Protein AF-0000000080269531 (afdb_homodimer)

Foldseek 3Di:
DVVVLVVLVVCLVPALQQPLQVLLVLLLVLCVLVVDDNVVSNVLSVLQSVLVVLLVVLVVLLQVLCVLLLVLVCVVVVALFAAAALVSALQLLCCLCVVLPHHLVLLSLLLVLLQVLLVVLCVVCVPLVFFERERNSNQSSSVSSNLLLLLCLQPVPDDSVVSSNLSSNLNSLCQRLLQLLFLQLLCLLQVQLQATARHQCSVVSNVLLVCLQVQFALCAAPVPDCDDDPCNLCVDPLSVQLVVLLVVQVVSVVVSPDVSSVVRPVPQDPPDDPSVVSSVSSSSNSVSLVSNLSSLVRNSVSSSVSCLSCCVPPRPLHGYHYHLSNSCNRFDVNLQSLQLVLLVLLLVVLQVVCVVVVPPHGYGYRDCQSRRQRSSSSRSSSNNGHPSSSRVSSSVLSNLLNVLQRCCCVVSVSSVVRYRNRHSCRSPVVSVLSVQCNVVPPVSSVVSSVVSSCVSVVVCVVPVPQSSCSSRPSLVSLVVQCVVVVHPSVPRDRD/DVVVVVVLVVCLVPALQQPLQVLLVLLLVLCVLVVDDNVVSNVLSVLQSVLVVLLVVLVVLLQVLCVLLLVLVCVVVVALFAAAALVSALQLLCCLCVVLPHHLVLLSLLLVLLQVLLVVLCVVCVPLVFFERARNSNQSSSVSSNLLLLLCLQPVPDDSVVSSNLSSNLNSLCQRLLQLLFLQLLCLLQVQLQATARHQCSVVSNVLLVCLLVQFALCAAPVPDCDDDPCNLCVDPLSVQLVVLLVVQVVSVVVSPDVSSVVRPVPQDPPDDPSVVSSVSSSSNSVSLVSNLSSLVRNSVSSSVSCLSCCVPPRPLHGYHYHLSNSCNRFDVNLQSLQLVLLVLLLVVLQVVCVVVVPPHGYGYRDCQSRRQRSSSSRSSSNNGHPSSSRVSSSVLSNLLNQLQRCCCVVSVSSVVRYRNRHSCRSPVVVVLSVQCNVVPPVSSVVSSVVSSCVSVVVCVVPVPQSSCSSRPSLVSLVVQCVVVVHPSVPRDRD

Secondary structure (DSSP, 8-state):
-HHHHHHHHHHIIIIIT-HHHHHHHHHHHHHHHTT--HHHHHHHHHHHHHHHHHHHHHHHHHHHHHHHHHHHHHHHTT--EEEESHHHHHHHHHHHHHHTT--TTHHHHHHHHHHHHHHHHHHTHHHH---EEE--HHHHHHHHHHHHHHHHHH-TT--HHHHHHHHHHHHHHHHHHHHHTTHHHHHHHHTS-S-EE-SS-HHHHHHHHHHHHHHS-GGG-TTT----GGGGGGGSHHHHHHHHHHHHHHHHHHHH-HHHHHHH-TTS-TTS-HHHHHHHHHHHHHHHHHHHHHHHHHHHHHHHHHHHHHHHHT-TT-EEEE-GGGGGGTS-HHHHHHHHHHHHHHHHHHHHHHHHTT-SSEEEE-HHIIIIIHHHHHHHHHHHHHHHHHHHHHHHHHHHHHHHHHHHHHHTSGGGGTEE--SHHHHTHHHHHHHHHHHHHHHHHHHHHHHHHHHHHHHHHHSTTTTTHHHH-HHHHHHHHHHHHTS-GGG----/-HHHHHHHHHHIIIIIT-HHHHHHHHHHHHHHHTT--HHHHHHHHHHHHHHHHHHHHHHHHHHHHHHHHHHHHHHHTT--EEEESHHHHHHHHHHHHHHTT--TTHHHHHHHHHHHHHHHHHHTHHHH---EEE--HHHHHHHHHHHHHHHHHH-TT--HHHHHHHHHHHHHHHHHHHHHTTHHHHHHHHTS-S-EE-SS-HHHHHHHHHHHHHHS-GGG-TTT----GGGGGGGSHHHHHHHHHHHHHHHHHHHH-HHHHHHH-TTS-TTS-HHHHHHHHHHHHHHHHHHHHHHHHHHHHHHHHHHHHHHHHTSTT-EEEE-GGGGGGTS-HHHHHHHHHHHHHHHHHHHHHHHHTT-SSEEEE-HHIIIIIHHHHHHHHHHHHHHHHHHHHHHHHHHHHHHHHHHHHHHTSGGGGTEE--SHHHHTHHHHHHHHHHHHHHHHHHHHHHHHHHHHHHHHHHSTTTTTHHHH-HHHHHHHHHHHHTS-GGG----

pLDDT: mean 93.32, std 5.47, range [67.5, 98.75]

Radius of gyration: 30.53 Å; Cα contacts (8 Å, |Δi|>4): 1861; chains: 2; bounding box: 64×93×80 Å

Sequence (990 aa):
MEMLLSVWEFFQNNILTKPAFFIGFIVFAGYALLGKKWYECLAGFIKGTVGYMILNVASGGLVGNFRPVLAGLKDRFELSAAVIDPYFGQAAAQASVENIGRSFSMMMMVLLIAFTMNILLVLFRKYTKIRTLFITGHVMVQQSSTALWLVLFCFPGLMDPQVVVMLGILLGTYWAVASNLTVEPVAKLTEGGGFATGHQQMFGIFLVSKIAKKIGNPKNSLENLKLPGFLSIFNENMVATGVLMTIFFGTIITILGPDLMHQIDKGFGAKQNFGFYILEKSLNFAVYLTILQLGVRTFVSELTNSFQGISEKLLPGSVPAVDCAATYGFGHPNAVTFGFLFGAFGQFLAIMGLIVFNSPILIISGFVPLFFDNATFAVFANRLGGIRAAAIIPFCSGIIQVLGGGFAAYHFTTGNFGGWHGNFDWDAVWPFIGVIMENFQYIGVAAVVILLLSIPQIIYAKNKDTYFVIAEDFDKYKEILAKKQGVPVEQVVIDMEMLLSVWEFFQNNILTKPAFFIGFIVFAGYALLGKKWYECLAGFIKGTVGYMILNVASGGLVGNFRPVLAGLKDRFELSAAVIDPYFGQAAAQASVENIGRSFSMMMMVLLIAFTMNILLVLFRKYTKIRTLFITGHVMVQQSSTALWLVLFCFPGLMDPQVVVMLGILLGTYWAVASNLTVEPVAKLTEGGGFATGHQQMFGIFLVSKIAKKIGNPKNSLENLKLPGFLSIFNENMVATGVLMTIFFGTIITILGPDLMHQIDKGFGAKQNFGFYILEKSLNFAVYLTILQLGVRTFVSELTNSFQGISEKLLPGSVPAVDCAATYGFGHPNAVTFGFLFGAFGQFLAIMGLIVFNSPILIISGFVPLFFDNATFAVFANRLGGIRAAAIIPFCSGIIQVLGGGFAAYHFTTGNFGGWHGNFDWDAVWPFIGVIMENFQYIGVAAVVILLLSIPQIIYAKNKDTYFVIAEDFDKYKEILAKKQGVPV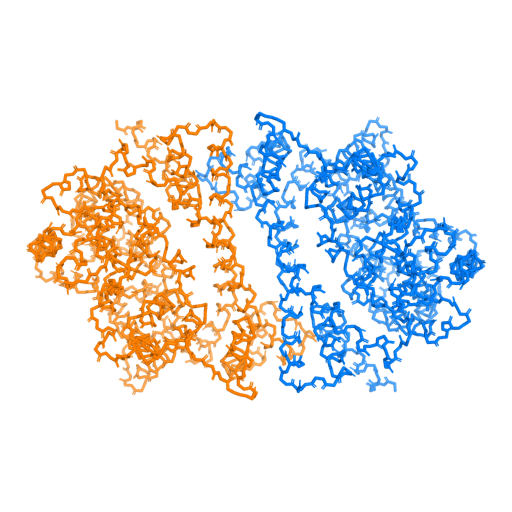EQVVID

Solvent-accessible surface area (backbone atoms only — not comparable to full-atom values): 46368 Å² total; per-residue (Å²): 108,67,63,59,50,49,51,47,50,50,43,42,52,57,25,39,51,30,42,31,50,40,48,9,50,50,20,22,51,9,27,45,61,64,64,48,55,70,54,56,17,49,41,34,19,45,42,19,20,35,12,40,47,30,27,48,54,15,52,52,46,48,48,63,66,45,48,45,61,48,51,43,53,36,60,74,64,66,52,80,45,20,29,26,13,47,69,42,8,26,52,4,20,48,52,54,36,45,70,74,71,43,74,69,71,52,46,61,56,21,51,52,43,10,52,48,40,20,53,51,41,34,74,41,20,91,79,47,56,32,35,22,46,66,55,32,25,58,55,50,52,36,52,44,34,40,48,49,33,47,49,41,69,51,39,73,81,60,51,66,69,58,48,32,52,54,48,5,50,48,53,8,48,45,46,22,45,32,22,36,50,18,36,61,58,38,20,63,61,47,70,45,43,57,40,22,31,21,64,58,34,27,59,50,48,36,50,42,68,70,44,15,49,78,66,29,44,42,83,54,16,71,85,64,59,82,54,63,79,71,53,35,48,55,75,40,50,62,40,31,40,27,53,53,31,32,56,53,46,36,52,53,50,59,71,62,32,66,71,53,44,52,72,64,26,83,82,51,51,92,76,44,49,66,70,58,50,40,48,50,61,14,35,46,51,29,30,24,51,54,42,25,52,52,9,26,47,44,18,48,54,37,44,39,64,11,39,56,18,32,33,71,69,73,40,71,35,45,28,53,9,33,53,56,63,57,56,59,63,56,36,62,68,54,27,39,55,43,1,25,52,27,8,43,52,18,27,51,51,39,40,51,48,33,60,76,68,64,43,95,56,45,64,37,81,23,61,58,28,38,36,59,45,14,13,48,45,4,33,56,11,22,68,45,0,0,45,59,15,14,38,50,50,10,19,51,48,18,28,45,20,44,53,28,21,40,49,40,14,55,75,72,48,23,30,82,54,41,4,24,42,17,24,49,31,55,10,53,53,46,44,52,52,46,52,41,26,51,76,45,37,71,60,24,49,52,49,50,48,52,54,50,57,43,48,42,50,55,54,35,71,76,34,66,88,43,57,56,32,42,57,57,34,43,69,60,33,41,46,54,50,5,60,74,69,72,45,58,62,90,68,48,81,88,128,108,68,65,59,49,50,52,47,49,51,42,41,54,56,24,39,53,31,41,32,51,41,48,9,51,50,21,22,52,10,25,46,60,63,64,47,55,70,55,57,18,48,42,34,19,45,43,19,20,35,12,39,46,29,28,48,53,16,53,52,48,48,47,63,68,46,48,45,60,47,53,44,54,35,60,75,64,67,51,80,45,18,29,25,14,47,69,42,8,27,52,5,20,48,51,53,36,45,70,76,72,43,74,70,71,54,49,62,55,22,50,53,43,11,51,50,42,21,51,51,42,34,75,41,20,92,79,46,56,31,36,23,44,66,55,33,24,57,56,49,53,36,50,44,33,41,49,48,31,49,50,42,70,52,39,72,82,58,52,68,70,57,48,32,52,54,47,6,48,49,51,8,48,48,46,23,45,31,21,36,50,19,35,64,58,39,21,63,60,47,70,47,44,56,42,23,33,20,64,57,33,28,58,50,49,37,50,43,68,70,43,16,50,78,65,29,43,41,84,53,15,71,85,64,59,80,54,65,79,71,52,35,48,55,73,38,52,63,39,30,40,26,53,54,29,32,56,53,46,36,50,54,49,58,70,62,31,65,71,55,44,52,72,66,27,84,81,52,50,92,75,44,49,64,69,58,49,40,47,51,62,15,34,46,51,31,32,24,52,53,42,26,50,52,10,27,46,46,17,47,54,36,43,38,64,12,39,57,17,32,31,71,71,73,40,70,34,44,28,52,10,33,54,56,63,57,56,57,62,56,36,61,67,54,28,38,54,43,1,24,53,28,8,42,53,18,27,52,52,38,41,50,47,35,60,75,67,62,44,95,55,45,65,38,82,23,61,59,28,38,37,59,44,15,14,50,42,5,33,55,11,22,68,46,0,0,44,58,16,14,37,50,51,9,19,50,48,18,28,44,20,44,54,29,22,40,48,40,15,56,76,71,50,25,31,82,54,41,5,22,42,17,23,50,31,54,10,53,52,45,44,52,51,45,52,40,27,52,75,45,37,70,60,24,48,53,50,50,51,51,53,51,57,42,48,44,48,54,55,34,71,74,33,67,87,44,58,55,32,43,58,59,35,42,69,60,32,41,44,53,52,4,60,74,68,71,44,59,62,91,66,49,80,87,127

Organism: Selenomonas ruminantium (NCBI:txid971)

InterPro domains:
  IPR004703 Phosphotransferase system, sugar-specific permease component [PF03611] (14-414)
  IPR051562 Ascorbate-specific PTS system EIIC component [PTHR33843] (1-469)

Structure (mmCIF, N/CA/C/O backbone):
data_AF-0000000080269531-model_v1
#
loop_
_entity.id
_entity.type
_entity.pdbx_description
1 polymer 'Ascorbate-specific PTS system EIIC component'
#
loop_
_atom_site.group_PDB
_atom_site.id
_atom_site.type_symbol
_atom_site.label_atom_id
_atom_site.label_alt_id
_atom_site.label_comp_id
_atom_site.label_asym_id
_atom_site.label_entity_id
_atom_site.label_seq_id
_atom_site.pdbx_PDB_ins_code
_atom_site.Cartn_x
_atom_site.Cartn_y
_atom_site.Cartn_z
_atom_site.occupancy
_atom_site.B_iso_or_equiv
_atom_site.auth_seq_id
_atom_site.auth_comp_id
_atom_site.auth_asym_id
_atom_site.auth_atom_id
_atom_site.pdbx_PDB_model_num
ATOM 1 N N . MET A 1 1 ? 25.047 -33.688 9.391 1 73.88 1 MET A N 1
ATOM 2 C CA . MET A 1 1 ? 23.609 -33.656 9.117 1 73.88 1 MET A CA 1
ATOM 3 C C . MET A 1 1 ? 22.938 -32.531 9.906 1 73.88 1 MET A C 1
ATOM 5 O O . MET A 1 1 ? 22.156 -31.75 9.352 1 73.88 1 MET A O 1
ATOM 9 N N . GLU A 1 2 ? 23.328 -32.312 11.156 1 81.5 2 GLU A N 1
ATOM 10 C CA . GLU A 1 2 ? 22.719 -31.281 11.984 1 81.5 2 GLU A CA 1
ATOM 11 C C . GLU A 1 2 ? 23.078 -29.891 11.492 1 81.5 2 GLU A C 1
ATOM 13 O O . GLU A 1 2 ? 22.234 -28.984 11.477 1 81.5 2 GLU A O 1
ATOM 18 N N . MET A 1 3 ? 24.344 -29.766 11.078 1 87.19 3 MET A N 1
ATOM 19 C CA . MET A 1 3 ? 24.781 -28.469 10.578 1 87.19 3 MET A CA 1
ATOM 20 C C . MET A 1 3 ? 24.062 -28.109 9.289 1 87.19 3 MET A C 1
ATOM 22 O O . MET A 1 3 ? 23.609 -26.969 9.117 1 87.19 3 MET A O 1
ATOM 26 N N . LEU A 1 4 ? 24.016 -29.094 8.375 1 85.12 4 LEU A N 1
ATOM 27 C CA . LEU A 1 4 ? 23.328 -28.859 7.109 1 85.12 4 LEU A CA 1
ATOM 28 C C . LEU A 1 4 ? 21.875 -28.5 7.344 1 85.12 4 LEU A C 1
ATOM 30 O O . LEU A 1 4 ? 21.328 -27.609 6.676 1 85.12 4 LEU A O 1
ATOM 34 N N . LEU A 1 5 ? 21.266 -29.188 8.234 1 86.19 5 LEU A N 1
ATOM 35 C CA . LEU A 1 5 ? 19.859 -28.922 8.539 1 86.19 5 LEU A CA 1
ATOM 36 C C . LEU A 1 5 ? 19.688 -27.531 9.148 1 86.19 5 LEU A C 1
ATOM 38 O O . LEU A 1 5 ? 18.688 -26.859 8.906 1 86.19 5 LEU A O 1
ATOM 42 N N . SER A 1 6 ? 20.703 -27.203 9.945 1 89.62 6 SER A N 1
ATOM 43 C CA . SER A 1 6 ? 20.656 -25.859 10.547 1 89.62 6 SER A CA 1
ATOM 44 C C . SER A 1 6 ? 20.781 -24.781 9.484 1 89.62 6 SER A C 1
ATOM 46 O O . SER A 1 6 ? 20.094 -23.75 9.547 1 89.62 6 SER A O 1
ATOM 48 N N . VAL A 1 7 ? 21.625 -24.969 8.602 1 92.12 7 VAL A N 1
ATOM 49 C CA . VAL A 1 7 ? 21.828 -24.031 7.508 1 92.12 7 VAL A CA 1
ATOM 50 C C . VAL A 1 7 ? 20.562 -23.953 6.648 1 92.12 7 VAL A C 1
ATOM 52 O O . VAL A 1 7 ? 20.141 -22.859 6.246 1 92.12 7 VAL A O 1
ATOM 55 N N . TRP A 1 8 ? 20.031 -25.094 6.395 1 90.12 8 TRP A N 1
ATOM 56 C CA . TRP A 1 8 ? 18.812 -25.141 5.605 1 90.12 8 TRP A CA 1
ATOM 57 C C . TRP A 1 8 ? 17.672 -24.406 6.32 1 90.12 8 TRP A C 1
ATOM 59 O O . TRP A 1 8 ? 16.906 -23.672 5.695 1 90.12 8 TRP A O 1
ATOM 69 N N . GLU A 1 9 ? 17.609 -24.688 7.555 1 90.62 9 GLU A N 1
ATOM 70 C CA . GLU A 1 9 ? 16.562 -24.047 8.336 1 90.62 9 GLU A CA 1
ATOM 71 C C . GLU A 1 9 ? 16.688 -22.531 8.281 1 90.62 9 GLU A C 1
ATOM 73 O O . GLU A 1 9 ? 15.695 -21.812 8.148 1 90.62 9 GLU A O 1
ATOM 78 N N . PHE A 1 10 ? 17.906 -22.047 8.406 1 93 10 PHE A N 1
ATOM 79 C CA . PHE A 1 10 ? 18.172 -20.625 8.305 1 93 10 PHE A CA 1
ATOM 80 C C . PHE A 1 10 ? 17.766 -20.078 6.941 1 93 10 PHE A C 1
ATOM 82 O O . PHE A 1 10 ? 17.078 -19.078 6.848 1 93 10 PHE A O 1
ATOM 89 N N . PHE A 1 11 ? 18.125 -20.734 5.941 1 93.12 11 PHE A N 1
ATOM 90 C CA . PHE A 1 11 ? 17.828 -20.328 4.57 1 93.12 11 PHE A CA 1
ATOM 91 C C . PHE A 1 11 ? 16.312 -20.344 4.316 1 93.12 11 PHE A C 1
ATOM 93 O O . PHE A 1 11 ? 15.766 -19.406 3.75 1 93.12 11 PHE A O 1
ATOM 100 N N . GLN A 1 12 ? 15.742 -21.391 4.684 1 89.5 12 GLN A N 1
ATOM 101 C CA . GLN A 1 12 ? 14.312 -21.547 4.473 1 89.5 12 GLN A CA 1
ATOM 102 C C . GLN A 1 12 ? 13.523 -20.453 5.184 1 89.5 12 GLN A C 1
ATOM 104 O O . GLN A 1 12 ? 12.664 -19.797 4.578 1 89.5 12 GLN A O 1
ATOM 109 N N . ASN A 1 13 ? 13.875 -20.156 6.457 1 90.25 13 ASN A N 1
ATOM 110 C CA . ASN A 1 13 ? 13.086 -19.266 7.297 1 90.25 13 ASN A CA 1
ATOM 111 C C . ASN A 1 13 ? 13.312 -17.797 6.938 1 90.25 13 ASN A C 1
ATOM 113 O O . ASN A 1 13 ? 12.422 -16.969 7.129 1 90.25 13 ASN A O 1
ATOM 117 N N . ASN A 1 14 ? 14.453 -17.469 6.344 1 93.44 14 ASN A N 1
ATOM 118 C CA . ASN A 1 14 ? 14.797 -16.062 6.195 1 93.44 14 ASN A CA 1
ATOM 119 C C . ASN A 1 14 ? 14.883 -15.656 4.727 1 93.44 14 ASN A C 1
ATOM 121 O O . ASN A 1 14 ? 14.867 -14.469 4.406 1 93.44 14 ASN A O 1
ATOM 125 N N . ILE A 1 15 ? 14.906 -16.625 3.85 1 92.38 15 ILE A N 1
ATOM 126 C CA . ILE A 1 15 ? 15.117 -16.266 2.451 1 92.38 15 ILE A CA 1
ATOM 127 C C . ILE A 1 15 ? 14.078 -16.953 1.578 1 92.38 15 ILE A C 1
ATOM 129 O O . ILE A 1 15 ? 13.281 -16.297 0.902 1 92.38 15 ILE A O 1
ATOM 133 N N . LEU A 1 16 ? 13.984 -18.281 1.677 1 88.31 16 LEU A N 1
ATOM 134 C CA . LEU A 1 16 ? 13.133 -19.047 0.77 1 88.31 16 LEU A CA 1
ATOM 135 C C . LEU A 1 16 ? 11.664 -18.688 0.974 1 88.31 16 LEU A C 1
ATOM 137 O O . LEU A 1 16 ? 10.938 -18.453 0.005 1 88.31 16 LEU A O 1
ATOM 141 N N . THR A 1 17 ? 11.242 -18.625 2.248 1 88.44 17 THR A N 1
ATOM 142 C CA . THR A 1 17 ? 9.836 -18.375 2.533 1 88.44 17 THR A CA 1
ATOM 143 C C . THR A 1 17 ? 9.555 -16.875 2.59 1 88.44 17 THR A C 1
ATOM 145 O O . THR A 1 17 ? 8.438 -16.469 2.922 1 88.44 17 THR A O 1
ATOM 148 N N . LYS A 1 18 ? 10.547 -16.062 2.322 1 90.81 18 LYS A N 1
ATOM 149 C CA . LYS A 1 18 ? 10.453 -14.617 2.16 1 90.81 18 LYS A CA 1
ATOM 150 C C . LYS A 1 18 ? 10.859 -14.188 0.751 1 90.81 18 LYS A C 1
ATOM 152 O O . LYS A 1 18 ? 11.953 -13.672 0.543 1 90.81 18 LYS A O 1
ATOM 157 N N . PRO A 1 19 ? 9.938 -14.289 -0.099 1 89.25 19 PRO A N 1
ATOM 158 C CA . PRO A 1 19 ? 10.273 -14.133 -1.514 1 89.25 19 PRO A CA 1
ATOM 159 C C . PRO A 1 19 ? 10.891 -12.766 -1.823 1 89.25 19 PRO A C 1
ATOM 161 O O . PRO A 1 19 ? 11.711 -12.648 -2.738 1 89.25 19 PRO A O 1
ATOM 164 N N . ALA A 1 20 ? 10.531 -11.758 -1.066 1 93.88 20 ALA A N 1
ATOM 165 C CA . ALA A 1 20 ? 11.109 -10.438 -1.293 1 93.88 20 ALA A CA 1
ATOM 166 C C . ALA A 1 20 ? 12.633 -10.484 -1.178 1 93.88 20 ALA A C 1
ATOM 168 O O . ALA A 1 20 ? 13.344 -9.961 -2.041 1 93.88 20 ALA A O 1
ATOM 169 N N . PHE A 1 21 ? 13.164 -11.156 -0.174 1 95.19 21 PHE A N 1
ATOM 170 C CA . PHE A 1 21 ? 14.609 -11.242 0.028 1 95.19 21 PHE A CA 1
ATOM 171 C C . PHE A 1 21 ? 15.242 -12.164 -1.005 1 95.19 21 PHE A C 1
ATOM 173 O O . PHE A 1 21 ? 16.359 -11.906 -1.469 1 95.19 21 PHE A O 1
ATOM 180 N N . PHE A 1 22 ? 14.547 -13.203 -1.298 1 92.19 22 PHE A N 1
ATOM 181 C CA . PHE A 1 22 ? 15.07 -14.109 -2.314 1 92.19 22 PHE A CA 1
ATOM 182 C C . PHE A 1 22 ? 15.273 -13.383 -3.637 1 92.19 22 PHE A C 1
ATOM 184 O O . PHE A 1 22 ? 16.328 -13.5 -4.262 1 92.19 22 PHE A O 1
ATOM 191 N N . ILE A 1 23 ? 14.312 -12.641 -4.059 1 91.44 23 ILE A N 1
ATOM 192 C CA . ILE A 1 23 ? 14.391 -11.859 -5.285 1 91.44 23 ILE A CA 1
ATOM 193 C C . ILE A 1 23 ? 15.531 -10.844 -5.18 1 91.44 23 ILE A C 1
ATOM 195 O O . ILE A 1 23 ? 16.328 -10.688 -6.113 1 91.44 23 ILE A O 1
ATOM 199 N N . GLY A 1 24 ? 15.594 -10.148 -4.047 1 95.44 24 GLY A N 1
ATOM 200 C CA . GLY A 1 24 ? 16.656 -9.188 -3.84 1 95.44 24 GLY A CA 1
ATOM 201 C C . GLY A 1 24 ? 18.047 -9.789 -4.008 1 95.44 24 GLY A C 1
ATOM 202 O O . GLY A 1 24 ? 18.906 -9.211 -4.668 1 95.44 24 GLY A O 1
ATOM 203 N N . PHE A 1 25 ? 18.281 -10.953 -3.479 1 95.19 25 PHE A N 1
ATOM 204 C CA . PHE A 1 25 ? 19.594 -11.594 -3.555 1 95.19 25 PHE A CA 1
ATOM 205 C C . PHE A 1 25 ? 19.891 -12.062 -4.977 1 95.19 25 PHE A C 1
ATOM 207 O O . PHE A 1 25 ? 21.031 -12.039 -5.422 1 95.19 25 PHE A O 1
ATOM 214 N N . ILE A 1 26 ? 18.906 -12.5 -5.645 1 90.38 26 ILE A N 1
ATOM 215 C CA . ILE A 1 26 ? 19.062 -12.891 -7.039 1 90.38 26 ILE A CA 1
ATOM 216 C C . ILE A 1 26 ? 19.484 -11.68 -7.875 1 90.38 26 ILE A C 1
ATOM 218 O O . ILE A 1 26 ? 20.375 -11.773 -8.711 1 90.38 26 ILE A O 1
ATOM 222 N N . VAL A 1 27 ? 18.797 -10.57 -7.664 1 94.19 27 VAL A N 1
ATOM 223 C CA . VAL A 1 27 ? 19.125 -9.336 -8.383 1 94.19 27 VAL A CA 1
ATOM 224 C C . VAL A 1 27 ? 20.547 -8.906 -8.062 1 94.19 27 VAL A C 1
ATOM 226 O O . VAL A 1 27 ? 21.312 -8.531 -8.953 1 94.19 27 VAL A O 1
ATOM 229 N N . PHE A 1 28 ? 20.906 -8.977 -6.766 1 96.69 28 PHE A N 1
ATOM 230 C CA . PHE A 1 28 ? 22.266 -8.641 -6.355 1 96.69 28 PHE A CA 1
ATOM 231 C C . PHE A 1 28 ? 23.281 -9.508 -7.086 1 96.69 28 PHE A C 1
ATOM 233 O O . PHE A 1 28 ? 24.25 -8.992 -7.66 1 96.69 28 PHE A O 1
ATOM 240 N N . ALA A 1 29 ? 23.094 -10.773 -7.051 1 94.25 29 ALA A N 1
ATOM 241 C CA . ALA A 1 29 ? 24.016 -11.727 -7.688 1 94.25 29 ALA A CA 1
ATOM 242 C C . ALA A 1 29 ? 24.078 -11.492 -9.195 1 94.25 29 ALA A C 1
ATOM 244 O O . ALA A 1 29 ? 25.156 -11.555 -9.789 1 94.25 29 ALA A O 1
ATOM 245 N N . GLY A 1 30 ? 22.938 -11.266 -9.805 1 92.69 30 GLY A N 1
ATOM 246 C CA . GLY A 1 30 ? 22.906 -10.992 -11.234 1 92.69 30 GLY A CA 1
ATOM 247 C C . GLY A 1 30 ? 23.719 -9.766 -11.625 1 92.69 30 GLY A C 1
ATOM 248 O O . GLY A 1 30 ? 24.484 -9.805 -12.594 1 92.69 30 GLY A O 1
ATOM 249 N N . TYR A 1 31 ? 23.562 -8.703 -10.906 1 95.44 31 TYR A N 1
ATOM 250 C CA . TYR A 1 31 ? 24.312 -7.48 -11.18 1 95.44 31 TYR A CA 1
ATOM 251 C C . TYR A 1 31 ? 25.797 -7.695 -10.938 1 95.44 31 TYR A C 1
ATOM 253 O O . TYR A 1 31 ? 26.641 -7.168 -11.68 1 95.44 31 TYR A O 1
ATOM 261 N N . ALA A 1 32 ? 26.094 -8.445 -9.906 1 96.25 32 ALA A N 1
ATOM 262 C CA . ALA A 1 32 ? 27.5 -8.758 -9.648 1 96.25 32 ALA A CA 1
ATOM 263 C C . ALA A 1 32 ? 28.125 -9.531 -10.805 1 96.25 32 ALA A C 1
ATOM 265 O O . ALA A 1 32 ? 29.266 -9.273 -11.203 1 96.25 32 ALA A O 1
ATOM 266 N N . LEU A 1 33 ? 27.422 -10.398 -11.312 1 93.5 33 LEU A N 1
ATOM 267 C CA . LEU A 1 33 ? 27.875 -11.219 -12.422 1 93.5 33 LEU A CA 1
ATOM 268 C C . LEU A 1 33 ? 28.031 -10.383 -13.688 1 93.5 33 LEU A C 1
ATOM 270 O O . LEU A 1 33 ? 28.828 -10.711 -14.562 1 93.5 33 LEU A O 1
ATOM 274 N N . LEU A 1 34 ? 27.312 -9.336 -13.797 1 93.5 34 LEU A N 1
ATOM 275 C CA . LEU A 1 34 ? 27.422 -8.414 -14.922 1 93.5 34 LEU A CA 1
ATOM 276 C C . LEU A 1 34 ? 28.625 -7.496 -14.758 1 93.5 34 LEU A C 1
ATOM 278 O O . LEU A 1 34 ? 28.953 -6.711 -15.656 1 93.5 34 LEU A O 1
ATOM 282 N N . GLY A 1 35 ? 29.219 -7.543 -13.555 1 95 35 GLY A N 1
ATOM 283 C CA . GLY A 1 35 ? 30.406 -6.742 -13.312 1 95 35 GLY A CA 1
ATOM 284 C C . GLY A 1 35 ? 30.094 -5.355 -12.781 1 95 35 GLY A C 1
ATOM 285 O O . GLY A 1 35 ? 30.922 -4.445 -12.883 1 95 35 GLY A O 1
ATOM 286 N N . LYS A 1 36 ? 28.906 -5.223 -12.305 1 95.25 36 LYS A N 1
ATOM 287 C CA . LYS A 1 36 ? 28.562 -3.924 -11.742 1 95.25 36 LYS A CA 1
ATOM 288 C C . LYS A 1 36 ? 29.297 -3.68 -10.43 1 95.25 36 LYS A C 1
ATOM 290 O O . LYS A 1 36 ? 29.734 -4.625 -9.773 1 95.25 36 LYS A O 1
ATOM 295 N N . LYS A 1 37 ? 29.422 -2.385 -10.141 1 95.62 37 LYS A N 1
ATOM 296 C CA . LYS A 1 37 ? 30.047 -2.018 -8.867 1 95.62 37 LYS A CA 1
ATOM 297 C C . LYS A 1 37 ? 29.188 -2.451 -7.688 1 95.62 37 LYS A C 1
ATOM 299 O O . LYS A 1 37 ? 27.969 -2.59 -7.82 1 95.62 37 LYS A O 1
ATOM 304 N N . TRP A 1 38 ? 29.781 -2.617 -6.562 1 95.88 38 TRP A N 1
ATOM 305 C CA . TRP A 1 38 ? 29.078 -3.184 -5.406 1 95.88 38 TRP A CA 1
ATOM 306 C C . TRP A 1 38 ? 27.891 -2.318 -5.008 1 95.88 38 TRP A C 1
ATOM 308 O O . TRP A 1 38 ? 26.859 -2.836 -4.574 1 95.88 38 TRP A O 1
ATOM 318 N N . TYR A 1 39 ? 27.984 -1.017 -5.086 1 94.44 39 TYR A N 1
ATOM 319 C CA . TYR A 1 39 ? 26.906 -0.138 -4.664 1 94.44 39 TYR A CA 1
ATOM 320 C C . TYR A 1 39 ? 25.766 -0.16 -5.672 1 94.44 39 TYR A C 1
ATOM 322 O O . TYR A 1 39 ? 24.609 0.111 -5.32 1 94.44 39 TYR A O 1
ATOM 330 N N . GLU A 1 40 ? 26.031 -0.476 -6.895 1 95.25 40 GLU A N 1
ATOM 331 C CA . GLU A 1 40 ? 24.984 -0.707 -7.875 1 95.25 40 GLU A CA 1
ATOM 332 C C . GLU A 1 40 ? 24.25 -2.014 -7.594 1 95.25 40 GLU A C 1
ATOM 334 O O . GLU A 1 40 ? 23.031 -2.096 -7.777 1 95.25 40 GLU A O 1
ATOM 339 N N . CYS A 1 41 ? 25.016 -3.025 -7.18 1 97 41 CYS A N 1
ATOM 340 C CA . CYS A 1 41 ? 24.422 -4.297 -6.789 1 97 41 CYS A CA 1
ATOM 341 C C . CYS A 1 41 ? 23.5 -4.117 -5.586 1 97 41 CYS A C 1
ATOM 343 O O . CYS A 1 41 ? 22.406 -4.672 -5.555 1 97 41 CYS A O 1
ATOM 345 N N . LEU A 1 42 ? 23.969 -3.316 -4.676 1 97.12 42 LEU A N 1
ATOM 346 C CA . LEU A 1 42 ? 23.172 -3.035 -3.486 1 97.12 42 LEU A CA 1
ATOM 347 C C . LEU A 1 42 ? 21.891 -2.293 -3.852 1 97.12 42 LEU A C 1
ATOM 349 O O . LEU A 1 42 ? 20.812 -2.59 -3.312 1 97.12 42 LEU A O 1
ATOM 353 N N . ALA A 1 43 ? 22.016 -1.332 -4.738 1 96.31 43 ALA A N 1
ATOM 354 C CA . ALA A 1 43 ? 20.844 -0.589 -5.195 1 96.31 43 ALA A CA 1
ATOM 355 C C . ALA A 1 43 ? 19.828 -1.521 -5.84 1 96.31 43 ALA A C 1
ATOM 357 O O . ALA A 1 43 ? 18.625 -1.396 -5.594 1 96.31 43 ALA A O 1
ATOM 358 N N . GLY A 1 44 ? 20.344 -2.416 -6.633 1 96.5 44 GLY A N 1
ATOM 359 C CA . GLY A 1 44 ? 19.469 -3.408 -7.234 1 96.5 44 GLY A CA 1
ATOM 360 C C . GLY A 1 44 ? 18.797 -4.297 -6.211 1 96.5 44 GLY A C 1
ATOM 361 O O . GLY A 1 44 ? 17.594 -4.578 -6.324 1 96.5 44 GLY A O 1
ATOM 362 N N . PHE A 1 45 ? 19.547 -4.766 -5.219 1 97.44 45 PHE A N 1
ATOM 363 C CA . PHE A 1 45 ? 19 -5.57 -4.129 1 97.44 45 PHE A CA 1
ATOM 364 C C . PHE A 1 45 ? 17.844 -4.848 -3.449 1 97.44 45 PHE A C 1
ATOM 366 O O . PHE A 1 45 ? 16.781 -5.434 -3.236 1 97.44 45 PHE A O 1
ATOM 373 N N . ILE A 1 46 ? 18.016 -3.598 -3.145 1 97.94 46 ILE A N 1
ATOM 374 C CA . ILE A 1 46 ? 17.031 -2.824 -2.404 1 97.94 46 ILE A CA 1
ATOM 375 C C . ILE A 1 46 ? 15.797 -2.602 -3.27 1 97.94 46 ILE A C 1
ATOM 377 O O . ILE A 1 46 ? 14.664 -2.818 -2.822 1 97.94 46 ILE A O 1
ATOM 381 N N . LYS A 1 47 ? 15.969 -2.23 -4.531 1 97.25 47 LYS A N 1
ATOM 382 C CA . LYS A 1 47 ? 14.836 -1.969 -5.422 1 97.25 47 LYS A CA 1
ATOM 383 C C . LYS A 1 47 ? 14.039 -3.242 -5.688 1 97.25 47 LYS A C 1
ATOM 385 O O . LYS A 1 47 ? 12.812 -3.217 -5.703 1 97.25 47 LYS A O 1
ATOM 390 N N . GLY A 1 48 ? 14.75 -4.312 -5.895 1 96.38 48 GLY A N 1
ATOM 391 C CA . GLY A 1 48 ? 14.07 -5.578 -6.082 1 96.38 48 GLY A CA 1
ATOM 392 C C . GLY A 1 48 ? 13.289 -6.027 -4.859 1 96.38 48 GLY A C 1
ATOM 393 O O . GLY A 1 48 ? 12.133 -6.43 -4.969 1 96.38 48 GLY A O 1
ATOM 394 N N . THR A 1 49 ? 13.93 -5.953 -3.703 1 97.75 49 THR A N 1
ATOM 395 C CA . THR A 1 49 ? 13.312 -6.367 -2.449 1 97.75 49 THR A CA 1
ATOM 396 C C . THR A 1 49 ? 12.109 -5.484 -2.121 1 97.75 49 THR A C 1
ATOM 398 O O . THR A 1 49 ? 11.023 -5.988 -1.829 1 97.75 49 THR A O 1
ATOM 401 N N . VAL A 1 50 ? 12.266 -4.188 -2.201 1 97.88 50 VAL A N 1
ATOM 402 C CA . VAL A 1 50 ? 11.211 -3.234 -1.871 1 97.88 50 VAL A CA 1
ATOM 403 C C . VAL A 1 50 ? 10.055 -3.377 -2.857 1 97.88 50 VAL A C 1
ATOM 405 O O . VAL A 1 50 ? 8.883 -3.32 -2.467 1 97.88 50 VAL A O 1
ATOM 408 N N . GLY A 1 51 ? 10.43 -3.531 -4.113 1 97.06 51 GLY A N 1
ATOM 409 C CA . GLY A 1 51 ? 9.383 -3.754 -5.102 1 97.06 51 GLY A CA 1
ATOM 410 C C . GLY A 1 51 ? 8.484 -4.93 -4.766 1 97.06 51 GLY A C 1
ATOM 411 O O . GLY A 1 51 ? 7.258 -4.82 -4.84 1 97.06 51 GLY A O 1
ATOM 412 N N . TYR A 1 52 ? 9.086 -6.004 -4.406 1 95.94 52 TYR A N 1
ATOM 413 C CA . TYR A 1 52 ? 8.297 -7.184 -4.066 1 95.94 52 TYR A CA 1
ATOM 414 C C . TYR A 1 52 ? 7.52 -6.965 -2.77 1 95.94 52 TYR A C 1
ATOM 416 O O . TYR A 1 52 ? 6.398 -7.453 -2.621 1 95.94 52 TYR A O 1
ATOM 424 N N . MET A 1 53 ? 8.078 -6.293 -1.861 1 97.5 53 MET A N 1
ATOM 425 C CA . MET A 1 53 ? 7.371 -5.98 -0.621 1 97.5 53 MET A CA 1
ATOM 426 C C . MET A 1 53 ? 6.141 -5.121 -0.895 1 97.5 53 MET A C 1
ATOM 428 O O . MET A 1 53 ? 5.125 -5.25 -0.214 1 97.5 53 MET A O 1
ATOM 432 N N . ILE A 1 54 ? 6.223 -4.188 -1.854 1 97.38 54 ILE A N 1
ATOM 433 C CA . ILE A 1 54 ? 5.07 -3.395 -2.258 1 97.38 54 ILE A CA 1
ATOM 434 C C . ILE A 1 54 ? 3.977 -4.312 -2.805 1 97.38 54 ILE A C 1
ATOM 436 O O . ILE A 1 54 ? 2.801 -4.152 -2.471 1 97.38 54 ILE A O 1
ATOM 440 N N . LEU A 1 55 ? 4.387 -5.266 -3.604 1 94.56 55 LEU A N 1
ATOM 441 C CA . LEU A 1 55 ? 3.445 -6.266 -4.098 1 94.56 55 LEU A CA 1
ATOM 442 C C . LEU A 1 55 ? 2.762 -6.992 -2.943 1 94.56 55 LEU A C 1
ATOM 444 O O . LEU A 1 55 ? 1.557 -7.246 -2.992 1 94.56 55 LEU A O 1
ATOM 448 N N . ASN A 1 56 ? 3.506 -7.312 -1.906 1 94.94 56 ASN A N 1
ATOM 449 C CA . ASN A 1 56 ? 2.953 -8.016 -0.752 1 94.94 56 ASN A CA 1
ATOM 450 C C . ASN A 1 56 ? 1.919 -7.164 -0.02 1 94.94 56 ASN A C 1
ATOM 452 O O . ASN A 1 56 ? 0.913 -7.684 0.465 1 94.94 56 ASN A O 1
ATOM 456 N N . VAL A 1 57 ? 2.176 -5.879 0.08 1 95.81 57 VAL A N 1
ATOM 457 C CA . VAL A 1 57 ? 1.217 -4.969 0.694 1 95.81 57 VAL A CA 1
ATOM 458 C C . VAL A 1 57 ? -0.094 -4.992 -0.088 1 95.81 57 VAL A C 1
ATOM 460 O O . VAL A 1 57 ? -1.175 -5.078 0.5 1 95.81 57 VAL A O 1
ATOM 463 N N . ALA A 1 58 ? 0.065 -4.914 -1.364 1 95.62 58 ALA A N 1
ATOM 464 C CA . ALA A 1 58 ? -1.109 -4.906 -2.232 1 95.62 58 ALA A CA 1
ATOM 465 C C . ALA A 1 58 ? -1.875 -6.223 -2.133 1 95.62 58 ALA A C 1
ATOM 467 O O . ALA A 1 58 ? -3.098 -6.223 -1.973 1 95.62 58 ALA A O 1
ATOM 468 N N . SER A 1 59 ? -1.154 -7.348 -2.209 1 93.38 59 SER A N 1
ATOM 469 C CA . SER A 1 59 ? -1.783 -8.664 -2.148 1 93.38 59 SER A CA 1
ATOM 470 C C . SER A 1 59 ? -2.49 -8.875 -0.814 1 93.38 59 SER A C 1
ATOM 472 O O . SER A 1 59 ? -3.611 -9.383 -0.774 1 93.38 59 SER A O 1
ATOM 474 N N . GLY A 1 60 ? -1.863 -8.516 0.28 1 93.12 60 GLY A N 1
ATOM 475 C CA . GLY A 1 60 ? -2.488 -8.609 1.59 1 93.12 60 GLY A CA 1
ATOM 476 C C . GLY A 1 60 ? -3.732 -7.754 1.721 1 93.12 60 GLY A C 1
ATOM 477 O O . GLY A 1 60 ? -4.715 -8.164 2.344 1 93.12 60 GLY A O 1
ATOM 478 N N . GLY A 1 61 ? -3.695 -6.562 1.177 1 94.31 61 GLY A N 1
ATOM 479 C CA . GLY A 1 61 ? -4.855 -5.688 1.186 1 94.31 61 GLY A CA 1
ATOM 480 C C . GLY A 1 61 ? -6.031 -6.242 0.401 1 94.31 61 GLY A C 1
ATOM 481 O O . GLY A 1 61 ? -7.18 -6.125 0.83 1 94.31 61 GLY A O 1
ATOM 482 N N . LEU A 1 62 ? -5.727 -6.801 -0.773 1 92.25 62 LEU A N 1
ATOM 483 C CA . LEU A 1 62 ? -6.773 -7.402 -1.589 1 92.25 62 LEU A CA 1
ATOM 484 C C . LEU A 1 62 ? -7.453 -8.547 -0.842 1 92.25 62 LEU A C 1
ATOM 486 O O . LEU A 1 62 ? -8.688 -8.602 -0.772 1 92.25 62 LEU A O 1
ATOM 490 N N . VAL A 1 63 ? -6.641 -9.398 -0.232 1 89.5 63 VAL A N 1
ATOM 491 C CA . VAL A 1 63 ? -7.164 -10.555 0.49 1 89.5 63 VAL A CA 1
ATOM 492 C C . VAL A 1 63 ? -7.98 -10.086 1.694 1 89.5 63 VAL A C 1
ATOM 494 O O . VAL A 1 63 ? -9.102 -10.547 1.91 1 89.5 63 VAL A O 1
ATOM 497 N N . GLY A 1 64 ? -7.473 -9.156 2.438 1 90.44 64 GLY A N 1
ATOM 498 C CA . GLY A 1 64 ? -8.148 -8.648 3.623 1 90.44 64 GLY A CA 1
ATOM 499 C C . GLY A 1 64 ? -9.438 -7.918 3.309 1 90.44 64 GLY A C 1
ATOM 500 O O . GLY A 1 64 ? -10.383 -7.953 4.098 1 90.44 64 GLY A O 1
ATOM 501 N N . ASN A 1 65 ? -9.461 -7.285 2.184 1 90.38 65 ASN A N 1
ATOM 502 C CA . ASN A 1 65 ? -10.641 -6.539 1.754 1 90.38 65 ASN A CA 1
ATOM 503 C C . ASN A 1 65 ? -11.781 -7.469 1.355 1 90.38 65 ASN A C 1
ATOM 505 O O . ASN A 1 65 ? -12.953 -7.133 1.532 1 90.38 65 ASN A O 1
ATOM 509 N N . PHE A 1 66 ? -11.5 -8.633 0.874 1 86.62 66 PHE A N 1
ATOM 510 C CA . PHE A 1 66 ? -12.508 -9.516 0.298 1 86.62 66 PHE A CA 1
ATOM 511 C C . PHE A 1 66 ? -12.992 -10.531 1.328 1 86.62 66 PHE A C 1
ATOM 513 O O . PHE A 1 66 ? -14.102 -11.055 1.222 1 86.62 66 PHE A O 1
ATOM 520 N N . ARG A 1 67 ? -12.203 -10.844 2.305 1 86.62 67 ARG A N 1
ATOM 521 C CA . ARG A 1 67 ? -12.469 -11.914 3.264 1 86.62 67 ARG A CA 1
ATOM 522 C C . ARG A 1 67 ? -13.812 -11.711 3.955 1 86.62 67 ARG A C 1
ATOM 524 O O . ARG A 1 67 ? -14.602 -12.656 4.086 1 86.62 67 ARG A O 1
ATOM 531 N N . PRO A 1 68 ? -14.141 -10.516 4.398 1 88.38 68 PRO A N 1
ATOM 532 C CA . PRO A 1 68 ? -15.438 -10.336 5.059 1 88.38 68 PRO A CA 1
ATOM 533 C C . PRO A 1 68 ? -16.609 -10.602 4.121 1 88.38 68 PRO A C 1
ATOM 535 O O . PRO A 1 68 ? -17.672 -11.078 4.562 1 88.38 68 PRO A O 1
ATOM 538 N N . VAL A 1 69 ? -16.516 -10.297 2.881 1 84.81 69 VAL A N 1
ATOM 539 C CA . VAL A 1 69 ? -17.578 -10.523 1.908 1 84.81 69 VAL A CA 1
ATOM 540 C C . VAL A 1 69 ? -17.812 -12.023 1.738 1 84.81 69 VAL A C 1
ATOM 542 O O . VAL A 1 69 ? -18.953 -12.484 1.703 1 84.81 69 VAL A O 1
ATOM 545 N N . LEU A 1 70 ? -16.766 -12.773 1.693 1 80.38 70 LEU A N 1
ATOM 546 C CA . LEU A 1 70 ? -16.859 -14.227 1.556 1 80.38 70 LEU A CA 1
ATOM 547 C C . LEU A 1 70 ? -17.469 -14.852 2.811 1 80.38 70 LEU A C 1
ATOM 549 O O . LEU A 1 70 ? -18.266 -15.789 2.721 1 80.38 70 LEU A O 1
ATOM 553 N N . ALA A 1 71 ? -17.031 -14.344 3.967 1 81.88 71 ALA A N 1
ATOM 554 C CA . ALA A 1 71 ? -17.594 -14.805 5.23 1 81.88 71 ALA A CA 1
ATOM 555 C C . ALA A 1 71 ? -19.094 -14.516 5.297 1 81.88 71 ALA A C 1
ATOM 557 O O . ALA A 1 71 ? -19.859 -15.312 5.836 1 81.88 71 ALA A O 1
ATOM 558 N N . GLY A 1 72 ? -19.453 -13.406 4.805 1 84.5 72 GLY A N 1
ATOM 559 C CA . GLY A 1 72 ? -20.859 -13.055 4.758 1 84.5 72 GLY A CA 1
ATOM 560 C C . GLY A 1 72 ? -21.688 -14.016 3.922 1 84.5 72 GLY A C 1
ATOM 561 O O . GLY A 1 72 ? -22.812 -14.359 4.297 1 84.5 72 GLY A O 1
ATOM 562 N N . LEU A 1 73 ? -21.156 -14.383 2.832 1 79.25 73 LEU A N 1
ATOM 563 C CA . LEU A 1 73 ? -21.844 -15.328 1.966 1 79.25 73 LEU A CA 1
ATOM 564 C C . LEU A 1 73 ? -22.016 -16.672 2.66 1 79.25 73 LEU A C 1
ATOM 566 O O . LEU A 1 73 ? -23.078 -17.312 2.539 1 79.25 73 LEU A O 1
ATOM 570 N N . LYS A 1 74 ? -21.031 -17.078 3.383 1 78.44 74 LYS A N 1
ATOM 571 C CA . LYS A 1 74 ? -21.094 -18.312 4.16 1 78.44 74 LYS A CA 1
ATOM 572 C C . LYS A 1 74 ? -22.203 -18.234 5.207 1 78.44 74 LYS A C 1
ATOM 574 O O . LYS A 1 74 ? -22.984 -19.172 5.355 1 78.44 74 LYS A O 1
ATOM 579 N N . ASP A 1 75 ? -22.328 -17.172 5.898 1 80.31 75 ASP A N 1
ATOM 580 C CA . ASP A 1 75 ? -23.297 -17 6.969 1 80.31 75 ASP A CA 1
ATOM 581 C C . ASP A 1 75 ? -24.719 -16.844 6.402 1 80.31 75 ASP A C 1
ATOM 583 O O . ASP A 1 75 ? -25.672 -17.422 6.926 1 80.31 75 ASP A O 1
ATOM 587 N N . ARG A 1 76 ? -24.797 -16.109 5.426 1 76.88 76 ARG A N 1
ATOM 588 C CA . ARG A 1 76 ? -26.094 -15.805 4.852 1 76.88 76 ARG A CA 1
ATOM 589 C C . ARG A 1 76 ? -26.766 -17.062 4.309 1 76.88 76 ARG A C 1
ATOM 591 O O . ARG A 1 76 ? -27.984 -17.234 4.438 1 76.88 76 ARG A O 1
ATOM 598 N N . PHE A 1 77 ? -25.969 -17.891 3.805 1 72.06 77 PHE A N 1
ATOM 599 C CA . PHE A 1 77 ? -26.547 -19.062 3.15 1 72.06 77 PHE A CA 1
ATOM 600 C C . PHE A 1 77 ? -26.328 -20.312 3.982 1 72.06 77 PHE A C 1
ATOM 602 O O . PHE A 1 77 ? -26.562 -21.422 3.508 1 72.06 77 PHE A O 1
ATOM 609 N N . GLU A 1 78 ? -25.891 -20.078 5.285 1 68.44 78 GLU A N 1
ATOM 610 C CA . GLU A 1 78 ? -25.703 -21.172 6.238 1 68.44 78 GLU A CA 1
ATOM 611 C C . GLU A 1 78 ? -24.969 -22.344 5.598 1 68.44 78 GLU A C 1
ATOM 613 O O . GLU A 1 78 ? -25.422 -23.5 5.707 1 68.44 78 GLU A O 1
ATOM 618 N N . LEU A 1 79 ? -24.031 -21.969 4.969 1 67.69 79 LEU A N 1
ATOM 619 C CA . LEU A 1 79 ? -23.297 -23 4.258 1 67.69 79 LEU A CA 1
ATOM 620 C C . LEU A 1 79 ? -22.234 -23.641 5.16 1 67.69 79 LEU A C 1
ATOM 622 O O . LEU A 1 79 ? -21.531 -22.938 5.883 1 67.69 79 LEU A O 1
ATOM 626 N N . SER A 1 80 ? -22.375 -24.859 5.648 1 68.56 80 SER A N 1
ATOM 627 C CA . SER A 1 80 ? -21.234 -25.641 6.102 1 68.56 80 SER A CA 1
ATOM 628 C C . SER A 1 80 ? -20.375 -26.094 4.926 1 68.56 80 SER A C 1
ATOM 630 O O . SER A 1 80 ? -20.766 -26.969 4.156 1 68.56 80 SER A O 1
ATOM 632 N N . ALA A 1 81 ? -19.281 -25.234 4.734 1 80.19 81 ALA A N 1
ATOM 633 C CA . ALA A 1 81 ? -18.656 -25.406 3.43 1 80.19 81 ALA A CA 1
ATOM 634 C C . ALA A 1 81 ? -17.125 -25.359 3.541 1 80.19 81 ALA A C 1
ATOM 636 O O . ALA A 1 81 ? -16.594 -24.859 4.535 1 80.19 81 ALA A O 1
ATOM 637 N N . ALA A 1 82 ? -16.531 -26.062 2.746 1 91.25 82 ALA A N 1
ATOM 638 C CA . ALA A 1 82 ? -15.086 -26 2.582 1 91.25 82 ALA A CA 1
ATOM 639 C C . ALA A 1 82 ? -14.68 -24.797 1.728 1 91.25 82 ALA A C 1
ATOM 641 O O . ALA A 1 82 ? -15.344 -24.484 0.738 1 91.25 82 ALA A O 1
ATOM 642 N N . VAL A 1 83 ? -13.719 -24.062 2.24 1 93.12 83 VAL A N 1
ATOM 643 C CA . VAL A 1 83 ? -13.211 -22.906 1.49 1 93.12 83 VAL A CA 1
ATOM 644 C C . VAL A 1 83 ? -12.086 -23.359 0.56 1 93.12 83 VAL A C 1
ATOM 646 O O . VAL A 1 83 ? -11.164 -24.062 0.982 1 93.12 83 VAL A O 1
ATOM 649 N N . ILE A 1 84 ? -12.156 -23.047 -0.666 1 95.62 84 ILE A N 1
ATOM 650 C CA . ILE A 1 84 ? -11.062 -23.344 -1.588 1 95.62 84 ILE A CA 1
ATOM 651 C C . ILE A 1 84 ? -10.109 -22.156 -1.655 1 95.62 84 ILE A C 1
ATOM 653 O O . ILE A 1 84 ? -10.359 -21.188 -2.381 1 95.62 84 ILE A O 1
ATOM 657 N N . ASP A 1 85 ? -9.047 -22.266 -0.948 1 95.56 85 ASP A N 1
ATOM 658 C CA . ASP A 1 85 ? -8.016 -21.25 -0.775 1 95.56 85 ASP A CA 1
ATOM 659 C C . ASP A 1 85 ? -6.738 -21.859 -0.203 1 95.56 85 ASP A C 1
ATOM 661 O O . ASP A 1 85 ? -6.797 -22.719 0.683 1 95.56 85 ASP A O 1
ATOM 665 N N . PRO A 1 86 ? -5.57 -21.359 -0.661 1 96 86 PRO A N 1
ATOM 666 C CA . PRO A 1 86 ? -4.34 -22.031 -0.222 1 96 86 PRO A CA 1
ATOM 667 C C . PRO A 1 86 ? -4.125 -21.938 1.287 1 96 86 PRO A C 1
ATOM 669 O O . PRO A 1 86 ? -3.551 -22.844 1.891 1 96 86 PRO A O 1
ATOM 672 N N . TYR A 1 87 ? -4.535 -20.891 1.893 1 90.88 87 TYR A N 1
ATOM 673 C CA . TYR A 1 87 ? -4.355 -20.75 3.332 1 90.88 87 TYR A CA 1
ATOM 674 C C . TYR A 1 87 ? -5.297 -21.672 4.094 1 90.88 87 TYR A C 1
ATOM 676 O O . TYR A 1 87 ? -4.887 -22.328 5.055 1 90.88 87 TYR A O 1
ATOM 684 N N . PHE A 1 88 ? -6.496 -21.766 3.697 1 91.69 88 PHE A N 1
ATOM 685 C CA . PHE A 1 88 ? -7.457 -22.688 4.289 1 91.69 88 PHE A CA 1
ATOM 686 C C . PHE A 1 88 ? -7.078 -24.125 3.977 1 91.69 88 PHE A C 1
ATOM 688 O O . PHE A 1 88 ? -7.23 -25.016 4.824 1 91.69 88 PHE A O 1
ATOM 695 N N . GLY A 1 89 ? -6.621 -24.312 2.762 1 95.94 89 GLY A N 1
ATOM 696 C CA . GLY A 1 89 ? -6.148 -25.641 2.389 1 95.94 89 GLY A CA 1
ATOM 697 C C . GLY A 1 89 ? -4.977 -26.109 3.229 1 95.94 89 GLY A C 1
ATOM 698 O O . GLY A 1 89 ? -4.934 -27.266 3.645 1 95.94 89 GLY A O 1
ATOM 699 N N . GLN A 1 90 ? -4.062 -25.234 3.406 1 94.94 90 GLN A N 1
ATOM 700 C CA . GLN A 1 90 ? -2.904 -25.547 4.234 1 94.94 90 GLN A CA 1
ATOM 701 C C . GLN A 1 90 ? -3.328 -25.906 5.656 1 94.94 90 GLN A C 1
ATOM 703 O O . GLN A 1 90 ? -2.846 -26.891 6.227 1 94.94 90 GLN A O 1
ATOM 708 N N . ALA A 1 91 ? -4.25 -25.141 6.25 1 93.94 91 ALA A N 1
ATOM 709 C CA . ALA A 1 91 ? -4.746 -25.391 7.598 1 93.94 91 ALA A CA 1
ATOM 710 C C . ALA A 1 91 ? -5.488 -26.734 7.66 1 93.94 91 ALA A C 1
ATOM 712 O O . ALA A 1 91 ? -5.316 -27.5 8.609 1 93.94 91 ALA A O 1
ATOM 713 N N . ALA A 1 92 ? -6.266 -26.969 6.691 1 95.75 92 ALA A N 1
ATOM 714 C CA . ALA A 1 92 ? -7.02 -28.219 6.625 1 95.75 92 ALA A CA 1
ATOM 715 C C . ALA A 1 92 ? -6.086 -29.422 6.484 1 95.75 92 ALA A C 1
ATOM 717 O O . ALA A 1 92 ? -6.312 -30.469 7.098 1 95.75 92 ALA A O 1
ATOM 718 N N . ALA A 1 93 ? -5.094 -29.266 5.684 1 96.81 93 ALA A N 1
ATOM 719 C CA . ALA A 1 93 ? -4.109 -30.328 5.516 1 96.81 93 ALA A CA 1
ATOM 720 C C . ALA A 1 93 ? -3.387 -30.625 6.828 1 96.81 93 ALA A C 1
ATOM 722 O O . ALA A 1 93 ? -3.193 -31.781 7.191 1 96.81 93 ALA A O 1
ATOM 723 N N . GLN A 1 94 ? -2.967 -29.578 7.484 1 95.25 94 GLN A N 1
ATOM 724 C CA . GLN A 1 94 ? -2.295 -29.75 8.766 1 95.25 94 GLN A CA 1
ATOM 725 C C . GLN A 1 94 ? -3.191 -30.484 9.766 1 95.25 94 GLN A C 1
ATOM 727 O O . GLN A 1 94 ? -2.752 -31.422 10.43 1 95.25 94 GLN A O 1
ATOM 732 N N . ALA A 1 95 ? -4.43 -30.078 9.859 1 95.5 95 ALA A N 1
ATOM 733 C CA . ALA A 1 95 ? -5.383 -30.703 10.766 1 95.5 95 ALA A CA 1
ATOM 734 C C . ALA A 1 95 ? -5.605 -32.156 10.391 1 95.5 95 ALA A C 1
ATOM 736 O O . ALA A 1 95 ? -5.738 -33.031 11.266 1 95.5 95 ALA A O 1
ATOM 737 N N . SER A 1 96 ? -5.684 -32.438 9.148 1 96.5 96 SER A N 1
ATOM 738 C CA . SER A 1 96 ? -5.871 -33.781 8.664 1 96.5 96 SER A CA 1
ATOM 739 C C . SER A 1 96 ? -4.703 -34.688 9.07 1 96.5 96 SER A C 1
ATOM 741 O O . SER A 1 96 ? -4.902 -35.812 9.508 1 96.5 96 SER A O 1
ATOM 743 N N . VAL A 1 97 ? -3.51 -34.188 8.906 1 95.81 97 VAL A N 1
ATOM 744 C CA . VAL A 1 97 ? -2.301 -34.938 9.242 1 95.81 97 VAL A CA 1
ATOM 745 C C . VAL A 1 97 ? -2.268 -35.25 10.734 1 95.81 97 VAL A C 1
ATOM 747 O O . VAL A 1 97 ? -2.01 -36.375 11.148 1 95.81 97 VAL A O 1
ATOM 750 N N . GLU A 1 98 ? -2.549 -34.25 11.484 1 94.56 98 GLU A N 1
ATOM 751 C CA . GLU A 1 98 ? -2.529 -34.406 12.938 1 94.56 98 GLU A CA 1
ATOM 752 C C . GLU A 1 98 ? -3.643 -35.312 13.414 1 94.56 98 GLU A C 1
ATOM 754 O O . GLU A 1 98 ? -3.475 -36.062 14.391 1 94.56 98 GLU A O 1
ATOM 759 N N . ASN A 1 99 ? -4.699 -35.281 12.75 1 94.69 99 ASN A N 1
ATOM 760 C CA . ASN A 1 99 ? -5.844 -36.125 13.102 1 94.69 99 ASN A CA 1
ATOM 761 C C . ASN A 1 99 ? -5.512 -37.594 13.008 1 94.69 99 ASN A C 1
ATOM 763 O O . ASN A 1 99 ? -6.117 -38.438 13.695 1 94.69 99 ASN A O 1
ATOM 767 N N . ILE A 1 100 ? -4.621 -37.969 12.211 1 94.94 100 ILE A N 1
ATOM 768 C CA . ILE A 1 100 ? -4.273 -39.375 12.078 1 94.94 100 ILE A CA 1
ATOM 769 C C . ILE A 1 100 ? -3.025 -39.688 12.898 1 94.94 100 ILE A C 1
ATOM 771 O O . ILE A 1 100 ? -2.387 -40.719 12.711 1 94.94 100 ILE A O 1
ATOM 775 N N . GLY A 1 101 ? -2.564 -38.688 13.664 1 92.94 101 GLY A N 1
ATOM 776 C CA . GLY A 1 101 ? -1.502 -38.906 14.625 1 92.94 101 GLY A CA 1
ATOM 777 C C . GLY A 1 101 ? -0.115 -38.719 14.047 1 92.94 101 GLY A C 1
ATOM 778 O O . GLY A 1 101 ? 0.873 -39.188 14.609 1 92.94 101 GLY A O 1
ATOM 779 N N . ARG A 1 102 ? -0.08 -38.125 12.938 1 93.81 102 ARG A N 1
ATOM 780 C CA . ARG A 1 102 ? 1.216 -37.906 12.305 1 93.81 102 ARG A CA 1
ATOM 781 C C . ARG A 1 102 ? 1.685 -36.469 12.555 1 93.81 102 ARG A C 1
ATOM 783 O O . ARG A 1 102 ? 0.882 -35.594 12.898 1 93.81 102 ARG A O 1
ATOM 790 N N . SER A 1 103 ? 2.988 -36.312 12.391 1 89.94 103 SER A N 1
ATOM 791 C CA . SER A 1 103 ? 3.561 -34.969 12.648 1 89.94 103 SER A CA 1
ATOM 792 C C . SER A 1 103 ? 3.617 -34.156 11.375 1 89.94 103 SER A C 1
ATOM 794 O O . SER A 1 103 ? 4.059 -34.625 10.328 1 89.94 103 SER A O 1
ATOM 796 N N . PHE A 1 104 ? 3.281 -32.844 11.531 1 88.5 104 PHE A N 1
ATOM 797 C CA . PHE A 1 104 ? 3.316 -31.922 10.414 1 88.5 104 PHE A CA 1
ATOM 798 C C . PHE A 1 104 ? 4.723 -31.359 10.219 1 88.5 104 PHE A C 1
ATOM 800 O O . PHE A 1 104 ? 5.023 -30.766 9.18 1 88.5 104 PHE A O 1
ATOM 807 N N . SER A 1 105 ? 5.594 -31.641 11.125 1 83.81 105 SER A N 1
ATOM 808 C CA . SER A 1 105 ? 6.957 -31.109 11.086 1 83.81 105 SER A CA 1
ATOM 809 C C . SER A 1 105 ? 7.738 -31.703 9.914 1 83.81 105 SER A C 1
ATOM 811 O O . SER A 1 105 ? 8.758 -31.141 9.5 1 83.81 105 SER A O 1
ATOM 813 N N . MET A 1 106 ? 7.301 -32.781 9.383 1 89.06 106 MET A N 1
ATOM 814 C CA . MET A 1 106 ? 7.98 -33.406 8.258 1 89.06 106 MET A CA 1
ATOM 815 C C . MET A 1 106 ? 7.949 -32.531 7.02 1 89.06 106 MET A C 1
ATOM 817 O O . MET A 1 106 ? 8.766 -32.688 6.109 1 89.06 106 MET A O 1
ATOM 821 N N . MET A 1 107 ? 7.043 -31.531 7.047 1 87.5 107 MET A N 1
ATOM 822 C CA . MET A 1 107 ? 6.887 -30.656 5.898 1 87.5 107 MET A CA 1
ATOM 823 C C . MET A 1 107 ? 8.195 -29.938 5.586 1 87.5 107 MET A C 1
ATOM 825 O O . MET A 1 107 ? 8.531 -29.719 4.418 1 87.5 107 MET A O 1
ATOM 829 N N . MET A 1 108 ? 8.938 -29.609 6.562 1 83.81 108 MET A N 1
ATOM 830 C CA . MET A 1 108 ? 10.203 -28.906 6.387 1 83.81 108 MET A CA 1
ATOM 831 C C . MET A 1 108 ? 11.188 -29.75 5.586 1 83.81 108 MET A C 1
ATOM 833 O O . MET A 1 108 ? 11.891 -29.219 4.711 1 83.81 108 MET A O 1
ATOM 837 N N . MET A 1 109 ? 11.203 -30.984 5.918 1 89.5 109 MET A N 1
ATOM 838 C CA . MET A 1 109 ? 12.109 -31.891 5.211 1 89.5 109 MET A CA 1
ATOM 839 C C . MET A 1 109 ? 11.625 -32.125 3.785 1 89.5 109 MET A C 1
ATOM 841 O O . MET A 1 109 ? 12.438 -32.312 2.873 1 89.5 109 MET A O 1
ATOM 845 N N . VAL A 1 110 ? 10.391 -32.188 3.646 1 93.56 110 VAL A N 1
ATOM 846 C CA . VAL A 1 110 ? 9.828 -32.312 2.305 1 93.56 110 VAL A CA 1
ATOM 847 C C . VAL A 1 110 ? 10.305 -31.141 1.432 1 93.56 110 VAL A C 1
ATOM 849 O O . VAL A 1 110 ? 10.711 -31.344 0.286 1 93.56 110 VAL A O 1
ATOM 852 N N . LEU A 1 111 ? 10.258 -29.953 1.948 1 92.56 111 LEU A N 1
ATOM 853 C CA . LEU A 1 111 ? 10.672 -28.766 1.214 1 92.56 111 LEU A CA 1
ATOM 854 C C . LEU A 1 111 ? 12.133 -28.859 0.799 1 92.56 111 LEU A C 1
ATOM 856 O O . LEU A 1 111 ? 12.5 -28.469 -0.31 1 92.56 111 LEU A O 1
ATOM 860 N N . LEU A 1 112 ? 12.945 -29.312 1.7 1 90.75 112 LEU A N 1
ATOM 861 C CA . LEU A 1 112 ? 14.367 -29.453 1.41 1 90.75 112 LEU A CA 1
ATOM 862 C C . LEU A 1 112 ? 14.594 -30.406 0.245 1 90.75 112 LEU A C 1
ATOM 864 O O . LEU A 1 112 ? 15.305 -30.078 -0.707 1 90.75 112 LEU A O 1
ATOM 868 N N . ILE A 1 113 ? 13.984 -31.562 0.366 1 94.94 113 ILE A N 1
ATOM 869 C CA . ILE A 1 113 ? 14.203 -32.562 -0.658 1 94.94 113 ILE A CA 1
ATOM 870 C C . ILE A 1 113 ? 13.586 -32.125 -1.979 1 94.94 113 ILE A C 1
ATOM 872 O O . ILE A 1 113 ? 14.18 -32.312 -3.043 1 94.94 113 ILE A O 1
ATOM 876 N N . ALA A 1 114 ? 12.414 -31.594 -1.913 1 96.88 114 ALA A N 1
ATOM 877 C CA . ALA A 1 114 ? 11.734 -31.125 -3.123 1 96.88 114 ALA A CA 1
ATOM 878 C C . ALA A 1 114 ? 12.547 -30.031 -3.814 1 96.88 114 ALA A C 1
ATOM 880 O O . ALA A 1 114 ? 12.703 -30.047 -5.039 1 96.88 114 ALA A O 1
ATOM 881 N N . PHE A 1 115 ? 13 -29.078 -3.076 1 93.62 115 PHE A N 1
ATOM 882 C CA . PHE A 1 115 ? 13.797 -28 -3.639 1 93.62 115 PHE A CA 1
ATOM 883 C C . PHE A 1 115 ? 15.094 -28.531 -4.23 1 93.62 115 PHE A C 1
ATOM 885 O O . PHE A 1 115 ? 15.516 -28.109 -5.309 1 93.62 115 PHE A O 1
ATOM 892 N N . THR A 1 116 ? 15.758 -29.406 -3.523 1 93.88 116 THR A N 1
ATOM 893 C CA . THR A 1 116 ? 16.969 -30.047 -4.023 1 93.88 116 THR A CA 1
ATOM 894 C C . THR A 1 116 ? 16.688 -30.797 -5.328 1 93.88 116 THR A C 1
ATOM 896 O O . THR A 1 116 ? 17.5 -30.734 -6.262 1 93.88 116 THR A O 1
ATOM 899 N N . MET A 1 117 ? 15.586 -31.5 -5.344 1 96 117 MET A N 1
ATOM 900 C CA . MET A 1 117 ? 15.188 -32.188 -6.562 1 96 117 MET A CA 1
ATOM 901 C C . MET A 1 117 ? 15.047 -31.219 -7.727 1 96 117 MET A C 1
ATOM 903 O O . MET A 1 117 ? 15.484 -31.516 -8.844 1 96 117 MET A O 1
ATOM 907 N N . ASN A 1 118 ? 14.375 -30.125 -7.512 1 95.38 118 ASN A N 1
ATOM 908 C CA . ASN A 1 118 ? 14.266 -29.109 -8.555 1 95.38 118 ASN A CA 1
ATOM 909 C C . ASN A 1 118 ? 15.648 -28.625 -9.016 1 95.38 118 ASN A C 1
ATOM 911 O O . ASN A 1 118 ? 15.891 -28.516 -10.219 1 95.38 118 ASN A O 1
ATOM 915 N N . ILE A 1 119 ? 16.531 -28.344 -8.133 1 91 119 ILE A N 1
ATOM 916 C CA . ILE A 1 119 ? 17.875 -27.891 -8.453 1 91 119 ILE A CA 1
ATOM 917 C C . ILE A 1 119 ? 18.594 -28.953 -9.297 1 91 119 ILE A C 1
ATOM 919 O O . ILE A 1 119 ? 19.219 -28.625 -10.305 1 91 119 ILE A O 1
ATOM 923 N N . LEU A 1 120 ? 18.5 -30.156 -8.875 1 94.19 120 LEU A N 1
ATOM 924 C CA . LEU A 1 120 ? 19.141 -31.266 -9.578 1 94.19 120 LEU A CA 1
ATOM 925 C C . LEU A 1 120 ? 18.625 -31.375 -11.008 1 94.19 120 LEU A C 1
ATOM 927 O O . LEU A 1 120 ? 19.391 -31.578 -11.945 1 94.19 120 LEU A O 1
ATOM 931 N N . LEU A 1 121 ? 17.359 -31.297 -11.172 1 95.88 121 LEU A N 1
ATOM 932 C CA . LEU A 1 121 ? 16.75 -31.438 -12.492 1 95.88 121 LEU A CA 1
ATOM 933 C C . LEU A 1 121 ? 17.188 -30.312 -13.422 1 95.88 121 LEU A C 1
ATOM 935 O O . LEU A 1 121 ? 17.344 -30.516 -14.625 1 95.88 121 LEU A O 1
ATOM 939 N N . VAL A 1 122 ? 17.359 -29.156 -12.938 1 91.62 122 VAL A N 1
ATOM 940 C CA . VAL A 1 122 ? 17.828 -28.031 -13.734 1 91.62 122 VAL A CA 1
ATOM 941 C C . VAL A 1 122 ? 19.312 -28.219 -14.055 1 91.62 122 VAL A C 1
ATOM 943 O O . VAL A 1 122 ? 19.75 -27.891 -15.164 1 91.62 122 VAL A O 1
ATOM 946 N N . LEU A 1 123 ? 20.094 -28.656 -13.039 1 88.62 123 LEU A N 1
ATOM 947 C CA . LEU A 1 123 ? 21.516 -28.875 -13.234 1 88.62 123 LEU A CA 1
ATOM 948 C C . LEU A 1 123 ? 21.75 -29.859 -14.375 1 88.62 123 LEU A C 1
ATOM 950 O O . LEU A 1 123 ? 22.734 -29.719 -15.125 1 88.62 123 LEU A O 1
ATOM 954 N N . PHE A 1 124 ? 20.891 -30.781 -14.516 1 93.25 124 PHE A N 1
ATOM 955 C CA . PHE A 1 124 ? 21.031 -31.781 -15.57 1 93.25 124 PHE A CA 1
ATOM 956 C C . PHE A 1 124 ? 20.094 -31.469 -16.734 1 93.25 124 PHE A C 1
ATOM 958 O O . PHE A 1 124 ? 19.516 -32.375 -17.344 1 93.25 124 PHE A O 1
ATOM 965 N N . ARG A 1 125 ? 19.938 -30.281 -17 1 93.06 125 ARG A N 1
ATOM 966 C CA . ARG A 1 125 ? 18.984 -29.797 -18 1 93.06 125 ARG A CA 1
ATOM 967 C C . ARG A 1 125 ? 19.281 -30.406 -19.375 1 93.06 125 ARG A C 1
ATOM 969 O O . ARG A 1 125 ? 18.375 -30.516 -20.219 1 93.06 125 ARG A O 1
ATOM 976 N N . LYS A 1 126 ? 20.562 -30.75 -19.656 1 91.62 126 LYS A N 1
ATOM 977 C CA . LYS A 1 126 ? 20.906 -31.375 -20.938 1 91.62 126 LYS A CA 1
ATOM 978 C C . LYS A 1 126 ? 20.125 -32.656 -21.141 1 91.62 126 LYS A C 1
ATOM 980 O O . LYS A 1 126 ? 19.75 -33 -22.266 1 91.62 126 LYS A O 1
ATOM 985 N N . TYR A 1 127 ? 19.844 -33.312 -20.047 1 95.5 127 TYR A N 1
ATOM 986 C CA . TYR A 1 127 ? 19.141 -34.562 -20.125 1 95.5 127 TYR A CA 1
ATOM 987 C C . TYR A 1 127 ? 17.672 -34.406 -19.781 1 95.5 127 TYR A C 1
ATOM 989 O O . TYR A 1 127 ? 16.812 -35 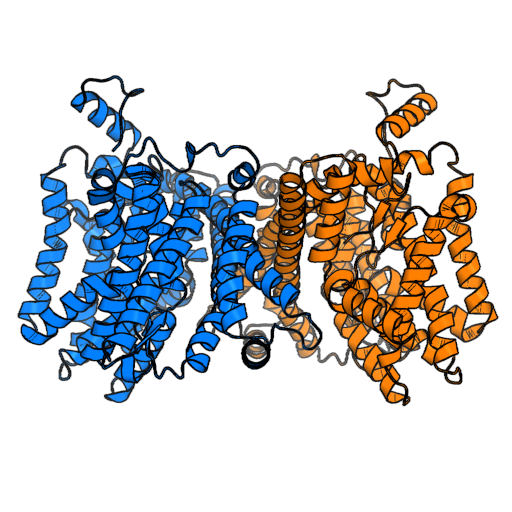-20.422 1 95.5 127 TYR A O 1
ATOM 997 N N . THR A 1 128 ? 17.359 -33.562 -18.891 1 96.38 128 THR A N 1
ATOM 998 C CA . THR A 1 128 ? 16 -33.469 -18.391 1 96.38 128 THR A CA 1
ATOM 999 C C . THR A 1 128 ? 15.211 -32.438 -19.203 1 96.38 128 THR A C 1
ATOM 1001 O O . THR A 1 128 ? 13.977 -32.406 -19.141 1 96.38 128 THR A O 1
ATOM 1004 N N . LYS A 1 129 ? 15.891 -31.484 -19.828 1 96.94 129 LYS A N 1
ATOM 1005 C CA . LYS A 1 129 ? 15.328 -30.391 -20.609 1 96.94 129 LYS A CA 1
ATOM 1006 C C . LYS A 1 129 ? 14.609 -29.391 -19.719 1 96.94 129 LYS A C 1
ATOM 1008 O O . LYS A 1 129 ? 13.805 -28.578 -20.203 1 96.94 129 LYS A O 1
ATOM 1013 N N . ILE A 1 130 ? 14.859 -29.453 -18.438 1 96.5 130 ILE A N 1
ATOM 1014 C CA . ILE A 1 130 ? 14.266 -28.516 -17.484 1 96.5 130 ILE A CA 1
ATOM 1015 C C . ILE A 1 130 ? 15.109 -27.25 -17.406 1 96.5 130 ILE A C 1
ATOM 1017 O O . ILE A 1 130 ? 16.328 -27.328 -17.219 1 96.5 130 ILE A O 1
ATOM 1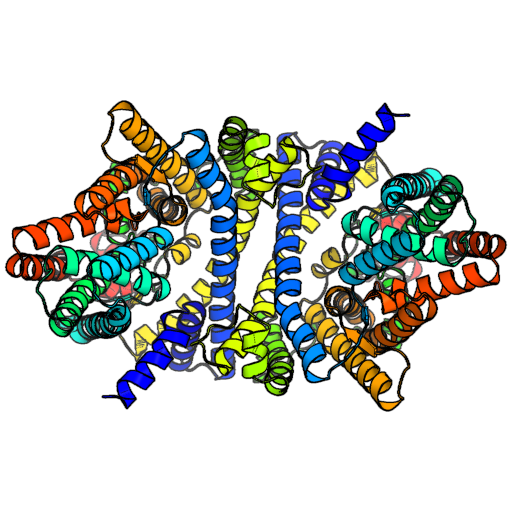021 N N . ARG A 1 131 ? 14.461 -26.062 -17.438 1 95.06 131 ARG A N 1
ATOM 1022 C CA . ARG A 1 131 ? 15.164 -24.797 -17.531 1 95.06 131 ARG A CA 1
ATOM 1023 C C . ARG A 1 131 ? 14.875 -23.906 -16.312 1 95.06 131 ARG A C 1
ATOM 1025 O O . ARG A 1 131 ? 15.508 -22.875 -16.141 1 95.06 131 ARG A O 1
ATOM 1032 N N . THR A 1 132 ? 13.93 -24.312 -15.43 1 94.94 132 THR A N 1
ATOM 1033 C CA . THR A 1 132 ? 13.43 -23.344 -14.461 1 94.94 132 THR A CA 1
ATOM 1034 C C . THR A 1 132 ? 13.742 -23.797 -13.039 1 94.94 132 THR A C 1
ATOM 1036 O O . THR A 1 132 ? 13.734 -25 -12.742 1 94.94 132 THR A O 1
ATOM 1039 N N . LEU A 1 133 ? 14.039 -22.844 -12.25 1 91.44 133 LEU A N 1
ATOM 1040 C CA . LEU A 1 133 ? 14.109 -23 -10.797 1 91.44 133 LEU A CA 1
ATOM 1041 C C . LEU A 1 133 ? 12.93 -22.312 -10.125 1 91.44 133 LEU A C 1
ATOM 1043 O O . LEU A 1 133 ? 12.758 -21.094 -10.258 1 91.44 133 LEU A O 1
ATOM 1047 N N . PHE A 1 134 ? 12.117 -23.062 -9.359 1 94.62 134 PHE A N 1
ATOM 1048 C CA . PHE A 1 134 ? 10.961 -22.547 -8.633 1 94.62 134 PHE A CA 1
ATOM 1049 C C . PHE A 1 134 ? 11.391 -21.828 -7.359 1 94.62 134 PHE A C 1
ATOM 1051 O O . PHE A 1 134 ? 11.984 -22.438 -6.469 1 94.62 134 PHE A O 1
ATOM 1058 N N . ILE A 1 135 ? 11.016 -20.484 -7.219 1 89.12 135 ILE A N 1
ATOM 1059 C CA . ILE A 1 135 ? 11.648 -19.781 -6.113 1 89.12 135 ILE A CA 1
ATOM 1060 C C . ILE A 1 135 ? 10.586 -19.047 -5.293 1 89.12 135 ILE A C 1
ATOM 1062 O O . ILE A 1 135 ? 10.906 -18.141 -4.527 1 89.12 135 ILE A O 1
ATOM 1066 N N . THR A 1 136 ? 9.344 -19.328 -5.473 1 93.19 136 THR A N 1
ATOM 1067 C CA . THR A 1 136 ? 8.297 -18.734 -4.656 1 93.19 136 THR A CA 1
ATOM 1068 C C . THR A 1 136 ? 8.062 -19.547 -3.387 1 93.19 136 THR A C 1
ATOM 1070 O O . THR A 1 136 ? 7.156 -20.375 -3.33 1 93.19 136 THR A O 1
ATOM 1073 N N . GLY A 1 137 ? 8.672 -19.25 -2.395 1 89.69 137 GLY A N 1
ATOM 1074 C CA . GLY A 1 137 ? 8.789 -20.062 -1.19 1 89.69 137 GLY A CA 1
ATOM 1075 C C . GLY A 1 137 ? 7.473 -20.203 -0.448 1 89.69 137 GLY A C 1
ATOM 1076 O O . GLY A 1 137 ? 7.145 -21.297 0.03 1 89.69 137 GLY A O 1
ATOM 1077 N N . HIS A 1 138 ? 6.75 -19.094 -0.284 1 90.12 138 HIS A N 1
ATOM 1078 C CA . HIS A 1 138 ? 5.492 -19.188 0.451 1 90.12 138 HIS A CA 1
ATOM 1079 C C . HIS A 1 138 ? 4.516 -20.125 -0.25 1 90.12 138 HIS A C 1
ATOM 1081 O O . HIS A 1 138 ? 3.75 -20.844 0.406 1 90.12 138 HIS A O 1
ATOM 1087 N N . VAL A 1 139 ? 4.586 -20.172 -1.535 1 95.25 139 VAL A N 1
ATOM 1088 C CA . VAL A 1 139 ? 3.77 -21.094 -2.324 1 95.25 139 VAL A CA 1
ATOM 1089 C C . VAL A 1 139 ? 4.258 -22.531 -2.119 1 95.25 139 VAL A C 1
ATOM 1091 O O . VAL A 1 139 ? 3.449 -23.453 -2.023 1 95.25 139 VAL A O 1
ATOM 1094 N N . MET A 1 140 ? 5.543 -22.656 -1.978 1 95.12 140 MET A N 1
ATOM 1095 C CA . MET A 1 140 ? 6.133 -23.969 -1.747 1 95.12 140 MET A CA 1
ATOM 1096 C C . MET A 1 140 ? 5.637 -24.578 -0.434 1 95.12 140 MET A C 1
ATOM 1098 O O . MET A 1 140 ? 5.344 -25.766 -0.361 1 95.12 140 MET A O 1
ATOM 1102 N N . VAL A 1 141 ? 5.504 -23.75 0.535 1 92.44 141 VAL A N 1
ATOM 1103 C CA . VAL A 1 141 ? 5.047 -24.203 1.844 1 92.44 141 VAL A CA 1
ATOM 1104 C C . VAL A 1 141 ? 3.596 -24.672 1.751 1 92.44 141 VAL A C 1
ATOM 1106 O O . VAL A 1 141 ? 3.246 -25.734 2.246 1 92.44 141 VAL A O 1
ATOM 1109 N N . GLN A 1 142 ? 2.809 -23.922 1.122 1 95.31 142 GLN A N 1
ATOM 1110 C CA . GLN A 1 142 ? 1.396 -24.25 0.975 1 95.31 142 GLN A CA 1
ATOM 1111 C C . GLN A 1 142 ? 1.213 -25.547 0.19 1 95.31 142 GLN A C 1
ATOM 1113 O O . GLN A 1 142 ? 0.45 -26.422 0.6 1 95.31 142 GLN A O 1
ATOM 1118 N N . GLN A 1 143 ? 1.898 -25.641 -0.871 1 96.81 143 GLN A N 1
ATOM 1119 C CA . GLN A 1 143 ? 1.801 -26.828 -1.729 1 96.81 143 GLN A CA 1
ATOM 1120 C C . GLN A 1 143 ? 2.324 -28.062 -1.019 1 96.81 143 GLN A C 1
ATOM 1122 O O . GLN A 1 143 ? 1.742 -29.141 -1.138 1 96.81 143 GLN A O 1
ATOM 1127 N N . SER A 1 144 ? 3.363 -27.906 -0.28 1 95.94 144 SER A N 1
ATOM 1128 C CA . SER A 1 144 ? 3.939 -29.047 0.446 1 95.94 144 SER A CA 1
ATOM 1129 C C . SER A 1 144 ? 2.986 -29.547 1.521 1 95.94 144 SER A C 1
ATOM 1131 O O . SER A 1 144 ? 2.916 -30.75 1.777 1 95.94 144 SER A O 1
ATOM 1133 N N . SER A 1 145 ? 2.262 -28.641 2.117 1 94.75 145 SER A N 1
ATOM 1134 C CA . SER A 1 145 ? 1.3 -29.016 3.146 1 94.75 145 SER A CA 1
ATOM 1135 C C . SER A 1 145 ? 0.171 -29.859 2.564 1 94.75 145 SER A C 1
ATOM 1137 O O . SER A 1 145 ? -0.145 -30.938 3.088 1 94.75 145 SER A O 1
ATOM 1139 N N . THR A 1 146 ? -0.381 -29.422 1.506 1 96.75 146 THR A N 1
ATOM 1140 C CA . THR A 1 146 ? -1.487 -30.141 0.88 1 96.75 146 THR A CA 1
ATOM 1141 C C . THR A 1 146 ? -1.012 -31.469 0.291 1 96.75 146 THR A C 1
ATOM 1143 O O . THR A 1 146 ? -1.677 -32.5 0.443 1 96.75 146 THR A O 1
ATOM 1146 N N . ALA A 1 147 ? 0.123 -31.453 -0.297 1 97.31 147 ALA A N 1
ATOM 1147 C CA . ALA A 1 147 ? 0.667 -32.656 -0.906 1 97.31 147 ALA A CA 1
ATOM 1148 C C . ALA A 1 147 ? 1.026 -33.688 0.157 1 97.31 147 ALA A C 1
ATOM 1150 O O . ALA A 1 147 ? 0.895 -34.906 -0.071 1 97.31 147 ALA A O 1
ATOM 1151 N N . LEU A 1 148 ? 1.516 -33.219 1.251 1 96.62 148 LEU A N 1
ATOM 1152 C CA . LEU A 1 148 ? 1.828 -34.125 2.354 1 96.62 148 LEU A CA 1
ATOM 1153 C C . LEU A 1 148 ? 0.59 -34.906 2.783 1 96.62 148 LEU A C 1
ATOM 1155 O O . LEU A 1 148 ? 0.651 -36.125 2.967 1 96.62 148 LEU A O 1
ATOM 1159 N N . TRP A 1 149 ? -0.471 -34.219 2.969 1 96.94 149 TRP A N 1
ATOM 1160 C CA . TRP A 1 149 ? -1.709 -34.906 3.338 1 96.94 149 TRP A CA 1
ATOM 1161 C C . TRP A 1 149 ? -2.109 -35.906 2.275 1 96.94 149 TRP A C 1
ATOM 1163 O O . TRP A 1 149 ? -2.516 -37.031 2.6 1 96.94 149 TRP A O 1
ATOM 1173 N N . LEU A 1 150 ? -2.018 -35.562 0.982 1 97.56 150 LEU A N 1
ATOM 1174 C CA . LEU A 1 150 ? -2.404 -36.469 -0.093 1 97.56 150 LEU A CA 1
ATOM 1175 C C . LEU A 1 150 ? -1.612 -37.781 -0.019 1 97.56 150 LEU A C 1
ATOM 1177 O O . LEU A 1 150 ? -2.174 -38.844 -0.189 1 97.56 150 LEU A O 1
ATOM 1181 N N . VAL A 1 151 ? -0.342 -37.656 0.223 1 97 151 VAL A N 1
ATOM 1182 C CA . VAL A 1 151 ? 0.502 -38.844 0.284 1 97 151 VAL A CA 1
ATOM 1183 C C . VAL A 1 151 ? 0.123 -39.688 1.501 1 97 151 VAL A C 1
ATOM 1185 O O . VAL A 1 151 ? 0.021 -40.906 1.409 1 97 151 VAL A O 1
ATOM 1188 N N . LEU A 1 152 ? -0.097 -39.062 2.635 1 96.75 152 LEU A N 1
ATOM 1189 C CA . LEU A 1 152 ? -0.457 -39.781 3.846 1 96.75 152 LEU A CA 1
ATOM 1190 C C . LEU A 1 152 ? -1.832 -40.406 3.705 1 96.75 152 LEU A C 1
ATOM 1192 O O . LEU A 1 152 ? -2.074 -41.5 4.246 1 96.75 152 LEU A O 1
ATOM 1196 N N . PHE A 1 153 ? -2.686 -39.719 3.025 1 97.31 153 PHE A N 1
ATOM 1197 C CA . PHE A 1 153 ? -4.012 -40.25 2.73 1 97.31 153 PHE A CA 1
ATOM 1198 C C . PHE A 1 153 ? -3.912 -41.5 1.896 1 97.31 153 PHE A C 1
ATOM 1200 O O . PHE A 1 153 ? -4.59 -42.5 2.18 1 97.31 153 PHE A O 1
ATOM 1207 N N . CYS A 1 154 ? -3.076 -41.531 0.933 1 97.19 154 CYS A N 1
ATOM 1208 C CA . CYS A 1 154 ? -2.941 -42.656 -0.002 1 97.19 154 CYS A CA 1
ATOM 1209 C C . CYS A 1 154 ? -2.092 -43.781 0.596 1 97.19 154 CYS A C 1
ATOM 1211 O O . CYS A 1 154 ? -2.254 -44.938 0.238 1 97.19 154 CYS A O 1
ATOM 1213 N N . PHE A 1 155 ? -1.146 -43.406 1.461 1 96.38 155 PHE A N 1
ATOM 1214 C CA . PHE A 1 155 ? -0.221 -44.344 2.064 1 96.38 155 PHE A CA 1
ATOM 1215 C C . PHE A 1 155 ? -0.208 -44.219 3.582 1 96.38 155 PHE A C 1
ATOM 1217 O O . PHE A 1 155 ? 0.816 -43.844 4.168 1 96.38 155 PHE A O 1
ATOM 1224 N N . PRO A 1 156 ? -1.196 -44.562 4.25 1 92.5 156 PRO A N 1
ATOM 1225 C CA . PRO A 1 156 ? -1.284 -44.344 5.695 1 92.5 156 PRO A CA 1
ATOM 1226 C C . PRO A 1 156 ? -0.225 -45.125 6.477 1 92.5 156 PRO A C 1
ATOM 1228 O O . PRO A 1 156 ? 0.167 -44.688 7.57 1 92.5 156 PRO A O 1
ATOM 1231 N N . GLY A 1 157 ? 0.312 -46.156 5.949 1 92.81 157 GLY A N 1
ATOM 1232 C CA . GLY A 1 157 ? 1.254 -47 6.672 1 92.81 157 GLY A CA 1
ATOM 1233 C C . GLY A 1 157 ? 2.703 -46.656 6.375 1 92.81 157 GLY A C 1
ATOM 1234 O O . GLY A 1 157 ? 3.615 -47.219 6.977 1 92.81 157 GLY A O 1
ATOM 1235 N N . LEU A 1 158 ? 2.961 -45.781 5.516 1 94 158 LEU A N 1
ATOM 1236 C CA . LEU A 1 158 ? 4.324 -45.438 5.129 1 94 158 LEU A CA 1
ATOM 1237 C C . LEU A 1 158 ? 5.035 -44.688 6.262 1 94 158 LEU A C 1
ATOM 1239 O O . LEU A 1 158 ? 4.441 -43.844 6.926 1 94 158 LEU A O 1
ATOM 1243 N N . MET A 1 159 ? 6.301 -45.094 6.457 1 93 159 MET A N 1
ATOM 1244 C CA . MET A 1 159 ? 7.098 -44.406 7.484 1 93 159 MET A CA 1
ATOM 1245 C C . MET A 1 159 ? 7.469 -43 7.059 1 93 159 MET A C 1
ATOM 1247 O O . MET A 1 159 ? 7.559 -42.719 5.863 1 93 159 MET A O 1
ATOM 1251 N N . ASP A 1 160 ? 7.805 -42.188 8.023 1 92.31 160 ASP A N 1
ATOM 1252 C CA . ASP A 1 160 ? 7.988 -40.781 7.812 1 92.31 160 ASP A CA 1
ATOM 1253 C C . ASP A 1 160 ? 9.094 -40.5 6.797 1 92.31 160 ASP A C 1
ATOM 1255 O O . ASP A 1 160 ? 8.914 -39.719 5.871 1 92.31 160 ASP A O 1
ATOM 1259 N N . PRO A 1 161 ? 10.203 -41.156 6.938 1 93 161 PRO A N 1
ATOM 1260 C CA . PRO A 1 161 ? 11.266 -40.875 5.973 1 93 161 PRO A CA 1
ATOM 1261 C C . PRO A 1 161 ? 10.883 -41.25 4.543 1 93 161 PRO A C 1
ATOM 1263 O O . PRO A 1 161 ? 11.281 -40.562 3.594 1 93 161 PRO A O 1
ATOM 1266 N N . GLN A 1 162 ? 10.164 -42.312 4.434 1 95 162 GLN A N 1
ATOM 1267 C CA . GLN A 1 162 ? 9.711 -42.719 3.109 1 95 162 GLN A CA 1
ATOM 1268 C C . GLN A 1 162 ? 8.727 -41.719 2.523 1 95 162 GLN A C 1
ATOM 1270 O O . GLN A 1 162 ? 8.75 -41.438 1.321 1 95 162 GLN A O 1
ATOM 1275 N N . VAL A 1 163 ? 7.871 -41.25 3.365 1 94.88 163 VAL A N 1
ATOM 1276 C CA . VAL A 1 163 ? 6.914 -40.219 2.949 1 94.88 163 VAL A CA 1
ATOM 1277 C C . VAL A 1 163 ? 7.66 -39 2.439 1 94.88 163 VAL A C 1
ATOM 1279 O O . VAL A 1 163 ? 7.348 -38.469 1.37 1 94.88 163 VAL A O 1
ATOM 1282 N N . VAL A 1 164 ? 8.656 -38.562 3.207 1 94.75 164 VAL A N 1
ATOM 1283 C CA . VAL A 1 164 ? 9.422 -37.344 2.916 1 94.75 164 VAL A CA 1
ATOM 1284 C C . VAL A 1 164 ? 10.148 -37.5 1.583 1 94.75 164 VAL A C 1
ATOM 1286 O O . VAL A 1 164 ? 10.117 -36.594 0.742 1 94.75 164 VAL A O 1
ATOM 1289 N N . VAL A 1 165 ? 10.758 -38.594 1.38 1 96.31 165 VAL A N 1
ATOM 1290 C CA . VAL A 1 165 ? 11.531 -38.812 0.163 1 96.31 165 VAL A CA 1
ATOM 1291 C C . VAL A 1 165 ? 10.594 -38.938 -1.033 1 96.31 165 VAL A C 1
ATOM 1293 O O . VAL A 1 165 ? 10.82 -38.312 -2.072 1 96.31 165 VAL A O 1
ATOM 1296 N N . MET A 1 166 ? 9.57 -39.75 -0.922 1 96.88 166 MET A N 1
ATOM 1297 C CA . MET A 1 166 ? 8.609 -39.938 -2.004 1 96.88 166 MET A CA 1
ATOM 1298 C C . MET A 1 166 ? 8 -38.594 -2.422 1 96.88 166 MET A C 1
ATOM 1300 O O . MET A 1 166 ? 7.988 -38.25 -3.607 1 96.88 166 MET A O 1
ATOM 1304 N N . LEU A 1 167 ? 7.484 -37.906 -1.445 1 96.81 167 LEU A N 1
ATOM 1305 C CA . LEU A 1 167 ? 6.84 -36.625 -1.73 1 96.81 167 LEU A CA 1
ATOM 1306 C C . LEU A 1 167 ? 7.852 -35.594 -2.242 1 96.81 167 LEU A C 1
ATOM 1308 O O . LEU A 1 167 ? 7.531 -34.781 -3.111 1 96.81 167 LEU A O 1
ATOM 1312 N N . GLY A 1 168 ? 9.031 -35.562 -1.619 1 97.25 168 GLY A N 1
ATOM 1313 C CA . GLY A 1 168 ? 10.07 -34.688 -2.094 1 97.25 168 GLY A CA 1
ATOM 1314 C C . GLY A 1 168 ? 10.359 -34.844 -3.576 1 97.25 168 GLY A C 1
ATOM 1315 O O . GLY A 1 168 ? 10.461 -33.844 -4.297 1 97.25 168 GLY A O 1
ATOM 1316 N N . ILE A 1 169 ? 10.469 -36 -4.023 1 97.75 169 ILE A N 1
ATOM 1317 C CA . ILE A 1 169 ? 10.734 -36.312 -5.426 1 97.75 169 ILE A CA 1
ATOM 1318 C C . ILE A 1 169 ? 9.539 -35.875 -6.277 1 97.75 169 ILE A C 1
ATOM 1320 O O . ILE A 1 169 ? 9.703 -35.188 -7.293 1 97.75 169 ILE A O 1
ATOM 1324 N N . LEU A 1 170 ? 8.383 -36.281 -5.867 1 98.12 170 LEU A N 1
ATOM 1325 C CA . LEU A 1 170 ? 7.164 -36 -6.613 1 98.12 170 LEU A CA 1
ATOM 1326 C C . LEU A 1 170 ? 6.934 -34.5 -6.723 1 98.12 170 LEU A C 1
ATOM 1328 O O . LEU A 1 170 ? 6.715 -33.969 -7.816 1 98.12 170 LEU A O 1
ATOM 1332 N N . LEU A 1 171 ? 6.938 -33.812 -5.609 1 98.06 171 LEU A N 1
ATOM 1333 C CA . LEU A 1 171 ? 6.66 -32.375 -5.562 1 98.06 171 LEU A CA 1
ATOM 1334 C C . LEU A 1 171 ? 7.758 -31.578 -6.27 1 98.06 171 LEU A C 1
ATOM 1336 O O . LEU A 1 171 ? 7.477 -30.609 -6.977 1 98.06 171 LEU A O 1
ATOM 1340 N N . GLY A 1 172 ? 9.023 -31.922 -6.012 1 98.25 172 GLY A N 1
ATOM 1341 C CA . GLY A 1 172 ? 10.125 -31.281 -6.719 1 98.25 172 GLY A CA 1
ATOM 1342 C C . GLY A 1 172 ? 10.023 -31.422 -8.227 1 98.25 172 GLY A C 1
ATOM 1343 O O . GLY A 1 172 ? 10.312 -30.469 -8.961 1 98.25 172 GLY A O 1
ATOM 1344 N N . THR A 1 173 ? 9.641 -32.594 -8.633 1 98.56 173 THR A N 1
ATOM 1345 C CA . THR A 1 173 ? 9.438 -32.844 -10.062 1 98.56 173 THR A CA 1
ATOM 1346 C C . THR A 1 173 ? 8.297 -31.969 -10.594 1 98.56 173 THR A C 1
ATOM 1348 O O . THR A 1 173 ? 8.406 -31.391 -11.672 1 98.56 173 THR A O 1
ATOM 1351 N N . TYR A 1 174 ? 7.227 -31.906 -9.883 1 98.56 174 TYR A N 1
ATOM 1352 C CA . TYR A 1 174 ? 6.117 -31.047 -10.273 1 98.56 174 TYR A CA 1
ATOM 1353 C C . TYR A 1 174 ? 6.57 -29.594 -10.406 1 98.56 174 TYR A C 1
ATOM 1355 O O . TYR A 1 174 ? 6.25 -28.922 -11.391 1 98.56 174 TYR A O 1
ATOM 1363 N N . TRP A 1 175 ? 7.273 -29.062 -9.383 1 98.12 175 TRP A N 1
ATOM 1364 C CA . TRP A 1 175 ? 7.746 -27.688 -9.422 1 98.12 175 TRP A CA 1
ATOM 1365 C C . TRP A 1 175 ? 8.594 -27.438 -10.664 1 98.12 175 TRP A C 1
ATOM 1367 O O . TRP A 1 175 ? 8.422 -26.438 -11.352 1 98.12 175 TRP A O 1
ATOM 1377 N N . ALA A 1 176 ? 9.477 -28.344 -10.961 1 97.5 176 ALA A N 1
ATOM 1378 C CA . ALA A 1 176 ? 10.398 -28.219 -12.086 1 97.5 176 ALA A CA 1
ATOM 1379 C C . ALA A 1 176 ? 9.648 -28.25 -13.414 1 97.5 176 ALA A C 1
ATOM 1381 O O . ALA A 1 176 ? 9.812 -27.344 -14.242 1 97.5 176 ALA A O 1
ATOM 1382 N N . VAL A 1 177 ? 8.797 -29.203 -13.57 1 98.56 177 VAL A N 1
ATOM 1383 C CA . VAL A 1 177 ? 8.141 -29.422 -14.852 1 98.56 177 VAL A CA 1
ATOM 1384 C C . VAL A 1 177 ? 7.066 -28.359 -15.078 1 98.56 177 VAL A C 1
ATOM 1386 O O . VAL A 1 177 ? 6.973 -27.797 -16.172 1 98.56 177 VAL A O 1
ATOM 1389 N N . ALA A 1 178 ? 6.242 -28.125 -14.078 1 98.62 178 ALA A N 1
ATOM 1390 C CA . ALA A 1 178 ? 5.121 -27.203 -14.234 1 98.62 178 ALA A CA 1
ATOM 1391 C C . ALA A 1 178 ? 5.613 -25.781 -14.5 1 98.62 178 ALA A C 1
ATOM 1393 O O . ALA A 1 178 ? 5.074 -25.094 -15.359 1 98.62 178 ALA A O 1
ATOM 1394 N N . SER A 1 179 ? 6.598 -25.312 -13.758 1 98.19 179 SER A N 1
ATOM 1395 C CA . SER A 1 179 ? 7.129 -23.984 -14.023 1 98.19 179 SER A CA 1
ATOM 1396 C C . SER A 1 179 ? 7.793 -23.906 -15.391 1 98.19 179 SER A C 1
ATOM 1398 O O . SER A 1 179 ? 7.707 -22.891 -16.078 1 98.19 179 SER A O 1
ATOM 1400 N N . ASN A 1 180 ? 8.438 -24.984 -15.805 1 97.81 180 ASN A N 1
ATOM 1401 C CA . ASN A 1 180 ? 9.078 -25.062 -17.109 1 97.81 180 ASN A CA 1
ATOM 1402 C C . ASN A 1 180 ? 8.062 -24.875 -18.234 1 97.81 180 ASN A C 1
ATOM 1404 O O . ASN A 1 180 ? 8.391 -24.328 -19.297 1 97.81 180 ASN A O 1
ATOM 1408 N N . LEU A 1 181 ? 6.863 -25.297 -18 1 98.31 181 LEU A N 1
ATOM 1409 C CA . LEU A 1 181 ? 5.793 -25.172 -18.984 1 98.31 181 LEU A CA 1
ATOM 1410 C C . LEU A 1 181 ? 5.453 -23.703 -19.234 1 98.31 181 LEU A C 1
ATOM 1412 O O . LEU A 1 181 ? 4.859 -23.375 -20.266 1 98.31 181 LEU A O 1
ATOM 1416 N N . THR A 1 182 ? 5.848 -22.812 -18.344 1 98.19 182 THR A N 1
ATOM 1417 C CA . THR A 1 182 ? 5.438 -21.422 -18.453 1 98.19 182 THR A CA 1
ATOM 1418 C C . THR A 1 182 ? 6.531 -20.578 -19.109 1 98.19 182 THR A C 1
ATOM 1420 O O . THR A 1 182 ? 6.324 -19.406 -19.406 1 98.19 182 THR A O 1
ATOM 1423 N N . VAL A 1 183 ? 7.668 -21.156 -19.438 1 96.5 183 VAL A N 1
ATOM 1424 C CA . VAL A 1 183 ? 8.805 -20.422 -19.984 1 96.5 183 VAL A CA 1
ATOM 1425 C C . VAL A 1 183 ? 8.406 -19.75 -21.297 1 96.5 183 VAL A C 1
ATOM 1427 O O . VAL A 1 183 ? 8.555 -18.531 -21.453 1 96.5 183 VAL A O 1
ATOM 1430 N N . GLU A 1 184 ? 7.836 -20.484 -22.188 1 96.12 184 GLU A N 1
ATOM 1431 C CA . GLU A 1 184 ? 7.508 -19.969 -23.5 1 96.12 184 GLU A CA 1
ATOM 1432 C C . GLU A 1 184 ? 6.375 -18.953 -23.422 1 96.12 184 GLU A C 1
ATOM 1434 O O . GLU A 1 184 ? 6.496 -17.828 -23.953 1 96.12 184 GLU A O 1
ATOM 1439 N N . PRO A 1 185 ? 5.277 -19.328 -22.734 1 97.12 185 PRO A N 1
ATOM 1440 C CA . PRO A 1 185 ? 4.203 -18.328 -22.625 1 97.12 185 PRO A CA 1
ATOM 1441 C C . PRO A 1 185 ? 4.672 -17.016 -22.016 1 97.12 185 PRO A C 1
ATOM 1443 O O . PRO A 1 185 ? 4.305 -15.938 -22.484 1 97.12 185 PRO A O 1
ATOM 1446 N N . VAL A 1 186 ? 5.469 -17.062 -21 1 96.88 186 VAL A N 1
ATOM 1447 C CA . VAL A 1 186 ? 5.914 -15.852 -20.297 1 96.88 186 VAL A CA 1
ATOM 1448 C C . VAL A 1 186 ? 6.887 -15.07 -21.172 1 96.88 186 VAL A C 1
ATOM 1450 O O . VAL A 1 186 ? 6.801 -13.844 -21.281 1 96.88 186 VAL A O 1
ATOM 1453 N N . ALA A 1 187 ? 7.824 -15.766 -21.844 1 94.5 187 ALA A N 1
ATOM 1454 C CA . ALA A 1 187 ? 8.773 -15.102 -22.734 1 94.5 187 ALA A CA 1
ATOM 1455 C C . ALA A 1 187 ? 8.055 -14.375 -23.859 1 94.5 187 ALA A C 1
ATOM 1457 O O . ALA A 1 187 ? 8.438 -13.266 -24.234 1 94.5 187 ALA A O 1
ATOM 1458 N N . LYS A 1 188 ? 7.07 -15.008 -24.359 1 94.75 188 LYS A N 1
ATOM 1459 C CA . LYS A 1 188 ? 6.316 -14.406 -25.453 1 94.75 188 LYS A CA 1
ATOM 1460 C C . LYS A 1 188 ? 5.504 -13.211 -24.969 1 94.75 188 LYS A C 1
ATOM 1462 O O . LYS A 1 188 ? 5.441 -12.18 -25.641 1 94.75 188 LYS A O 1
ATOM 1467 N N . LEU A 1 189 ? 4.895 -13.32 -23.828 1 95.44 189 LEU A N 1
ATOM 1468 C CA . LEU A 1 189 ? 4.109 -12.234 -23.25 1 95.44 189 LEU A CA 1
ATOM 1469 C C . LEU A 1 189 ? 4.996 -11.031 -22.938 1 95.44 189 LEU A C 1
ATOM 1471 O O . LEU A 1 189 ? 4.586 -9.883 -23.141 1 95.44 189 LEU A O 1
ATOM 1475 N N . THR A 1 190 ? 6.207 -11.289 -22.469 1 93.69 190 THR A N 1
ATOM 1476 C CA . THR A 1 190 ? 7.066 -10.234 -21.953 1 93.69 190 THR A CA 1
ATOM 1477 C C . THR A 1 190 ? 8.086 -9.789 -23 1 93.69 190 THR A C 1
ATOM 1479 O O . THR A 1 190 ? 8.859 -8.867 -22.766 1 93.69 190 THR A O 1
ATOM 1482 N N . GLU A 1 191 ? 8.117 -10.445 -24.078 1 90.56 191 GLU A N 1
ATOM 1483 C CA . GLU A 1 191 ? 9.125 -10.219 -25.109 1 90.56 191 GLU A CA 1
ATOM 1484 C C . GLU A 1 191 ? 10.539 -10.391 -24.562 1 90.56 191 GLU A C 1
ATOM 1486 O O . GLU A 1 191 ? 11.375 -9.5 -24.688 1 90.56 191 GLU A O 1
ATOM 1491 N N . GLY A 1 192 ? 10.648 -11.523 -23.859 1 88.75 192 GLY A N 1
ATOM 1492 C CA . GLY A 1 192 ? 11.961 -11.875 -23.344 1 88.75 192 GLY A CA 1
ATOM 1493 C C . GLY A 1 192 ? 12.25 -11.281 -21.984 1 88.75 192 GLY A C 1
ATOM 1494 O O . GLY A 1 192 ? 13.297 -10.672 -21.766 1 88.75 192 GLY A O 1
ATOM 1495 N N . GLY A 1 193 ? 11.391 -11.406 -21.094 1 87.19 193 GLY A N 1
ATOM 1496 C CA . GLY A 1 193 ? 11.523 -10.828 -19.766 1 87.19 193 GLY A CA 1
ATOM 1497 C C . GLY A 1 193 ? 12.5 -11.594 -18.875 1 87.19 193 GLY A C 1
ATOM 1498 O O . GLY A 1 193 ? 12.938 -11.086 -17.844 1 87.19 193 GLY A O 1
ATOM 1499 N N . GLY A 1 194 ? 12.812 -12.844 -19.25 1 86.75 194 GLY A N 1
ATOM 1500 C CA . GLY A 1 194 ? 13.859 -13.594 -18.578 1 86.75 194 GLY A CA 1
ATOM 1501 C C . GLY A 1 194 ? 13.375 -14.297 -17.312 1 86.75 194 GLY A C 1
ATOM 1502 O O . GLY A 1 194 ? 14.164 -14.547 -16.406 1 86.75 194 GLY A O 1
ATOM 1503 N N . PHE A 1 195 ? 12.148 -14.477 -17.141 1 92.62 195 PHE A N 1
ATOM 1504 C CA . PHE A 1 195 ? 11.617 -15.211 -15.992 1 92.62 195 PHE A CA 1
ATOM 1505 C C . PHE A 1 195 ? 10.445 -16.094 -16.406 1 92.62 195 PHE A C 1
ATOM 1507 O O . PHE A 1 195 ? 9.977 -16 -17.547 1 92.62 195 PHE A O 1
ATOM 1514 N N . ALA A 1 196 ? 10.047 -17.016 -15.578 1 96.19 196 ALA A N 1
ATOM 1515 C CA . ALA A 1 196 ? 8.875 -17.875 -15.711 1 96.19 196 ALA A CA 1
ATOM 1516 C C . ALA A 1 196 ? 7.945 -17.734 -14.508 1 96.19 196 ALA A C 1
ATOM 1518 O O . ALA A 1 196 ? 8.219 -16.938 -13.602 1 96.19 196 ALA A O 1
ATOM 1519 N N . THR A 1 197 ? 6.828 -18.406 -14.586 1 97.56 197 THR A N 1
ATOM 1520 C CA . THR A 1 197 ? 5.898 -18.344 -13.461 1 97.56 197 THR A CA 1
ATOM 1521 C C . THR A 1 197 ? 6.055 -19.578 -12.562 1 97.56 197 THR A C 1
ATOM 1523 O O . THR A 1 197 ? 6.023 -20.703 -13.047 1 97.56 197 THR A O 1
ATOM 1526 N N . GLY A 1 198 ? 6.383 -19.391 -11.367 1 97 198 GLY A N 1
ATOM 1527 C CA . GLY A 1 198 ? 6.352 -20.406 -10.328 1 97 198 GLY A CA 1
ATOM 1528 C C . GLY A 1 198 ? 5.301 -20.125 -9.266 1 97 198 GLY A C 1
ATOM 1529 O O . GLY A 1 198 ? 5.598 -19.516 -8.227 1 97 198 GLY A O 1
ATOM 1530 N N . HIS A 1 199 ? 4.191 -20.641 -9.484 1 96.75 199 HIS A N 1
ATOM 1531 C CA . HIS A 1 199 ? 3.045 -20.406 -8.617 1 96.75 199 HIS A CA 1
ATOM 1532 C C . HIS A 1 199 ? 2.117 -21.609 -8.586 1 96.75 199 HIS A C 1
ATOM 1534 O O . HIS A 1 199 ? 2.572 -22.75 -8.438 1 96.75 199 HIS A O 1
ATOM 1540 N N . GLN A 1 200 ? 0.798 -21.422 -8.664 1 96.94 200 GLN A N 1
ATOM 1541 C CA . GLN A 1 200 ? -0.113 -22.531 -8.375 1 96.94 200 GLN A CA 1
ATOM 1542 C C . GLN A 1 200 ? -1.022 -22.812 -9.562 1 96.94 200 GLN A C 1
ATOM 1544 O O . GLN A 1 200 ? -1.989 -23.578 -9.445 1 96.94 200 GLN A O 1
ATOM 1549 N N . GLN A 1 201 ? -0.775 -22.172 -10.703 1 98.44 201 GLN A N 1
ATOM 1550 C CA . GLN A 1 201 ? -1.607 -22.344 -11.891 1 98.44 201 GLN A CA 1
ATOM 1551 C C . GLN A 1 201 ? -0.752 -22.484 -13.148 1 98.44 201 GLN A C 1
ATOM 1553 O O . GLN A 1 201 ? -1.115 -21.984 -14.211 1 98.44 201 GLN A O 1
ATOM 1558 N N . MET A 1 202 ? 0.34 -23.109 -13.055 1 98.75 202 MET A N 1
ATOM 1559 C CA . MET A 1 202 ? 1.361 -23.203 -14.094 1 98.75 202 MET A CA 1
ATOM 1560 C C . MET A 1 202 ? 0.877 -24.062 -15.266 1 98.75 202 MET A C 1
ATOM 1562 O O . MET A 1 202 ? 0.994 -23.656 -16.422 1 98.75 202 MET A O 1
ATOM 1566 N N . PHE A 1 203 ? 0.307 -25.281 -14.984 1 98.75 203 PHE A N 1
ATOM 1567 C CA . PHE A 1 203 ? -0.316 -26.062 -16.047 1 98.75 203 PHE A CA 1
ATOM 1568 C C . PHE A 1 203 ? -1.44 -25.281 -16.703 1 98.75 203 PHE A C 1
ATOM 1570 O O . PHE A 1 203 ? -1.646 -25.391 -17.922 1 98.75 203 PHE A O 1
ATOM 1577 N N . GLY A 1 204 ? -2.154 -24.547 -15.93 1 98.69 204 GLY A N 1
ATOM 1578 C CA . GLY A 1 204 ? -3.207 -23.688 -16.453 1 98.69 204 GLY A CA 1
ATOM 1579 C C . GLY A 1 204 ? -2.697 -22.672 -17.453 1 98.69 204 GLY A C 1
ATOM 1580 O O . GLY A 1 204 ? -3.303 -22.469 -18.516 1 98.69 204 GLY A O 1
ATOM 1581 N N . ILE A 1 205 ? -1.608 -22 -17.125 1 98.62 205 ILE A N 1
ATOM 1582 C CA . ILE A 1 205 ? -1.012 -21 -18 1 98.62 205 ILE A CA 1
ATOM 1583 C C . ILE A 1 205 ? -0.647 -21.641 -19.344 1 98.62 205 ILE A C 1
ATOM 1585 O O . ILE A 1 205 ? -0.893 -21.078 -20.406 1 98.62 205 ILE A O 1
ATOM 1589 N N . PHE A 1 206 ? -0.065 -22.828 -19.266 1 98.44 206 PHE A N 1
ATOM 1590 C CA . PHE A 1 206 ? 0.29 -23.562 -20.469 1 98.44 206 PHE A CA 1
ATOM 1591 C C . PHE A 1 206 ? -0.95 -23.875 -21.297 1 98.44 206 PHE A C 1
ATOM 1593 O O . PHE A 1 206 ? -0.953 -23.672 -22.516 1 98.44 206 PHE A O 1
ATOM 1600 N N . LEU A 1 207 ? -1.961 -24.344 -20.656 1 98.38 207 LEU A N 1
ATOM 1601 C CA . LEU A 1 207 ? -3.209 -24.656 -21.344 1 98.38 207 LEU A CA 1
ATOM 1602 C C . LEU A 1 207 ? -3.787 -23.422 -22.016 1 98.38 207 LEU A C 1
ATOM 1604 O O . LEU A 1 207 ? -4.238 -23.484 -23.172 1 98.38 207 LEU A O 1
ATOM 1608 N N . VAL A 1 208 ? -3.822 -22.328 -21.281 1 98.38 208 VAL A N 1
ATOM 1609 C CA . VAL A 1 208 ? -4.324 -21.078 -21.828 1 98.38 208 VAL A CA 1
ATOM 1610 C C . VAL A 1 208 ? -3.539 -20.703 -23.078 1 98.38 208 VAL A C 1
ATOM 1612 O O . VAL A 1 208 ? -4.121 -20.297 -24.094 1 98.38 208 VAL A O 1
ATOM 1615 N N . SER A 1 209 ? -2.205 -20.844 -23.062 1 97.38 209 SER A N 1
ATOM 1616 C CA . SER A 1 209 ? -1.351 -20.484 -24.188 1 97.38 209 SER A CA 1
ATOM 1617 C C . SER A 1 209 ? -1.666 -21.344 -25.406 1 97.38 209 SER A C 1
ATOM 1619 O O . SER A 1 209 ? -1.431 -20.922 -26.547 1 97.38 209 SER A O 1
ATOM 1621 N N . LYS A 1 210 ? -2.246 -22.531 -25.188 1 96.56 210 LYS A N 1
ATOM 1622 C CA . LYS A 1 210 ? -2.527 -23.438 -26.281 1 96.56 210 LYS A CA 1
ATOM 1623 C C . LYS A 1 210 ? -3.932 -23.219 -26.844 1 96.56 210 LYS A C 1
ATOM 1625 O O . LYS A 1 210 ? -4.18 -23.438 -28.031 1 96.56 210 LYS A O 1
ATOM 1630 N N . ILE A 1 211 ? -4.848 -22.688 -26.062 1 97.69 211 ILE A N 1
ATOM 1631 C CA . ILE A 1 211 ? -6.238 -22.734 -26.5 1 97.69 211 ILE A CA 1
ATOM 1632 C C . ILE A 1 211 ? -6.75 -21.328 -26.766 1 97.69 211 ILE A C 1
ATOM 1634 O O . ILE A 1 211 ? -7.781 -21.141 -27.406 1 97.69 211 ILE A O 1
ATOM 1638 N N . ALA A 1 212 ? -6.125 -20.359 -26.219 1 97.31 212 ALA A N 1
ATOM 1639 C CA . ALA A 1 212 ? -6.648 -18.984 -26.266 1 97.31 212 ALA A CA 1
ATOM 1640 C C . ALA A 1 212 ? -6.891 -18.547 -27.703 1 97.31 212 ALA A C 1
ATOM 1642 O O . ALA A 1 212 ? -7.926 -17.953 -28.016 1 97.31 212 ALA A O 1
ATOM 1643 N N . LYS A 1 213 ? -5.949 -18.812 -28.625 1 94.94 213 LYS A N 1
ATOM 1644 C CA . LYS A 1 213 ? -6.043 -18.391 -30.016 1 94.94 213 LYS A CA 1
ATOM 1645 C C . LYS A 1 213 ? -7.219 -19.062 -30.719 1 94.94 213 LYS A C 1
ATOM 1647 O O . LYS A 1 213 ? -7.785 -18.5 -31.656 1 94.94 213 LYS A O 1
ATOM 1652 N N . LYS A 1 214 ? -7.586 -20.188 -30.266 1 96.69 214 LYS A N 1
ATOM 1653 C CA . LYS A 1 214 ? -8.703 -20.922 -30.859 1 96.69 214 LYS A CA 1
ATOM 1654 C C . LYS A 1 214 ? -10.039 -20.344 -30.391 1 96.69 214 LYS A C 1
ATOM 1656 O O . LYS A 1 214 ? -11.07 -20.562 -31.031 1 96.69 214 LYS A O 1
ATOM 1661 N N . ILE A 1 215 ? -10.016 -19.656 -29.375 1 96.62 215 ILE A N 1
ATOM 1662 C CA . ILE A 1 215 ? -11.234 -19.156 -28.75 1 96.62 215 ILE A CA 1
ATOM 1663 C C . ILE A 1 215 ? -11.539 -17.75 -29.25 1 96.62 215 ILE A C 1
ATOM 1665 O O . ILE A 1 215 ? -12.703 -17.375 -29.391 1 96.62 215 ILE A O 1
ATOM 1669 N N . GLY A 1 216 ? -10.461 -17 -29.484 1 94.94 216 GLY A N 1
ATOM 1670 C CA . GLY A 1 216 ? -10.68 -15.625 -29.875 1 94.94 216 GLY A CA 1
ATOM 1671 C C . GLY A 1 216 ? -9.656 -15.125 -30.891 1 94.94 216 GLY A C 1
ATOM 1672 O O . GLY A 1 216 ? -9.094 -15.914 -31.641 1 94.94 216 GLY A O 1
ATOM 1673 N N . ASN A 1 217 ? -9.625 -13.719 -30.969 1 94.38 217 ASN A N 1
ATOM 1674 C CA . ASN A 1 217 ? -8.758 -13.031 -31.906 1 94.38 217 ASN A CA 1
ATOM 1675 C C . ASN A 1 217 ? -7.926 -11.953 -31.234 1 94.38 217 ASN A C 1
ATOM 1677 O O . ASN A 1 217 ? -8.469 -10.977 -30.719 1 94.38 217 ASN A O 1
ATOM 1681 N N . PRO A 1 218 ? -6.617 -12.172 -31.297 1 92.06 218 PRO A N 1
ATOM 1682 C CA . PRO A 1 218 ? -5.738 -11.219 -30.625 1 92.06 218 PRO A CA 1
ATOM 1683 C C . PRO A 1 218 ? -5.891 -9.797 -31.156 1 92.06 218 PRO A C 1
ATOM 1685 O O . PRO A 1 218 ? -5.535 -8.836 -30.469 1 92.06 218 PRO A O 1
ATOM 1688 N N . LYS A 1 219 ? -6.375 -9.562 -32.375 1 92.12 219 LYS A N 1
ATOM 1689 C CA . LYS A 1 219 ? -6.598 -8.242 -32.938 1 92.12 219 LYS A CA 1
ATOM 1690 C C . LYS A 1 219 ? -7.699 -7.492 -32.188 1 92.12 219 LYS A C 1
ATOM 1692 O O . LYS A 1 219 ? -7.75 -6.262 -32.219 1 92.12 219 LYS A O 1
ATOM 1697 N N . ASN A 1 220 ? -8.539 -8.312 -31.547 1 93.38 220 ASN A N 1
ATOM 1698 C CA . ASN A 1 220 ? -9.602 -7.73 -30.734 1 93.38 220 ASN A CA 1
ATOM 1699 C C . ASN A 1 220 ? -9.266 -7.793 -29.25 1 93.38 220 ASN A C 1
ATOM 1701 O O . ASN A 1 220 ? -10.031 -8.344 -28.453 1 93.38 220 ASN A O 1
ATOM 1705 N N . SER A 1 221 ? -8.195 -7.168 -28.922 1 93.12 221 SER A N 1
ATOM 1706 C CA . SER A 1 221 ? -7.707 -7.199 -27.547 1 93.12 221 SER A CA 1
ATOM 1707 C C . SER A 1 221 ? -8.148 -5.965 -26.766 1 93.12 221 SER A C 1
ATOM 1709 O O . SER A 1 221 ? -8.68 -5.02 -27.359 1 93.12 221 SER A O 1
ATOM 1711 N N . LEU A 1 222 ? -7.965 -5.98 -25.469 1 91.75 222 LEU A N 1
ATOM 1712 C CA . LEU A 1 222 ? -8.289 -4.852 -24.609 1 91.75 222 LEU A CA 1
ATOM 1713 C C . LEU A 1 222 ? -7.473 -3.621 -24.984 1 91.75 222 LEU A C 1
ATOM 1715 O O . LEU A 1 222 ? -7.926 -2.49 -24.797 1 91.75 222 LEU A O 1
ATOM 1719 N N . GLU A 1 223 ? -6.297 -3.793 -25.531 1 87.75 223 GLU A N 1
ATOM 1720 C CA . GLU A 1 223 ? -5.441 -2.697 -25.969 1 87.75 223 GLU A CA 1
ATOM 1721 C C . GLU A 1 223 ? -6.086 -1.934 -27.125 1 87.75 223 GLU A C 1
ATOM 1723 O O . GLU A 1 223 ? -5.918 -0.719 -27.25 1 87.75 223 GLU A O 1
ATOM 1728 N N . ASN A 1 224 ? -6.805 -2.645 -27.875 1 86.81 224 ASN A N 1
ATOM 1729 C CA . ASN A 1 224 ? -7.336 -2.062 -29.109 1 86.81 224 ASN A CA 1
ATOM 1730 C C . ASN A 1 224 ? -8.781 -1.612 -28.938 1 86.81 224 ASN A C 1
ATOM 1732 O O . ASN A 1 224 ? -9.375 -1.04 -29.859 1 86.81 224 ASN A O 1
ATOM 1736 N N . LEU A 1 225 ? -9.25 -1.887 -27.828 1 82.81 225 LEU A N 1
ATOM 1737 C CA . LEU A 1 225 ? -10.641 -1.53 -27.562 1 82.81 225 LEU A CA 1
ATOM 1738 C C . LEU A 1 225 ? -10.773 -0.04 -27.266 1 82.81 225 LEU A C 1
ATOM 1740 O O . LEU A 1 225 ? -10.219 0.454 -26.281 1 82.81 225 LEU A O 1
ATOM 1744 N N . LYS A 1 226 ? -11.188 0.843 -28.266 1 79.31 226 LYS A N 1
ATOM 1745 C CA . LYS A 1 226 ? -11.508 2.25 -28.031 1 79.31 226 LYS A CA 1
ATOM 1746 C C . LYS A 1 226 ? -13.008 2.457 -27.859 1 79.31 226 LYS A C 1
ATOM 1748 O O . LYS A 1 226 ? -13.758 2.408 -28.844 1 79.31 226 LYS A O 1
ATOM 1753 N N . LEU A 1 227 ? -13.422 2.584 -26.578 1 82.38 227 LEU A N 1
ATOM 1754 C CA . LEU A 1 227 ? -14.844 2.721 -26.281 1 82.38 227 LEU A CA 1
ATOM 1755 C C . LEU A 1 227 ? -15.289 4.172 -26.406 1 82.38 227 LEU A C 1
ATOM 1757 O O . LEU A 1 227 ? -14.586 5.086 -25.969 1 82.38 227 LEU A O 1
ATOM 1761 N N . PRO A 1 228 ? -16.453 4.383 -27.047 1 84.62 228 PRO A N 1
ATOM 1762 C CA . PRO A 1 228 ? -16.891 5.758 -27.297 1 84.62 228 PRO A CA 1
ATOM 1763 C C . PRO A 1 228 ? -17.797 6.293 -26.172 1 84.62 228 PRO A C 1
ATOM 1765 O O . PRO A 1 228 ? -18.281 5.52 -25.344 1 84.62 228 PRO A O 1
ATOM 1768 N N . GLY A 1 229 ? -17.938 7.641 -26.156 1 87.88 229 GLY A N 1
ATOM 1769 C CA . GLY A 1 229 ? -18.875 8.297 -25.25 1 87.88 229 GLY A CA 1
ATOM 1770 C C . GLY A 1 229 ? -18.562 8.062 -23.781 1 87.88 229 GLY A C 1
ATOM 1771 O O . GLY A 1 229 ? -17.422 8.242 -23.344 1 87.88 229 GLY A O 1
ATOM 1772 N N . PHE A 1 230 ? -19.609 7.617 -23.094 1 87.44 230 PHE A N 1
ATOM 1773 C CA . PHE A 1 230 ? -19.469 7.426 -21.656 1 87.44 230 PHE A CA 1
ATOM 1774 C C . PHE A 1 230 ? -18.656 6.172 -21.344 1 87.44 230 PHE A C 1
ATOM 1776 O O . PHE A 1 230 ? -18.016 6.078 -20.297 1 87.44 230 PHE A O 1
ATOM 1783 N N . LEU A 1 231 ? -18.594 5.289 -22.297 1 84.81 231 LEU A N 1
ATOM 1784 C CA . LEU A 1 231 ? -17.828 4.059 -22.094 1 84.81 231 LEU A CA 1
ATOM 1785 C C . LEU A 1 231 ? -16.328 4.324 -22.141 1 84.81 231 LEU A C 1
ATOM 1787 O O . LEU A 1 231 ? -15.531 3.484 -21.734 1 84.81 231 LEU A O 1
ATOM 1791 N N . SER A 1 232 ? -15.969 5.477 -22.516 1 87.12 232 SER A N 1
ATOM 1792 C CA . SER A 1 232 ? -14.562 5.84 -22.625 1 87.12 232 SER A CA 1
ATOM 1793 C C . SER A 1 232 ? -13.883 5.852 -21.266 1 87.12 232 SER A C 1
ATOM 1795 O O . SER A 1 232 ? -12.656 5.785 -21.172 1 87.12 232 SER A O 1
ATOM 1797 N N . ILE A 1 233 ? -14.664 5.906 -20.234 1 86.44 233 ILE A N 1
ATOM 1798 C CA . ILE A 1 233 ? -14.109 5.91 -18.891 1 86.44 233 ILE A CA 1
ATOM 1799 C C . ILE A 1 233 ? -13.383 4.59 -18.625 1 86.44 233 ILE A C 1
ATOM 1801 O O . ILE A 1 233 ? -12.5 4.523 -17.766 1 86.44 233 ILE A O 1
ATOM 1805 N N . PHE A 1 234 ? -13.672 3.629 -19.375 1 86.44 234 PHE A N 1
ATOM 1806 C CA . PHE A 1 234 ? -13.102 2.307 -19.156 1 86.44 234 PHE A CA 1
ATOM 1807 C C . PHE A 1 234 ? -11.727 2.199 -19.812 1 86.44 234 PHE A C 1
ATOM 1809 O O . PHE A 1 234 ? -11.016 1.206 -19.625 1 86.44 234 PHE A O 1
ATOM 1816 N N . ASN A 1 235 ? -11.391 3.256 -20.469 1 86.62 235 ASN A N 1
ATOM 1817 C CA . ASN A 1 235 ? -10.047 3.303 -21.047 1 86.62 235 ASN A CA 1
ATOM 1818 C C . ASN A 1 235 ? -9 3.604 -19.984 1 86.62 235 ASN A C 1
ATOM 1820 O O . ASN A 1 235 ? -7.812 3.34 -20.188 1 86.62 235 ASN A O 1
ATOM 1824 N N . GLU A 1 236 ? -9.531 4.141 -18.875 1 89.12 236 GLU A N 1
ATOM 1825 C CA . GLU A 1 236 ? -8.641 4.383 -17.734 1 89.12 236 GLU A CA 1
ATOM 1826 C C . GLU A 1 236 ? -8.734 3.256 -16.719 1 89.12 236 GLU A C 1
ATOM 1828 O O . GLU A 1 236 ? -9.773 3.066 -16.078 1 89.12 236 GLU A O 1
ATOM 1833 N N . ASN A 1 237 ? -7.672 2.609 -16.469 1 90.5 237 ASN A N 1
ATOM 1834 C CA . ASN A 1 237 ? -7.652 1.358 -15.727 1 90.5 237 ASN A CA 1
ATOM 1835 C C . ASN A 1 237 ? -8.203 1.544 -14.312 1 90.5 237 ASN A C 1
ATOM 1837 O O . ASN A 1 237 ? -9.016 0.747 -13.852 1 90.5 237 ASN A O 1
ATOM 1841 N N . MET A 1 238 ? -7.73 2.57 -13.641 1 94.81 238 MET A N 1
ATOM 1842 C CA . MET A 1 238 ? -8.156 2.811 -12.266 1 94.81 238 MET A CA 1
ATOM 1843 C C . MET A 1 238 ? -9.664 3.043 -12.195 1 94.81 238 MET A C 1
ATOM 1845 O O . MET A 1 238 ? -10.336 2.516 -11.305 1 94.81 238 MET A O 1
ATOM 1849 N N . VAL A 1 239 ? -10.203 3.811 -13.109 1 95.62 239 VAL A N 1
ATOM 1850 C CA . VAL A 1 239 ? -11.625 4.152 -13.156 1 95.62 239 VAL A CA 1
ATOM 1851 C C . VAL A 1 239 ? -12.438 2.914 -13.523 1 95.62 239 VAL A C 1
ATOM 1853 O O . VAL A 1 239 ? -13.469 2.635 -12.906 1 95.62 239 VAL A O 1
ATOM 1856 N N . ALA A 1 240 ? -11.938 2.201 -14.516 1 93.5 240 ALA A N 1
ATOM 1857 C CA . ALA A 1 240 ? -12.609 0.972 -14.938 1 93.5 240 ALA A CA 1
ATOM 1858 C C . ALA A 1 240 ? -12.742 -0.006 -13.773 1 93.5 240 ALA A C 1
ATOM 1860 O O . ALA A 1 240 ? -13.82 -0.544 -13.531 1 93.5 240 ALA A O 1
ATOM 1861 N N . THR A 1 241 ? -11.656 -0.239 -13.094 1 94.31 241 THR A N 1
ATOM 1862 C CA . THR A 1 241 ? -11.656 -1.145 -11.945 1 94.31 241 THR A CA 1
ATOM 1863 C C . THR A 1 241 ? -12.625 -0.652 -10.875 1 94.31 241 THR A C 1
ATOM 1865 O O . THR A 1 241 ? -13.398 -1.436 -10.32 1 94.31 241 THR A O 1
ATOM 1868 N N . GLY A 1 242 ? -12.578 0.644 -10.578 1 95.75 242 GLY A N 1
ATOM 1869 C CA . GLY A 1 242 ? -13.469 1.213 -9.578 1 95.75 242 GLY A CA 1
ATOM 1870 C C . GLY A 1 242 ? -14.938 1.002 -9.898 1 95.75 242 GLY A C 1
ATOM 1871 O O . GLY A 1 242 ? -15.703 0.574 -9.039 1 95.75 242 GLY A O 1
ATOM 1872 N N . VAL A 1 243 ? -15.328 1.284 -11.078 1 95.56 243 VAL A N 1
ATOM 1873 C CA . VAL A 1 243 ? -16.719 1.178 -11.484 1 95.56 243 VAL A CA 1
ATOM 1874 C C . VAL A 1 243 ? -17.156 -0.288 -11.492 1 95.56 243 VAL A C 1
ATOM 1876 O O . VAL A 1 243 ? -18.203 -0.635 -10.953 1 95.56 243 VAL A O 1
ATOM 1879 N N . LEU A 1 244 ? -16.328 -1.134 -12.109 1 92.81 244 LEU A N 1
ATOM 1880 C CA . LEU A 1 244 ? -16.656 -2.551 -12.211 1 92.81 244 LEU A CA 1
ATOM 1881 C C . LEU A 1 244 ? -16.797 -3.174 -10.828 1 92.81 244 LEU A C 1
ATOM 1883 O O . LEU A 1 244 ? -17.719 -3.953 -10.578 1 92.81 244 LEU A O 1
ATOM 1887 N N . MET A 1 245 ? -15.875 -2.828 -9.945 1 93.94 245 MET A N 1
ATOM 1888 C CA . MET A 1 245 ? -15.906 -3.43 -8.609 1 93.94 245 MET A CA 1
ATOM 1889 C C . MET A 1 245 ? -17.047 -2.848 -7.781 1 93.94 245 MET A C 1
ATOM 1891 O O . MET A 1 245 ? -17.594 -3.523 -6.902 1 93.94 245 MET A O 1
ATOM 1895 N N . THR A 1 246 ? -17.406 -1.599 -8.031 1 96 246 THR A N 1
ATOM 1896 C CA . THR A 1 246 ? -18.578 -1.038 -7.355 1 96 246 THR A CA 1
ATOM 1897 C C . THR A 1 246 ? -19.844 -1.802 -7.734 1 96 246 THR A C 1
ATOM 1899 O O . THR A 1 246 ? -20.672 -2.1 -6.875 1 96 246 THR A O 1
ATOM 1902 N N . ILE A 1 247 ? -19.984 -2.119 -8.977 1 94.56 247 ILE A N 1
ATOM 1903 C CA . ILE A 1 247 ? -21.156 -2.879 -9.43 1 94.56 247 ILE A CA 1
ATOM 1904 C C . ILE A 1 247 ? -21.094 -4.293 -8.859 1 94.56 247 ILE A C 1
ATOM 1906 O O . ILE A 1 247 ? -22.094 -4.785 -8.312 1 94.56 247 ILE A O 1
ATOM 1910 N N . PHE A 1 248 ? -19.969 -4.918 -8.93 1 91.12 248 PHE A N 1
ATOM 1911 C CA . PHE A 1 248 ? -19.797 -6.305 -8.516 1 91.12 248 PHE A CA 1
ATOM 1912 C C . PHE A 1 248 ? -19.984 -6.445 -7.012 1 91.12 248 PHE A C 1
ATOM 1914 O O . PHE A 1 248 ? -20.875 -7.148 -6.551 1 91.12 248 PHE A O 1
ATOM 1921 N N . PHE A 1 249 ? -19.125 -5.738 -6.234 1 91.06 249 PHE A N 1
ATOM 1922 C CA . PHE A 1 249 ? -19.188 -5.797 -4.777 1 91.06 249 PHE A CA 1
ATOM 1923 C C . PHE A 1 249 ? -20.469 -5.141 -4.273 1 91.06 249 PHE A C 1
ATOM 1925 O O . PHE A 1 249 ? -21.047 -5.57 -3.271 1 91.06 249 PHE A O 1
ATOM 1932 N N . GLY A 1 250 ? -20.828 -4.055 -4.902 1 93.5 250 GLY A N 1
ATOM 1933 C CA . GLY A 1 250 ? -22.094 -3.414 -4.527 1 93.5 250 GLY A CA 1
ATOM 1934 C C . GLY A 1 250 ? -23.266 -4.359 -4.555 1 93.5 250 GLY A C 1
ATOM 1935 O O . GLY A 1 250 ? -24.078 -4.383 -3.623 1 93.5 250 GLY A O 1
ATOM 1936 N N . THR A 1 251 ? -23.344 -5.129 -5.566 1 94 251 THR A N 1
ATOM 1937 C CA . THR A 1 251 ? -24.438 -6.082 -5.699 1 94 251 THR A CA 1
ATOM 1938 C C . THR A 1 251 ? -24.375 -7.145 -4.609 1 94 251 THR A C 1
ATOM 1940 O O . THR A 1 251 ? -25.359 -7.41 -3.926 1 94 251 THR A O 1
ATOM 1943 N N . ILE A 1 252 ? -23.234 -7.691 -4.379 1 91.25 252 ILE A N 1
ATOM 1944 C CA . ILE A 1 252 ? -23.062 -8.781 -3.426 1 91.25 252 ILE A CA 1
ATOM 1945 C C . ILE A 1 252 ? -23.328 -8.281 -2.01 1 91.25 252 ILE A C 1
ATOM 1947 O O . ILE A 1 252 ? -24.078 -8.906 -1.255 1 91.25 252 ILE A O 1
ATOM 1951 N N . ILE A 1 253 ? -22.781 -7.129 -1.641 1 95 253 ILE A N 1
ATOM 1952 C CA . ILE A 1 253 ? -22.891 -6.609 -0.282 1 95 253 ILE A CA 1
ATOM 1953 C C . ILE A 1 253 ? -24.328 -6.164 -0.014 1 95 253 ILE A C 1
ATOM 1955 O O . ILE A 1 253 ? -24.828 -6.32 1.098 1 95 253 ILE A O 1
ATOM 1959 N N . THR A 1 254 ? -25.016 -5.676 -1.029 1 95.44 254 THR A N 1
ATOM 1960 C CA . THR A 1 254 ? -26.422 -5.312 -0.878 1 95.44 254 THR A CA 1
ATOM 1961 C C . THR A 1 254 ? -27.266 -6.539 -0.57 1 95.44 254 THR A C 1
ATOM 1963 O O . THR A 1 254 ? -28.188 -6.477 0.246 1 95.44 254 THR A O 1
ATOM 1966 N N . ILE A 1 255 ? -26.922 -7.586 -1.209 1 91.06 255 ILE A N 1
ATOM 1967 C CA . ILE A 1 255 ? -27.641 -8.836 -0.963 1 91.06 255 ILE A CA 1
ATOM 1968 C C . ILE A 1 255 ? -27.375 -9.305 0.467 1 91.06 255 ILE A C 1
ATOM 1970 O O . ILE A 1 255 ? -28.297 -9.781 1.146 1 91.06 255 ILE A O 1
ATOM 1974 N N . LEU A 1 256 ? -26.188 -9.203 0.96 1 92 256 LEU A N 1
ATOM 1975 C CA . LEU A 1 256 ? -25.812 -9.617 2.311 1 92 256 LEU A CA 1
ATOM 1976 C C . LEU A 1 256 ? -26.5 -8.734 3.354 1 92 256 LEU A C 1
ATOM 1978 O O . LEU A 1 256 ? -26.984 -9.234 4.371 1 92 256 LEU A O 1
ATOM 1982 N N . GLY A 1 257 ? -26.516 -7.371 3.062 1 94.75 257 GLY A N 1
ATOM 1983 C CA . GLY A 1 257 ? -27.234 -6.449 3.92 1 94.75 257 GLY A CA 1
ATOM 1984 C C . GLY A 1 257 ? -26.375 -5.836 5.004 1 94.75 257 GLY A C 1
ATOM 1985 O O . GLY A 1 257 ? -25.328 -6.391 5.363 1 94.75 257 GLY A O 1
ATOM 1986 N N . PRO A 1 258 ? -26.734 -4.695 5.543 1 95.19 258 PRO A N 1
ATOM 1987 C CA . PRO A 1 258 ? -25.953 -3.941 6.516 1 95.19 258 PRO A CA 1
ATOM 1988 C C . PRO A 1 258 ? -25.828 -4.66 7.859 1 95.19 258 PRO A C 1
ATOM 1990 O O . PRO A 1 258 ? -24.781 -4.598 8.5 1 95.19 258 PRO A O 1
ATOM 1993 N N . ASP A 1 259 ? -26.828 -5.312 8.305 1 94.81 259 ASP A N 1
ATOM 1994 C CA . ASP A 1 259 ? -26.812 -5.969 9.609 1 94.81 259 ASP A CA 1
ATOM 1995 C C . ASP A 1 259 ? -25.75 -7.055 9.672 1 94.81 259 ASP A C 1
ATOM 1997 O O . ASP A 1 259 ? -24.953 -7.102 10.609 1 94.81 259 ASP A O 1
ATOM 2001 N N . LEU A 1 260 ? -25.766 -7.836 8.695 1 93 260 LEU A N 1
ATOM 2002 C CA . LEU A 1 260 ? -24.766 -8.906 8.648 1 93 260 LEU A CA 1
ATOM 2003 C C . LEU A 1 260 ? -23.359 -8.344 8.516 1 93 260 LEU A C 1
ATOM 2005 O O . LEU A 1 260 ? -22.438 -8.812 9.18 1 93 260 LEU A O 1
ATOM 2009 N N . MET A 1 261 ? -23.188 -7.375 7.664 1 93.81 261 MET A N 1
ATOM 2010 C CA . MET A 1 261 ? -21.859 -6.816 7.418 1 93.81 261 MET A CA 1
ATOM 2011 C C . MET A 1 261 ? -21.297 -6.152 8.672 1 93.81 261 MET A C 1
ATOM 2013 O O . MET A 1 261 ? -20.094 -6.215 8.93 1 93.81 261 MET A O 1
ATOM 2017 N N . HIS A 1 262 ? -22.141 -5.539 9.477 1 94.19 262 HIS A N 1
ATOM 2018 C CA . HIS A 1 262 ? -21.688 -4.949 10.734 1 94.19 262 HIS A CA 1
ATOM 2019 C C . HIS A 1 262 ? -21.156 -6.02 11.688 1 94.19 262 HIS A C 1
ATOM 2021 O O . HIS A 1 262 ? -20.234 -5.758 12.469 1 94.19 262 HIS A O 1
ATOM 2027 N N . GLN A 1 263 ? -21.688 -7.156 11.594 1 90.81 263 GLN A N 1
ATOM 2028 C CA . GLN A 1 263 ? -21.312 -8.25 12.484 1 90.81 263 GLN A CA 1
ATOM 2029 C C . GLN A 1 263 ? -19.969 -8.867 12.07 1 90.81 263 GLN A C 1
ATOM 2031 O O . GLN A 1 263 ? -19.172 -9.258 12.93 1 90.81 263 GLN A O 1
ATOM 2036 N N . ILE A 1 264 ? -19.703 -8.883 10.852 1 90.06 264 ILE A N 1
ATOM 2037 C CA . ILE A 1 264 ? -18.594 -9.727 10.391 1 90.06 264 ILE A CA 1
ATOM 2038 C C . ILE A 1 264 ? -17.406 -8.844 10.016 1 90.06 264 ILE A C 1
ATOM 2040 O O . ILE A 1 264 ? -16.281 -9.336 9.914 1 90.06 264 ILE A O 1
ATOM 2044 N N . ASP A 1 265 ? -17.656 -7.602 9.664 1 92.5 265 ASP A N 1
ATOM 2045 C CA . ASP A 1 265 ? -16.578 -6.703 9.258 1 92.5 265 ASP A CA 1
ATOM 2046 C C . ASP A 1 265 ? -16.391 -5.578 10.273 1 92.5 265 ASP A C 1
ATOM 2048 O O . ASP A 1 265 ? -17.125 -4.59 10.25 1 92.5 265 ASP A O 1
ATOM 2052 N N . LYS A 1 266 ? -15.391 -5.578 11.016 1 87.62 266 LYS A N 1
ATOM 2053 C CA . LYS A 1 266 ? -15.102 -4.562 12.023 1 87.62 266 LYS A CA 1
ATOM 2054 C C . LYS A 1 266 ? -14.734 -3.23 11.367 1 87.62 266 LYS A C 1
ATOM 2056 O O . LYS A 1 266 ? -14.758 -2.188 12.031 1 87.62 266 LYS A O 1
ATOM 2061 N N . GLY A 1 267 ? -14.422 -3.314 10.148 1 87.31 267 GLY A N 1
ATOM 2062 C CA . GLY A 1 267 ? -14.086 -2.094 9.438 1 87.31 267 GLY A CA 1
ATOM 2063 C C . GLY A 1 267 ? -15.305 -1.264 9.07 1 87.31 267 GLY A C 1
ATOM 2064 O O . GLY A 1 267 ? -15.172 -0.092 8.711 1 87.31 267 GLY A O 1
ATOM 2065 N N . PHE A 1 268 ? -16.438 -1.896 9.086 1 93.38 268 PHE A N 1
ATOM 2066 C CA . PHE A 1 268 ? -17.672 -1.156 8.867 1 93.38 268 PHE A CA 1
ATOM 2067 C C . PHE A 1 268 ? -18.047 -0.351 10.102 1 93.38 268 PHE A C 1
ATOM 2069 O O . PHE A 1 268 ? -18.609 -0.894 11.062 1 93.38 268 PHE A O 1
ATOM 2076 N N . GLY A 1 269 ? -17.844 0.958 10.094 1 89.31 269 GLY A N 1
ATOM 2077 C CA . GLY A 1 269 ? -18.094 1.822 11.242 1 89.31 269 GLY A CA 1
ATOM 2078 C C . GLY A 1 269 ? -19.547 1.831 11.672 1 89.31 269 GLY A C 1
ATOM 2079 O O . GLY A 1 269 ? -20.453 1.787 10.828 1 89.31 269 GLY A O 1
ATOM 2080 N N . ALA A 1 270 ? -19.766 1.944 12.938 1 87.56 270 ALA A N 1
ATOM 2081 C CA . ALA A 1 270 ? -21.109 1.915 13.508 1 87.56 270 ALA A CA 1
ATOM 2082 C C . ALA A 1 270 ? -21.969 3.055 12.953 1 87.56 270 ALA A C 1
ATOM 2084 O O . ALA A 1 270 ? -23.172 2.902 12.781 1 87.56 270 ALA A O 1
ATOM 2085 N N . LYS A 1 271 ? -21.391 4.172 12.625 1 89.25 271 LYS A N 1
ATOM 2086 C CA . LYS A 1 271 ? -22.141 5.34 12.188 1 89.25 271 LYS A CA 1
ATOM 2087 C C . LYS A 1 271 ? -21.969 5.594 10.695 1 89.25 271 LYS A C 1
ATOM 2089 O O . LYS A 1 271 ? -22.469 6.574 10.164 1 89.25 271 LYS A O 1
ATOM 2094 N N . GLN A 1 272 ? -21.219 4.719 10.086 1 93.69 272 GLN A N 1
ATOM 2095 C CA . GLN A 1 272 ? -20.984 4.871 8.648 1 93.69 272 GLN A CA 1
ATOM 2096 C C . GLN A 1 272 ? -22.203 4.43 7.852 1 93.69 272 GLN A C 1
ATOM 2098 O O . GLN A 1 272 ? -22.828 3.41 8.164 1 93.69 272 GLN A O 1
ATOM 2103 N N . ASN A 1 273 ? -22.562 5.203 6.824 1 96.44 273 ASN A N 1
ATOM 2104 C CA . ASN A 1 273 ? -23.672 4.852 5.938 1 96.44 273 ASN A CA 1
ATOM 2105 C C . ASN A 1 273 ? -23.344 3.621 5.098 1 96.44 273 ASN A C 1
ATOM 2107 O O . ASN A 1 273 ? -22.219 3.467 4.625 1 96.44 273 ASN A O 1
ATOM 2111 N N . PHE A 1 274 ? -24.359 2.766 4.879 1 96.81 274 PHE A N 1
ATOM 2112 C CA . PHE A 1 274 ? -24.203 1.501 4.168 1 96.81 274 PHE A CA 1
ATOM 2113 C C . PHE A 1 274 ? -23.719 1.739 2.744 1 96.81 274 PHE A C 1
ATOM 2115 O O . PHE A 1 274 ? -22.859 1.009 2.242 1 96.81 274 PHE A O 1
ATOM 2122 N N . GLY A 1 275 ? -24.234 2.711 2.072 1 96.44 275 GLY A N 1
ATOM 2123 C CA . GLY A 1 275 ? -23.828 3.033 0.718 1 96.44 275 GLY A CA 1
ATOM 2124 C C . GLY A 1 275 ? -22.375 3.453 0.626 1 96.44 275 GLY A C 1
ATOM 2125 O O . GLY A 1 275 ? -21.656 3.047 -0.294 1 96.44 275 GLY A O 1
ATOM 2126 N N . PHE A 1 276 ? -21.922 4.258 1.571 1 97 276 PHE A N 1
ATOM 2127 C CA . PHE A 1 276 ? -20.531 4.707 1.596 1 97 276 PHE A CA 1
ATOM 2128 C C . PHE A 1 276 ? -19.594 3.555 1.944 1 97 276 PHE A C 1
ATOM 2130 O O . PHE A 1 276 ? -18.469 3.5 1.457 1 97 276 PHE A O 1
ATOM 2137 N N . TYR A 1 277 ? -20.062 2.691 2.83 1 96.38 277 TYR A N 1
ATOM 2138 C CA . TYR A 1 277 ? -19.297 1.489 3.145 1 96.38 277 TYR A CA 1
ATOM 2139 C C . TYR A 1 277 ? -19.062 0.652 1.893 1 96.38 277 TYR A C 1
ATOM 2141 O O . TYR A 1 277 ? -17.938 0.209 1.639 1 96.38 277 TYR A O 1
ATOM 2149 N N . ILE A 1 278 ? -20.109 0.445 1.106 1 96.56 278 ILE A N 1
ATOM 2150 C CA . ILE A 1 278 ? -20.031 -0.316 -0.136 1 96.56 278 ILE A CA 1
ATOM 2151 C C . ILE A 1 278 ? -19.031 0.347 -1.078 1 96.56 278 ILE A C 1
ATOM 2153 O O . ILE A 1 278 ? -18.172 -0.326 -1.66 1 96.56 278 ILE A O 1
ATOM 2157 N N . LEU A 1 279 ? -19.156 1.605 -1.182 1 97.12 279 LEU A N 1
ATOM 2158 C CA . LEU A 1 279 ? -18.266 2.348 -2.076 1 97.12 279 LEU A CA 1
ATOM 2159 C C . LEU A 1 279 ? -16.812 2.223 -1.637 1 97.12 279 LEU A C 1
ATOM 2161 O O . LEU A 1 279 ? -15.922 2.027 -2.469 1 97.12 279 LEU A O 1
ATOM 2165 N N . GLU A 1 280 ? -16.609 2.342 -0.406 1 96.56 280 GLU A N 1
ATOM 2166 C CA . GLU A 1 280 ? -15.266 2.24 0.138 1 96.56 280 GLU A CA 1
ATOM 2167 C C . GLU A 1 280 ? -14.672 0.854 -0.105 1 96.56 280 GLU A C 1
ATOM 2169 O O . GLU A 1 280 ? -13.523 0.73 -0.543 1 96.56 280 GLU A O 1
ATOM 2174 N N . LYS A 1 281 ? -15.406 -0.185 0.184 1 95.5 281 LYS A N 1
ATOM 2175 C CA . LYS A 1 281 ? -14.961 -1.561 -0.032 1 95.5 281 LYS A CA 1
ATOM 2176 C C . LYS A 1 281 ? -14.641 -1.81 -1.502 1 95.5 281 LYS A C 1
ATOM 2178 O O . LYS A 1 281 ? -13.664 -2.496 -1.82 1 95.5 281 LYS A O 1
ATOM 2183 N N . SER A 1 282 ? -15.461 -1.259 -2.338 1 96.06 282 SER A N 1
ATOM 2184 C CA . SER A 1 282 ? -15.297 -1.456 -3.773 1 96.06 282 SER A CA 1
ATOM 2185 C C . SER A 1 282 ? -14.07 -0.718 -4.301 1 96.06 282 SER A C 1
ATOM 2187 O O . SER A 1 282 ? -13.273 -1.283 -5.055 1 96.06 282 SER A O 1
ATOM 2189 N N . LEU A 1 283 ? -13.891 0.493 -3.855 1 97.56 283 LEU A N 1
ATOM 2190 C CA . LEU A 1 283 ? -12.789 1.308 -4.355 1 97.56 283 LEU A CA 1
ATOM 2191 C C . LEU A 1 283 ? -11.453 0.817 -3.805 1 97.56 283 LEU A C 1
ATOM 2193 O O . LEU A 1 283 ? -10.398 1.076 -4.391 1 97.56 283 LEU A O 1
ATOM 2197 N N . ASN A 1 284 ? -11.5 0.116 -2.693 1 97.25 284 ASN A N 1
ATOM 2198 C CA . ASN A 1 284 ? -10.281 -0.464 -2.15 1 97.25 284 ASN A CA 1
ATOM 2199 C C . ASN A 1 284 ? -9.656 -1.465 -3.119 1 97.25 284 ASN A C 1
ATOM 2201 O O . ASN A 1 284 ? -8.438 -1.656 -3.121 1 97.25 284 ASN A O 1
ATOM 2205 N N . PHE A 1 285 ? -10.453 -2.057 -3.922 1 93.44 285 PHE A N 1
ATOM 2206 C CA . PHE A 1 285 ? -9.906 -2.953 -4.934 1 93.44 285 PHE A CA 1
ATOM 2207 C C . PHE A 1 285 ? -9.031 -2.191 -5.918 1 93.44 285 PHE A C 1
ATOM 2209 O O . PHE A 1 285 ? -7.957 -2.666 -6.293 1 93.44 285 PHE A O 1
ATOM 2216 N N . ALA A 1 286 ? -9.547 -1.097 -6.367 1 96 286 ALA A N 1
ATOM 2217 C CA . ALA A 1 286 ? -8.758 -0.256 -7.262 1 96 286 ALA A CA 1
ATOM 2218 C C . ALA A 1 286 ? -7.488 0.235 -6.578 1 96 286 ALA A C 1
ATOM 2220 O O . ALA A 1 286 ? -6.434 0.329 -7.207 1 96 286 ALA A O 1
ATOM 2221 N N . VAL A 1 287 ? -7.59 0.552 -5.297 1 98 287 VAL A N 1
ATOM 2222 C CA . VAL A 1 287 ? -6.461 1.015 -4.496 1 98 287 VAL A CA 1
ATOM 2223 C C . VAL A 1 287 ? -5.348 -0.031 -4.52 1 98 287 VAL A C 1
ATOM 2225 O O . VAL A 1 287 ? -4.227 0.254 -4.949 1 98 287 VAL A O 1
ATOM 2228 N N . TYR A 1 288 ? -5.637 -1.204 -4.199 1 96.62 288 TYR A N 1
ATOM 2229 C CA . TYR A 1 288 ? -4.617 -2.229 -4.012 1 96.62 288 TYR A CA 1
ATOM 2230 C C . TYR A 1 288 ? -4.121 -2.758 -5.352 1 96.62 288 TYR A C 1
ATOM 2232 O O . TYR A 1 288 ? -2.953 -3.135 -5.484 1 96.62 288 TYR A O 1
ATOM 2240 N N . LEU A 1 289 ? -4.973 -2.73 -6.355 1 94.19 289 LEU A N 1
ATOM 2241 C CA . LEU A 1 289 ? -4.488 -3.111 -7.676 1 94.19 289 LEU A CA 1
ATOM 2242 C C . LEU A 1 289 ? -3.475 -2.1 -8.195 1 94.19 289 LEU A C 1
ATOM 2244 O O . LEU A 1 289 ? -2.512 -2.469 -8.875 1 94.19 289 LEU A O 1
ATOM 2248 N N . THR A 1 290 ? -3.764 -0.848 -7.953 1 96.38 290 THR A N 1
ATOM 2249 C CA . THR A 1 290 ? -2.82 0.186 -8.367 1 96.38 290 THR A CA 1
ATOM 2250 C C . THR A 1 290 ? -1.487 0.024 -7.645 1 96.38 290 THR A C 1
ATOM 2252 O O . THR A 1 290 ? -0.424 0.145 -8.258 1 96.38 290 THR A O 1
ATOM 2255 N N . ILE A 1 291 ? -1.509 -0.245 -6.383 1 97.31 291 ILE A N 1
ATOM 2256 C CA . ILE A 1 291 ? -0.299 -0.472 -5.598 1 97.31 291 ILE A CA 1
ATOM 2257 C C . ILE A 1 291 ? 0.415 -1.724 -6.105 1 97.31 291 ILE A C 1
ATOM 2259 O O . ILE A 1 291 ? 1.646 -1.753 -6.188 1 97.31 291 ILE A O 1
ATOM 2263 N N . LEU A 1 292 ? -0.381 -2.738 -6.434 1 95.25 292 LEU A N 1
ATOM 2264 C CA . LEU A 1 292 ? 0.18 -3.988 -6.938 1 95.25 292 LEU A CA 1
ATOM 2265 C C . LEU A 1 292 ? 0.99 -3.748 -8.211 1 95.25 292 LEU A C 1
ATOM 2267 O O . LEU A 1 292 ? 2.105 -4.258 -8.344 1 95.25 292 LEU A O 1
ATOM 2271 N N . GLN A 1 293 ? 0.486 -2.979 -9.125 1 94.06 293 GLN A N 1
ATOM 2272 C CA . GLN A 1 293 ? 1.168 -2.693 -10.383 1 94.06 293 GLN A CA 1
ATOM 2273 C C . GLN A 1 293 ? 2.477 -1.944 -10.141 1 94.06 293 GLN A C 1
ATOM 2275 O O . GLN A 1 293 ? 3.469 -2.178 -10.836 1 94.06 293 GLN A O 1
ATOM 2280 N N . LEU A 1 294 ? 2.432 -1.077 -9.148 1 95.62 294 LEU A N 1
ATOM 2281 C CA . LEU A 1 294 ? 3.652 -0.367 -8.773 1 95.62 294 LEU A CA 1
ATOM 2282 C C . LEU A 1 294 ? 4.734 -1.345 -8.328 1 95.62 294 LEU A C 1
ATOM 2284 O O . LEU A 1 294 ? 5.883 -1.245 -8.766 1 95.62 294 LEU A O 1
ATOM 2288 N N . GLY A 1 295 ? 4.391 -2.24 -7.48 1 95.69 295 GLY A N 1
ATOM 2289 C CA . GLY A 1 295 ? 5.336 -3.236 -7 1 95.69 295 GLY A CA 1
ATOM 2290 C C . GLY A 1 295 ? 5.871 -4.129 -8.102 1 95.69 295 GLY A C 1
ATOM 2291 O O . GLY A 1 295 ? 7.082 -4.344 -8.203 1 95.69 295 GLY A O 1
ATOM 2292 N N . VAL A 1 296 ? 5 -4.551 -8.953 1 92.5 296 VAL A N 1
ATOM 2293 C CA . VAL A 1 296 ? 5.348 -5.445 -10.047 1 92.5 296 VAL A CA 1
ATOM 2294 C C . VAL A 1 296 ? 6.344 -4.754 -10.984 1 92.5 296 VAL A C 1
ATOM 2296 O O . VAL A 1 296 ? 7.383 -5.324 -11.328 1 92.5 296 VAL A O 1
ATOM 2299 N N . ARG A 1 297 ? 6.043 -3.584 -11.344 1 93.25 297 ARG A N 1
ATOM 2300 C CA . ARG A 1 297 ? 6.922 -2.852 -12.25 1 93.25 297 ARG A CA 1
ATOM 2301 C C . ARG A 1 297 ? 8.297 -2.65 -11.633 1 93.25 297 ARG A C 1
ATOM 2303 O O . ARG A 1 297 ? 9.32 -2.799 -12.312 1 93.25 297 ARG A O 1
ATOM 2310 N N . THR A 1 298 ? 8.328 -2.352 -10.422 1 92.94 298 THR A N 1
ATOM 2311 C CA . THR A 1 298 ? 9.57 -2.025 -9.734 1 92.94 298 THR A CA 1
ATOM 2312 C C . THR A 1 298 ? 10.477 -3.248 -9.648 1 92.94 298 THR A C 1
ATOM 2314 O O . THR A 1 298 ? 11.656 -3.18 -10.023 1 92.94 298 THR A O 1
ATOM 2317 N N . PHE A 1 299 ? 9.969 -4.344 -9.18 1 92.56 299 PHE A N 1
ATOM 2318 C CA . PHE A 1 299 ? 10.898 -5.453 -8.992 1 92.56 299 PHE A CA 1
ATOM 2319 C C . PHE A 1 299 ? 11.156 -6.18 -10.305 1 92.56 299 PHE A C 1
ATOM 2321 O O . PHE A 1 299 ? 12.242 -6.723 -10.516 1 92.56 299 PHE A O 1
ATOM 2328 N N . VAL A 1 300 ? 10.211 -6.215 -11.25 1 90.19 300 VAL A N 1
ATOM 2329 C CA . VAL A 1 300 ? 10.391 -6.922 -12.508 1 90.19 300 VAL A CA 1
ATOM 2330 C C . VAL A 1 300 ? 11.469 -6.234 -13.336 1 90.19 300 VAL A C 1
ATOM 2332 O O . VAL A 1 300 ? 12.25 -6.898 -14.031 1 90.19 300 VAL A O 1
ATOM 2335 N N . SER A 1 301 ? 11.469 -4.926 -13.266 1 91.12 301 SER A N 1
ATOM 2336 C CA . SER A 1 301 ? 12.508 -4.191 -13.977 1 91.12 301 SER A CA 1
ATOM 2337 C C . SER A 1 301 ? 13.898 -4.602 -13.5 1 91.12 301 SER A C 1
ATOM 2339 O O . SER A 1 301 ? 14.789 -4.875 -14.312 1 91.12 301 SER A O 1
ATOM 2341 N N . GLU A 1 302 ? 14.094 -4.738 -12.25 1 92.62 302 GLU A N 1
ATOM 2342 C CA . GLU A 1 302 ? 15.383 -5.133 -11.688 1 92.62 302 GLU A CA 1
ATOM 2343 C C . GLU A 1 302 ? 15.695 -6.594 -11.992 1 92.62 302 GLU A C 1
ATOM 2345 O O . GLU A 1 302 ? 16.844 -6.941 -12.266 1 92.62 302 GLU A O 1
ATOM 2350 N N . LEU A 1 303 ? 14.688 -7.391 -11.93 1 89.25 303 LEU A N 1
ATOM 2351 C CA . LEU A 1 303 ? 14.859 -8.812 -12.195 1 89.25 303 LEU A CA 1
ATOM 2352 C C . LEU A 1 303 ? 15.281 -9.047 -13.641 1 89.25 303 LEU A C 1
ATOM 2354 O O . LEU A 1 303 ? 16.234 -9.797 -13.898 1 89.25 303 LEU A O 1
ATOM 2358 N N . THR A 1 304 ? 14.656 -8.406 -14.523 1 86.31 304 THR A N 1
ATOM 2359 C CA . THR A 1 304 ? 14.938 -8.57 -15.945 1 86.31 304 THR A CA 1
ATOM 2360 C C . THR A 1 304 ? 16.344 -8.086 -16.281 1 86.31 304 THR A C 1
ATOM 2362 O O . THR A 1 304 ? 17.078 -8.75 -17.016 1 86.31 304 THR A O 1
ATOM 2365 N N . ASN A 1 305 ? 16.719 -7 -15.695 1 88.38 305 ASN A N 1
ATOM 2366 C CA . ASN A 1 305 ? 18.031 -6.426 -15.969 1 88.38 305 ASN A CA 1
ATOM 2367 C C . ASN A 1 305 ? 19.156 -7.277 -15.383 1 88.38 305 ASN A C 1
ATOM 2369 O O . ASN A 1 305 ? 20.203 -7.43 -15.992 1 88.38 305 ASN A O 1
ATOM 2373 N N . SER A 1 306 ? 18.922 -7.781 -14.25 1 88.5 306 SER A N 1
ATOM 2374 C CA . SER A 1 306 ? 19.969 -8.523 -13.547 1 88.5 306 SER A CA 1
ATOM 2375 C C . SER A 1 306 ? 20.125 -9.93 -14.109 1 88.5 306 SER A C 1
ATOM 2377 O O . SER A 1 306 ? 21.188 -10.531 -14.031 1 88.5 306 SER A O 1
ATOM 2379 N N . PHE A 1 307 ? 19.156 -10.484 -14.555 1 79.44 307 PHE A N 1
ATOM 2380 C CA . PHE A 1 307 ? 19.172 -11.891 -14.938 1 79.44 307 PHE A CA 1
ATOM 2381 C C . PHE A 1 307 ? 20.047 -12.109 -16.156 1 79.44 307 PHE A C 1
ATOM 2383 O O . PHE A 1 307 ? 20.5 -13.227 -16.422 1 79.44 307 PHE A O 1
ATOM 2390 N N . GLN A 1 308 ? 20.219 -11.109 -16.938 1 78.94 308 GLN A N 1
ATOM 2391 C CA . GLN A 1 308 ? 21.188 -11.211 -18.016 1 78.94 308 GLN A CA 1
ATOM 2392 C C . GLN A 1 308 ? 22.547 -11.703 -17.516 1 78.94 308 GLN A C 1
ATOM 2394 O O . GLN A 1 308 ? 23.234 -12.461 -18.203 1 78.94 308 GLN A O 1
ATOM 2399 N N . GLY A 1 309 ? 22.859 -11.273 -16.312 1 80.25 309 GLY A N 1
ATOM 2400 C CA . GLY A 1 309 ? 24.109 -11.727 -15.703 1 80.25 309 GLY A CA 1
ATOM 2401 C C . GLY A 1 309 ? 24.094 -13.195 -15.328 1 80.25 309 GLY A C 1
ATOM 2402 O O . GLY A 1 309 ? 25.078 -13.906 -15.57 1 80.25 309 GLY A O 1
ATOM 2403 N N . ILE A 1 310 ? 23.078 -13.609 -14.852 1 77.31 310 ILE A N 1
ATOM 2404 C CA . ILE A 1 310 ? 22.953 -15 -14.438 1 77.31 310 ILE A CA 1
ATOM 2405 C C . ILE A 1 310 ? 22.906 -15.906 -15.672 1 77.31 310 ILE A C 1
ATOM 2407 O O . ILE A 1 310 ? 23.609 -16.922 -15.727 1 77.31 310 ILE A O 1
ATOM 2411 N N . SER A 1 311 ? 22.094 -15.602 -16.578 1 73.12 311 SER A N 1
ATOM 2412 C CA . SER A 1 311 ? 21.938 -16.391 -17.781 1 73.12 311 SER A CA 1
ATOM 2413 C C . SER A 1 311 ? 23.234 -16.469 -18.562 1 73.12 311 SER A C 1
ATOM 2415 O O . SER A 1 311 ? 23.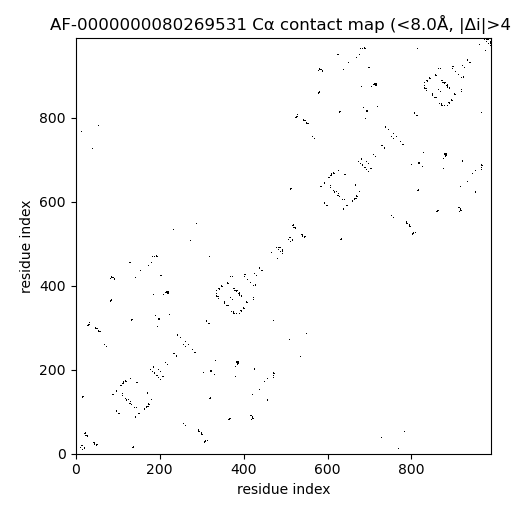547 -17.5 -19.172 1 73.12 311 SER A O 1
ATOM 2417 N N . GLU A 1 312 ? 24.031 -15.508 -18.453 1 74.94 312 GLU A N 1
ATOM 2418 C CA . GLU A 1 312 ? 25.281 -15.453 -19.219 1 74.94 312 GLU A CA 1
ATOM 2419 C C . GLU A 1 312 ? 26.406 -16.188 -18.5 1 74.94 312 GLU A C 1
ATOM 2421 O O . GLU A 1 312 ? 27.266 -16.797 -19.141 1 74.94 312 GLU A O 1
ATOM 2426 N N . LYS A 1 313 ? 26.375 -16.156 -17.172 1 78.44 313 LYS A N 1
ATOM 2427 C CA . LYS A 1 313 ? 27.594 -16.578 -16.484 1 78.44 313 LYS A CA 1
ATOM 2428 C C . LYS A 1 313 ? 27.359 -17.828 -15.648 1 78.44 313 LYS A C 1
ATOM 2430 O O . LYS A 1 313 ? 28.281 -18.609 -15.414 1 78.44 313 LYS A O 1
ATOM 2435 N N . LEU A 1 314 ? 26.281 -17.953 -15.086 1 72.62 314 LEU A N 1
ATOM 2436 C CA . LEU A 1 314 ? 26.094 -19.016 -14.094 1 72.62 314 LEU A CA 1
ATOM 2437 C C . LEU A 1 314 ? 25.297 -20.172 -14.68 1 72.62 314 LEU A C 1
ATOM 2439 O O . LEU A 1 314 ? 25.688 -21.328 -14.562 1 72.62 314 LEU A O 1
ATOM 2443 N N . LEU A 1 315 ? 24.109 -19.938 -15.102 1 68.69 315 LEU A N 1
ATOM 2444 C CA . LEU A 1 315 ? 23.219 -21 -15.57 1 68.69 315 LEU A CA 1
ATOM 2445 C C . LEU A 1 315 ? 22.656 -20.672 -16.938 1 68.69 315 LEU A C 1
ATOM 2447 O O . LEU A 1 315 ? 21.484 -20.281 -17.062 1 68.69 315 LEU A O 1
ATOM 2451 N N . PRO A 1 316 ? 23.578 -20.953 -17.906 1 70.81 316 PRO A N 1
ATOM 2452 C CA . PRO A 1 316 ? 23.062 -20.625 -19.234 1 70.81 316 PRO A CA 1
ATOM 2453 C C . PRO A 1 316 ? 21.734 -21.312 -19.547 1 70.81 316 PRO A C 1
ATOM 2455 O O . PRO A 1 316 ? 21.609 -22.531 -19.375 1 70.81 316 PRO A O 1
ATOM 2458 N N . GLY A 1 317 ? 20.797 -20.672 -19.781 1 71.5 317 GLY A N 1
ATOM 2459 C CA . GLY A 1 317 ? 19.5 -21.172 -20.188 1 71.5 317 GLY A CA 1
ATOM 2460 C C . GLY A 1 317 ? 18.531 -21.344 -19.047 1 71.5 317 GLY A C 1
ATOM 2461 O O . GLY A 1 317 ? 17.375 -21.719 -19.25 1 71.5 317 GLY A O 1
ATOM 2462 N N . SER A 1 318 ? 18.984 -21.219 -17.797 1 82.31 318 SER A N 1
ATOM 2463 C CA . SER A 1 318 ? 18.062 -21.359 -16.672 1 82.31 318 SER A CA 1
ATOM 2464 C C . SER A 1 318 ? 17.297 -20.062 -16.438 1 82.31 318 SER A C 1
ATOM 2466 O O . SER A 1 318 ? 17.781 -18.969 -16.75 1 82.31 318 SER A O 1
ATOM 2468 N N . VAL A 1 319 ? 16.031 -20.188 -16 1 89.94 319 VAL A N 1
ATOM 2469 C CA . VAL A 1 319 ? 15.164 -19.047 -15.734 1 89.94 319 VAL A CA 1
ATOM 2470 C C . VAL A 1 319 ? 14.539 -19.172 -14.352 1 89.94 319 VAL A C 1
ATOM 2472 O O . VAL A 1 319 ? 14.133 -20.266 -13.945 1 89.94 319 VAL A O 1
ATOM 2475 N N . PRO A 1 320 ? 14.562 -18.094 -13.555 1 91.12 320 PRO A N 1
ATOM 2476 C CA . PRO A 1 320 ? 13.828 -18.156 -12.281 1 91.12 320 PRO A CA 1
ATOM 2477 C C . PRO A 1 320 ? 12.312 -18.156 -12.477 1 91.12 320 PRO A C 1
ATOM 2479 O O . PRO A 1 320 ? 11.797 -17.438 -13.328 1 91.12 320 PRO A O 1
ATOM 2482 N N . ALA A 1 321 ? 11.672 -19 -11.812 1 95.5 321 ALA A N 1
ATOM 2483 C CA . ALA A 1 321 ? 10.211 -19.016 -11.805 1 95.5 321 ALA A CA 1
ATOM 2484 C C . ALA A 1 321 ? 9.672 -18.281 -10.586 1 95.5 321 ALA A C 1
ATOM 2486 O O . ALA A 1 321 ? 9.828 -18.734 -9.453 1 95.5 321 ALA A O 1
ATOM 2487 N N . VAL A 1 322 ? 9 -17.156 -10.875 1 94.44 322 VAL A N 1
ATOM 2488 C CA . VAL A 1 322 ? 8.617 -16.25 -9.797 1 94.44 322 VAL A CA 1
ATOM 2489 C C . VAL A 1 322 ? 7.098 -16.156 -9.711 1 94.44 322 VAL A C 1
ATOM 2491 O O . VAL A 1 322 ? 6.387 -16.859 -10.43 1 94.44 322 VAL A O 1
ATOM 2494 N N . ASP A 1 323 ? 6.648 -15.359 -8.844 1 95.56 323 ASP A N 1
ATOM 2495 C CA . ASP A 1 323 ? 5.23 -15.148 -8.562 1 95.56 323 ASP A CA 1
ATOM 2496 C C . ASP A 1 323 ? 4.473 -14.766 -9.836 1 95.56 323 ASP A C 1
ATOM 2498 O O . ASP A 1 323 ? 4.984 -14.023 -10.672 1 95.56 323 ASP A O 1
ATOM 2502 N N . CYS A 1 324 ? 3.221 -15.219 -9.938 1 97.06 324 CYS A N 1
ATOM 2503 C CA . CYS A 1 324 ? 2.432 -15 -11.148 1 97.06 324 CYS A CA 1
ATOM 2504 C C . CYS A 1 324 ? 2.168 -13.516 -11.367 1 97.06 324 CYS A C 1
ATOM 2506 O O . CYS A 1 324 ? 1.999 -13.07 -12.5 1 97.06 324 CYS A O 1
ATOM 2508 N N . ALA A 1 325 ? 2.182 -12.766 -10.312 1 94.94 325 ALA A N 1
ATOM 2509 C CA . ALA A 1 325 ? 1.867 -11.344 -10.398 1 94.94 325 ALA A CA 1
ATOM 2510 C C . ALA A 1 325 ? 2.912 -10.602 -11.227 1 94.94 325 ALA A C 1
ATOM 2512 O O . ALA A 1 325 ? 2.645 -9.516 -11.75 1 94.94 325 ALA A O 1
ATOM 2513 N N . ALA A 1 326 ? 4.102 -11.164 -11.406 1 94.75 326 ALA A N 1
ATOM 2514 C CA . ALA A 1 326 ? 5.141 -10.57 -12.242 1 94.75 326 ALA A CA 1
ATOM 2515 C C . ALA A 1 326 ? 4.637 -10.352 -13.672 1 94.75 326 ALA A C 1
ATOM 2517 O O . ALA A 1 326 ? 5.055 -9.406 -14.344 1 94.75 326 ALA A O 1
ATOM 2518 N N . THR A 1 327 ? 3.699 -11.156 -14.086 1 96.62 327 THR A N 1
ATOM 2519 C CA . THR A 1 327 ? 3.211 -11.094 -15.461 1 96.62 327 THR A CA 1
ATOM 2520 C C . THR A 1 327 ? 2.24 -9.93 -15.641 1 96.62 327 THR A C 1
ATOM 2522 O O . THR A 1 327 ? 1.943 -9.523 -16.766 1 96.62 327 THR A O 1
ATOM 2525 N N . TYR A 1 328 ? 1.747 -9.375 -14.539 1 95.31 328 TYR A N 1
ATOM 2526 C CA . TYR A 1 328 ? 0.743 -8.32 -14.602 1 95.31 328 TYR A CA 1
ATOM 2527 C C . TYR A 1 328 ? 1.345 -7.027 -15.141 1 95.31 328 TYR A C 1
ATOM 2529 O O . TYR A 1 328 ? 0.618 -6.121 -15.547 1 95.31 328 TYR A O 1
ATOM 2537 N N . GLY A 1 329 ? 2.643 -6.996 -15.195 1 91.25 329 GLY A N 1
ATOM 2538 C CA . GLY A 1 329 ? 3.332 -5.816 -15.695 1 91.25 329 GLY A CA 1
ATOM 2539 C C . GLY A 1 329 ? 3.455 -5.797 -17.203 1 91.25 329 GLY A C 1
ATOM 2540 O O . GLY A 1 329 ? 3.846 -4.785 -17.797 1 91.25 329 GLY A O 1
ATOM 2541 N N . PHE A 1 330 ? 3.086 -6.832 -17.875 1 92.62 330 PHE A N 1
ATOM 2542 C CA . PHE A 1 330 ? 3.342 -6.957 -19.297 1 92.62 330 PHE A CA 1
ATOM 2543 C C . PHE A 1 330 ? 2.033 -7.066 -20.078 1 92.62 330 PHE A C 1
ATOM 2545 O O . PHE A 1 330 ? 2.033 -7.047 -21.312 1 92.62 330 PHE A O 1
ATOM 2552 N N . GLY A 1 331 ? 0.962 -7.113 -19.484 1 89.75 331 GLY A N 1
ATOM 2553 C CA . GLY A 1 331 ? -0.341 -7.117 -20.125 1 89.75 331 GLY A CA 1
ATOM 2554 C C . GLY A 1 331 ? -1.146 -5.859 -19.859 1 89.75 331 GLY A C 1
ATOM 2555 O O . GLY A 1 331 ? -0.705 -4.984 -19.109 1 89.75 331 GLY A O 1
ATOM 2556 N N . HIS A 1 332 ? -2.232 -5.824 -20.641 1 91.31 332 HIS A N 1
ATOM 2557 C CA . HIS A 1 332 ? -3.127 -4.707 -20.359 1 91.31 332 HIS A CA 1
ATOM 2558 C C . HIS A 1 332 ? -3.596 -4.723 -18.906 1 91.31 332 HIS A C 1
ATOM 2560 O O . HIS A 1 332 ? -4.035 -5.762 -18.406 1 91.31 332 HIS A O 1
ATOM 2566 N N . PRO A 1 333 ? -3.584 -3.643 -18.25 1 89.19 333 PRO A N 1
ATOM 2567 C CA . PRO A 1 333 ? -3.941 -3.621 -16.828 1 89.19 333 PRO A CA 1
ATOM 2568 C C . PRO A 1 333 ? -5.387 -4.051 -16.562 1 89.19 333 PRO A C 1
ATOM 2570 O O . PRO A 1 333 ? -5.68 -4.672 -15.547 1 89.19 333 PRO A O 1
ATOM 2573 N N . ASN A 1 334 ? -6.262 -3.791 -17.453 1 92.44 334 ASN A N 1
ATOM 2574 C CA . ASN A 1 334 ? -7.664 -4.145 -17.266 1 92.44 334 ASN A CA 1
ATOM 2575 C C . ASN A 1 334 ? -7.883 -5.648 -17.406 1 92.44 334 ASN A C 1
ATOM 2577 O O . ASN A 1 334 ? -8.938 -6.164 -17.016 1 92.44 334 ASN A O 1
ATOM 2581 N N . ALA A 1 335 ? -6.902 -6.309 -17.969 1 95.69 335 ALA A N 1
ATOM 2582 C CA . ALA A 1 335 ? -7.031 -7.758 -18.078 1 95.69 335 ALA A CA 1
ATOM 2583 C C . ALA A 1 335 ? -7.105 -8.422 -16.703 1 95.69 335 ALA A C 1
ATOM 2585 O O . ALA A 1 335 ? -7.812 -9.414 -16.531 1 95.69 335 ALA A O 1
ATOM 2586 N N . VAL A 1 336 ? -6.438 -7.898 -15.773 1 95.31 336 VAL A N 1
ATOM 2587 C CA . VAL A 1 336 ? -6.41 -8.422 -14.406 1 95.31 336 VAL A CA 1
ATOM 2588 C C . VAL A 1 336 ? -7.809 -8.359 -13.805 1 95.31 336 VAL A C 1
ATOM 2590 O O . VAL A 1 336 ? -8.32 -9.367 -13.305 1 95.31 336 VAL A O 1
ATOM 2593 N N . THR A 1 337 ? -8.461 -7.219 -13.922 1 93.62 337 THR A N 1
ATOM 2594 C CA . THR A 1 337 ? -9.805 -7.023 -13.383 1 93.62 337 THR A CA 1
ATOM 2595 C C . THR A 1 337 ? -10.82 -7.879 -14.133 1 93.62 337 THR A C 1
ATOM 2597 O O . THR A 1 337 ? -11.727 -8.453 -13.523 1 93.62 337 THR A O 1
ATOM 2600 N N . PHE A 1 338 ? -10.641 -7.953 -15.43 1 94.31 338 PHE A N 1
ATOM 2601 C CA . PHE A 1 338 ? -11.516 -8.758 -16.281 1 94.31 338 PHE A CA 1
ATOM 2602 C C . PHE A 1 338 ? -11.453 -10.227 -15.875 1 94.31 338 PHE A C 1
ATOM 2604 O O . PHE A 1 338 ? -12.492 -10.891 -15.766 1 94.31 338 PHE A O 1
ATOM 2611 N N . GLY A 1 339 ? -10.266 -10.68 -15.695 1 97.06 339 GLY A N 1
ATOM 2612 C CA . GLY A 1 339 ? -10.078 -12.062 -15.281 1 97.06 339 GLY A CA 1
ATOM 2613 C C . GL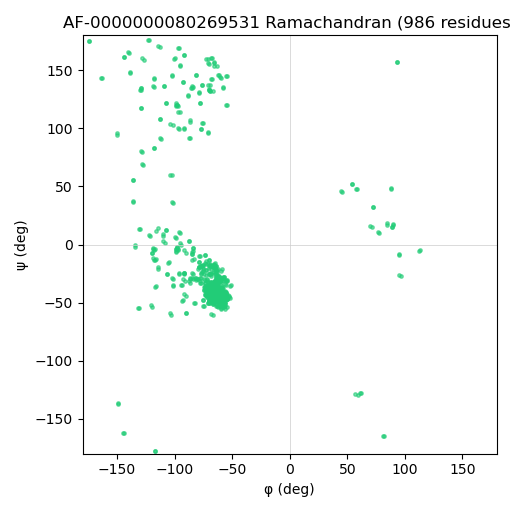Y A 1 339 ? -10.734 -12.375 -13.945 1 97.06 339 GLY A C 1
ATOM 2614 O O . GLY A 1 339 ? -11.391 -13.406 -13.805 1 97.06 339 GLY A O 1
ATOM 2615 N N . PHE A 1 340 ? -10.57 -11.461 -13.008 1 95.81 340 PHE A N 1
ATOM 2616 C CA . PHE A 1 340 ? -11.188 -11.617 -11.703 1 95.81 340 PHE A CA 1
ATOM 2617 C C . PHE A 1 340 ? -12.703 -11.703 -11.828 1 95.81 340 PHE A C 1
ATOM 2619 O O . PHE A 1 340 ? -13.336 -12.594 -11.25 1 95.81 340 PHE A O 1
ATOM 2626 N N . LEU A 1 341 ? -13.273 -10.805 -12.531 1 95.56 341 LEU A N 1
ATOM 2627 C CA . LEU A 1 341 ? -14.719 -10.703 -12.672 1 95.56 341 LEU A CA 1
ATOM 2628 C C . LEU A 1 341 ? -15.297 -11.969 -13.297 1 95.56 341 LEU A C 1
ATOM 2630 O O . LEU A 1 341 ? -16.234 -12.555 -12.766 1 95.56 341 LEU A O 1
ATOM 2634 N N . PHE A 1 342 ? -14.758 -12.398 -14.383 1 97.62 342 PHE A N 1
ATOM 2635 C CA . PHE A 1 342 ? -15.312 -13.539 -15.094 1 97.62 342 PHE A CA 1
ATOM 2636 C C . PHE A 1 342 ? -15.008 -14.836 -14.352 1 97.62 342 PHE A C 1
ATOM 2638 O O . PHE A 1 342 ? -15.805 -15.773 -14.367 1 97.62 342 PHE A O 1
ATOM 2645 N N . GLY A 1 343 ? -13.797 -14.891 -13.734 1 98.12 343 GLY A N 1
ATOM 2646 C CA . GLY A 1 343 ? -13.555 -16.016 -12.844 1 98.12 343 GLY A CA 1
ATOM 2647 C C . GLY A 1 343 ? -14.578 -16.125 -11.727 1 98.12 343 GLY A C 1
ATOM 2648 O O . GLY A 1 343 ? -15.031 -17.219 -11.406 1 98.12 343 GLY A O 1
ATOM 2649 N N . ALA A 1 344 ? -14.938 -14.984 -11.156 1 95.69 344 ALA A N 1
ATOM 2650 C CA . ALA A 1 344 ? -15.945 -14.945 -10.094 1 95.69 344 ALA A CA 1
ATOM 2651 C C . ALA A 1 344 ? -17.297 -15.438 -10.609 1 95.69 344 ALA A C 1
ATOM 2653 O O . ALA A 1 344 ? -17.969 -16.219 -9.93 1 95.69 344 ALA A O 1
ATOM 2654 N N . PHE A 1 345 ? -17.688 -14.969 -11.781 1 97.5 345 PHE A N 1
ATOM 2655 C CA . PHE A 1 345 ? -18.938 -15.422 -12.367 1 97.5 345 PHE A CA 1
ATOM 2656 C C . PHE A 1 345 ? -18.938 -16.938 -12.539 1 97.5 345 PHE A C 1
ATOM 2658 O O . PHE A 1 345 ? -19.938 -17.594 -12.258 1 97.5 345 PHE A O 1
ATOM 2665 N N . GLY A 1 346 ? -17.812 -17.438 -13.016 1 98.44 346 GLY A N 1
ATOM 2666 C CA . GLY A 1 346 ? -17.688 -18.875 -13.172 1 98.44 346 GLY A CA 1
ATOM 2667 C C . GLY A 1 346 ? -17.812 -19.625 -11.859 1 98.44 346 GLY A C 1
ATOM 2668 O O . GLY A 1 346 ? -18.531 -20.625 -11.766 1 98.44 346 GLY A O 1
ATOM 2669 N N . GLN A 1 347 ? -17.047 -19.188 -10.883 1 96.75 347 GLN A N 1
ATOM 2670 C CA . GLN A 1 347 ? -17.094 -19.844 -9.578 1 96.75 347 GLN A CA 1
ATOM 2671 C C . GLN A 1 347 ? -18.5 -19.766 -8.977 1 96.75 347 GLN A C 1
ATOM 2673 O O . GLN A 1 347 ? -18.984 -20.766 -8.422 1 96.75 347 GLN A O 1
ATOM 2678 N N . PHE A 1 348 ? -19.156 -18.609 -9.031 1 94.31 348 PHE A N 1
ATOM 2679 C CA . PHE A 1 348 ? -20.469 -18.453 -8.453 1 94.31 348 PHE A CA 1
ATOM 2680 C C . PHE A 1 348 ? -21.484 -19.359 -9.148 1 94.31 348 PHE A C 1
ATOM 2682 O O . PHE A 1 348 ? -22.359 -19.938 -8.5 1 94.31 348 PHE A O 1
ATOM 2689 N N . LEU A 1 349 ? -21.391 -19.438 -10.43 1 97.25 349 LEU A N 1
ATOM 2690 C CA . LEU A 1 349 ? -22.266 -20.344 -11.172 1 97.25 349 LEU A CA 1
ATOM 2691 C C . LEU A 1 349 ? -22.078 -21.781 -10.695 1 97.25 349 LEU A C 1
ATOM 2693 O O . LEU A 1 349 ? -23.062 -22.484 -10.477 1 97.25 349 LEU A O 1
ATOM 2697 N N . ALA A 1 350 ? -20.875 -22.188 -10.625 1 97.44 350 ALA A N 1
ATOM 2698 C CA . ALA A 1 350 ? -20.594 -23.547 -10.188 1 97.44 350 ALA A CA 1
ATOM 2699 C C . ALA A 1 350 ? -21.094 -23.781 -8.766 1 97.44 350 ALA A C 1
ATOM 2701 O O . ALA A 1 350 ? -21.578 -24.875 -8.453 1 97.44 350 ALA A O 1
ATOM 2702 N N . ILE A 1 351 ? -20.953 -22.875 -7.902 1 93.88 351 ILE A N 1
ATOM 2703 C CA . ILE A 1 351 ? -21.406 -23 -6.523 1 93.88 351 ILE A CA 1
ATOM 2704 C C . ILE A 1 351 ? -22.938 -23.141 -6.5 1 93.88 351 ILE A C 1
ATOM 2706 O O . ILE A 1 351 ? -23.469 -23.984 -5.777 1 93.88 351 ILE A O 1
ATOM 2710 N N . MET A 1 352 ? -23.578 -22.266 -7.25 1 93.75 352 MET A N 1
ATOM 2711 C CA . MET A 1 352 ? -25.031 -22.406 -7.371 1 93.75 352 MET A CA 1
ATOM 2712 C C . MET A 1 352 ? -25.406 -23.797 -7.855 1 93.75 352 MET A C 1
ATOM 2714 O O . MET A 1 352 ? -26.391 -24.375 -7.395 1 93.75 352 MET A O 1
ATOM 2718 N N . GLY A 1 353 ? -24.641 -24.281 -8.789 1 95.31 353 GLY A N 1
ATOM 2719 C CA . GLY A 1 353 ? -24.859 -25.641 -9.258 1 95.31 353 GLY A CA 1
ATOM 2720 C C . GLY A 1 353 ? -24.734 -26.688 -8.164 1 95.31 353 GLY A C 1
ATOM 2721 O O . GLY A 1 353 ? -25.547 -27.625 -8.086 1 95.31 353 GLY A O 1
ATOM 2722 N N . LEU A 1 354 ? -23.703 -26.516 -7.363 1 94.12 354 LEU A N 1
ATOM 2723 C CA . LEU A 1 354 ? -23.516 -27.453 -6.258 1 94.12 354 LEU A CA 1
ATOM 2724 C C . LEU A 1 354 ? -24.719 -27.438 -5.32 1 94.12 354 LEU A C 1
ATOM 2726 O O . LEU A 1 354 ? -25.141 -28.469 -4.812 1 94.12 354 LEU A O 1
ATOM 2730 N N . ILE A 1 355 ? -25.266 -26.297 -5.078 1 89.69 355 ILE A N 1
ATOM 2731 C CA . ILE A 1 355 ? -26.406 -26.141 -4.199 1 89.69 355 ILE A CA 1
ATOM 2732 C C . ILE A 1 355 ? -27.641 -26.781 -4.844 1 89.69 355 ILE A C 1
ATOM 2734 O O . ILE A 1 355 ? -28.328 -27.594 -4.215 1 89.69 355 ILE A O 1
ATOM 2738 N N . VAL A 1 356 ? -27.906 -26.484 -6.082 1 93.38 356 VAL A N 1
ATOM 2739 C CA . VAL A 1 356 ? -29.094 -26.922 -6.801 1 93.38 356 VAL A CA 1
ATOM 2740 C C . VAL A 1 356 ? -29.078 -28.438 -6.93 1 93.38 356 VAL A C 1
ATOM 2742 O O . VAL A 1 356 ? -30.125 -29.094 -6.824 1 93.38 356 VAL A O 1
ATOM 2745 N N . PHE A 1 357 ? -27.891 -29 -7.105 1 95.06 357 PHE A N 1
ATOM 2746 C CA . PHE A 1 357 ? -27.812 -30.438 -7.34 1 95.06 357 PHE A CA 1
ATOM 2747 C C . PHE A 1 357 ? -27.531 -31.172 -6.039 1 95.06 357 PHE A C 1
ATOM 2749 O O . PHE A 1 357 ? -27.188 -32.375 -6.059 1 95.06 357 PHE A O 1
ATOM 2756 N N . ASN A 1 358 ? -27.609 -30.547 -4.953 1 91.62 358 ASN A N 1
ATOM 2757 C CA . ASN A 1 358 ? -27.469 -31.125 -3.619 1 91.62 358 ASN A CA 1
ATOM 2758 C C . ASN A 1 358 ? -26.172 -31.891 -3.473 1 91.62 358 ASN A C 1
ATOM 2760 O O . ASN A 1 358 ? -26.172 -33.062 -3.088 1 91.62 358 ASN A O 1
ATOM 2764 N N . SER A 1 359 ? -25.156 -31.141 -3.846 1 91.94 359 SER A N 1
ATOM 2765 C CA . SER A 1 359 ? -23.828 -31.734 -3.707 1 91.94 359 SER A CA 1
ATOM 2766 C C . SER A 1 359 ? -23.531 -32.094 -2.254 1 91.94 359 SER A C 1
ATOM 2768 O O . SER A 1 359 ? -23.938 -31.375 -1.338 1 91.94 359 SER A O 1
ATOM 2770 N N . PRO A 1 360 ? -22.828 -33.188 -2.027 1 90.81 360 PRO A N 1
ATOM 2771 C CA . PRO A 1 360 ? -22.516 -33.594 -0.654 1 90.81 360 PRO A CA 1
ATOM 2772 C C . PRO A 1 360 ? -21.578 -32.625 0.046 1 90.81 360 PRO A C 1
ATOM 2774 O O . PRO A 1 360 ? -21.438 -32.656 1.271 1 90.81 360 PRO A O 1
ATOM 2777 N N . ILE A 1 361 ? -20.875 -31.812 -0.73 1 91.06 361 ILE A N 1
ATOM 2778 C CA . ILE A 1 361 ? -20 -30.797 -0.161 1 91.06 361 ILE A CA 1
ATOM 2779 C C . ILE A 1 361 ? -20.312 -29.438 -0.798 1 91.06 361 ILE A C 1
ATOM 2781 O O . ILE A 1 361 ? -20.578 -29.359 -1.998 1 91.06 361 ILE A O 1
ATOM 2785 N N . LEU A 1 362 ? -20.391 -28.469 0.058 1 90.12 362 LEU A N 1
ATOM 2786 C CA . LEU A 1 362 ? -20.547 -27.109 -0.438 1 90.12 362 LEU A CA 1
ATOM 2787 C C . LEU A 1 362 ? -19.219 -26.359 -0.372 1 90.12 362 LEU A C 1
ATOM 2789 O O . LEU A 1 362 ? -18.406 -26.594 0.52 1 90.12 362 LEU A O 1
ATOM 2793 N N . ILE A 1 363 ? -19.047 -25.516 -1.341 1 93.19 363 ILE A N 1
ATOM 2794 C CA . ILE A 1 363 ? -17.766 -24.828 -1.493 1 93.19 363 ILE A CA 1
ATOM 2795 C C . ILE A 1 363 ? -17.984 -23.312 -1.363 1 93.19 363 ILE A C 1
ATOM 2797 O O . ILE A 1 363 ? -18.969 -22.781 -1.864 1 93.19 363 ILE A O 1
ATOM 2801 N N . ILE A 1 364 ? -17.078 -22.688 -0.624 1 90.56 364 ILE A N 1
ATOM 2802 C CA . ILE A 1 364 ? -16.969 -21.234 -0.598 1 90.56 364 ILE A CA 1
ATOM 2803 C C . ILE A 1 364 ? -15.695 -20.797 -1.317 1 90.56 364 ILE A C 1
ATOM 2805 O O . ILE A 1 364 ? -14.633 -21.391 -1.122 1 90.56 364 ILE A O 1
ATOM 2809 N N . SER A 1 365 ? -15.852 -19.766 -2.127 1 91.56 365 SER A N 1
ATOM 2810 C CA . SER A 1 365 ? -14.719 -19.25 -2.891 1 91.56 365 SER A CA 1
ATOM 2811 C C . SER A 1 365 ? -13.695 -18.578 -1.981 1 91.56 365 SER A C 1
ATOM 2813 O O . SER A 1 365 ? -14.07 -17.844 -1.059 1 91.56 365 SER A O 1
ATOM 2815 N N . GLY A 1 366 ? -12.422 -18.969 -2.215 1 90.94 366 GLY A N 1
ATOM 2816 C CA . GLY A 1 366 ? -11.336 -18.203 -1.637 1 90.94 366 GLY A CA 1
ATOM 2817 C C . GLY A 1 366 ? -10.758 -17.172 -2.588 1 90.94 366 GLY A C 1
ATOM 2818 O O . GLY A 1 366 ? -10.805 -17.359 -3.807 1 90.94 366 GLY A O 1
ATOM 2819 N N . PHE A 1 367 ? -10.203 -16.156 -2.061 1 90 367 PHE A N 1
ATOM 2820 C CA . PHE A 1 367 ? -9.828 -15 -2.871 1 90 367 PHE A CA 1
ATOM 2821 C C . PHE A 1 367 ? -8.609 -15.32 -3.732 1 90 367 PHE A C 1
ATOM 2823 O O . PHE A 1 367 ? -8.523 -14.875 -4.879 1 90 367 PHE A O 1
ATOM 2830 N N . VAL A 1 368 ? -7.645 -16.031 -3.203 1 91.81 368 VAL A N 1
ATOM 2831 C CA . VAL A 1 368 ? -6.363 -16.219 -3.875 1 91.81 368 VAL A CA 1
ATOM 2832 C C . VAL A 1 368 ? -6.586 -16.891 -5.23 1 91.81 368 VAL A C 1
ATOM 2834 O O . VAL A 1 368 ? -6.199 -16.359 -6.27 1 91.81 368 VAL A O 1
ATOM 2837 N N . PRO A 1 369 ? -7.234 -18.031 -5.258 1 95.62 369 PRO A N 1
ATOM 2838 C CA . PRO A 1 369 ? -7.473 -18.625 -6.578 1 95.62 369 PRO A CA 1
ATOM 2839 C C . PRO A 1 369 ? -8.414 -17.781 -7.438 1 95.62 369 PRO A C 1
ATOM 2841 O O . PRO A 1 369 ? -8.227 -17.703 -8.656 1 95.62 369 PRO A O 1
ATOM 2844 N N . LEU A 1 370 ? -9.406 -17.219 -6.824 1 95.31 370 LEU A N 1
ATOM 2845 C CA . LEU A 1 370 ? -10.383 -16.422 -7.551 1 95.31 370 LEU A CA 1
ATOM 2846 C C . LEU A 1 370 ? -9.711 -15.266 -8.281 1 95.31 370 LEU A C 1
ATOM 2848 O O . LEU A 1 370 ? -10.016 -14.992 -9.445 1 95.31 370 LEU A O 1
ATOM 2852 N N . PHE A 1 371 ? -8.844 -14.648 -7.605 1 95.69 371 PHE A N 1
ATOM 2853 C CA . PHE A 1 371 ? -8.219 -13.461 -8.18 1 95.69 371 PHE A CA 1
ATOM 2854 C C . PHE A 1 371 ? -6.961 -13.828 -8.953 1 95.69 371 PHE A C 1
ATOM 2856 O O . PHE A 1 371 ? -6.875 -13.602 -10.156 1 95.69 371 PHE A O 1
ATOM 2863 N N . PHE A 1 372 ? -5.965 -14.438 -8.391 1 96.75 372 PHE A N 1
ATOM 2864 C CA . PHE A 1 372 ? -4.625 -14.547 -8.953 1 96.75 372 PHE A CA 1
ATOM 2865 C C . PHE A 1 372 ? -4.598 -15.555 -10.102 1 96.75 372 PHE A C 1
ATOM 2867 O O . PHE A 1 372 ? -3.873 -15.359 -11.078 1 96.75 372 PHE A O 1
ATOM 2874 N N . ASP A 1 373 ? -5.32 -16.672 -9.977 1 98.31 373 ASP A N 1
ATOM 2875 C CA . ASP A 1 373 ? -5.371 -17.578 -11.109 1 98.31 373 ASP A CA 1
ATOM 2876 C C . ASP A 1 373 ? -6.027 -16.938 -12.32 1 98.31 373 ASP A C 1
ATOM 2878 O O . ASP A 1 373 ? -5.449 -16.906 -13.414 1 98.31 373 ASP A O 1
ATOM 2882 N N . ASN A 1 374 ? -7.168 -16.422 -12.086 1 98.44 374 ASN A N 1
ATOM 2883 C CA . ASN A 1 374 ? -8 -15.961 -13.195 1 98.44 374 ASN A CA 1
ATOM 2884 C C . ASN A 1 374 ? -7.477 -14.648 -13.781 1 98.44 374 ASN A C 1
ATOM 2886 O O . ASN A 1 374 ? -7.59 -14.414 -14.984 1 98.44 374 ASN A O 1
ATOM 2890 N N . ALA A 1 375 ? -6.969 -13.797 -12.906 1 97.62 375 ALA A N 1
ATOM 2891 C CA . ALA A 1 375 ? -6.281 -12.617 -13.422 1 97.62 375 ALA A CA 1
ATOM 2892 C C . ALA A 1 375 ? -5.125 -13.008 -14.336 1 97.62 375 ALA A C 1
ATOM 2894 O O . ALA A 1 375 ? -4.965 -12.438 -15.422 1 97.62 375 ALA A O 1
ATOM 2895 N N . THR A 1 376 ? -4.324 -13.945 -13.914 1 98.44 376 THR A N 1
ATOM 2896 C CA . THR A 1 376 ? -3.184 -14.406 -14.695 1 98.44 376 THR A CA 1
ATOM 2897 C C . THR A 1 376 ? -3.641 -15 -16.031 1 98.44 376 THR A C 1
ATOM 2899 O O . THR A 1 376 ? -3.074 -14.688 -17.078 1 98.44 376 THR A O 1
ATOM 2902 N N . PHE A 1 377 ? -4.652 -15.836 -16 1 98.75 377 PHE A N 1
ATOM 2903 C CA . PHE A 1 377 ? -5.172 -16.438 -17.219 1 98.75 377 PHE A CA 1
ATOM 2904 C C . PHE A 1 377 ? -5.648 -15.375 -18.203 1 98.75 377 PHE A C 1
ATOM 2906 O O . PHE A 1 377 ? -5.398 -15.477 -19.406 1 98.75 377 PHE A O 1
ATOM 2913 N N . ALA A 1 378 ? -6.309 -14.367 -17.688 1 98.44 378 ALA A N 1
ATOM 2914 C CA . ALA A 1 378 ? -6.84 -13.305 -18.547 1 98.44 378 ALA A CA 1
ATOM 2915 C C . ALA A 1 378 ? -5.715 -12.523 -19.203 1 98.44 378 ALA A C 1
ATOM 2917 O O . ALA A 1 378 ? -5.855 -12.07 -20.344 1 98.44 378 ALA A O 1
ATOM 2918 N N . VAL A 1 379 ? -4.625 -12.297 -18.531 1 97.81 379 VAL A N 1
ATOM 2919 C CA . VAL A 1 379 ? -3.486 -11.562 -19.078 1 97.81 379 VAL A CA 1
ATOM 2920 C C . VAL A 1 379 ? -2.938 -12.305 -20.297 1 97.81 379 VAL A C 1
ATOM 2922 O O . VAL A 1 379 ? -2.756 -11.711 -21.375 1 97.81 379 VAL A O 1
ATOM 2925 N N . PHE A 1 380 ? -2.719 -13.594 -20.188 1 98.12 380 PHE A N 1
ATOM 2926 C CA . PHE A 1 380 ? -2.232 -14.398 -21.297 1 98.12 380 PHE A CA 1
ATOM 2927 C C . PHE A 1 380 ? -3.295 -14.523 -22.391 1 98.12 380 PHE A C 1
ATOM 2929 O O . PHE A 1 380 ? -2.992 -14.406 -23.578 1 98.12 380 PHE A O 1
ATOM 2936 N N . ALA A 1 381 ? -4.535 -14.734 -21.984 1 98.25 381 ALA A N 1
ATOM 2937 C CA . ALA A 1 381 ? -5.633 -14.945 -22.922 1 98.25 381 ALA A CA 1
ATOM 2938 C C . ALA A 1 381 ? -5.879 -13.703 -23.766 1 98.25 381 ALA A C 1
ATOM 2940 O O . ALA A 1 381 ? -6.164 -13.797 -24.969 1 98.25 381 ALA A O 1
ATOM 2941 N N . ASN A 1 382 ? -5.812 -12.578 -23.125 1 97.44 382 ASN A N 1
ATOM 2942 C CA . ASN A 1 382 ? -6.004 -11.336 -23.875 1 97.44 382 ASN A CA 1
ATOM 2943 C C . ASN A 1 382 ? -4.934 -11.148 -24.938 1 97.44 382 ASN A C 1
ATOM 2945 O O . ASN A 1 382 ? -5.234 -10.742 -26.062 1 97.44 382 ASN A O 1
ATOM 2949 N N . ARG A 1 383 ? -3.74 -11.445 -24.609 1 95.56 383 ARG A N 1
ATOM 2950 C CA . ARG A 1 383 ? -2.621 -11.297 -25.531 1 95.56 383 ARG A CA 1
ATOM 2951 C C . ARG A 1 383 ? -2.754 -12.258 -26.719 1 95.56 383 ARG A C 1
ATOM 2953 O O . ARG A 1 383 ? -2.393 -11.914 -27.844 1 95.56 383 ARG A O 1
ATOM 2960 N N . LEU A 1 384 ? -3.303 -13.469 -26.469 1 96.06 384 LEU A N 1
ATOM 2961 C CA . LEU A 1 384 ? -3.254 -14.531 -27.469 1 96.06 384 LEU A CA 1
ATOM 2962 C C . LEU A 1 384 ? -4.594 -14.672 -28.188 1 96.06 384 LEU A C 1
ATOM 2964 O O . LEU A 1 384 ? -4.645 -15.102 -29.328 1 96.06 384 LEU A O 1
ATOM 2968 N N . GLY A 1 385 ? -5.629 -14.328 -27.5 1 96.38 385 GLY A N 1
ATOM 2969 C CA . GLY A 1 385 ? -6.945 -14.586 -28.062 1 96.38 385 GLY A CA 1
ATOM 2970 C C . GLY A 1 385 ? -7.891 -13.406 -27.938 1 96.38 385 GLY A C 1
ATOM 2971 O O . GLY A 1 385 ? -9.062 -13.492 -28.297 1 96.38 385 GLY A O 1
ATOM 2972 N N . GLY A 1 386 ? -7.434 -12.352 -27.328 1 96.38 386 GLY A N 1
ATOM 2973 C CA . GLY A 1 386 ? -8.25 -11.148 -27.234 1 96.38 386 GLY A CA 1
ATOM 2974 C C . GLY A 1 386 ? -9.266 -11.203 -26.109 1 96.38 386 GLY A C 1
ATOM 2975 O O . GLY A 1 386 ? -9.164 -12.039 -25.219 1 96.38 386 GLY A O 1
ATOM 2976 N N . ILE A 1 387 ? -10.219 -10.281 -26.188 1 96.06 387 ILE A N 1
ATOM 2977 C CA . ILE A 1 387 ? -11.164 -10.031 -25.094 1 96.06 387 ILE A CA 1
ATOM 2978 C C . ILE A 1 387 ? -12.062 -11.258 -24.906 1 96.06 387 ILE A C 1
ATOM 2980 O O . ILE A 1 387 ? -12.445 -11.586 -23.781 1 96.06 387 ILE A O 1
ATOM 2984 N N . ARG A 1 388 ? -12.438 -11.828 -25.984 1 97.38 388 ARG A N 1
ATOM 2985 C CA . ARG A 1 388 ? -13.305 -13 -25.906 1 97.38 388 ARG A CA 1
ATOM 2986 C C . ARG A 1 388 ? -12.633 -14.117 -25.109 1 97.38 388 ARG A C 1
ATOM 2988 O O . ARG A 1 388 ? -13.242 -14.711 -24.219 1 97.38 388 ARG A O 1
ATOM 2995 N N . ALA A 1 389 ? -11.414 -14.398 -25.438 1 98.12 389 ALA A N 1
ATOM 2996 C CA . ALA A 1 389 ? -10.656 -15.414 -24.719 1 98.12 389 ALA A CA 1
ATOM 2997 C C . ALA A 1 389 ? -10.453 -15 -23.25 1 98.12 389 ALA A C 1
ATOM 2999 O O . ALA A 1 389 ? -10.516 -15.836 -22.359 1 98.12 389 ALA A O 1
ATOM 3000 N N . ALA A 1 390 ? -10.242 -13.727 -23.062 1 97.88 390 ALA A N 1
ATOM 3001 C CA . ALA A 1 390 ? -10 -13.195 -21.719 1 97.88 390 ALA A CA 1
ATOM 3002 C C . ALA A 1 390 ? -11.258 -13.273 -20.859 1 97.88 390 ALA A C 1
ATOM 3004 O O . ALA A 1 390 ? -11.18 -13.203 -19.641 1 97.88 390 ALA A O 1
ATOM 3005 N N . ALA A 1 391 ? -12.367 -13.422 -21.438 1 97.56 391 ALA A N 1
ATOM 3006 C CA . ALA A 1 391 ? -13.617 -13.594 -20.688 1 97.56 391 ALA A CA 1
ATOM 3007 C C . ALA A 1 391 ? -13.93 -15.078 -20.484 1 97.56 391 ALA A C 1
ATOM 3009 O O . ALA A 1 391 ? -14.156 -15.523 -19.359 1 97.56 391 ALA A O 1
ATOM 3010 N N . ILE A 1 392 ? -13.859 -15.859 -21.5 1 98.69 392 ILE A N 1
ATOM 3011 C CA . ILE A 1 392 ? -14.344 -17.234 -21.516 1 98.69 392 ILE A CA 1
ATOM 3012 C C . ILE A 1 392 ? -13.406 -18.125 -20.688 1 98.69 392 ILE A C 1
ATOM 3014 O O . ILE A 1 392 ? -13.859 -18.969 -19.922 1 98.69 392 ILE A O 1
ATOM 3018 N N . ILE A 1 393 ? -12.148 -17.938 -20.844 1 98.69 393 ILE A N 1
ATOM 3019 C CA . ILE A 1 393 ? -11.18 -18.828 -20.219 1 98.69 393 ILE A CA 1
ATOM 3020 C C . ILE A 1 393 ? -11.234 -18.672 -18.703 1 98.69 393 ILE A C 1
ATOM 3022 O O . ILE A 1 393 ? -11.367 -19.656 -17.984 1 98.69 393 ILE A O 1
ATOM 3026 N N . PRO A 1 394 ? -11.18 -17.438 -18.172 1 98.69 394 PRO A N 1
ATOM 3027 C CA . PRO A 1 394 ? -11.328 -17.312 -16.719 1 98.69 394 PRO A CA 1
ATOM 3028 C C . PRO A 1 394 ? -12.68 -17.812 -16.219 1 98.69 394 PRO A C 1
ATOM 3030 O O . PRO A 1 394 ? -12.758 -18.406 -15.133 1 98.69 394 PRO A O 1
ATOM 3033 N N . PHE A 1 395 ? -13.711 -17.578 -16.938 1 98.75 395 PHE A N 1
ATOM 3034 C CA . PHE A 1 395 ? -15.023 -18.094 -16.578 1 98.75 395 PHE A CA 1
ATOM 3035 C C . PHE A 1 395 ? -15 -19.609 -16.422 1 98.75 395 PHE A C 1
ATOM 3037 O O . PHE A 1 395 ? -15.453 -20.141 -15.398 1 98.75 395 PHE A O 1
ATOM 3044 N N . CYS A 1 396 ? -14.453 -20.312 -17.391 1 98.75 396 CYS A N 1
ATOM 3045 C CA . CYS A 1 396 ? -14.352 -21.766 -17.359 1 98.75 396 CYS A CA 1
ATOM 3046 C C . CYS A 1 396 ? -13.43 -22.219 -16.234 1 98.75 396 CYS A C 1
ATOM 3048 O O . CYS A 1 396 ? -13.688 -23.219 -15.57 1 98.75 396 CYS A O 1
ATOM 3050 N N . SER A 1 397 ? -12.336 -21.469 -16.109 1 98.62 397 SER A N 1
ATOM 3051 C CA . SER A 1 397 ? -11.414 -21.766 -15.016 1 98.62 397 SER A CA 1
ATOM 3052 C C . SER A 1 397 ? -12.117 -21.703 -13.664 1 98.62 397 SER A C 1
ATOM 3054 O O . SER A 1 397 ? -11.898 -22.562 -12.805 1 98.62 397 SER A O 1
ATOM 3056 N N . GLY A 1 398 ? -12.969 -20.672 -13.445 1 98.62 398 GLY A N 1
ATOM 3057 C CA . GLY A 1 398 ? -13.742 -20.562 -12.219 1 98.62 398 GLY A CA 1
ATOM 3058 C C . GLY A 1 398 ? -14.602 -21.781 -11.953 1 98.62 398 GLY A C 1
ATOM 3059 O O . GLY A 1 398 ? -14.648 -22.281 -10.828 1 98.62 398 GLY A O 1
ATOM 3060 N N . ILE A 1 399 ? -15.172 -22.266 -12.961 1 98.56 399 ILE A N 1
ATOM 3061 C CA . ILE A 1 399 ? -16.031 -23.438 -12.844 1 98.56 399 ILE A CA 1
ATOM 3062 C C . ILE A 1 399 ? -15.188 -24.656 -12.469 1 98.56 399 ILE A C 1
ATOM 3064 O O . ILE A 1 399 ? -15.539 -25.406 -11.555 1 98.56 399 ILE A O 1
ATOM 3068 N N . ILE A 1 400 ? -14.102 -24.812 -13.133 1 98.5 400 ILE A N 1
ATOM 3069 C CA . ILE A 1 400 ? -13.211 -25.938 -12.898 1 98.5 400 ILE A CA 1
ATOM 3070 C C . ILE A 1 400 ? -12.672 -25.891 -11.477 1 98.5 400 ILE A C 1
ATOM 3072 O O . ILE A 1 400 ? -12.547 -26.922 -10.812 1 98.5 400 ILE A O 1
ATOM 3076 N N . GLN A 1 401 ? -12.367 -24.719 -11 1 98.44 401 GLN A N 1
ATOM 3077 C CA . GLN A 1 401 ? -11.82 -24.562 -9.656 1 98.44 401 GLN A CA 1
ATOM 3078 C C . GLN A 1 401 ? -12.812 -25.031 -8.594 1 98.44 401 GLN A C 1
ATOM 3080 O O . GLN A 1 401 ? -12.453 -25.766 -7.676 1 98.44 401 GLN A O 1
ATOM 3085 N N . VAL A 1 402 ? -14.062 -24.625 -8.789 1 97.69 402 VAL A N 1
ATOM 3086 C CA . VAL A 1 402 ? -15.078 -24.969 -7.789 1 97.69 402 VAL A CA 1
ATOM 3087 C C . VAL A 1 402 ? -15.406 -26.453 -7.867 1 97.69 402 VAL A C 1
ATOM 3089 O O . VAL A 1 402 ? -15.445 -27.141 -6.844 1 97.69 402 VAL A O 1
ATOM 3092 N N . LEU A 1 403 ? -15.586 -26.984 -9.062 1 97.94 403 LEU A N 1
ATOM 3093 C CA . LEU A 1 403 ? -15.945 -28.391 -9.211 1 97.94 403 LEU A CA 1
ATOM 3094 C C . LEU A 1 403 ? -14.773 -29.297 -8.828 1 97.94 403 LEU A C 1
ATOM 3096 O O . LEU A 1 403 ? -14.953 -30.281 -8.117 1 97.94 403 LEU A O 1
ATOM 3100 N N . GLY A 1 404 ? -13.625 -28.984 -9.336 1 97.94 404 GLY A N 1
ATOM 3101 C CA . GLY A 1 404 ? -12.445 -29.75 -8.984 1 97.94 404 GLY A CA 1
ATOM 3102 C C . GLY A 1 404 ? -12.086 -29.656 -7.516 1 97.94 404 GLY A C 1
ATOM 3103 O O . GLY A 1 404 ? -11.703 -30.656 -6.898 1 97.94 404 GLY A O 1
ATOM 3104 N N . GLY A 1 405 ? -12.156 -28.422 -6.969 1 97.5 405 GLY A N 1
ATOM 3105 C CA . GLY A 1 405 ? -11.898 -28.234 -5.551 1 97.5 405 GLY A CA 1
ATOM 3106 C C . GLY A 1 405 ? -12.898 -28.953 -4.66 1 97.5 405 GLY A C 1
ATOM 3107 O O . GLY A 1 405 ? -12.531 -29.5 -3.623 1 97.5 405 GLY A O 1
ATOM 3108 N N . GLY A 1 406 ? -14.188 -28.859 -5.086 1 96.38 406 GLY A N 1
ATOM 3109 C CA . GLY A 1 406 ? -15.203 -29.594 -4.359 1 96.38 406 GLY A CA 1
ATOM 3110 C C . GLY A 1 406 ? -14.945 -31.094 -4.336 1 96.38 406 GLY A C 1
ATOM 3111 O O . GLY A 1 406 ? -15.055 -31.719 -3.287 1 96.38 406 GLY A O 1
ATOM 3112 N N . PHE A 1 407 ? -14.633 -31.609 -5.473 1 97.44 407 PHE A N 1
ATOM 3113 C CA . PHE A 1 407 ? -14.289 -33.031 -5.547 1 97.44 407 PHE A CA 1
ATOM 3114 C C . PHE A 1 407 ? -13.125 -33.344 -4.621 1 97.44 407 PHE A C 1
ATOM 3116 O O . PHE A 1 407 ? -13.188 -34.312 -3.852 1 97.44 407 PHE A O 1
ATOM 3123 N N . ALA A 1 408 ? -12.078 -32.594 -4.684 1 98 408 ALA A N 1
ATOM 3124 C CA . ALA A 1 408 ? -10.867 -32.875 -3.92 1 98 408 ALA A CA 1
ATOM 3125 C C . ALA A 1 408 ? -11.125 -32.781 -2.42 1 98 408 ALA A C 1
ATOM 3127 O O . ALA A 1 408 ? -10.711 -33.656 -1.65 1 98 408 ALA A O 1
ATOM 3128 N N . ALA A 1 409 ? -11.812 -31.734 -2.053 1 97.12 409 ALA A N 1
ATOM 3129 C CA . ALA A 1 409 ? -12.125 -31.531 -0.64 1 97.12 409 ALA A CA 1
ATOM 3130 C C . ALA A 1 409 ? -12.945 -32.688 -0.086 1 97.12 409 ALA A C 1
ATOM 3132 O O . ALA A 1 409 ? -12.742 -33.125 1.056 1 97.12 409 ALA A O 1
ATOM 3133 N N . TYR A 1 410 ? -13.844 -33.156 -0.892 1 96.56 410 TYR A N 1
ATOM 3134 C CA . TYR A 1 410 ? -14.711 -34.25 -0.486 1 96.56 410 TYR A CA 1
ATOM 3135 C C . TYR A 1 410 ? -13.945 -35.562 -0.507 1 96.56 410 TYR A C 1
ATOM 3137 O O . TYR A 1 410 ? -13.93 -36.312 0.485 1 96.56 410 TYR A O 1
ATOM 3145 N N . HIS A 1 411 ? -13.336 -35.875 -1.553 1 97.31 411 HIS A N 1
ATOM 3146 C CA . HIS A 1 411 ? -12.703 -37.188 -1.766 1 97.31 411 HIS A CA 1
ATOM 3147 C C . HIS A 1 411 ? -11.539 -37.375 -0.795 1 97.31 411 HIS A C 1
ATOM 3149 O O . HIS A 1 411 ? -11.391 -38.469 -0.232 1 97.31 411 HIS A O 1
ATOM 3155 N N . PHE A 1 412 ? -10.75 -36.375 -0.602 1 97.81 412 PHE A N 1
ATOM 3156 C CA . PHE A 1 412 ? -9.562 -36.5 0.234 1 97.81 412 PHE A CA 1
ATOM 3157 C C . PHE A 1 412 ? -9.844 -36.062 1.66 1 97.81 412 PHE A C 1
ATOM 3159 O O . PHE A 1 412 ? -8.922 -35.906 2.465 1 97.81 412 PHE A O 1
ATOM 3166 N N . THR A 1 413 ? -11.023 -35.656 1.939 1 95.94 413 THR A N 1
ATOM 3167 C CA . THR A 1 413 ? -11.617 -35.5 3.264 1 95.94 413 THR A CA 1
ATOM 3168 C C . THR A 1 413 ? -11.094 -34.25 3.943 1 95.94 413 THR A C 1
ATOM 3170 O O . THR A 1 413 ? -11.32 -34.031 5.141 1 95.94 413 THR A O 1
ATOM 3173 N N . THR A 1 414 ? -10.383 -33.406 3.184 1 96.25 414 THR A N 1
ATOM 3174 C CA . THR A 1 414 ? -9.891 -32.156 3.783 1 96.25 414 THR A CA 1
ATOM 3175 C C . THR A 1 414 ? -11.039 -31.203 4.062 1 96.25 414 THR A C 1
ATOM 3177 O O . THR A 1 414 ? -10.922 -30.328 4.91 1 96.25 414 THR A O 1
ATOM 3180 N N . GLY A 1 415 ? -12.094 -31.328 3.354 1 94.25 415 GLY A N 1
ATOM 3181 C CA . GLY A 1 415 ? -13.281 -30.531 3.6 1 94.25 415 GLY A CA 1
ATOM 3182 C C . GLY A 1 415 ? -13.789 -30.641 5.023 1 94.25 415 GLY A C 1
ATOM 3183 O O . GLY A 1 415 ? -14.375 -29.688 5.555 1 94.25 415 GLY A O 1
ATOM 3184 N N . ASN A 1 416 ? -13.57 -31.797 5.66 1 93.19 416 ASN A N 1
ATOM 3185 C CA . ASN A 1 416 ? -13.984 -32.031 7.043 1 93.19 416 ASN A CA 1
ATOM 3186 C C . ASN A 1 416 ? -13.25 -31.078 8 1 93.19 416 ASN A C 1
ATOM 3188 O O . ASN A 1 416 ? -13.695 -30.859 9.125 1 93.19 416 ASN A O 1
ATOM 3192 N N . PHE A 1 417 ? -12.148 -30.641 7.461 1 93.75 417 PHE A N 1
ATOM 3193 C CA . PHE A 1 417 ? -11.344 -29.766 8.297 1 93.75 417 PHE A CA 1
ATOM 3194 C C . PHE A 1 417 ? -11.383 -28.328 7.766 1 93.75 417 PHE A C 1
ATOM 3196 O O . PHE A 1 417 ? -10.547 -27.516 8.141 1 93.75 417 PHE A O 1
ATOM 3203 N N . GLY A 1 418 ? -12.211 -28.078 6.797 1 90.81 418 GLY A N 1
ATOM 3204 C CA . GLY A 1 418 ? -12.578 -26.703 6.527 1 90.81 418 GLY A CA 1
ATOM 3205 C C . GLY A 1 418 ? -12.07 -26.188 5.191 1 90.81 418 GLY A C 1
ATOM 3206 O O . GLY A 1 418 ? -12.414 -25.094 4.766 1 90.81 418 GLY A O 1
ATOM 3207 N N . GLY A 1 419 ? -11.227 -27.094 4.473 1 94.88 419 GLY A N 1
ATOM 3208 C CA . GLY A 1 419 ? -10.797 -26.406 3.262 1 94.88 419 GLY A CA 1
ATOM 3209 C C . GLY A 1 419 ? -10 -27.297 2.324 1 94.88 419 GLY A C 1
ATOM 3210 O O . GLY A 1 419 ? -9.742 -28.469 2.635 1 94.88 419 GLY A O 1
ATOM 3211 N N . TRP A 1 420 ? -9.672 -26.719 1.154 1 97.5 420 TRP A N 1
ATOM 3212 C CA . TRP A 1 420 ? -8.805 -27.266 0.112 1 97.5 420 TRP A CA 1
ATOM 3213 C C . TRP A 1 420 ? -7.988 -26.156 -0.545 1 97.5 420 TRP A C 1
ATOM 3215 O O . TRP A 1 420 ? -8.297 -24.969 -0.386 1 97.5 420 TRP A O 1
ATOM 3225 N N . HIS A 1 421 ? -6.961 -26.484 -1.19 1 97.31 421 HIS A N 1
ATOM 3226 C CA . HIS A 1 421 ? -5.98 -25.578 -1.761 1 97.31 421 HIS A CA 1
ATOM 3227 C C . HIS A 1 421 ? -6.641 -24.578 -2.713 1 97.31 421 HIS A C 1
ATOM 3229 O O . HIS A 1 421 ? -6.398 -23.375 -2.627 1 97.31 421 HIS A O 1
ATOM 3235 N N . GLY A 1 422 ? -7.363 -25.062 -3.709 1 97.31 422 GLY A N 1
ATOM 3236 C CA . GLY A 1 422 ? -8.297 -24.219 -4.449 1 97.31 422 GLY A CA 1
ATOM 3237 C C . GLY A 1 422 ? -7.707 -23.672 -5.734 1 97.31 422 GLY A C 1
ATOM 3238 O O . GLY A 1 422 ? -8.445 -23.328 -6.66 1 97.31 422 GLY A O 1
ATOM 3239 N N . ASN A 1 423 ? -6.387 -23.453 -5.945 1 98.44 423 ASN A N 1
ATOM 3240 C CA . ASN A 1 423 ? -5.812 -22.938 -7.188 1 98.44 423 ASN A CA 1
ATOM 3241 C C . ASN A 1 423 ? -5.949 -23.953 -8.32 1 98.44 423 ASN A C 1
ATOM 3243 O O . ASN A 1 423 ? -6.102 -25.141 -8.078 1 98.44 423 ASN A O 1
ATOM 3247 N N . PHE A 1 424 ? -5.84 -23.5 -9.508 1 98.62 424 PHE A N 1
ATOM 3248 C CA . PHE A 1 424 ? -6.25 -24.25 -10.695 1 98.62 424 PHE A CA 1
ATOM 3249 C C . PHE A 1 424 ? -5.539 -25.594 -10.758 1 98.62 424 PHE A C 1
ATOM 3251 O O . PHE A 1 424 ? -6.18 -26.625 -10.945 1 98.62 424 PHE A O 1
ATOM 3258 N N . ASP A 1 425 ? -4.199 -25.641 -10.617 1 98.62 425 ASP A N 1
ATOM 3259 C CA . ASP A 1 425 ? -3.461 -26.906 -10.711 1 98.62 425 ASP A CA 1
ATOM 3260 C C . ASP A 1 425 ? -3.861 -27.859 -9.586 1 98.62 425 ASP A C 1
ATOM 3262 O O . ASP A 1 425 ? -3.82 -29.078 -9.75 1 98.62 425 ASP A O 1
ATOM 3266 N N . TRP A 1 426 ? -4.258 -27.328 -8.469 1 98.5 426 TRP A N 1
ATOM 3267 C CA . TRP A 1 426 ? -4.582 -28.125 -7.293 1 98.5 426 TRP A CA 1
ATOM 3268 C C . TRP A 1 426 ? -6.055 -28.516 -7.289 1 98.5 426 TRP A C 1
ATOM 3270 O O . TRP A 1 426 ? -6.496 -29.297 -6.445 1 98.5 426 TRP A O 1
ATOM 3280 N N . ASP A 1 427 ? -6.781 -27.953 -8.234 1 98.38 427 ASP A N 1
ATOM 3281 C CA . ASP A 1 427 ? -8.18 -28.344 -8.422 1 98.38 427 ASP A CA 1
ATOM 3282 C C . ASP A 1 427 ? -8.344 -29.234 -9.648 1 98.38 427 ASP A C 1
ATOM 3284 O O . ASP A 1 427 ? -9.383 -29.875 -9.82 1 98.38 427 ASP A O 1
ATOM 3288 N N . ALA A 1 428 ? -7.312 -29.25 -10.508 1 97.88 428 ALA A N 1
ATOM 3289 C CA . ALA A 1 428 ? -7.414 -30.016 -11.742 1 97.88 428 ALA A CA 1
ATOM 3290 C C . ALA A 1 428 ? -6.328 -31.094 -11.805 1 97.88 428 ALA A C 1
ATOM 3292 O O . ALA A 1 428 ? -6.621 -32.281 -11.742 1 97.88 428 ALA A O 1
ATOM 3293 N N . VAL A 1 429 ? -5.078 -30.734 -11.641 1 98.06 429 VAL A N 1
ATOM 3294 C CA . VAL A 1 429 ? -3.938 -31.609 -11.875 1 98.06 429 VAL A CA 1
ATOM 3295 C C . VAL A 1 429 ? -3.699 -32.5 -10.656 1 98.06 429 VAL A C 1
ATOM 3297 O O . VAL A 1 429 ? -3.615 -33.719 -10.766 1 98.06 429 VAL A O 1
ATOM 3300 N N . TRP A 1 430 ? -3.627 -31.938 -9.484 1 98.38 430 TRP A N 1
ATOM 3301 C CA . TRP A 1 430 ? -3.199 -32.656 -8.297 1 98.38 430 TRP A CA 1
ATOM 3302 C C . TRP A 1 430 ? -4.289 -33.625 -7.816 1 98.38 430 TRP A C 1
ATOM 3304 O O . TRP A 1 430 ? -3.992 -34.688 -7.258 1 98.38 430 TRP A O 1
ATOM 3314 N N . PRO A 1 431 ? -5.637 -33.25 -8 1 98.06 431 PRO A N 1
ATOM 3315 C CA . PRO A 1 431 ? -6.645 -34.281 -7.719 1 98.06 431 PRO A CA 1
ATOM 3316 C C . PRO A 1 431 ? -6.477 -35.531 -8.586 1 98.06 431 PRO A C 1
ATOM 3318 O O . PRO A 1 431 ? -6.672 -36.656 -8.109 1 98.06 431 PRO A O 1
ATOM 3321 N N . PHE A 1 432 ? -6.105 -35.312 -9.805 1 97.56 432 PHE A N 1
ATOM 3322 C CA . PHE A 1 432 ? -5.828 -36.469 -10.68 1 97.56 432 PHE A CA 1
ATOM 3323 C C . PHE A 1 432 ? -4.629 -37.25 -10.18 1 97.56 432 PHE A C 1
ATOM 3325 O O . PHE A 1 432 ? -4.664 -38.5 -10.148 1 97.56 432 PHE A O 1
ATOM 3332 N N . ILE A 1 433 ? -3.584 -36.594 -9.773 1 97.94 433 ILE A N 1
ATOM 3333 C CA . ILE A 1 433 ? -2.398 -37.25 -9.219 1 97.94 433 ILE A CA 1
ATOM 3334 C C . ILE A 1 433 ? -2.773 -38.031 -7.965 1 97.94 433 ILE A C 1
ATOM 3336 O O . ILE A 1 433 ? -2.348 -39.188 -7.793 1 97.94 433 ILE A O 1
ATOM 3340 N N . GLY A 1 434 ? -3.574 -37.406 -7.109 1 98 434 GLY A N 1
ATOM 3341 C CA . GLY A 1 434 ? -4.023 -38.062 -5.891 1 98 434 GLY A CA 1
ATOM 3342 C C . GLY A 1 434 ? -4.789 -39.344 -6.148 1 98 434 GLY A C 1
ATOM 3343 O O . GLY A 1 434 ? -4.547 -40.344 -5.496 1 98 434 GLY A O 1
ATOM 3344 N N . VAL A 1 435 ? -5.688 -39.344 -7.117 1 98.12 435 VAL A N 1
ATOM 3345 C CA . VAL A 1 435 ? -6.5 -40.5 -7.445 1 98.12 435 VAL A CA 1
ATOM 3346 C C . VAL A 1 435 ? -5.609 -41.594 -8.016 1 98.12 435 VAL A C 1
ATOM 3348 O O . VAL A 1 435 ? -5.789 -42.781 -7.695 1 98.12 435 VAL A O 1
ATOM 3351 N N . ILE A 1 436 ? -4.656 -41.25 -8.836 1 98.06 436 ILE A N 1
ATOM 3352 C CA . ILE A 1 436 ? -3.729 -42.219 -9.406 1 98.06 436 ILE A CA 1
ATOM 3353 C C . ILE A 1 436 ? -2.914 -42.875 -8.281 1 98.06 436 ILE A C 1
ATOM 3355 O O . ILE A 1 436 ? -2.746 -44.094 -8.258 1 98.06 436 ILE A O 1
ATOM 3359 N N . MET A 1 437 ? -2.396 -42.062 -7.391 1 97.62 437 MET A N 1
ATOM 3360 C CA . MET A 1 437 ? -1.618 -42.562 -6.266 1 97.62 437 MET A CA 1
ATOM 3361 C C . MET A 1 437 ? -2.465 -43.5 -5.391 1 97.62 437 MET A C 1
ATOM 3363 O O . MET A 1 437 ? -1.993 -44.531 -4.941 1 97.62 437 MET A O 1
ATOM 3367 N N . GLU A 1 438 ? -3.67 -43.062 -5.16 1 97.56 438 GLU A N 1
ATOM 3368 C CA . GLU A 1 438 ? -4.57 -43.844 -4.301 1 97.56 438 GLU A CA 1
ATOM 3369 C C . GLU A 1 438 ? -4.859 -45.219 -4.887 1 97.56 438 GLU A C 1
ATOM 3371 O O . GLU A 1 438 ? -4.902 -46.219 -4.16 1 97.56 438 GLU A O 1
ATOM 3376 N N . ASN A 1 439 ? -5.023 -45.312 -6.164 1 97.88 439 ASN A N 1
ATOM 3377 C CA . ASN A 1 439 ? -5.488 -46.531 -6.793 1 97.88 439 ASN A CA 1
ATOM 3378 C C . ASN A 1 439 ? -4.324 -47.406 -7.227 1 97.88 439 ASN A C 1
ATOM 3380 O O . ASN A 1 439 ? -4.445 -48.656 -7.246 1 97.88 439 ASN A O 1
ATOM 3384 N N . PHE A 1 440 ? -3.166 -46.812 -7.574 1 97.75 440 PHE A N 1
ATOM 3385 C CA . PHE A 1 440 ? -2.084 -47.594 -8.148 1 97.75 440 PHE A CA 1
ATOM 3386 C C . PHE A 1 440 ? -0.854 -47.562 -7.254 1 97.75 440 PHE A C 1
ATOM 3388 O O . PHE A 1 440 ? 0.177 -48.156 -7.582 1 97.75 440 PHE A O 1
ATOM 3395 N N . GLN A 1 441 ? -0.907 -46.812 -6.238 1 96.31 441 GLN A N 1
ATOM 3396 C CA . GLN A 1 441 ? 0.09 -46.812 -5.176 1 96.31 441 GLN A CA 1
ATOM 3397 C C . GLN A 1 441 ? 1.477 -46.469 -5.723 1 96.31 441 GLN A C 1
ATOM 3399 O O . GLN A 1 441 ? 1.652 -45.5 -6.438 1 96.31 441 GLN A O 1
ATOM 3404 N N . TYR A 1 442 ? 2.443 -47.281 -5.395 1 96.31 442 TYR A N 1
ATOM 3405 C CA . TYR A 1 442 ? 3.82 -46.969 -5.777 1 96.31 442 TYR A CA 1
ATOM 3406 C C . TYR A 1 442 ? 3.965 -46.906 -7.293 1 96.31 442 TYR A C 1
ATOM 3408 O O . TYR A 1 442 ? 4.73 -46.094 -7.816 1 96.31 442 TYR A O 1
ATOM 3416 N N . ILE A 1 443 ? 3.281 -47.781 -7.914 1 97.44 443 ILE A N 1
ATOM 3417 C CA . ILE A 1 443 ? 3.311 -47.75 -9.375 1 97.44 443 ILE A CA 1
ATOM 3418 C C . ILE A 1 443 ? 2.717 -46.469 -9.898 1 97.44 443 ILE A C 1
ATOM 3420 O O . ILE A 1 443 ? 3.197 -45.906 -10.891 1 97.44 443 ILE A O 1
ATOM 3424 N N . GLY A 1 444 ? 1.662 -46.031 -9.188 1 97.5 444 GLY A N 1
ATOM 3425 C CA . GLY A 1 444 ? 1.057 -44.781 -9.555 1 97.5 444 GLY A CA 1
ATOM 3426 C C . GLY A 1 444 ? 1.999 -43.594 -9.398 1 97.5 444 GLY A C 1
ATOM 3427 O O . GLY A 1 444 ? 2.062 -42.719 -10.266 1 97.5 444 GLY A O 1
ATOM 3428 N N . VAL A 1 445 ? 2.705 -43.562 -8.273 1 97.75 445 VAL A N 1
ATOM 3429 C CA . VAL A 1 445 ? 3.658 -42.469 -8.016 1 97.75 445 VAL A CA 1
ATOM 3430 C C . VAL A 1 445 ? 4.73 -42.469 -9.102 1 97.75 445 VAL A C 1
ATOM 3432 O O . VAL A 1 445 ? 5.043 -41.406 -9.656 1 97.75 445 VAL A O 1
ATOM 3435 N N . ALA A 1 446 ? 5.289 -43.625 -9.383 1 97.88 446 ALA A N 1
ATOM 3436 C CA . ALA A 1 446 ? 6.316 -43.719 -10.414 1 97.88 446 ALA A CA 1
ATOM 3437 C C . ALA A 1 446 ? 5.781 -43.281 -11.773 1 97.88 446 ALA A C 1
ATOM 3439 O O . ALA A 1 446 ? 6.473 -42.594 -12.516 1 97.88 446 ALA A O 1
ATOM 3440 N N . ALA A 1 447 ? 4.586 -43.719 -12.094 1 98 447 ALA A N 1
ATOM 3441 C CA . ALA A 1 447 ? 3.963 -43.375 -13.359 1 98 447 ALA A CA 1
ATOM 3442 C C . ALA A 1 447 ? 3.812 -41.844 -13.484 1 98 447 ALA A C 1
ATOM 3444 O O . ALA A 1 447 ? 4.066 -41.281 -14.547 1 98 447 ALA A O 1
ATOM 3445 N N . VAL A 1 448 ? 3.377 -41.219 -12.391 1 98.38 448 VAL A N 1
ATOM 3446 C CA . VAL A 1 448 ? 3.172 -39.781 -12.398 1 98.38 448 VAL A CA 1
ATOM 3447 C C . VAL A 1 448 ? 4.508 -39.062 -12.617 1 98.38 448 VAL A C 1
ATOM 3449 O O . VAL A 1 448 ? 4.602 -38.125 -13.422 1 98.38 448 VAL A O 1
ATOM 3452 N N . VAL A 1 449 ? 5.562 -39.438 -11.914 1 98.38 449 VAL A N 1
ATOM 3453 C CA . VAL A 1 449 ? 6.883 -38.812 -12.031 1 98.38 449 VAL A CA 1
ATOM 3454 C C . VAL A 1 449 ? 7.398 -38.969 -13.453 1 98.38 449 VAL A C 1
ATOM 3456 O O . VAL A 1 449 ? 7.902 -38.031 -14.047 1 98.38 449 VAL A O 1
ATOM 3459 N N . ILE A 1 450 ? 7.234 -40.156 -14.047 1 98.25 450 ILE A N 1
ATOM 3460 C CA . ILE A 1 450 ? 7.699 -40.438 -15.406 1 98.25 450 ILE A CA 1
ATOM 3461 C C . ILE A 1 450 ? 6.906 -39.594 -16.406 1 98.25 450 ILE A C 1
ATOM 3463 O O . ILE A 1 450 ? 7.477 -39.031 -17.344 1 98.25 450 ILE A O 1
ATOM 3467 N N . LEU A 1 451 ? 5.609 -39.562 -16.203 1 98.25 451 LEU A N 1
ATOM 3468 C CA . LEU A 1 451 ? 4.766 -38.75 -17.078 1 98.25 451 LEU A CA 1
ATOM 3469 C C . LEU A 1 451 ? 5.172 -37.281 -17.047 1 98.25 451 LEU A C 1
ATOM 3471 O O . LEU A 1 451 ? 5.258 -36.625 -18.078 1 98.25 451 LEU A O 1
ATOM 3475 N N . LEU A 1 452 ? 5.375 -36.75 -15.836 1 98.56 452 LEU A N 1
ATOM 3476 C CA . LEU A 1 452 ? 5.797 -35.375 -15.688 1 98.56 452 LEU A CA 1
ATOM 3477 C C . LEU A 1 452 ? 7.121 -35.125 -16.391 1 98.56 452 LEU A C 1
ATOM 3479 O O . LEU A 1 452 ? 7.258 -34.156 -17.156 1 98.56 452 LEU A O 1
ATOM 3483 N N . LEU A 1 453 ? 8.07 -35.969 -16.188 1 98.38 453 LEU A N 1
ATOM 3484 C CA . LEU A 1 453 ? 9.406 -35.781 -16.75 1 98.38 453 LEU A CA 1
ATOM 3485 C C . LEU A 1 453 ? 9.383 -35.969 -18.266 1 98.38 453 LEU A C 1
ATOM 3487 O O . LEU A 1 453 ? 10.289 -35.5 -18.969 1 98.38 453 LEU A O 1
ATOM 3491 N N . SER A 1 454 ? 8.391 -36.625 -18.781 1 98.44 454 SER A N 1
ATOM 3492 C CA . SER A 1 454 ? 8.273 -36.844 -20.219 1 98.44 454 SER A CA 1
ATOM 3493 C C . SER A 1 454 ? 7.801 -35.562 -20.922 1 98.44 454 SER A C 1
ATOM 3495 O O . SER A 1 454 ? 8.07 -35.375 -22.109 1 98.44 454 SER A O 1
ATOM 3497 N N . ILE A 1 455 ? 7.156 -34.688 -20.219 1 98.38 455 ILE A N 1
ATOM 3498 C CA . ILE A 1 455 ? 6.535 -33.5 -20.812 1 98.38 455 ILE A CA 1
ATOM 3499 C C . ILE A 1 455 ? 7.609 -32.625 -21.438 1 98.38 455 ILE A C 1
ATOM 3501 O O . ILE A 1 455 ? 7.535 -32.281 -22.609 1 98.38 455 ILE A O 1
ATOM 3505 N N . PRO A 1 456 ? 8.664 -32.25 -20.672 1 97.81 456 PRO A N 1
ATOM 3506 C CA . PRO A 1 456 ? 9.688 -31.406 -21.297 1 97.81 456 PRO A CA 1
ATOM 3507 C C . PRO A 1 456 ? 10.383 -32.094 -22.469 1 97.81 456 PRO A C 1
ATOM 3509 O O . PRO A 1 456 ? 10.789 -31.406 -23.422 1 97.81 456 PRO A O 1
ATOM 3512 N N . GLN A 1 457 ? 10.484 -33.406 -22.422 1 98 457 GLN A N 1
ATOM 3513 C CA . GLN A 1 457 ? 11.102 -34.156 -23.516 1 98 457 GLN A CA 1
ATOM 3514 C C . GLN A 1 457 ? 10.273 -34.031 -24.797 1 98 457 GLN A C 1
ATOM 3516 O O . GLN A 1 457 ? 10.82 -33.844 -25.875 1 98 457 GLN A O 1
ATOM 3521 N N . ILE A 1 458 ? 9.031 -34.188 -24.625 1 97.88 458 ILE A N 1
ATOM 3522 C CA . ILE A 1 458 ? 8.109 -34.125 -25.766 1 97.88 458 ILE A CA 1
ATOM 3523 C C . ILE A 1 458 ? 8.125 -32.719 -26.359 1 97.88 458 ILE A C 1
ATOM 3525 O O . ILE A 1 458 ? 8.188 -32.562 -27.594 1 97.88 458 ILE A O 1
ATOM 3529 N N . ILE A 1 459 ? 8.055 -31.719 -25.531 1 96.81 459 ILE A N 1
ATOM 3530 C CA . ILE A 1 459 ? 8.031 -30.328 -26 1 96.81 459 ILE A CA 1
ATOM 3531 C C . ILE A 1 459 ? 9.359 -30 -26.672 1 96.81 459 ILE A C 1
ATOM 3533 O O . ILE A 1 459 ? 9.383 -29.328 -27.719 1 96.81 459 ILE A O 1
ATOM 3537 N N . TYR A 1 460 ? 10.484 -30.438 -26.078 1 96.75 460 TYR A N 1
ATOM 3538 C CA . TYR A 1 460 ? 11.805 -30.219 -26.672 1 96.75 460 TYR A CA 1
ATOM 3539 C C . TYR A 1 460 ? 11.898 -30.875 -28.047 1 96.75 460 TYR A C 1
ATOM 3541 O O . TYR A 1 460 ? 12.422 -30.266 -28.984 1 96.75 460 TYR A O 1
ATOM 3549 N N . ALA A 1 461 ? 11.43 -32.062 -28.172 1 97.25 461 ALA A N 1
ATOM 3550 C CA . ALA A 1 461 ? 11.5 -32.781 -29.438 1 97.25 461 ALA A CA 1
ATOM 3551 C C . ALA A 1 461 ? 10.75 -32.062 -30.547 1 97.25 461 ALA A C 1
ATOM 3553 O O . ALA A 1 461 ? 11.148 -32.125 -31.703 1 97.25 461 ALA A O 1
ATOM 3554 N N . LYS A 1 462 ? 9.75 -31.328 -30.188 1 95.12 462 LYS A N 1
ATOM 3555 C CA . LYS A 1 462 ? 8.93 -30.609 -31.172 1 95.12 462 LYS A CA 1
ATOM 3556 C C . LYS A 1 462 ? 9.555 -29.266 -31.531 1 95.12 462 LYS A C 1
ATOM 3558 O O . LYS A 1 462 ? 9.25 -28.703 -32.594 1 95.12 462 LYS A O 1
ATOM 3563 N N . ASN A 1 463 ? 10.336 -28.719 -30.688 1 93.19 463 ASN A N 1
ATOM 3564 C CA . ASN A 1 463 ? 10.914 -27.406 -30.875 1 93.19 463 ASN A CA 1
ATOM 3565 C C . ASN A 1 463 ? 12.391 -27.375 -30.5 1 93.19 463 ASN A C 1
ATOM 3567 O O . ASN A 1 463 ? 12.82 -26.516 -29.719 1 93.19 463 ASN A O 1
ATOM 3571 N N . LYS A 1 464 ? 13.219 -28.203 -31.062 1 94.25 464 LYS A N 1
ATOM 3572 C CA . LYS A 1 464 ? 14.602 -28.406 -30.656 1 94.25 464 LYS A CA 1
ATOM 3573 C C . LYS A 1 464 ? 15.43 -27.141 -30.906 1 94.25 464 LYS A C 1
ATOM 3575 O O . LYS A 1 464 ? 16.297 -26.797 -30.094 1 94.25 464 LYS A O 1
ATOM 3580 N N . ASP A 1 465 ? 15.172 -26.438 -31.922 1 92.94 465 ASP A N 1
ATOM 3581 C CA . ASP A 1 465 ? 16 -25.312 -32.344 1 92.94 465 ASP A CA 1
ATOM 3582 C C . ASP A 1 465 ? 15.711 -24.078 -31.516 1 92.94 465 ASP A C 1
ATOM 3584 O O . ASP A 1 465 ? 16.547 -23.172 -31.406 1 92.94 465 ASP A O 1
ATOM 3588 N N . THR A 1 466 ? 14.508 -24.016 -30.859 1 93.31 466 THR A N 1
ATOM 3589 C CA . THR A 1 466 ? 14.133 -22.781 -30.172 1 93.31 466 THR A CA 1
ATOM 3590 C C . THR A 1 466 ? 13.977 -23.016 -28.672 1 93.31 466 THR A C 1
ATOM 3592 O O . THR A 1 466 ? 13.93 -22.062 -27.891 1 93.31 466 THR A O 1
ATOM 3595 N N . TYR A 1 467 ? 13.93 -24.172 -28.25 1 93.81 467 TYR A N 1
ATOM 3596 C CA . TYR A 1 467 ? 13.547 -24.562 -26.891 1 93.81 467 TYR A CA 1
ATOM 3597 C C . TYR A 1 467 ? 14.445 -23.875 -25.875 1 93.81 467 TYR A C 1
ATOM 3599 O O . TYR A 1 467 ? 13.961 -23.219 -24.953 1 93.81 467 TYR A O 1
ATOM 3607 N N . PHE A 1 468 ? 15.711 -23.938 -25.969 1 90.75 468 PHE A N 1
ATOM 3608 C CA . PHE A 1 468 ? 16.641 -23.328 -25.031 1 90.75 468 PHE A CA 1
ATOM 3609 C C . PHE A 1 468 ? 16.891 -21.859 -25.359 1 90.75 468 PHE A C 1
ATOM 3611 O O . PHE A 1 468 ? 17.109 -21.047 -24.469 1 90.75 468 PHE A O 1
ATOM 3618 N N . VAL A 1 469 ? 16.797 -21.469 -26.625 1 89.44 469 VAL A N 1
ATOM 3619 C CA . VAL A 1 469 ? 17.156 -20.156 -27.125 1 89.44 469 VAL A CA 1
ATOM 3620 C C . VAL A 1 469 ? 16.156 -19.125 -26.625 1 89.44 469 VAL A C 1
ATOM 3622 O O . VAL A 1 469 ? 16.531 -17.984 -26.328 1 89.44 469 VAL A O 1
ATOM 3625 N N . ILE A 1 470 ? 14.938 -19.484 -26.5 1 90 470 ILE A N 1
ATOM 3626 C CA . ILE A 1 470 ? 13.906 -18.531 -26.109 1 90 470 ILE A CA 1
ATOM 3627 C C . ILE A 1 470 ? 14.164 -18.031 -24.688 1 90 470 ILE A C 1
ATOM 3629 O O . ILE A 1 470 ? 13.844 -16.891 -24.359 1 90 470 ILE A O 1
ATOM 3633 N N . ALA A 1 471 ? 14.742 -18.875 -23.906 1 86.69 471 ALA A N 1
ATOM 3634 C CA . ALA A 1 471 ? 15.062 -18.531 -22.516 1 86.69 471 ALA A CA 1
ATOM 3635 C C . ALA A 1 471 ? 16.422 -17.828 -22.422 1 86.69 471 ALA A C 1
ATOM 3637 O O . ALA A 1 471 ? 16.625 -16.969 -21.578 1 86.69 471 ALA A O 1
ATOM 3638 N N . GLU A 1 472 ? 17.328 -18.156 -23.359 1 83.56 472 GLU A N 1
ATOM 3639 C CA . GLU A 1 472 ? 18.703 -17.719 -23.281 1 83.56 472 GLU A CA 1
ATOM 3640 C C . GLU A 1 472 ? 18.906 -16.406 -24.031 1 83.56 472 GLU A C 1
ATOM 3642 O O . GLU A 1 472 ? 19.625 -15.516 -23.578 1 83.56 472 GLU A O 1
ATOM 3647 N N . ASP A 1 473 ? 18.328 -16.297 -25.188 1 86.94 473 ASP A N 1
ATOM 3648 C CA . ASP A 1 473 ? 18.5 -15.18 -26.109 1 86.94 473 ASP A CA 1
ATOM 3649 C C . ASP A 1 473 ? 17.25 -14.945 -26.953 1 86.94 473 ASP A C 1
ATOM 3651 O O . ASP A 1 473 ? 17.109 -15.492 -28.047 1 86.94 473 ASP A O 1
ATOM 3655 N N . PHE A 1 474 ? 16.484 -14.055 -26.484 1 89.62 474 PHE A N 1
ATOM 3656 C CA . PHE A 1 474 ? 15.188 -13.836 -27.125 1 89.62 474 PHE A CA 1
ATOM 3657 C C . PHE A 1 474 ? 15.367 -13.219 -28.5 1 89.62 474 PHE A C 1
ATOM 3659 O O . PHE A 1 474 ? 14.578 -13.469 -29.422 1 89.62 474 PHE A O 1
ATOM 3666 N N . ASP A 1 475 ? 16.406 -12.398 -28.703 1 90.25 475 ASP A N 1
ATOM 3667 C CA . ASP A 1 475 ? 16.672 -11.82 -30.031 1 90.25 475 ASP A CA 1
ATOM 3668 C C . ASP A 1 475 ? 17.031 -12.906 -31.031 1 90.25 475 ASP A C 1
ATOM 3670 O O . ASP A 1 475 ? 16.562 -12.867 -32.188 1 90.25 475 ASP A O 1
ATOM 3674 N N . LYS A 1 476 ? 17.844 -13.812 -30.609 1 92.44 476 LYS A N 1
ATOM 3675 C CA . LYS A 1 476 ? 18.172 -14.938 -31.484 1 92.44 476 LYS A CA 1
ATOM 3676 C C . LYS A 1 476 ? 16.938 -15.789 -31.781 1 92.44 476 LYS A C 1
ATOM 3678 O O . LYS A 1 476 ? 16.797 -16.297 -32.875 1 92.44 476 LYS A O 1
ATOM 3683 N N . TYR A 1 477 ? 16.109 -15.977 -30.734 1 93.19 477 TYR A N 1
ATOM 3684 C CA . TYR A 1 477 ? 14.836 -16.672 -30.938 1 93.19 477 TYR A CA 1
ATOM 3685 C C . TYR A 1 477 ? 14.023 -16 -32.031 1 93.19 477 TYR A C 1
ATOM 3687 O O . TYR A 1 477 ? 13.492 -16.672 -32.938 1 93.19 477 TYR A O 1
ATOM 3695 N N . LYS A 1 478 ? 13.953 -14.711 -32.094 1 93.81 478 LYS A N 1
ATOM 3696 C CA . LYS A 1 478 ? 13.227 -13.945 -33.094 1 93.81 478 LYS A CA 1
ATOM 3697 C C . LYS A 1 478 ? 13.836 -14.164 -34.5 1 93.81 478 LYS A C 1
ATOM 3699 O O . LYS A 1 478 ? 13.109 -14.266 -35.469 1 93.81 478 LYS A O 1
ATOM 3704 N N . GLU A 1 479 ? 15.102 -14.242 -34.469 1 95.38 479 GLU A N 1
ATOM 3705 C CA . GLU A 1 479 ? 15.797 -14.453 -35.719 1 95.38 479 GLU A CA 1
ATOM 3706 C C . GLU A 1 479 ? 15.453 -15.812 -36.312 1 95.38 479 GLU A C 1
ATOM 3708 O O . GLU A 1 479 ? 15.234 -15.938 -37.531 1 95.38 479 GLU A O 1
ATOM 3713 N N . ILE A 1 480 ? 15.445 -16.781 -35.531 1 95.69 480 ILE A N 1
ATOM 3714 C CA . ILE A 1 480 ? 15.125 -18.125 -35.969 1 95.69 480 ILE A CA 1
ATOM 3715 C C . ILE A 1 480 ? 13.68 -18.188 -36.469 1 95.69 480 ILE A C 1
ATOM 3717 O O . ILE A 1 480 ? 13.398 -18.781 -37.531 1 95.69 480 ILE A O 1
ATOM 3721 N N . LEU A 1 481 ? 12.805 -17.594 -35.719 1 94.25 481 LEU A N 1
ATOM 3722 C CA . LEU A 1 481 ? 11.398 -17.562 -36.094 1 94.25 481 LEU A CA 1
ATOM 3723 C C . LEU A 1 481 ? 11.195 -16.812 -37.406 1 94.25 481 LEU A C 1
ATOM 3725 O O . LEU A 1 481 ? 10.367 -17.203 -38.219 1 94.25 481 LEU A O 1
ATOM 3729 N N . ALA A 1 482 ? 11.891 -15.734 -37.531 1 94.69 482 ALA A N 1
ATOM 3730 C CA . ALA A 1 482 ? 11.828 -14.961 -38.781 1 94.69 482 ALA A CA 1
ATOM 3731 C C . ALA A 1 482 ? 12.242 -15.797 -39.969 1 94.69 482 ALA A C 1
ATOM 3733 O O . ALA A 1 482 ? 11.609 -15.734 -41.031 1 94.69 482 ALA A O 1
ATOM 3734 N N . LYS A 1 483 ? 13.297 -16.5 -39.875 1 95.38 483 LYS A N 1
ATOM 3735 C CA . LYS A 1 483 ? 13.781 -17.375 -40.938 1 95.38 483 LYS A CA 1
ATOM 3736 C C . LYS A 1 483 ? 12.75 -18.453 -41.25 1 95.38 483 LYS A C 1
ATOM 3738 O O . LYS A 1 483 ? 12.516 -18.75 -42.438 1 95.38 483 LYS A O 1
ATOM 3743 N N . LYS A 1 484 ? 12.188 -18.984 -40.25 1 94.06 484 LYS A N 1
ATOM 3744 C CA . LYS A 1 484 ? 11.18 -20.016 -40.469 1 94.06 484 LYS A CA 1
ATOM 3745 C C . LYS A 1 484 ? 9.945 -19.453 -41.156 1 94.06 484 LYS A C 1
ATOM 3747 O O . LYS A 1 484 ? 9.273 -20.172 -41.906 1 94.06 484 LYS A O 1
ATOM 3752 N N . GLN A 1 485 ? 9.617 -18.234 -40.812 1 94 485 GLN A N 1
ATOM 3753 C CA . GLN A 1 485 ? 8.445 -17.594 -41.375 1 94 485 GLN A CA 1
ATOM 3754 C C . GLN A 1 485 ? 8.773 -16.953 -42.719 1 94 485 GLN A C 1
ATOM 3756 O O . GLN A 1 485 ? 7.871 -16.547 -43.469 1 94 485 GLN A O 1
ATOM 3761 N N . GLY A 1 486 ? 9.992 -16.797 -43.094 1 94.69 486 GLY A N 1
ATOM 3762 C CA . GLY A 1 486 ? 10.422 -16.188 -44.344 1 94.69 486 GLY A CA 1
ATOM 3763 C C . GLY A 1 486 ? 10.219 -14.68 -44.344 1 94.69 486 GLY A C 1
ATOM 3764 O O . GLY A 1 486 ? 9.836 -14.117 -45.375 1 94.69 486 GLY A O 1
ATOM 3765 N N . VAL A 1 487 ? 10.328 -14.031 -43.219 1 95.12 487 VAL A N 1
ATOM 3766 C CA . VAL A 1 487 ? 10.141 -12.594 -43.094 1 95.12 487 VAL A CA 1
ATOM 3767 C C . VAL A 1 487 ? 11.344 -11.961 -42.406 1 95.12 487 VAL A C 1
ATOM 3769 O O . VAL A 1 487 ? 12.125 -12.664 -41.75 1 95.12 487 VAL A O 1
ATOM 3772 N N . PRO A 1 488 ? 11.555 -10.594 -42.594 1 93.19 488 PRO A N 1
ATOM 3773 C CA . PRO A 1 488 ? 12.586 -9.914 -41.812 1 93.19 488 PRO A CA 1
ATOM 3774 C C . PRO A 1 488 ? 12.289 -9.938 -40.312 1 93.19 488 PRO A C 1
ATOM 3776 O O . PRO A 1 488 ? 11.133 -10.055 -39.906 1 93.19 488 PRO A O 1
ATOM 3779 N N . VAL A 1 489 ? 13.281 -9.867 -39.5 1 92.62 489 VAL A N 1
ATOM 3780 C CA . VAL A 1 489 ? 13.195 -9.977 -38.031 1 92.62 489 VAL A CA 1
ATOM 3781 C C . VAL A 1 489 ? 12.211 -8.953 -37.5 1 92.62 489 VAL A C 1
ATOM 3783 O O . VAL A 1 489 ? 11.5 -9.211 -36.531 1 92.62 489 VAL A O 1
ATOM 3786 N N . GLU A 1 490 ? 12.117 -7.844 -38.156 1 90.69 490 GLU A N 1
ATOM 3787 C CA . GLU A 1 490 ? 11.258 -6.758 -37.719 1 90.69 490 GLU A CA 1
ATOM 3788 C C . GLU A 1 490 ? 9.781 -7.086 -37.906 1 90.69 490 GLU A C 1
ATOM 3790 O O . GLU A 1 490 ? 8.914 -6.48 -37.281 1 90.69 490 GLU A O 1
ATOM 3795 N N . GLN A 1 491 ? 9.492 -8.109 -38.719 1 89.94 491 GLN A N 1
ATOM 3796 C CA . GLN A 1 491 ? 8.109 -8.43 -39.062 1 89.94 491 GLN A CA 1
ATOM 3797 C C . GLN A 1 491 ? 7.707 -9.797 -38.5 1 89.94 491 GLN A C 1
ATOM 3799 O O . GLN A 1 491 ? 6.645 -10.32 -38.844 1 89.94 491 GLN A O 1
ATOM 3804 N N . VAL A 1 492 ? 8.5 -10.281 -37.625 1 91.5 492 VAL A N 1
ATOM 3805 C CA . VAL A 1 492 ? 8.227 -11.609 -37.094 1 91.5 492 VAL A CA 1
ATOM 3806 C C . VAL A 1 492 ? 6.984 -11.57 -36.219 1 91.5 492 VAL A C 1
ATOM 3808 O O . VAL A 1 492 ? 6.777 -10.617 -35.469 1 91.5 492 VAL A O 1
ATOM 3811 N N . VAL A 1 493 ? 6.102 -12.523 -36.438 1 86.44 493 VAL A N 1
ATOM 3812 C CA . VAL A 1 493 ? 4.906 -12.656 -35.594 1 86.44 493 VAL A CA 1
ATOM 3813 C C . VAL A 1 493 ? 5.137 -13.727 -34.531 1 86.44 493 VAL A C 1
ATOM 3815 O O . VAL A 1 493 ? 5.434 -14.875 -34.844 1 86.44 493 VAL A O 1
ATOM 3818 N N . ILE A 1 494 ? 5.051 -13.32 -33.312 1 85.56 494 ILE A N 1
ATOM 3819 C CA . ILE A 1 494 ? 5.242 -14.234 -32.188 1 85.56 494 ILE A CA 1
ATOM 3820 C C . ILE A 1 494 ? 3.885 -14.633 -31.609 1 85.56 494 ILE A C 1
ATOM 3822 O O . ILE A 1 494 ? 3.215 -13.812 -30.969 1 85.56 494 ILE A O 1
ATOM 3826 N N . ASP A 1 495 ? 3.455 -15.82 -31.938 1 79.12 495 ASP A N 1
ATOM 3827 C CA . ASP A 1 495 ? 2.168 -16.344 -31.5 1 79.12 495 ASP A CA 1
ATOM 3828 C C . ASP A 1 495 ? 2.334 -17.25 -30.266 1 79.12 495 ASP A C 1
ATOM 3830 O O . ASP A 1 495 ? 3.379 -17.875 -30.094 1 79.12 495 ASP A O 1
ATOM 3834 N N . MET B 1 1 ? -34.125 21.891 13.906 1 73.94 1 MET B N 1
ATOM 3835 C CA . MET B 1 1 ? -32.812 21.656 14.547 1 73.94 1 MET B CA 1
ATOM 3836 C C . MET B 1 1 ? -32.438 20.188 14.477 1 73.94 1 MET B C 1
ATOM 3838 O O . MET B 1 1 ? -31.297 19.859 14.109 1 73.94 1 MET B O 1
ATOM 3842 N N . GLU B 1 2 ? -33.375 19.266 14.68 1 80.81 2 GLU B N 1
ATOM 3843 C CA . GLU B 1 2 ? -33.062 17.844 14.648 1 80.81 2 GLU B CA 1
ATOM 3844 C C . GLU B 1 2 ? -32.688 17.391 13.242 1 80.81 2 GLU B C 1
ATOM 3846 O O . GLU B 1 2 ? -31.781 16.578 13.062 1 80.81 2 GLU B O 1
ATOM 3851 N N . MET B 1 3 ? -33.438 17.922 12.273 1 87 3 MET B N 1
ATOM 3852 C CA . MET B 1 3 ? -33.156 17.547 10.891 1 87 3 MET B CA 1
ATOM 3853 C C . MET B 1 3 ? -31.766 18.031 10.469 1 87 3 MET B C 1
ATOM 3855 O O . MET B 1 3 ? -31.016 17.297 9.836 1 87 3 MET B O 1
ATOM 3859 N N . LEU B 1 4 ? -31.5 19.328 10.781 1 85 4 LEU B N 1
ATOM 3860 C CA . LEU B 1 4 ? -30.188 19.891 10.453 1 85 4 LEU B CA 1
ATOM 3861 C C . LEU B 1 4 ? -29.078 19.078 11.109 1 85 4 LEU B C 1
ATOM 3863 O O . LEU B 1 4 ? -28.031 18.844 10.492 1 85 4 LEU B O 1
ATOM 3867 N N . LEU B 1 5 ? -29.281 18.734 12.328 1 86.12 5 LEU B N 1
ATOM 3868 C CA . LEU B 1 5 ? -28.281 17.953 13.055 1 86.12 5 LEU B CA 1
ATOM 3869 C C . LEU B 1 5 ? -28.094 16.578 12.43 1 86.12 5 LEU B C 1
ATOM 3871 O O . LEU B 1 5 ? -26.984 16.047 12.406 1 86.12 5 LEU B O 1
ATOM 3875 N N . SER B 1 6 ? -29.25 16.062 11.969 1 89.44 6 SER B N 1
ATOM 3876 C CA . SER B 1 6 ? -29.172 14.758 11.32 1 89.44 6 SER B CA 1
ATOM 3877 C C . SER B 1 6 ? -28.391 14.844 10.008 1 89.44 6 SER B C 1
ATOM 3879 O O . SER B 1 6 ? -27.594 13.945 9.695 1 89.44 6 SER B O 1
ATOM 3881 N N . VAL B 1 7 ? -28.594 15.82 9.305 1 92.06 7 VAL B N 1
ATOM 3882 C CA . VAL B 1 7 ? -27.891 16.031 8.047 1 92.06 7 VAL B CA 1
ATOM 3883 C C . VAL B 1 7 ? -26.406 16.25 8.32 1 92.06 7 VAL B C 1
ATOM 3885 O O . VAL B 1 7 ? -25.547 15.719 7.617 1 92.06 7 VAL B O 1
ATOM 3888 N N . TRP B 1 8 ? -26.156 17.031 9.305 1 90 8 TRP B N 1
ATOM 3889 C CA . TRP B 1 8 ? -24.781 17.281 9.68 1 90 8 TRP B CA 1
ATOM 3890 C C . TRP B 1 8 ? -24.078 15.992 10.109 1 90 8 TRP B C 1
ATOM 3892 O O . TRP B 1 8 ? -22.938 15.75 9.742 1 90 8 TRP B O 1
ATOM 3902 N N . GLU B 1 9 ? -24.797 15.289 10.883 1 90.5 9 GLU B N 1
ATOM 3903 C CA . GLU B 1 9 ? -24.234 14.023 11.352 1 90.5 9 GLU B CA 1
ATOM 3904 C C . GLU B 1 9 ? -23.875 13.109 10.172 1 90.5 9 GLU B C 1
ATOM 3906 O O . GLU B 1 9 ? -22.828 12.469 10.172 1 90.5 9 GLU B O 1
ATOM 3911 N N . PHE B 1 10 ? -24.781 13.047 9.211 1 92.88 10 PHE B N 1
ATOM 3912 C CA . PHE B 1 10 ? -24.531 12.258 8.008 1 92.88 10 PHE B CA 1
ATOM 3913 C C . PHE B 1 10 ? -23.297 12.773 7.266 1 92.88 10 PHE B C 1
ATOM 3915 O O . PHE B 1 10 ? -22.422 11.992 6.898 1 92.88 10 PHE B O 1
ATOM 3922 N N . PHE B 1 11 ? -23.188 14 7.094 1 93.06 11 PHE B N 1
ATOM 3923 C CA . PHE B 1 11 ? -22.078 14.625 6.387 1 93.06 11 PHE B CA 1
ATOM 3924 C C . PHE B 1 11 ? -20.781 14.406 7.133 1 93.06 11 PHE B C 1
ATOM 3926 O O . PHE B 1 11 ? -19.766 14.047 6.527 1 93.06 11 PHE B O 1
ATOM 3933 N N . GLN B 1 12 ? -20.828 14.656 8.344 1 89.44 12 GLN B N 1
ATOM 3934 C CA . GLN B 1 12 ? -19.625 14.516 9.172 1 89.44 12 GLN B CA 1
ATOM 3935 C C . GLN B 1 12 ? -19.109 13.086 9.133 1 89.44 12 GLN B C 1
ATOM 3937 O O . GLN B 1 12 ? -17.922 12.852 8.891 1 89.44 12 GLN B O 1
ATOM 3942 N N . ASN B 1 13 ? -20 12.086 9.281 1 90.19 13 ASN B N 1
ATOM 3943 C CA . ASN B 1 13 ? -19.609 10.695 9.461 1 90.19 13 ASN B CA 1
ATOM 3944 C C . ASN B 1 13 ? -19.172 10.062 8.141 1 90.19 13 ASN B C 1
ATOM 3946 O O . ASN B 1 13 ? -18.359 9.133 8.125 1 90.19 13 ASN B O 1
ATOM 3950 N N . ASN B 1 14 ? -19.656 10.578 7.004 1 93.38 14 ASN B N 1
ATOM 3951 C CA . ASN B 1 14 ? -19.453 9.867 5.75 1 93.38 14 ASN B CA 1
ATOM 3952 C C . ASN B 1 14 ? -18.594 10.672 4.777 1 93.38 14 ASN B C 1
ATOM 3954 O O . ASN B 1 14 ? -18.078 10.117 3.805 1 93.38 14 ASN B O 1
ATOM 3958 N N . ILE B 1 15 ? -18.391 11.922 5.078 1 92.25 15 ILE B N 1
ATOM 3959 C CA . ILE B 1 15 ? -17.672 12.742 4.102 1 92.25 15 ILE B CA 1
ATOM 3960 C C . ILE B 1 15 ? -16.562 13.523 4.793 1 92.25 15 ILE B C 1
ATOM 3962 O O . ILE B 1 15 ? -15.383 13.352 4.473 1 92.25 15 ILE B O 1
ATOM 3966 N N . LEU B 1 16 ? -16.906 14.289 5.828 1 88.25 16 LEU B N 1
ATOM 3967 C CA . LEU B 1 16 ? -15.945 15.188 6.449 1 88.25 16 LEU B CA 1
ATOM 3968 C C . LEU B 1 16 ? -14.812 14.406 7.102 1 88.25 16 LEU B C 1
ATOM 3970 O O . LEU B 1 16 ? -13.633 14.742 6.926 1 88.25 16 LEU B O 1
ATOM 3974 N N . THR B 1 17 ? -15.172 13.344 7.844 1 88.31 17 THR B N 1
ATOM 3975 C CA . THR B 1 17 ? -14.164 12.594 8.578 1 88.31 17 THR B CA 1
ATOM 3976 C C . THR B 1 17 ? -13.562 11.5 7.695 1 88.31 17 THR B C 1
ATOM 3978 O O . THR B 1 17 ? -12.766 10.688 8.164 1 88.31 17 THR B O 1
ATOM 3981 N N . LYS B 1 18 ? -13.969 11.445 6.445 1 90.69 18 LYS B N 1
ATOM 3982 C CA . LYS B 1 18 ? -13.406 10.594 5.398 1 90.69 18 LYS B CA 1
ATOM 3983 C C . LYS B 1 18 ? -12.82 11.438 4.266 1 90.69 18 LYS B C 1
ATOM 3985 O O . LYS B 1 18 ? -13.422 11.547 3.193 1 90.69 18 LYS B O 1
ATOM 3990 N N . PRO B 1 19 ? -11.656 11.852 4.484 1 89.19 19 PRO B N 1
ATOM 3991 C CA . PRO B 1 19 ? -11.094 12.852 3.572 1 89.19 19 PRO B CA 1
ATOM 3992 C C . PRO B 1 19 ? -11.023 12.359 2.129 1 89.19 19 PRO B C 1
ATOM 3994 O O . PRO B 1 19 ? -11.125 13.156 1.194 1 89.19 19 PRO B O 1
ATOM 3997 N N . ALA B 1 20 ? -10.875 11.062 1.938 1 93.75 20 ALA B N 1
ATOM 3998 C CA . ALA B 1 20 ? -10.836 10.531 0.578 1 93.75 20 ALA B CA 1
ATOM 3999 C C . ALA B 1 20 ? -12.109 10.898 -0.188 1 93.75 20 ALA B C 1
ATOM 4001 O O . ALA B 1 20 ? -12.039 11.367 -1.327 1 93.75 20 ALA B O 1
ATOM 4002 N N . PHE B 1 21 ? -13.273 10.766 0.422 1 95.19 21 PHE B N 1
ATOM 4003 C CA . PHE B 1 21 ? -14.539 11.078 -0.232 1 95.19 21 PHE B CA 1
ATOM 4004 C C . PHE B 1 21 ? -14.719 12.578 -0.379 1 95.19 21 PHE B C 1
ATOM 4006 O O . PHE B 1 21 ? -15.258 13.055 -1.381 1 95.19 21 PHE B O 1
ATOM 4013 N N . PHE B 1 22 ? -14.297 13.273 0.62 1 92.12 22 PHE B N 1
ATOM 4014 C CA . PHE B 1 22 ? -14.391 14.727 0.538 1 92.12 22 PHE B CA 1
ATOM 4015 C C . PHE B 1 22 ? -13.609 15.25 -0.663 1 92.12 22 PHE B C 1
ATOM 4017 O O . PHE B 1 22 ? -14.125 16.062 -1.438 1 92.12 22 PHE B O 1
ATOM 4024 N N . ILE B 1 23 ? -12.414 14.805 -0.833 1 91.44 23 ILE B N 1
ATOM 4025 C CA . ILE B 1 23 ? -11.578 15.188 -1.964 1 91.44 23 ILE B CA 1
ATOM 4026 C C . ILE B 1 23 ? -12.25 14.773 -3.27 1 91.44 23 ILE B C 1
ATOM 4028 O O . ILE B 1 23 ? -12.312 15.555 -4.223 1 91.44 23 ILE B O 1
ATOM 4032 N N . GLY B 1 24 ? -12.742 13.547 -3.314 1 95.38 24 GLY B N 1
ATOM 4033 C CA . GLY B 1 24 ? -13.43 13.07 -4.504 1 95.38 24 GLY B CA 1
ATOM 4034 C C . GLY B 1 24 ? -14.594 13.961 -4.914 1 95.38 24 GLY B C 1
ATOM 4035 O O . GLY B 1 24 ? -14.734 14.289 -6.094 1 95.38 24 GLY B O 1
ATOM 4036 N N . PHE B 1 25 ? -15.398 14.398 -3.99 1 95.19 25 PHE B N 1
ATOM 4037 C CA . PHE B 1 25 ? -16.547 15.234 -4.297 1 95.19 25 PHE B CA 1
ATOM 4038 C C . PHE B 1 25 ? -16.125 16.625 -4.738 1 95.19 25 PHE B C 1
ATOM 4040 O O . PHE B 1 25 ? -16.766 17.234 -5.586 1 95.19 25 PHE B O 1
ATOM 4047 N N . ILE B 1 26 ? -15.094 17.109 -4.168 1 90.31 26 ILE B N 1
ATOM 4048 C CA . ILE B 1 26 ? -14.555 18.391 -4.586 1 90.31 26 ILE B CA 1
ATOM 4049 C C . ILE B 1 26 ? -14.078 18.312 -6.031 1 90.31 26 ILE B C 1
ATOM 4051 O O . ILE B 1 26 ? -14.344 19.219 -6.828 1 90.31 26 ILE B O 1
ATOM 4055 N N . VAL B 1 27 ? -13.352 17.25 -6.359 1 94.19 27 VAL B N 1
ATOM 4056 C CA . VAL B 1 27 ? -12.867 17.062 -7.719 1 94.19 27 VAL B CA 1
ATOM 4057 C C . VAL B 1 27 ? -14.047 16.938 -8.68 1 94.19 27 VAL B C 1
ATOM 4059 O O . VAL B 1 27 ? -14.039 17.547 -9.758 1 94.19 27 VAL B O 1
ATOM 4062 N N . PHE B 1 28 ? -15.062 16.156 -8.266 1 96.69 28 PHE B N 1
ATOM 4063 C CA . PHE B 1 28 ? -16.266 16.031 -9.086 1 96.69 28 PHE B CA 1
ATOM 4064 C C . PHE B 1 28 ? -16.891 17.391 -9.352 1 96.69 28 PHE B C 1
ATOM 4066 O O . PHE B 1 28 ? -17.188 17.734 -10.5 1 96.69 28 PHE B O 1
ATOM 4073 N N . ALA B 1 29 ? -17.125 18.141 -8.344 1 94.19 29 ALA B N 1
ATOM 4074 C CA . ALA B 1 29 ? -17.75 19.453 -8.445 1 94.19 29 ALA B CA 1
ATOM 4075 C C . ALA B 1 29 ? -16.906 20.391 -9.305 1 94.19 29 ALA B C 1
ATOM 4077 O O . ALA B 1 29 ? -17.438 21.156 -10.109 1 94.19 29 ALA B O 1
ATOM 4078 N N . GLY B 1 30 ? -15.602 20.375 -9.094 1 92.62 30 GLY B N 1
ATOM 4079 C CA . GLY B 1 30 ? -14.703 21.203 -9.891 1 92.62 30 GLY B CA 1
ATOM 4080 C C . GLY B 1 30 ? -14.781 20.906 -11.375 1 92.62 30 GLY B C 1
ATOM 4081 O O . GLY B 1 30 ? -14.852 21.828 -12.195 1 92.62 30 GLY B O 1
ATOM 4082 N N . TYR B 1 31 ? -14.766 19.656 -11.734 1 95.44 31 TYR B N 1
ATOM 4083 C CA . TYR B 1 31 ? -14.867 19.281 -13.141 1 95.44 31 TYR B CA 1
ATOM 4084 C C . TYR B 1 31 ? -16.234 19.656 -13.711 1 95.44 31 TYR B C 1
ATOM 4086 O O . TYR B 1 31 ? -16.328 20.078 -14.867 1 95.44 31 TYR B O 1
ATOM 4094 N N . ALA B 1 32 ? -17.25 19.484 -12.898 1 96.25 32 ALA B N 1
ATOM 4095 C CA . ALA B 1 32 ? -18.578 19.891 -13.344 1 96.25 32 ALA B CA 1
ATOM 4096 C C . ALA B 1 32 ? -18.625 21.391 -13.641 1 96.25 32 ALA B C 1
ATOM 4098 O O . ALA B 1 32 ? -19.234 21.812 -14.625 1 96.25 32 ALA B O 1
ATOM 4099 N N . LEU B 1 33 ? -18.031 22.109 -12.852 1 93.56 33 LEU B N 1
ATOM 4100 C CA . LEU B 1 33 ? -18.016 23.562 -13.008 1 93.56 33 LEU B CA 1
ATOM 4101 C C . LEU B 1 33 ? -17.188 23.969 -14.227 1 93.56 33 LEU B C 1
ATOM 4103 O O . LEU B 1 33 ? -17.422 25.016 -14.82 1 93.56 33 LEU B O 1
ATOM 4107 N N . LEU B 1 34 ? -16.266 23.172 -14.617 1 93.56 34 LEU B N 1
ATOM 4108 C CA . LEU B 1 34 ? -15.477 23.406 -15.82 1 93.56 34 LEU B CA 1
ATOM 4109 C C . LEU B 1 34 ? -16.25 23.031 -17.062 1 93.56 34 LEU B C 1
ATOM 4111 O O . LEU B 1 34 ? -15.789 23.25 -18.188 1 93.56 34 LEU B O 1
ATOM 4115 N N . GLY B 1 35 ? -17.391 22.375 -16.844 1 94.94 35 GLY B N 1
ATOM 4116 C CA . GLY B 1 35 ? -18.234 22 -17.969 1 94.94 35 GLY B CA 1
ATOM 4117 C C . GLY B 1 35 ? -17.906 20.641 -18.547 1 94.94 35 GLY B C 1
ATOM 4118 O O . GLY B 1 35 ? -18.234 20.359 -19.703 1 94.94 35 GLY B O 1
ATOM 4119 N N . LYS B 1 36 ? -17.203 19.891 -17.797 1 95.19 36 LYS B N 1
ATOM 4120 C CA . LYS B 1 36 ? -16.891 18.547 -18.281 1 95.19 36 LYS B CA 1
ATOM 4121 C C . LYS B 1 36 ? -18.125 17.656 -18.297 1 95.19 36 LYS B C 1
ATOM 4123 O O . LYS B 1 36 ? -19.094 17.922 -17.578 1 95.19 36 LYS B O 1
ATOM 4128 N N . LYS B 1 37 ? -18.031 16.656 -19.172 1 95.56 37 LYS B N 1
ATOM 4129 C CA . LYS B 1 37 ? -19.125 15.688 -19.234 1 95.56 37 LYS B CA 1
ATOM 4130 C C . LYS B 1 37 ? -19.219 14.891 -17.938 1 95.56 37 LYS B C 1
ATOM 4132 O O . LYS B 1 37 ? -18.234 14.742 -17.219 1 95.56 37 LYS B O 1
ATOM 4137 N N . TRP B 1 38 ? -20.359 14.359 -17.656 1 95.88 38 TRP B N 1
ATOM 4138 C CA . TRP B 1 38 ? -20.625 13.719 -16.375 1 95.88 38 TRP B CA 1
ATOM 4139 C C . TRP B 1 38 ? -19.672 12.539 -16.156 1 95.88 38 TRP B C 1
ATOM 4141 O O . TRP B 1 38 ? -19.25 12.281 -15.023 1 95.88 38 TRP B O 1
ATOM 4151 N N . TYR B 1 39 ? -19.344 11.773 -17.156 1 94.5 39 TYR B N 1
ATOM 4152 C CA . TYR B 1 39 ? -18.484 10.609 -17 1 94.5 39 TYR B CA 1
ATOM 4153 C C . TYR B 1 39 ? -17.047 11.023 -16.766 1 94.5 39 TYR B C 1
ATOM 4155 O O . TYR B 1 39 ? -16.266 10.281 -16.172 1 94.5 39 TYR B O 1
ATOM 4163 N N . GLU B 1 40 ? -16.656 12.172 -17.234 1 95.25 40 GLU B N 1
ATOM 4164 C CA . GLU B 1 40 ? -15.352 12.727 -16.906 1 95.25 40 GLU B CA 1
ATOM 4165 C C . GLU B 1 40 ? -15.297 13.172 -15.438 1 95.25 40 GLU B C 1
ATOM 4167 O O . GLU B 1 40 ? -14.266 13.016 -14.781 1 95.25 40 GLU B O 1
ATOM 4172 N N . CYS B 1 41 ? -16.406 13.75 -14.977 1 97 41 CYS B N 1
ATOM 4173 C CA . CYS B 1 41 ? -16.516 14.125 -13.57 1 97 41 CYS B CA 1
ATOM 4174 C C . CYS B 1 41 ? -16.422 12.906 -12.664 1 97 41 CYS B C 1
ATOM 4176 O O . CYS B 1 41 ? -15.727 12.938 -11.648 1 97 41 CYS B O 1
ATOM 4178 N N . LEU B 1 42 ? -17.062 11.867 -13.094 1 97.12 42 LEU B N 1
ATOM 4179 C CA . LEU B 1 42 ? -17.031 10.625 -12.336 1 97.12 42 LEU B CA 1
ATOM 4180 C C . LEU B 1 42 ? -15.609 10.047 -12.312 1 97.12 42 LEU B C 1
ATOM 4182 O O . LEU B 1 42 ? -15.156 9.555 -11.273 1 97.12 42 LEU B O 1
ATOM 4186 N N . ALA B 1 43 ? -14.953 10.094 -13.445 1 96.31 43 ALA B N 1
ATOM 4187 C CA . ALA B 1 43 ? -13.578 9.609 -13.523 1 96.31 43 ALA B CA 1
ATOM 4188 C C . ALA B 1 43 ? -12.68 10.391 -12.57 1 96.31 43 ALA B C 1
ATOM 4190 O O . ALA B 1 43 ? -11.836 9.797 -11.883 1 96.31 43 ALA B O 1
ATOM 4191 N N . GLY B 1 44 ? -12.891 11.68 -12.57 1 96.44 44 GLY B N 1
ATOM 4192 C CA . GLY B 1 44 ? -12.141 12.508 -11.641 1 96.44 44 GLY B CA 1
ATOM 4193 C C . GLY B 1 44 ? -12.422 12.172 -10.188 1 96.44 44 GLY B C 1
ATOM 4194 O O . GLY B 1 44 ? -11.5 12.102 -9.367 1 96.44 44 GLY B O 1
ATOM 4195 N N . PHE B 1 45 ? -13.695 11.977 -9.836 1 97.44 45 PHE B N 1
ATOM 4196 C CA . PHE B 1 45 ? -14.094 11.57 -8.5 1 97.44 45 PHE B CA 1
ATOM 4197 C C . PHE B 1 45 ? -13.375 10.305 -8.07 1 97.44 45 PHE B C 1
ATOM 4199 O O . PHE B 1 45 ? -12.82 10.234 -6.973 1 97.44 45 PHE B O 1
ATOM 4206 N N . ILE B 1 46 ? -13.336 9.328 -8.93 1 97.94 46 ILE B N 1
ATOM 4207 C CA . ILE B 1 46 ? -12.758 8.023 -8.609 1 97.94 46 ILE B CA 1
ATOM 4208 C C . ILE B 1 46 ? -11.242 8.156 -8.453 1 97.94 46 ILE B C 1
ATOM 4210 O O . ILE B 1 46 ? -10.672 7.668 -7.473 1 97.94 46 ILE B O 1
ATOM 4214 N N . LYS B 1 47 ? -10.578 8.852 -9.352 1 97.19 47 LYS B N 1
ATOM 4215 C CA . LYS B 1 47 ? -9.125 9 -9.289 1 97.19 47 LYS B CA 1
ATOM 4216 C C . LYS B 1 47 ? -8.703 9.797 -8.055 1 97.19 47 LYS B C 1
ATOM 4218 O O . LYS B 1 47 ? -7.723 9.453 -7.395 1 97.19 47 LYS B O 1
ATOM 4223 N N . GLY B 1 48 ? -9.445 10.836 -7.781 1 96.38 48 GLY B N 1
ATOM 4224 C CA . GLY B 1 48 ? -9.148 11.602 -6.578 1 96.38 48 GLY B CA 1
ATOM 4225 C C . GLY B 1 48 ? -9.344 10.805 -5.301 1 96.38 48 GLY B C 1
ATOM 4226 O O . GLY B 1 48 ? -8.492 10.828 -4.414 1 96.38 48 GLY B O 1
ATOM 4227 N N . THR B 1 49 ? -10.469 10.117 -5.215 1 97.75 49 THR B N 1
ATOM 4228 C CA . THR B 1 49 ? -10.797 9.32 -4.035 1 97.75 49 THR B CA 1
ATOM 4229 C C . THR B 1 49 ? -9.789 8.188 -3.852 1 97.75 49 THR B C 1
ATOM 4231 O O . THR B 1 49 ? -9.242 8.008 -2.762 1 97.75 49 THR B O 1
ATOM 4234 N N . VAL B 1 50 ? -9.516 7.449 -4.895 1 97.94 50 VAL B N 1
ATOM 4235 C CA . VAL B 1 50 ? -8.609 6.305 -4.844 1 97.94 50 VAL B CA 1
ATOM 4236 C C . VAL B 1 50 ? -7.191 6.781 -4.523 1 97.94 50 VAL B C 1
ATOM 4238 O O . VAL B 1 50 ? -6.477 6.145 -3.746 1 97.94 50 VAL B O 1
ATOM 4241 N N . GLY B 1 51 ? -6.824 7.875 -5.164 1 97 51 GLY B N 1
ATOM 4242 C CA . GLY B 1 51 ? -5.52 8.438 -4.852 1 97 51 GLY B CA 1
ATOM 4243 C C . GLY B 1 51 ? -5.324 8.711 -3.373 1 97 51 GLY B C 1
ATOM 4244 O O . GLY B 1 51 ? -4.293 8.352 -2.801 1 97 51 GLY B O 1
ATOM 4245 N N . TYR B 1 52 ? -6.297 9.312 -2.783 1 95.94 52 TYR B N 1
ATOM 4246 C CA . TYR B 1 52 ? -6.191 9.617 -1.359 1 95.94 52 TYR B CA 1
ATOM 4247 C C . TYR B 1 52 ? -6.246 8.344 -0.525 1 95.94 52 TYR B C 1
ATOM 4249 O O . TYR B 1 52 ? -5.582 8.242 0.51 1 95.94 52 TYR B O 1
ATOM 4257 N N . MET B 1 53 ? -6.996 7.418 -0.926 1 97.5 53 MET B N 1
ATOM 4258 C CA . MET B 1 53 ? -7.047 6.141 -0.219 1 97.5 53 MET B CA 1
ATOM 4259 C C . MET B 1 53 ? -5.695 5.438 -0.268 1 97.5 53 MET B C 1
ATOM 4261 O O . MET B 1 53 ? -5.312 4.754 0.684 1 97.5 53 MET B O 1
ATOM 4265 N N . ILE B 1 54 ? -4.969 5.535 -1.389 1 97.38 54 ILE B N 1
ATOM 4266 C CA . ILE B 1 54 ? -3.619 4.988 -1.485 1 97.38 54 ILE B CA 1
ATOM 4267 C C . ILE B 1 54 ? -2.713 5.668 -0.462 1 97.38 54 ILE B C 1
ATOM 4269 O O . ILE B 1 54 ? -1.932 5.004 0.223 1 97.38 54 ILE B O 1
ATOM 4273 N N . LEU B 1 55 ? -2.852 6.973 -0.348 1 94.5 55 LEU B N 1
ATOM 4274 C CA . LEU B 1 55 ? -2.117 7.715 0.671 1 94.5 55 LEU B CA 1
ATOM 4275 C C . LEU B 1 55 ? -2.424 7.176 2.064 1 94.5 55 LEU B C 1
ATOM 4277 O O . LEU B 1 55 ? -1.524 7.039 2.895 1 94.5 55 LEU B O 1
ATOM 4281 N N . ASN B 1 56 ? -3.674 6.844 2.326 1 94.88 56 ASN B N 1
ATOM 4282 C CA . ASN B 1 56 ? -4.078 6.328 3.631 1 94.88 56 ASN B CA 1
ATOM 4283 C C . ASN B 1 56 ? -3.438 4.973 3.918 1 94.88 56 ASN B C 1
ATOM 4285 O O . ASN B 1 56 ? -3.062 4.688 5.059 1 94.88 56 ASN B O 1
ATOM 4289 N N . VAL B 1 57 ? -3.342 4.145 2.902 1 95.81 57 VAL B N 1
ATOM 4290 C CA . VAL B 1 57 ? -2.678 2.854 3.053 1 95.81 57 VAL B CA 1
ATOM 4291 C C . VAL B 1 57 ? -1.223 3.066 3.465 1 95.81 57 VAL B C 1
ATOM 4293 O O . VAL B 1 57 ? -0.727 2.406 4.383 1 95.81 57 VAL B O 1
ATOM 4296 N N . ALA B 1 58 ? -0.607 3.963 2.775 1 95.56 58 ALA B N 1
ATOM 4297 C CA . ALA B 1 58 ? 0.798 4.25 3.049 1 95.56 58 ALA B CA 1
ATOM 4298 C C . ALA B 1 58 ? 0.979 4.82 4.449 1 95.56 58 ALA B C 1
ATOM 4300 O O . ALA B 1 58 ? 1.848 4.375 5.203 1 95.56 58 ALA B O 1
ATOM 4301 N N . SER B 1 59 ? 0.146 5.809 4.816 1 93.31 59 SER B N 1
ATOM 4302 C CA . SER B 1 59 ? 0.24 6.445 6.125 1 93.31 59 SER B CA 1
ATOM 4303 C C . SER B 1 59 ? -0.01 5.445 7.25 1 93.31 59 SER B C 1
ATOM 4305 O O . SER B 1 59 ? 0.706 5.438 8.25 1 93.31 59 SER B O 1
ATOM 4307 N N . GLY B 1 60 ? -1.01 4.613 7.109 1 93.06 60 GLY B N 1
ATOM 4308 C CA . GLY B 1 60 ? -1.279 3.574 8.094 1 93.06 60 GLY B CA 1
ATOM 4309 C C . GLY B 1 60 ? -0.143 2.578 8.234 1 93.06 60 GLY B C 1
ATOM 4310 O O . GLY B 1 60 ? 0.167 2.137 9.344 1 93.06 60 GLY B O 1
ATOM 4311 N N . GLY B 1 61 ? 0.452 2.197 7.137 1 94.25 61 GLY B N 1
ATOM 4312 C CA . GLY B 1 61 ? 1.595 1.299 7.16 1 94.25 61 GLY B CA 1
ATOM 4313 C C . GLY B 1 61 ? 2.801 1.887 7.871 1 94.25 61 GLY B C 1
ATOM 4314 O O . GLY B 1 61 ? 3.492 1.188 8.609 1 94.25 61 GLY B O 1
ATOM 4315 N N . LEU B 1 62 ? 3.07 3.17 7.594 1 92.19 62 LEU B N 1
ATOM 4316 C CA . LEU B 1 62 ? 4.184 3.848 8.25 1 92.19 62 LEU B CA 1
ATOM 4317 C C . LEU B 1 62 ? 3.984 3.871 9.766 1 92.19 62 LEU B C 1
ATOM 4319 O O . LEU B 1 62 ? 4.895 3.518 10.523 1 92.19 62 LEU B O 1
ATOM 4323 N N . VAL B 1 63 ? 2.773 4.219 10.18 1 89.38 63 VAL B N 1
ATOM 4324 C CA . VAL B 1 63 ? 2.463 4.312 11.602 1 89.38 63 VAL B CA 1
ATOM 4325 C C . VAL B 1 63 ? 2.557 2.93 12.242 1 89.38 63 VAL B C 1
ATOM 4327 O O . VAL B 1 63 ? 3.186 2.766 13.289 1 89.38 63 VAL B O 1
ATOM 4330 N N . GLY B 1 64 ? 2.006 1.937 11.625 1 90.44 64 GLY B N 1
ATOM 4331 C CA . GLY B 1 64 ? 2.01 0.58 12.148 1 90.44 64 GLY B CA 1
ATOM 4332 C C . GLY B 1 64 ? 3.396 -0.031 12.211 1 90.44 64 GLY B C 1
ATOM 4333 O O . GLY B 1 64 ? 3.689 -0.826 13.109 1 90.44 64 GLY B O 1
ATOM 4334 N N . ASN B 1 65 ? 4.211 0.349 11.297 1 90.31 65 ASN B N 1
ATOM 4335 C CA . ASN B 1 65 ? 5.578 -0.156 11.234 1 90.31 65 ASN B CA 1
ATOM 4336 C C . ASN B 1 65 ? 6.434 0.415 12.359 1 90.31 65 ASN B C 1
ATOM 4338 O O . ASN B 1 65 ? 7.348 -0.252 12.852 1 90.31 65 ASN B O 1
ATOM 4342 N N . PHE B 1 66 ? 6.168 1.596 12.82 1 86.5 66 PHE B N 1
ATOM 4343 C CA . PHE B 1 66 ? 7.035 2.297 13.766 1 86.5 66 PHE B CA 1
ATOM 4344 C C . PHE B 1 66 ? 6.555 2.09 15.195 1 86.5 66 PHE B C 1
ATOM 4346 O O . PHE B 1 66 ? 7.34 2.193 16.141 1 86.5 66 PHE B O 1
ATOM 4353 N N . ARG B 1 67 ? 5.316 1.81 15.406 1 86.56 67 ARG B N 1
ATOM 4354 C CA . ARG B 1 67 ? 4.688 1.749 16.719 1 86.56 67 ARG B CA 1
ATOM 4355 C C . ARG B 1 67 ? 5.41 0.756 17.625 1 86.56 67 ARG B C 1
ATOM 4357 O O . ARG B 1 67 ? 5.688 1.057 18.797 1 86.56 67 ARG B O 1
ATOM 4364 N N . PRO B 1 68 ? 5.75 -0.428 17.156 1 88.44 68 PRO B N 1
ATOM 4365 C CA . PRO B 1 68 ? 6.449 -1.369 18.031 1 88.44 68 PRO B CA 1
ATOM 4366 C C . PRO B 1 68 ? 7.816 -0.856 18.469 1 88.44 68 PRO B C 1
ATOM 4368 O O . PRO B 1 68 ? 8.258 -1.154 19.594 1 88.44 68 PRO B O 1
ATOM 4371 N N . VAL B 1 69 ? 8.516 -0.143 17.672 1 84.88 69 VAL B N 1
ATOM 4372 C CA . VAL B 1 69 ? 9.828 0.405 18.016 1 84.88 69 VAL B CA 1
ATOM 4373 C C . VAL B 1 69 ? 9.68 1.431 19.141 1 84.88 69 VAL B C 1
ATOM 4375 O O . VAL B 1 69 ? 10.469 1.439 20.078 1 84.88 69 VAL B O 1
ATOM 4378 N N . LEU B 1 70 ? 8.68 2.229 19.062 1 80.31 70 LEU B N 1
ATOM 4379 C CA . LEU B 1 70 ? 8.422 3.234 20.094 1 80.31 70 LEU B CA 1
ATOM 4380 C C . LEU B 1 70 ? 8.023 2.576 21.406 1 80.31 70 LEU B C 1
ATOM 4382 O O . LEU B 1 70 ? 8.438 3.023 22.484 1 80.31 70 LEU B O 1
ATOM 4386 N N . ALA B 1 71 ? 7.188 1.55 21.297 1 81.88 71 ALA B N 1
ATOM 4387 C CA . ALA B 1 71 ? 6.801 0.796 22.484 1 81.88 71 ALA B CA 1
ATOM 4388 C C . ALA B 1 71 ? 8.016 0.144 23.141 1 81.88 71 ALA B C 1
ATOM 4390 O O . ALA B 1 71 ? 8.094 0.065 24.359 1 81.88 71 ALA B O 1
ATOM 4391 N N . GLY B 1 72 ? 8.867 -0.315 22.344 1 84.5 72 GLY B N 1
ATOM 4392 C CA . GLY B 1 72 ? 10.094 -0.902 22.859 1 84.5 72 GLY B CA 1
ATOM 4393 C C . GLY B 1 72 ? 10.945 0.084 23.625 1 84.5 72 GLY B C 1
ATOM 4394 O O . GLY B 1 72 ? 11.523 -0.263 24.672 1 84.5 72 GLY B O 1
ATOM 4395 N N . LEU B 1 73 ? 11.023 1.254 23.125 1 79.31 73 LEU B N 1
ATOM 4396 C CA . LEU B 1 73 ? 11.789 2.289 23.812 1 79.31 73 LEU B CA 1
ATOM 4397 C C . LEU B 1 73 ? 11.164 2.621 25.172 1 79.31 73 LEU B C 1
ATOM 4399 O O . LEU B 1 73 ? 11.883 2.824 26.156 1 79.31 73 LEU B O 1
ATOM 4403 N N . LYS B 1 74 ? 9.883 2.643 25.203 1 78.5 74 LYS B N 1
ATOM 4404 C CA . LYS B 1 74 ? 9.164 2.869 26.453 1 78.5 74 LYS B CA 1
ATOM 4405 C C . LYS B 1 74 ? 9.469 1.773 27.469 1 78.5 74 LYS B C 1
ATOM 4407 O O . LYS B 1 74 ? 9.742 2.061 28.641 1 78.5 74 LYS B O 1
ATOM 4412 N N . ASP B 1 75 ? 9.477 0.556 27.078 1 80.31 75 ASP B N 1
ATOM 4413 C CA . ASP B 1 75 ? 9.695 -0.583 27.969 1 80.31 75 ASP B CA 1
ATOM 4414 C C . ASP B 1 75 ? 11.156 -0.671 28.391 1 80.31 75 ASP B C 1
ATOM 4416 O O . ASP B 1 75 ? 11.453 -0.924 29.562 1 80.31 75 ASP B O 1
ATOM 4420 N N . ARG B 1 76 ? 11.969 -0.475 27.484 1 77.12 76 ARG B N 1
ATOM 4421 C CA . ARG B 1 76 ? 13.398 -0.622 27.75 1 77.12 76 ARG B CA 1
ATOM 4422 C C . ARG B 1 76 ? 13.875 0.4 28.781 1 77.12 76 ARG B C 1
ATOM 4424 O O . ARG B 1 76 ? 14.703 0.088 29.641 1 77.12 76 ARG B O 1
ATOM 4431 N N . PHE B 1 77 ? 13.297 1.525 28.703 1 72.19 77 PHE B N 1
ATOM 4432 C CA . PHE B 1 77 ? 13.797 2.584 29.562 1 72.19 77 PHE B CA 1
ATOM 4433 C C . PHE B 1 77 ? 12.82 2.867 30.703 1 72.19 77 PHE B C 1
ATOM 4435 O O . PHE B 1 77 ? 12.961 3.857 31.422 1 72.19 77 PHE B O 1
ATOM 4442 N N . GLU B 1 78 ? 11.812 1.916 30.859 1 68.5 78 GLU B N 1
ATOM 4443 C CA . GLU B 1 78 ? 10.836 1.997 31.938 1 68.5 78 GLU B CA 1
ATOM 4444 C C . GLU B 1 78 ? 10.297 3.418 32.094 1 68.5 78 GLU B C 1
ATOM 4446 O O . GLU B 1 78 ? 10.273 3.961 33.188 1 68.5 78 GLU B O 1
ATOM 4451 N N . LEU B 1 79 ? 10.008 3.879 31.031 1 67.5 79 LEU B N 1
ATOM 4452 C CA . LEU B 1 79 ? 9.539 5.258 31.031 1 67.5 79 LEU B CA 1
ATOM 4453 C C . LEU B 1 79 ? 8.031 5.32 31.281 1 67.5 79 LEU B C 1
ATOM 4455 O O . LEU B 1 79 ? 7.27 4.543 30.703 1 67.5 79 LEU B O 1
ATOM 4459 N N . SER B 1 80 ? 7.535 5.707 32.438 1 68.38 80 SER B N 1
ATOM 4460 C CA . SER B 1 80 ? 6.168 6.199 32.562 1 68.38 80 SER B CA 1
ATOM 4461 C C . SER B 1 80 ? 6.016 7.574 31.922 1 68.38 80 SER B C 1
ATOM 4463 O O . SER B 1 80 ? 6.488 8.578 32.469 1 68.38 80 SER B O 1
ATOM 4465 N N . ALA B 1 81 ? 5.52 7.465 30.594 1 80 81 ALA B N 1
ATOM 4466 C CA . ALA B 1 81 ? 5.703 8.695 29.828 1 80 81 ALA B CA 1
ATOM 4467 C C . ALA B 1 81 ? 4.473 9 28.984 1 80 81 ALA B C 1
ATOM 4469 O O . ALA B 1 81 ? 3.637 8.125 28.75 1 80 81 ALA B O 1
ATOM 4470 N N . ALA B 1 82 ? 4.254 10.188 28.812 1 91.19 82 ALA B N 1
ATOM 4471 C CA . ALA B 1 82 ? 3.234 10.672 27.891 1 91.19 82 ALA B CA 1
ATOM 4472 C C . ALA B 1 82 ? 3.73 10.609 26.438 1 91.19 82 ALA B C 1
ATOM 4474 O O . ALA B 1 82 ? 4.895 10.922 26.172 1 91.19 82 ALA B O 1
ATOM 4475 N N . VAL B 1 83 ? 2.9 10.031 25.594 1 93.06 83 VAL B N 1
ATOM 4476 C CA . VAL B 1 83 ? 3.248 9.961 24.172 1 93.06 83 VAL B CA 1
ATOM 4477 C C . VAL B 1 83 ? 2.758 11.219 23.469 1 93.06 83 VAL B C 1
ATOM 4479 O O . VAL B 1 83 ? 1.604 11.617 23.625 1 93.06 83 VAL B O 1
ATOM 4482 N N . ILE B 1 84 ? 3.582 11.867 22.75 1 95.62 84 ILE B N 1
ATOM 4483 C CA . ILE B 1 84 ? 3.156 13.016 21.953 1 95.62 84 ILE B CA 1
ATOM 4484 C C . ILE B 1 84 ? 2.775 12.555 20.547 1 95.62 84 ILE B C 1
ATOM 4486 O O . ILE B 1 84 ? 3.643 12.367 19.688 1 95.62 84 ILE B O 1
ATOM 4490 N N . ASP B 1 85 ? 1.527 12.406 20.344 1 95.62 85 ASP B N 1
ATOM 4491 C CA . ASP B 1 85 ? 0.902 11.906 19.125 1 95.62 85 ASP B CA 1
ATOM 4492 C C . ASP B 1 85 ? -0.587 12.242 19.094 1 95.62 85 ASP B C 1
ATOM 4494 O O . ASP B 1 85 ? -1.271 12.156 20.109 1 95.62 85 ASP B O 1
ATOM 4498 N N . PRO B 1 86 ? -1.112 12.57 17.891 1 96.06 86 PRO B N 1
ATOM 4499 C CA . PRO B 1 86 ? -2.506 13.016 17.859 1 96.06 86 PRO B CA 1
ATOM 4500 C C . PRO B 1 86 ? -3.482 11.938 18.328 1 96.06 86 PRO B C 1
ATOM 4502 O O . PRO B 1 86 ? -4.523 12.258 18.906 1 96.06 86 PRO B O 1
ATOM 4505 N N . TYR B 1 87 ? -3.203 10.727 18.094 1 90.81 87 TYR B N 1
ATOM 4506 C CA . TYR B 1 87 ? -4.102 9.656 18.516 1 90.81 87 TYR B CA 1
ATOM 4507 C C . TYR B 1 87 ? -4.047 9.461 20.016 1 90.81 87 TYR B C 1
ATOM 4509 O O . TYR B 1 87 ? -5.086 9.32 20.672 1 90.81 87 TYR B O 1
ATOM 4517 N N . PHE B 1 88 ? -2.91 9.469 20.578 1 91.56 88 PHE B N 1
ATOM 4518 C CA . PHE B 1 88 ? -2.746 9.391 22.031 1 91.56 88 PHE B CA 1
ATOM 4519 C C . PHE B 1 88 ? -3.268 10.656 22.703 1 91.56 88 PHE B C 1
ATOM 4521 O O . PHE B 1 88 ? -3.863 10.594 23.781 1 91.56 88 PHE B O 1
ATOM 4528 N N . GLY B 1 89 ? -3 11.766 22.047 1 95.88 89 GLY B N 1
ATOM 4529 C CA . GLY B 1 89 ? -3.525 13.023 22.562 1 95.88 89 GLY B CA 1
ATOM 4530 C C . GLY B 1 89 ? -5.039 13.062 22.609 1 95.88 89 GLY B C 1
ATOM 4531 O O . GLY B 1 89 ? -5.625 13.531 23.578 1 95.88 89 GLY B O 1
ATOM 4532 N N . GLN B 1 90 ? -5.617 12.609 21.547 1 94.88 90 GLN B N 1
A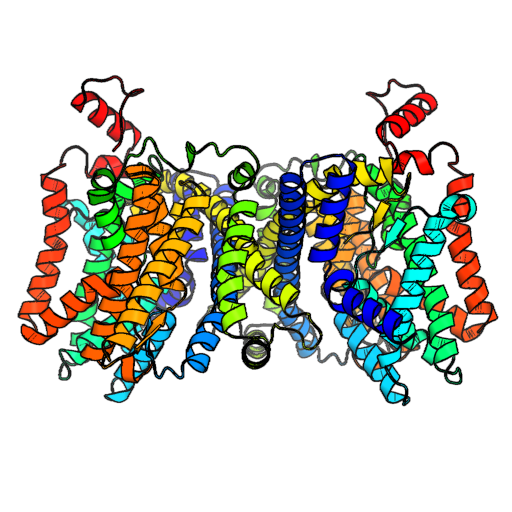TOM 4533 C CA . GLN B 1 90 ? -7.074 12.547 21.484 1 94.88 90 GLN B CA 1
ATOM 4534 C C . GLN B 1 90 ? -7.637 11.664 22.594 1 94.88 90 GLN B C 1
ATOM 4536 O O . GLN B 1 90 ? -8.602 12.031 23.266 1 94.88 90 GLN B O 1
ATOM 4541 N N . ALA B 1 91 ? -7.035 10.484 22.812 1 93.81 91 ALA B N 1
ATOM 4542 C CA . ALA B 1 91 ? -7.473 9.562 23.859 1 93.81 91 ALA B CA 1
ATOM 4543 C C . ALA B 1 91 ? -7.293 10.18 25.25 1 93.81 91 ALA B C 1
ATOM 4545 O O . ALA B 1 91 ? -8.172 10.055 26.109 1 93.81 91 ALA B O 1
ATOM 4546 N N . ALA B 1 92 ? -6.215 10.805 25.438 1 95.69 92 ALA B N 1
ATOM 4547 C CA . ALA B 1 92 ? -5.93 11.453 26.719 1 95.69 92 ALA B CA 1
ATOM 4548 C C . ALA B 1 92 ? -6.91 12.586 26.984 1 95.69 92 ALA B C 1
ATOM 4550 O O . ALA B 1 92 ? -7.363 12.773 28.109 1 95.69 92 ALA B O 1
ATOM 4551 N N . ALA B 1 93 ? -7.199 13.328 25.969 1 96.81 93 ALA B N 1
ATOM 4552 C CA . ALA B 1 93 ? -8.172 14.414 26.094 1 96.81 93 ALA B CA 1
ATOM 4553 C C . ALA B 1 93 ? -9.547 13.875 26.469 1 96.81 93 ALA B C 1
ATOM 4555 O O . ALA B 1 93 ? -10.219 14.43 27.344 1 96.81 93 ALA B O 1
ATOM 4556 N N . GLN B 1 94 ? -9.953 12.852 25.781 1 95.12 94 GLN B N 1
ATOM 4557 C CA . GLN B 1 94 ? -11.242 12.234 26.078 1 95.12 94 GLN B CA 1
ATOM 4558 C C . GLN B 1 94 ? -11.305 11.75 27.531 1 95.12 94 GLN B C 1
ATOM 4560 O O . GLN B 1 94 ? -12.273 12.016 28.234 1 95.12 94 GLN B O 1
ATOM 4565 N N . ALA B 1 95 ? -10.273 11.086 27.969 1 95.38 95 ALA B N 1
ATOM 4566 C CA . ALA B 1 95 ? -10.211 10.586 29.344 1 95.38 95 ALA B CA 1
ATOM 4567 C C . ALA B 1 95 ? -10.227 11.742 30.344 1 95.38 95 ALA B C 1
ATOM 4569 O O . ALA B 1 95 ? -10.844 11.641 31.406 1 95.38 95 ALA B O 1
ATOM 4570 N N . SER B 1 96 ? -9.547 12.773 30.031 1 96.5 96 SER B N 1
ATOM 4571 C CA . SER B 1 96 ? -9.516 13.945 30.891 1 96.5 96 SER B CA 1
ATOM 4572 C C . SER B 1 96 ? -10.898 14.562 31.047 1 96.5 96 SER B C 1
ATOM 4574 O O . SER B 1 96 ? -11.305 14.93 32.156 1 96.5 96 SER B O 1
ATOM 4576 N N . VAL B 1 97 ? -11.609 14.688 29.969 1 95.75 97 VAL B N 1
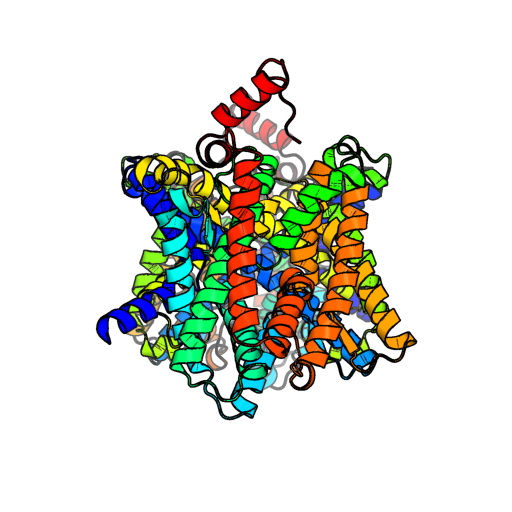ATOM 4577 C CA . VAL B 1 97 ? -12.945 15.266 29.969 1 95.75 97 VAL B CA 1
ATOM 4578 C C . VAL B 1 97 ? -13.891 14.398 30.797 1 95.75 97 VAL B C 1
ATOM 4580 O O . VAL B 1 97 ? -14.641 14.914 31.641 1 95.75 97 VAL B O 1
ATOM 4583 N N . GLU B 1 98 ? -13.805 13.141 30.578 1 94.44 98 GLU B N 1
ATOM 4584 C CA . GLU B 1 98 ? -14.672 12.219 31.297 1 94.44 98 GLU B CA 1
ATOM 4585 C C . GLU B 1 98 ? -14.32 12.188 32.781 1 94.44 98 GLU B C 1
ATOM 4587 O O . GLU B 1 98 ? -15.203 12.016 33.625 1 94.44 98 GLU B O 1
ATOM 4592 N N . ASN B 1 99 ? -13.117 12.352 33.062 1 94.62 99 ASN B N 1
ATOM 4593 C CA . ASN B 1 99 ? -12.648 12.32 34.438 1 94.62 99 ASN B CA 1
ATOM 4594 C C . ASN B 1 99 ? -13.266 13.453 35.281 1 94.62 99 ASN B C 1
ATOM 4596 O O . ASN B 1 99 ? -13.398 13.336 36.5 1 94.62 99 ASN B O 1
ATOM 4600 N N . ILE B 1 100 ? -13.625 14.477 34.688 1 94.94 100 ILE B N 1
ATOM 4601 C CA . ILE B 1 100 ? -14.219 15.586 35.438 1 94.94 100 ILE B CA 1
ATOM 4602 C C . ILE B 1 100 ? -15.734 15.539 35.312 1 94.94 100 ILE B C 1
ATOM 4604 O O . ILE B 1 100 ? -16.422 16.531 35.594 1 94.94 100 ILE B O 1
ATOM 4608 N N . GLY B 1 101 ? -16.25 14.484 34.688 1 92.94 101 GLY B N 1
ATOM 4609 C CA . GLY B 1 101 ? -17.688 14.242 34.656 1 92.94 101 GLY B CA 1
ATOM 4610 C C . GLY B 1 101 ? -18.406 14.906 33.5 1 92.94 101 GLY B C 1
ATOM 4611 O O . GLY B 1 101 ? -19.625 15.086 33.531 1 92.94 101 GLY B O 1
ATOM 4612 N N . ARG B 1 102 ? -17.641 15.32 32.562 1 93.75 102 ARG B N 1
ATOM 4613 C CA . ARG B 1 102 ? -18.25 15.961 31.406 1 93.75 102 ARG B CA 1
ATOM 4614 C C . ARG B 1 102 ? -18.344 14.984 30.234 1 93.75 102 ARG B C 1
ATOM 4616 O O . ARG B 1 102 ? -17.672 13.961 30.219 1 93.75 102 ARG B O 1
ATOM 4623 N N . SER B 1 103 ? -19.234 15.344 29.328 1 89.88 103 SER B N 1
ATOM 4624 C CA . SER B 1 103 ? -19.453 14.461 28.188 1 89.88 103 SER B CA 1
ATOM 4625 C C . SER B 1 103 ? -18.562 14.852 27.016 1 89.88 103 SER B C 1
ATOM 4627 O O . SER B 1 103 ? -18.469 16.031 26.656 1 89.88 103 SER B O 1
ATOM 4629 N N . PHE B 1 104 ? -18.031 13.805 26.344 1 88.38 104 PHE B N 1
ATOM 4630 C CA . PHE B 1 104 ? -17.172 14.008 25.172 1 88.38 104 PHE B CA 1
ATOM 4631 C C . PHE B 1 104 ? -18.031 14.172 23.922 1 88.38 104 PHE B C 1
ATOM 4633 O O . PHE B 1 104 ? -17.531 14.617 22.875 1 88.38 104 PHE B O 1
ATOM 4640 N N . SER B 1 105 ? -19.297 13.953 24.016 1 83.62 105 SER B N 1
ATOM 4641 C CA . SER B 1 105 ? -20.203 14.016 22.875 1 83.62 105 SER B CA 1
ATOM 4642 C C . SER B 1 105 ? -20.328 15.445 22.359 1 83.62 105 SER B C 1
ATOM 4644 O O . SER B 1 105 ? -20.734 15.656 21.203 1 83.62 105 SER B O 1
ATOM 4646 N N . MET B 1 106 ? -19.984 16.391 23.125 1 88.94 106 MET B N 1
ATOM 4647 C CA . MET B 1 106 ? -20.078 17.797 22.719 1 88.94 106 MET B CA 1
ATOM 4648 C C . MET B 1 106 ? -19.109 18.078 21.578 1 88.94 106 MET B C 1
ATOM 4650 O O . MET B 1 106 ? -19.281 19.062 20.844 1 88.94 106 MET B O 1
ATOM 4654 N N . MET B 1 107 ? -18.141 17.172 21.391 1 87.38 107 MET B N 1
ATOM 4655 C CA . MET B 1 107 ? -17.125 17.375 20.359 1 87.38 107 MET B CA 1
ATOM 4656 C C . MET B 1 107 ? -17.781 17.5 18.984 1 87.38 107 MET B C 1
ATOM 4658 O O . MET B 1 107 ? -17.328 18.266 18.141 1 87.38 107 MET B O 1
ATOM 4662 N N . MET B 1 108 ? -18.812 16.781 18.766 1 83.56 108 MET B N 1
ATOM 4663 C CA . MET B 1 108 ? -19.5 16.797 17.484 1 83.56 108 MET B CA 1
ATOM 4664 C C . MET B 1 108 ? -20.062 18.188 17.172 1 83.56 108 MET B C 1
ATOM 4666 O O . MET B 1 108 ? -19.969 18.656 16.047 1 83.56 108 MET B O 1
ATOM 4670 N N . MET B 1 109 ? -20.609 18.766 18.188 1 89.31 109 MET B N 1
ATOM 4671 C CA . MET B 1 109 ? -21.172 20.109 18.016 1 89.31 109 MET B CA 1
ATOM 4672 C C . MET B 1 109 ? -20.062 21.141 17.844 1 89.31 109 MET B C 1
ATOM 4674 O O . MET B 1 109 ? -20.234 22.125 17.109 1 89.31 109 MET B O 1
ATOM 4678 N N . VAL B 1 110 ? -19.031 20.938 18.516 1 93.44 110 VAL B N 1
ATOM 4679 C CA . VAL B 1 110 ? -17.875 21.812 18.344 1 93.44 110 VAL B CA 1
ATOM 4680 C C . VAL B 1 110 ? -17.438 21.812 16.875 1 93.44 110 VAL B C 1
ATOM 4682 O O . VAL B 1 110 ? -17.172 22.875 16.297 1 93.44 110 VAL B O 1
ATOM 4685 N N . LEU B 1 111 ? -17.359 20.656 16.281 1 92.31 111 LEU B N 1
ATOM 4686 C CA . LEU B 1 111 ? -16.938 20.516 14.891 1 92.31 111 LEU B CA 1
ATOM 4687 C C . LEU B 1 111 ? -17.875 21.281 13.961 1 92.31 111 LEU B C 1
ATOM 4689 O O . LEU B 1 111 ? -17.438 21.906 12.992 1 92.31 111 LEU B O 1
ATOM 4693 N N . LEU B 1 112 ? -19.141 21.156 14.219 1 90.62 112 LEU B N 1
ATOM 4694 C CA . LEU B 1 112 ? -20.125 21.844 13.398 1 90.62 112 LEU B CA 1
ATOM 4695 C C . LEU B 1 112 ? -19.922 23.359 13.445 1 90.62 112 LEU B C 1
ATOM 4697 O O . LEU B 1 112 ? -19.859 24 12.398 1 90.62 112 LEU B O 1
ATOM 4701 N N . ILE B 1 113 ? -19.844 23.844 14.656 1 94.81 113 ILE B N 1
ATOM 4702 C CA . ILE B 1 113 ? -19.719 25.281 14.812 1 94.81 113 ILE B CA 1
ATOM 4703 C C . ILE B 1 113 ? -18.375 25.75 14.258 1 94.81 113 ILE B C 1
ATOM 4705 O O . ILE B 1 113 ? -18.297 26.797 13.602 1 94.81 113 ILE B O 1
ATOM 4709 N N . ALA B 1 114 ? -17.344 25.047 14.578 1 96.75 114 ALA B N 1
ATOM 4710 C CA . ALA B 1 114 ? -16.016 25.406 14.102 1 96.75 114 ALA B CA 1
ATOM 4711 C C . ALA B 1 114 ? -15.953 25.406 12.578 1 96.75 114 ALA B C 1
ATOM 4713 O O . ALA B 1 114 ? -15.391 26.328 11.969 1 96.75 114 ALA B O 1
ATOM 4714 N N . PHE B 1 115 ? -16.453 24.391 11.953 1 93.62 115 PHE B N 1
ATOM 4715 C CA . PHE B 1 115 ? -16.469 24.312 10.5 1 93.62 115 PHE B CA 1
ATOM 4716 C C . PHE B 1 115 ? -17.297 25.438 9.898 1 93.62 115 PHE B C 1
ATOM 4718 O O . PHE B 1 115 ? -16.906 26.031 8.891 1 93.62 115 PHE B O 1
ATOM 4725 N N . THR B 1 116 ? -18.453 25.688 10.469 1 93.81 116 THR B N 1
ATOM 4726 C CA . THR B 1 116 ? -19.297 26.797 10.023 1 93.81 116 THR B CA 1
ATOM 4727 C C . THR B 1 116 ? -18.562 28.125 10.141 1 93.81 116 THR B C 1
ATOM 4729 O O . THR B 1 116 ? -18.656 28.969 9.258 1 93.81 116 THR B O 1
ATOM 4732 N N . MET B 1 117 ? -17.875 28.281 11.25 1 96 117 MET B N 1
ATOM 4733 C CA . MET B 1 117 ? -17.078 29.5 11.445 1 96 117 MET B CA 1
ATOM 4734 C C . MET B 1 117 ? -16.047 29.656 10.336 1 96 117 MET B C 1
ATOM 4736 O O . MET B 1 117 ? -15.844 30.75 9.828 1 96 117 MET B O 1
ATOM 4740 N N . ASN B 1 118 ? -15.344 28.594 10.016 1 95.31 118 ASN B N 1
ATOM 4741 C CA . ASN B 1 118 ? -14.398 28.641 8.906 1 95.31 118 ASN B CA 1
ATOM 4742 C C . ASN B 1 118 ? -15.086 29.047 7.605 1 95.31 118 ASN B C 1
ATOM 4744 O O . ASN B 1 118 ? -14.578 29.891 6.863 1 95.31 118 ASN B O 1
ATOM 4748 N N . ILE B 1 119 ? -16.188 28.469 7.277 1 90.94 119 ILE B N 1
ATOM 4749 C CA . ILE B 1 119 ? -16.938 28.781 6.066 1 90.94 119 ILE B CA 1
ATOM 4750 C C . ILE B 1 119 ? -17.328 30.266 6.059 1 90.94 119 ILE B C 1
ATOM 4752 O O . ILE B 1 119 ? -17.172 30.953 5.043 1 90.94 119 ILE B O 1
ATOM 4756 N N . LEU B 1 120 ? -17.828 30.734 7.156 1 94.12 120 LEU B N 1
ATOM 4757 C CA . LEU B 1 120 ? -18.25 32.125 7.266 1 94.12 120 LEU B CA 1
ATOM 4758 C C . LEU B 1 120 ? -17.078 33.062 7.031 1 94.12 120 LEU B C 1
ATOM 4760 O O . LEU B 1 120 ? -17.219 34.062 6.332 1 94.12 120 LEU B O 1
ATOM 4764 N N . LEU B 1 121 ? -15.961 32.781 7.605 1 95.88 121 LEU B N 1
ATOM 4765 C CA . LEU B 1 121 ? -14.797 33.656 7.477 1 95.88 121 LEU B CA 1
ATOM 4766 C C . LEU B 1 121 ? -14.312 33.688 6.035 1 95.88 121 LEU B C 1
ATOM 4768 O O . LEU B 1 121 ? -13.812 34.719 5.574 1 95.88 121 LEU B O 1
ATOM 4772 N N . VAL B 1 122 ? -14.391 32.656 5.328 1 91.56 122 VAL B N 1
ATOM 4773 C CA . VAL B 1 122 ? -14 32.594 3.924 1 91.56 122 VAL B CA 1
ATOM 4774 C C . VAL B 1 122 ? -15.031 33.344 3.082 1 91.56 122 VAL B C 1
ATOM 4776 O O . VAL B 1 122 ? -14.672 34.062 2.129 1 91.56 122 VAL B O 1
ATOM 4779 N N . LEU B 1 123 ? -16.328 33.125 3.4 1 88.62 123 LEU B N 1
ATOM 4780 C CA . LEU B 1 123 ? -17.406 33.812 2.678 1 88.62 123 LEU B CA 1
ATOM 4781 C C . LEU B 1 123 ? -17.219 35.312 2.734 1 88.62 123 LEU B C 1
ATOM 4783 O O . LEU B 1 123 ? -17.531 36.031 1.768 1 88.62 123 LEU B O 1
ATOM 4787 N N . PHE B 1 124 ? -16.719 35.781 3.812 1 93.31 124 PHE B N 1
ATOM 4788 C CA . PHE B 1 124 ? -16.516 37.219 3.986 1 93.31 124 PHE B CA 1
ATOM 4789 C C . PHE B 1 124 ? -15.055 37.594 3.775 1 93.31 124 PHE B C 1
ATOM 4791 O O . PHE B 1 124 ? -14.516 38.438 4.48 1 93.31 124 PHE B O 1
ATOM 4798 N N . ARG B 1 125 ? -14.445 36.969 2.91 1 93 125 ARG B N 1
ATOM 4799 C CA . ARG B 1 125 ? -13.016 37.094 2.67 1 93 125 ARG B CA 1
ATOM 4800 C C . ARG B 1 125 ? -12.648 38.531 2.342 1 93 125 ARG B C 1
ATOM 4802 O O . ARG B 1 125 ? -11.508 38.969 2.559 1 93 125 ARG B O 1
ATOM 4809 N N . LYS B 1 126 ? -13.586 39.312 1.759 1 91.56 126 LYS B N 1
ATOM 4810 C CA . LYS B 1 126 ? -13.312 40.719 1.456 1 91.56 126 LYS B CA 1
ATOM 4811 C C . LYS B 1 126 ? -12.945 41.5 2.719 1 91.56 126 LYS B C 1
ATOM 4813 O O . LYS B 1 126 ? -12.117 42.406 2.672 1 91.56 126 LYS B O 1
ATOM 4818 N N . TYR B 1 127 ? -13.516 41.062 3.795 1 95.5 127 TYR B N 1
ATOM 4819 C CA . TYR B 1 127 ? -13.281 41.75 5.062 1 95.5 127 TYR B CA 1
ATOM 4820 C C . TYR B 1 127 ? -12.266 41 5.91 1 95.5 127 TYR B C 1
ATOM 4822 O O . TYR B 1 127 ? -11.398 41.594 6.547 1 95.5 127 TYR B O 1
ATOM 4830 N N . THR B 1 128 ? -12.289 39.719 5.859 1 96.38 128 THR B N 1
ATOM 4831 C CA . THR B 1 128 ? -11.469 38.938 6.758 1 96.38 128 THR B CA 1
ATOM 4832 C C . THR B 1 128 ? -10.117 38.625 6.121 1 96.38 128 THR B C 1
ATOM 4834 O O . THR B 1 128 ? -9.18 38.219 6.812 1 96.38 128 THR B O 1
ATOM 4837 N N . LYS B 1 129 ? -10.039 38.625 4.809 1 96.94 129 LYS B N 1
ATOM 4838 C CA . LYS B 1 129 ? -8.852 38.344 4.008 1 96.94 129 LYS B CA 1
ATOM 4839 C C . LYS B 1 129 ? -8.508 36.844 4.074 1 96.94 129 LYS B C 1
ATOM 4841 O O . LYS B 1 129 ? -7.395 36.438 3.738 1 96.94 129 LYS B O 1
ATOM 4846 N N . ILE B 1 130 ? -9.445 36.062 4.539 1 96.5 130 ILE B N 1
ATOM 4847 C CA . ILE B 1 130 ? -9.25 34.625 4.629 1 96.5 130 ILE B CA 1
ATOM 4848 C C . ILE B 1 130 ? -9.617 33.969 3.295 1 96.5 130 ILE B C 1
ATOM 4850 O O . ILE B 1 130 ? -10.695 34.219 2.748 1 96.5 130 ILE B O 1
ATOM 4854 N N . ARG B 1 131 ? -8.766 33.031 2.799 1 94.94 131 ARG B N 1
ATOM 4855 C CA . ARG B 1 131 ? -8.914 32.469 1.461 1 94.94 131 ARG B CA 1
ATOM 4856 C C . ARG B 1 131 ? -9.117 30.953 1.523 1 94.94 131 ARG B C 1
ATOM 4858 O O . ARG B 1 131 ? -9.422 30.312 0.512 1 94.94 131 ARG B O 1
ATOM 4865 N N . THR B 1 132 ? -8.984 30.328 2.721 1 94.94 132 THR B N 1
ATOM 4866 C CA . THR B 1 132 ? -8.859 28.875 2.74 1 94.94 132 THR B CA 1
ATOM 4867 C C . THR B 1 132 ? -10.031 28.234 3.494 1 94.94 132 THR B C 1
ATOM 4869 O O . THR B 1 132 ? -10.516 28.812 4.477 1 94.94 132 THR B O 1
ATOM 4872 N N . LEU B 1 133 ? -10.438 27.141 2.994 1 91.44 133 LEU B N 1
ATOM 4873 C CA . LEU B 1 133 ? -11.336 26.234 3.701 1 91.44 133 LEU B CA 1
ATOM 4874 C C . LEU B 1 133 ? -10.602 24.984 4.156 1 91.44 133 LEU B C 1
ATOM 4876 O O . LEU B 1 133 ? -10.055 24.25 3.334 1 91.44 133 LEU B O 1
ATOM 4880 N N . PHE B 1 134 ? -10.594 24.703 5.473 1 94.56 134 PHE B N 1
ATOM 4881 C CA . PHE B 1 134 ? -9.953 23.547 6.074 1 94.56 134 PHE B CA 1
ATOM 4882 C C . PHE B 1 134 ? -10.805 22.297 5.875 1 94.56 134 PHE B C 1
ATOM 4884 O O . PHE B 1 134 ? -11.93 22.219 6.363 1 94.56 134 PHE B O 1
ATOM 4891 N N . ILE B 1 135 ? -10.211 21.219 5.191 1 89 135 ILE B N 1
ATOM 4892 C CA . ILE B 1 135 ? -11.125 20.141 4.812 1 89 135 ILE B CA 1
ATOM 4893 C C . ILE B 1 135 ? -10.555 18.797 5.242 1 89 135 ILE B C 1
ATOM 4895 O O . ILE B 1 135 ? -10.969 17.75 4.742 1 89 135 ILE B O 1
ATOM 4899 N N . THR B 1 136 ? -9.57 18.766 6.062 1 93.25 136 THR B N 1
ATOM 4900 C CA . THR B 1 136 ? -9.031 17.5 6.574 1 93.25 136 THR B CA 1
ATOM 4901 C C . THR B 1 136 ? -9.781 17.062 7.824 1 93.25 136 THR B C 1
ATOM 4903 O O . THR B 1 136 ? -9.328 17.312 8.945 1 93.25 136 THR B O 1
ATOM 4906 N N . GLY B 1 137 ? -10.727 16.344 7.715 1 89.62 137 GLY B N 1
ATOM 4907 C CA . GLY B 1 137 ? -11.711 16.047 8.742 1 89.62 137 GLY B CA 1
ATOM 4908 C C . GLY B 1 137 ? -11.133 15.25 9.906 1 89.62 137 GLY B C 1
ATOM 4909 O O . GLY B 1 137 ? -11.438 15.531 11.062 1 89.62 137 GLY B O 1
ATOM 4910 N N . HIS B 1 138 ? -10.352 14.219 9.594 1 90.12 138 HIS B N 1
ATOM 4911 C CA . HIS B 1 138 ? -9.805 13.414 10.68 1 90.12 138 HIS B CA 1
ATOM 4912 C C . HIS B 1 138 ? -8.906 14.25 11.578 1 90.12 138 HIS B C 1
ATOM 4914 O O . HIS B 1 138 ? -8.867 14.039 12.797 1 90.12 138 HIS B O 1
ATOM 4920 N N . VAL B 1 139 ? -8.266 15.219 11.023 1 95.25 139 VAL B N 1
ATOM 4921 C CA . VAL B 1 139 ? -7.438 16.156 11.781 1 95.25 139 VAL B CA 1
ATOM 4922 C C . VAL B 1 139 ? -8.328 17.062 12.617 1 95.25 139 VAL B C 1
ATOM 4924 O O . VAL B 1 139 ? -8.008 17.375 13.766 1 95.25 139 VAL B O 1
ATOM 4927 N N . MET B 1 140 ? -9.453 17.406 12.047 1 95.06 140 MET B N 1
ATOM 4928 C CA . MET B 1 140 ? -10.406 18.266 12.75 1 95.06 140 MET B CA 1
ATOM 4929 C C . MET B 1 140 ? -10.914 17.578 14.016 1 95.06 140 MET B C 1
ATOM 4931 O O . MET B 1 140 ? -11.062 18.219 15.055 1 95.06 140 MET B O 1
ATOM 4935 N N . VAL B 1 141 ? -11.117 16.312 13.93 1 92.31 141 VAL B N 1
ATOM 4936 C CA . VAL B 1 141 ? -11.617 15.562 15.078 1 92.31 141 VAL B CA 1
ATOM 4937 C C . VAL B 1 141 ? -10.555 15.523 16.172 1 92.31 141 VAL B C 1
ATOM 4939 O O . VAL B 1 141 ? -10.852 15.773 17.344 1 92.31 141 VAL B O 1
ATOM 4942 N N . GLN B 1 142 ? -9.383 15.273 15.812 1 95.31 142 GLN B N 1
ATOM 4943 C CA . GLN B 1 142 ? -8.281 15.203 16.766 1 95.31 142 GLN B CA 1
ATOM 4944 C C . GLN B 1 142 ? -8.055 16.547 17.453 1 95.31 142 GLN B C 1
ATOM 4946 O O . GLN B 1 142 ? -7.93 16.625 18.672 1 95.31 142 GLN B O 1
ATOM 4951 N N . GLN B 1 143 ? -8.039 17.562 16.688 1 96.81 143 GLN B N 1
ATOM 4952 C CA . GLN B 1 143 ? -7.805 18.906 17.203 1 96.81 143 GLN B CA 1
ATOM 4953 C C . GLN B 1 143 ? -8.953 19.344 18.094 1 96.81 143 GLN B C 1
ATOM 4955 O O . GLN B 1 143 ? -8.734 19.969 19.141 1 96.81 143 GLN B O 1
ATOM 4960 N N . SER B 1 144 ? -10.133 19.016 17.734 1 95.88 144 SER B N 1
ATOM 4961 C CA . SER B 1 144 ? -11.305 19.391 18.516 1 95.88 144 SER B CA 1
ATOM 4962 C C . SER B 1 144 ? -11.297 18.688 19.875 1 95.88 144 SER B C 1
ATOM 4964 O O . SER B 1 144 ? -11.727 19.266 20.875 1 95.88 144 SER B O 1
ATOM 4966 N N . SER B 1 145 ? -10.805 17.484 19.891 1 94.69 145 SER B N 1
ATOM 4967 C CA . SER B 1 145 ? -10.727 16.734 21.141 1 94.69 145 SER B CA 1
ATOM 4968 C C . SER B 1 145 ? -9.75 17.391 22.109 1 94.69 145 SER B C 1
ATOM 4970 O O . SER B 1 145 ? -10.094 17.625 23.281 1 94.69 145 SER B O 1
ATOM 4972 N N . THR B 1 146 ? -8.617 17.703 21.656 1 96.69 146 THR B N 1
ATOM 4973 C CA . THR B 1 146 ? -7.598 18.297 22.5 1 96.69 146 THR B CA 1
ATOM 4974 C C . THR B 1 146 ? -8.008 19.703 22.922 1 96.69 146 THR B C 1
ATOM 4976 O O . THR B 1 146 ? -7.855 20.078 24.094 1 96.69 146 THR B O 1
ATOM 4979 N N . ALA B 1 147 ? -8.578 20.438 22.031 1 97.25 147 ALA B N 1
ATOM 4980 C CA . ALA B 1 147 ? -9 21.797 22.328 1 97.25 147 ALA B CA 1
ATOM 4981 C C . ALA B 1 147 ? -10.156 21.812 23.312 1 97.25 147 ALA B C 1
ATOM 4983 O O . ALA B 1 147 ? -10.266 22.719 24.141 1 97.25 147 ALA B O 1
ATOM 4984 N N . LEU B 1 148 ? -11.008 20.859 23.172 1 96.56 148 LEU B N 1
ATOM 4985 C CA . LEU B 1 148 ? -12.117 20.75 24.109 1 96.56 148 LEU B CA 1
ATOM 4986 C C . LEU B 1 148 ? -11.609 20.609 25.531 1 96.56 148 LEU B C 1
ATOM 4988 O O . LEU B 1 148 ? -12.102 21.281 26.453 1 96.56 148 LEU B O 1
ATOM 4992 N N . TRP B 1 149 ? -10.695 19.75 25.734 1 96.94 149 TRP B N 1
ATOM 4993 C CA . TRP B 1 149 ? -10.117 19.578 27.062 1 96.94 149 TRP B CA 1
ATOM 4994 C C . TRP B 1 149 ? -9.492 20.891 27.547 1 96.94 149 TRP B C 1
ATOM 4996 O O . TRP B 1 149 ? -9.664 21.266 28.703 1 96.94 149 TRP B O 1
ATOM 5006 N N . LEU B 1 150 ? -8.75 21.609 26.688 1 97.56 150 LEU B N 1
ATOM 5007 C CA . LEU B 1 150 ? -8.102 22.859 27.078 1 97.56 150 LEU B CA 1
ATOM 5008 C C . LEU B 1 150 ? -9.125 23.859 27.594 1 97.56 150 LEU B C 1
ATOM 5010 O O . LEU B 1 150 ? -8.891 24.531 28.594 1 97.56 150 LEU B O 1
ATOM 5014 N N . VAL B 1 151 ? -10.227 23.969 26.906 1 96.94 151 VAL B N 1
ATOM 5015 C CA . VAL B 1 151 ? -11.25 24.922 27.297 1 96.94 151 VAL B CA 1
ATOM 5016 C C . VAL B 1 151 ? -11.859 24.5 28.641 1 96.94 151 VAL B C 1
ATOM 5018 O O . VAL B 1 151 ? -12.07 25.328 29.516 1 96.94 151 VAL B O 1
ATOM 5021 N N . LEU B 1 152 ? -12.141 23.219 28.797 1 96.69 152 LEU B N 1
ATOM 5022 C CA . LEU B 1 152 ? -12.734 22.734 30.047 1 96.69 152 LEU B CA 1
ATOM 5023 C C . LEU B 1 152 ? -11.758 22.875 31.203 1 96.69 152 LEU B C 1
ATOM 5025 O O . LEU B 1 152 ? -12.164 23.125 32.344 1 96.69 152 LEU B O 1
ATOM 5029 N N . PHE B 1 153 ? -10.516 22.656 30.891 1 97.31 153 PHE B N 1
ATOM 5030 C CA . PHE B 1 153 ? -9.453 22.844 31.875 1 97.31 153 PHE B CA 1
ATOM 5031 C C . PHE B 1 153 ? -9.422 24.281 32.344 1 97.31 153 PHE B C 1
ATOM 5033 O O . PHE B 1 153 ? -9.32 24.547 33.562 1 97.31 153 PHE B O 1
ATOM 5040 N N . CYS B 1 154 ? -9.555 25.234 31.5 1 97.12 154 CYS B N 1
ATOM 5041 C CA . CYS B 1 154 ? -9.445 26.656 31.812 1 97.12 154 CYS B CA 1
ATOM 5042 C C . CYS B 1 154 ? -10.75 27.188 32.375 1 97.12 154 CYS B C 1
ATOM 5044 O O . CYS B 1 154 ? -10.75 28.156 33.156 1 97.12 154 CYS B O 1
ATOM 5046 N N . PHE B 1 155 ? -11.875 26.578 31.969 1 96.38 155 PHE B N 1
ATOM 5047 C CA . PHE B 1 155 ? -13.195 27.016 32.375 1 96.38 155 PHE B CA 1
ATOM 5048 C C . PHE B 1 155 ? -14.008 25.859 32.938 1 96.38 155 PHE B C 1
ATOM 5050 O O . PHE B 1 155 ? -15.039 25.484 32.344 1 96.38 155 PHE B O 1
ATOM 5057 N N . PRO B 1 156 ? -13.711 25.344 34.031 1 92.5 156 PRO B N 1
ATOM 5058 C CA . PRO B 1 156 ? -14.391 24.156 34.531 1 92.5 156 PRO B CA 1
ATOM 5059 C C . PRO B 1 156 ? -15.867 24.391 34.844 1 92.5 156 PRO B C 1
ATOM 5061 O O . PRO B 1 156 ? -16.672 23.469 34.781 1 92.5 156 PRO B O 1
ATOM 5064 N N . GLY B 1 157 ? -16.281 25.609 35.031 1 92.81 157 GLY B N 1
ATOM 5065 C CA . GLY B 1 157 ? -17.656 25.906 35.406 1 92.81 157 GLY B CA 1
ATOM 5066 C C . GLY B 1 157 ? -18.531 26.281 34.25 1 92.81 157 GLY B C 1
ATOM 5067 O O . GLY B 1 157 ? -19.734 26.484 34.406 1 92.81 157 GLY B O 1
ATOM 5068 N N . LEU B 1 158 ? -18.016 26.375 33.094 1 93.94 158 LEU B N 1
ATOM 5069 C CA . LEU B 1 158 ? -18.766 26.781 31.906 1 93.94 158 LEU B CA 1
ATOM 5070 C C . LEU B 1 158 ? -19.766 25.703 31.5 1 93.94 158 LEU B C 1
ATOM 5072 O O . LEU B 1 158 ? -19.453 24.516 31.531 1 93.94 158 LEU B O 1
ATOM 5076 N N . MET B 1 159 ? -20.969 26.172 31.141 1 92.94 159 MET B N 1
ATOM 5077 C CA . MET B 1 159 ? -21.984 25.234 30.672 1 92.94 159 MET B CA 1
ATOM 5078 C C . MET B 1 159 ? -21.641 24.719 29.281 1 92.94 159 MET B C 1
ATOM 5080 O O . MET B 1 159 ? -20.953 25.406 28.516 1 92.94 159 MET B O 1
ATOM 5084 N N . ASP B 1 160 ? -22.219 23.609 28.938 1 92.19 160 ASP B N 1
ATOM 5085 C CA . ASP B 1 160 ? -21.859 22.875 27.734 1 92.19 160 ASP B CA 1
ATOM 5086 C C . ASP B 1 160 ? -22.078 23.734 26.484 1 92.19 160 ASP B C 1
ATOM 5088 O O . ASP B 1 160 ? -21.203 23.828 25.625 1 92.19 160 ASP B O 1
ATOM 5092 N N . PRO B 1 161 ? -23.203 24.375 26.391 1 92.94 161 PRO B N 1
ATOM 5093 C CA . PRO B 1 161 ? -23.406 25.188 25.188 1 92.94 161 PRO B CA 1
ATOM 5094 C C . PRO B 1 161 ? -22.406 26.328 25.047 1 92.94 161 PRO B C 1
ATOM 5096 O O . PRO B 1 161 ? -22.016 26.672 23.938 1 92.94 161 PRO B O 1
ATOM 5099 N N . GLN B 1 162 ? -22.078 26.891 26.156 1 94.94 162 GLN B N 1
ATOM 5100 C CA . GLN B 1 162 ? -21.094 27.969 26.156 1 94.94 162 GLN B CA 1
ATOM 5101 C C . GLN B 1 162 ? -19.719 27.453 25.719 1 94.94 162 GLN B C 1
ATOM 5103 O O . GLN B 1 162 ? -19 28.125 25 1 94.94 162 GLN B O 1
ATOM 5108 N N . VAL B 1 163 ? -19.391 26.312 26.219 1 94.75 163 VAL B N 1
ATOM 5109 C CA . VAL B 1 163 ? -18.141 25.672 25.844 1 94.75 163 VAL B CA 1
ATOM 5110 C C . VAL B 1 163 ? -18.094 25.453 24.344 1 94.75 163 VAL B C 1
ATOM 5112 O O . VAL B 1 163 ? -17.109 25.781 23.688 1 94.75 163 VAL B O 1
ATOM 5115 N N . VAL B 1 164 ? -19.188 24.891 23.812 1 94.75 164 VAL B N 1
ATOM 5116 C CA . VAL B 1 164 ? -19.297 24.531 22.406 1 94.75 164 VAL B CA 1
ATOM 5117 C C . VAL B 1 164 ? -19.156 25.781 21.531 1 94.75 164 VAL B C 1
ATOM 5119 O O . VAL B 1 164 ? -18.406 25.797 20.547 1 94.75 164 VAL B O 1
ATOM 5122 N N . VAL B 1 165 ? -19.812 26.797 21.875 1 96.25 165 VAL B N 1
ATOM 5123 C CA . VAL B 1 165 ? -19.797 28.031 21.078 1 96.25 165 VAL B CA 1
ATOM 5124 C C . VAL B 1 165 ? -18.422 28.672 21.172 1 96.25 165 VAL B C 1
ATOM 5126 O O . VAL B 1 165 ? -17.859 29.078 20.156 1 96.25 165 VAL B O 1
ATOM 5129 N N . MET B 1 166 ? -17.906 28.844 22.359 1 96.81 166 MET B N 1
ATOM 5130 C CA . MET B 1 166 ? -16.594 29.453 22.562 1 96.81 166 MET B CA 1
ATOM 5131 C C . MET B 1 166 ? -15.523 28.719 21.766 1 96.81 166 MET B C 1
ATOM 5133 O O . MET B 1 166 ? -14.75 29.328 21.031 1 96.81 166 MET B O 1
ATOM 5137 N N . LEU B 1 167 ? -15.477 27.438 21.984 1 96.75 167 LEU B N 1
ATOM 5138 C CA . LEU B 1 167 ? -14.469 26.625 21.312 1 96.75 167 LEU B CA 1
ATOM 5139 C C . LEU B 1 167 ? -14.695 26.609 19.812 1 96.75 167 LEU B C 1
ATOM 5141 O O . LEU B 1 167 ? -13.734 26.609 19.031 1 96.75 167 LEU B O 1
ATOM 5145 N N . GLY B 1 168 ? -15.961 26.484 19.406 1 97.12 168 GLY B N 1
ATOM 5146 C CA . GLY B 1 168 ? -16.266 26.531 17.984 1 97.12 168 GLY B CA 1
ATOM 5147 C C . GLY B 1 168 ? -15.703 27.766 17.297 1 97.12 168 GLY B C 1
ATOM 5148 O O . GLY B 1 168 ? -15.109 27.656 16.219 1 97.12 168 GLY B O 1
ATOM 5149 N N . ILE B 1 169 ? -15.867 28.875 17.891 1 97.75 169 ILE B N 1
ATOM 5150 C CA . ILE B 1 169 ? -15.367 30.125 17.328 1 97.75 169 ILE B CA 1
ATOM 5151 C C . ILE B 1 169 ? -13.844 30.125 17.344 1 97.75 169 ILE B C 1
ATOM 5153 O O . ILE B 1 169 ? -13.211 30.453 16.328 1 97.75 169 ILE B O 1
ATOM 5157 N N . LEU B 1 170 ? -13.273 29.781 18.453 1 98.06 170 LEU B N 1
ATOM 5158 C CA . LEU B 1 170 ? -11.82 29.781 18.609 1 98.06 170 LEU B CA 1
ATOM 5159 C C . LEU B 1 170 ? -11.164 28.828 17.625 1 98.06 170 LEU B C 1
ATOM 5161 O O . LEU B 1 170 ? -10.234 29.203 16.906 1 98.06 170 LEU B O 1
ATOM 5165 N N . LEU B 1 171 ? -11.594 27.594 17.594 1 98 171 LEU B N 1
ATOM 5166 C CA . LEU B 1 171 ? -11.008 26.547 16.75 1 98 171 LEU B CA 1
ATOM 5167 C C . LEU B 1 171 ? -11.266 26.844 15.281 1 98 171 LEU B C 1
ATOM 5169 O O . LEU B 1 171 ? -10.383 26.641 14.438 1 98 171 LEU B O 1
ATOM 5173 N N . GLY B 1 172 ? -12.484 27.234 14.922 1 98.19 172 GLY B N 1
ATOM 5174 C CA . GLY B 1 172 ? -12.781 27.625 13.555 1 98.19 172 GLY B CA 1
ATOM 5175 C C . GLY B 1 172 ? -11.898 28.75 13.055 1 98.19 172 GLY B C 1
ATOM 5176 O O . GLY B 1 172 ? -11.461 28.75 11.906 1 98.19 172 GLY B O 1
ATOM 5177 N N . THR B 1 173 ? -11.703 29.703 13.93 1 98.56 173 THR B N 1
ATOM 5178 C CA . THR B 1 173 ? -10.812 30.812 13.594 1 98.56 173 THR B CA 1
ATOM 5179 C C . THR B 1 173 ? -9.383 30.312 13.391 1 98.56 173 THR B C 1
ATOM 5181 O O . THR B 1 173 ? -8.703 30.734 12.445 1 98.56 173 THR B O 1
ATOM 5184 N N . TYR B 1 174 ? -8.914 29.469 14.25 1 98.5 174 TYR B N 1
ATOM 5185 C CA . TYR B 1 174 ? -7.59 28.891 14.086 1 98.5 174 TYR B CA 1
ATOM 5186 C C . TYR B 1 174 ? -7.473 28.156 12.75 1 98.5 174 TYR B C 1
ATOM 5188 O O . TYR B 1 174 ? -6.488 28.328 12.023 1 98.5 174 TYR B O 1
ATOM 5196 N N . TRP B 1 175 ? -8.453 27.281 12.414 1 98.12 175 TRP B N 1
ATOM 5197 C CA . TRP B 1 175 ? -8.422 26.547 11.156 1 98.12 175 TRP B CA 1
ATOM 5198 C C . TRP B 1 175 ? -8.328 27.516 9.969 1 98.12 175 TRP B C 1
ATOM 5200 O O . TRP B 1 175 ? -7.527 27.297 9.055 1 98.12 175 TRP B O 1
ATOM 5210 N N . ALA B 1 176 ? -9.109 28.562 10 1 97.44 176 ALA B N 1
ATOM 5211 C CA . ALA B 1 176 ? -9.164 29.531 8.914 1 97.44 176 ALA B CA 1
ATOM 5212 C C . ALA B 1 176 ? -7.84 30.281 8.781 1 97.44 176 ALA B C 1
ATOM 5214 O O . ALA B 1 176 ? -7.262 30.344 7.691 1 97.44 176 ALA B O 1
ATOM 5215 N N . VAL B 1 177 ? -7.352 30.766 9.867 1 98.56 177 VAL B N 1
ATOM 5216 C CA . VAL B 1 177 ? -6.188 31.641 9.844 1 98.56 177 VAL B CA 1
ATOM 5217 C C . VAL B 1 177 ? -4.926 30.812 9.586 1 98.56 177 VAL B C 1
ATOM 5219 O O . VAL B 1 177 ? -4.086 31.203 8.766 1 98.56 177 VAL B O 1
ATOM 5222 N N . ALA B 1 178 ? -4.773 29.719 10.305 1 98.62 178 ALA B N 1
ATOM 5223 C CA . ALA B 1 178 ? -3.555 28.922 10.203 1 98.62 178 ALA B CA 1
ATOM 5224 C C . ALA B 1 178 ? -3.4 28.328 8.805 1 98.62 178 ALA B C 1
ATOM 5226 O O . ALA B 1 178 ? -2.307 28.344 8.242 1 98.62 178 ALA B O 1
ATOM 5227 N N . SER B 1 179 ? -4.449 27.766 8.25 1 98.19 179 SER B N 1
ATOM 5228 C CA . SER B 1 179 ? -4.352 27.234 6.891 1 98.19 179 SER B CA 1
ATOM 5229 C C . SER B 1 179 ? -4.09 28.344 5.879 1 98.19 179 SER B C 1
ATOM 5231 O O . SER B 1 179 ? -3.355 28.156 4.91 1 98.19 179 SER B O 1
ATOM 5233 N N . ASN B 1 180 ? -4.672 29.516 6.109 1 97.81 180 ASN B N 1
ATOM 5234 C CA . ASN B 1 180 ? -4.465 30.672 5.246 1 97.81 180 ASN B CA 1
ATOM 5235 C C . ASN B 1 180 ? -2.994 31.078 5.191 1 97.81 180 ASN B C 1
ATOM 5237 O O . ASN B 1 180 ? -2.516 31.562 4.164 1 97.81 180 ASN B O 1
ATOM 5241 N N . LEU B 1 181 ? -2.305 30.844 6.262 1 98.31 181 LEU B N 1
ATOM 5242 C CA . LEU B 1 181 ? -0.883 31.172 6.344 1 98.31 181 LEU B CA 1
ATOM 5243 C C . LEU B 1 181 ? -0.075 30.312 5.383 1 98.31 181 LEU B C 1
ATOM 5245 O O . LEU B 1 181 ? 1.054 30.656 5.027 1 98.31 181 LEU B O 1
ATOM 5249 N N . THR B 1 182 ? -0.631 29.188 4.914 1 98.19 182 THR B N 1
ATOM 5250 C CA . THR B 1 182 ? 0.137 28.25 4.105 1 98.19 182 THR B CA 1
ATOM 5251 C C . THR B 1 182 ? -0.128 28.469 2.621 1 98.19 182 THR B C 1
ATOM 5253 O O . THR B 1 182 ? 0.532 27.875 1.771 1 98.19 182 THR B O 1
ATOM 5256 N N . VAL B 1 183 ? -0.998 29.391 2.258 1 96.5 183 VAL B N 1
ATOM 5257 C CA . VAL B 1 183 ? -1.382 29.609 0.866 1 96.5 183 VAL B CA 1
ATOM 5258 C C . VAL B 1 183 ? -0.155 30 0.048 1 96.5 183 VAL B C 1
ATOM 5260 O O . VAL B 1 183 ? 0.153 29.375 -0.966 1 96.5 183 VAL B O 1
ATOM 5263 N N . GLU B 1 184 ? 0.582 30.953 0.5 1 96.06 184 GLU B N 1
ATOM 5264 C CA . GLU B 1 184 ? 1.715 31.469 -0.265 1 96.06 184 GLU B CA 1
ATOM 5265 C C . GLU B 1 184 ? 2.848 30.453 -0.323 1 96.06 184 GLU B C 1
ATOM 5267 O O . GLU B 1 184 ? 3.355 30.141 -1.401 1 96.06 184 GLU B O 1
ATOM 5272 N N . PRO B 1 185 ? 3.219 29.891 0.856 1 97.12 185 PRO B N 1
ATOM 5273 C CA . PRO B 1 185 ? 4.277 28.875 0.8 1 97.12 185 PRO B CA 1
ATOM 5274 C C . PRO B 1 185 ? 3.936 27.719 -0.129 1 97.12 185 PRO B C 1
ATOM 5276 O O . PRO B 1 185 ? 4.789 27.266 -0.893 1 97.12 185 PRO B O 1
ATOM 5279 N N . VAL B 1 186 ? 2.74 27.234 -0.104 1 96.88 186 VAL B N 1
ATOM 5280 C CA . VAL B 1 186 ? 2.34 26.078 -0.902 1 96.88 186 VAL B CA 1
ATOM 5281 C C . VAL B 1 186 ? 2.283 26.469 -2.379 1 96.88 186 VAL B C 1
ATOM 5283 O O . VAL B 1 186 ? 2.744 25.719 -3.242 1 96.88 186 VAL B O 1
ATOM 5286 N N . ALA B 1 187 ? 1.725 27.656 -2.695 1 94.56 187 ALA B N 1
ATOM 5287 C CA . ALA B 1 187 ? 1.657 28.109 -4.078 1 94.56 187 ALA B CA 1
ATOM 5288 C C . ALA B 1 187 ? 3.053 28.25 -4.684 1 94.56 187 ALA B C 1
ATOM 5290 O O . ALA B 1 187 ? 3.268 27.906 -5.848 1 94.56 187 ALA B O 1
ATOM 5291 N N . LYS B 1 188 ? 3.916 28.734 -3.9 1 94.81 188 LYS B N 1
ATOM 5292 C CA . LYS B 1 188 ? 5.281 28.922 -4.379 1 94.81 188 LYS B CA 1
ATOM 5293 C C . LYS B 1 188 ? 5.98 27.578 -4.566 1 94.81 188 LYS B C 1
ATOM 5295 O O . LYS B 1 188 ? 6.695 27.375 -5.551 1 94.81 188 LYS B O 1
ATOM 5300 N N . LEU B 1 189 ? 5.785 26.672 -3.656 1 95.56 189 LEU B N 1
ATOM 5301 C CA . LEU B 1 189 ? 6.379 25.344 -3.74 1 95.56 189 LEU B CA 1
ATOM 5302 C C . LEU B 1 189 ? 5.852 24.578 -4.953 1 95.56 189 LEU B C 1
ATOM 5304 O O . LEU B 1 189 ? 6.609 23.875 -5.629 1 95.56 189 LEU B O 1
ATOM 5308 N N . THR B 1 190 ? 4.574 24.75 -5.246 1 93.81 190 THR B N 1
ATOM 5309 C CA . THR B 1 190 ? 3.9 23.938 -6.246 1 93.81 190 THR B CA 1
ATOM 5310 C C . THR B 1 190 ? 3.811 24.672 -7.578 1 93.81 190 THR B C 1
ATOM 5312 O O . THR B 1 190 ? 3.322 24.109 -8.57 1 93.81 190 THR B O 1
ATOM 5315 N N . GLU B 1 191 ? 4.191 25.875 -7.602 1 90.75 191 GLU B N 1
ATOM 5316 C CA . GLU B 1 191 ? 4.039 26.734 -8.773 1 90.75 191 GLU B CA 1
ATOM 5317 C C . GLU B 1 191 ? 2.578 26.844 -9.195 1 90.75 191 GLU B C 1
ATOM 5319 O O . GLU B 1 191 ? 2.242 26.594 -10.352 1 90.75 191 GLU B O 1
ATOM 5324 N N . GLY B 1 192 ? 1.798 27.109 -8.148 1 88.94 192 GLY B N 1
ATOM 5325 C CA . GLY B 1 192 ? 0.385 27.328 -8.414 1 88.94 192 GLY B CA 1
ATOM 5326 C C . GLY B 1 192 ? -0.435 26.062 -8.406 1 88.94 192 GLY B C 1
ATOM 5327 O O . GLY B 1 192 ? -1.208 25.812 -9.328 1 88.94 192 GLY B O 1
ATOM 5328 N N . GLY B 1 193 ? -0.295 25.266 -7.457 1 87.44 193 GLY B N 1
ATOM 5329 C CA . GLY B 1 193 ? -0.987 23.984 -7.367 1 87.44 193 GLY B CA 1
ATOM 5330 C C . GLY B 1 193 ? -2.449 24.125 -6.984 1 87.44 193 GLY B C 1
ATOM 5331 O O . GLY B 1 193 ? -3.229 23.188 -7.141 1 87.44 193 GLY B O 1
ATOM 5332 N N . GLY B 1 194 ? -2.83 25.297 -6.434 1 86.94 194 GLY B N 1
ATOM 5333 C CA . GLY B 1 194 ? -4.234 25.578 -6.195 1 86.94 194 GLY B CA 1
ATOM 5334 C C . GLY B 1 194 ? -4.75 25.016 -4.883 1 86.94 194 GLY B C 1
ATOM 5335 O O . GLY B 1 194 ? -5.941 24.75 -4.746 1 86.94 194 GLY B O 1
ATOM 5336 N N . PHE B 1 195 ? -3.932 24.656 -3.984 1 92.69 195 PHE B N 1
ATOM 5337 C CA . PHE B 1 195 ? -4.352 24.172 -2.676 1 92.69 195 PHE B CA 1
ATOM 5338 C C . PHE B 1 195 ? -3.441 24.719 -1.579 1 92.69 195 PHE B C 1
ATOM 5340 O O . PHE B 1 195 ? -2.418 25.344 -1.867 1 92.69 195 PHE B O 1
ATOM 5347 N N . ALA B 1 196 ? -3.85 24.625 -0.33 1 96.19 196 ALA B N 1
ATOM 5348 C CA . ALA B 1 196 ? -3.094 24.969 0.875 1 96.19 196 ALA B CA 1
ATOM 5349 C C . ALA B 1 196 ? -2.992 23.75 1.806 1 96.19 196 ALA B C 1
ATOM 5351 O O . ALA B 1 196 ? -3.482 22.672 1.481 1 96.19 196 ALA B O 1
ATOM 5352 N N . THR B 1 197 ? -2.268 23.938 2.875 1 97.62 197 THR B N 1
ATOM 5353 C CA . THR B 1 197 ? -2.146 22.844 3.836 1 97.62 197 THR B CA 1
ATOM 5354 C C . THR B 1 197 ? -3.107 23.047 5.004 1 97.62 197 THR B C 1
ATOM 5356 O O . THR B 1 197 ? -3.127 24.109 5.625 1 97.62 197 THR B O 1
ATOM 5359 N N . GLY B 1 198 ? -3.98 22.172 5.207 1 97 198 GLY B N 1
ATOM 5360 C CA . GLY B 1 198 ? -4.816 22.078 6.395 1 97 198 GLY B CA 1
ATOM 5361 C C . GLY B 1 198 ? -4.508 20.859 7.246 1 97 198 GLY B C 1
ATOM 5362 O O . GLY B 1 198 ? -5.145 19.812 7.098 1 97 198 GLY B O 1
ATOM 5363 N N . HIS B 1 199 ? -3.66 21.047 8.133 1 96.75 199 HIS B N 1
ATOM 5364 C CA . HIS B 1 199 ? -3.18 19.953 8.977 1 96.75 199 HIS B CA 1
ATOM 5365 C C . HIS B 1 199 ? -2.807 20.469 10.367 1 96.75 199 HIS B C 1
ATOM 5367 O O . HIS B 1 199 ? -3.559 21.219 10.977 1 96.75 199 HIS B O 1
ATOM 5373 N N . GLN B 1 200 ? -1.674 20.031 10.945 1 96.94 200 GLN B N 1
ATOM 5374 C CA . GLN B 1 200 ? -1.427 20.297 12.359 1 96.94 200 GLN B CA 1
ATOM 5375 C C . GLN B 1 200 ? -0.13 21.078 12.555 1 96.94 200 GLN B C 1
ATOM 5377 O O . GLN B 1 200 ? 0.352 21.219 13.68 1 96.94 200 GLN B O 1
ATOM 5382 N N . GLN B 1 201 ? 0.495 21.531 11.461 1 98.44 201 GLN B N 1
ATOM 5383 C CA . GLN B 1 201 ? 1.76 22.266 11.531 1 98.44 201 GLN B CA 1
ATOM 5384 C C . GLN B 1 201 ? 1.75 23.469 10.609 1 98.44 201 GLN B C 1
ATOM 5386 O O . GLN B 1 201 ? 2.768 23.797 9.992 1 98.44 201 GLN B O 1
ATOM 5391 N N . MET B 1 202 ? 0.668 24.125 10.484 1 98.75 202 MET B N 1
ATOM 5392 C CA . MET B 1 202 ? 0.421 25.203 9.531 1 98.75 202 MET B CA 1
ATOM 5393 C C . MET B 1 202 ? 1.214 26.453 9.898 1 98.75 202 MET B C 1
ATOM 5395 O O . MET B 1 202 ? 1.877 27.047 9.047 1 98.75 202 MET B O 1
ATOM 5399 N N . PHE B 1 203 ? 1.163 26.891 11.203 1 98.75 203 PHE B N 1
ATOM 5400 C CA . PHE B 1 203 ? 2.02 27.984 11.656 1 98.75 203 PHE B CA 1
ATOM 5401 C C . PHE B 1 203 ? 3.49 27.641 11.438 1 98.75 203 PHE B C 1
ATOM 5403 O O . PHE B 1 203 ? 4.293 28.516 11.109 1 98.75 203 PHE B O 1
ATOM 5410 N N . GLY B 1 204 ? 3.82 26.406 11.648 1 98.69 204 GLY B N 1
ATOM 5411 C CA . GLY B 1 204 ? 5.176 25.938 11.406 1 98.69 204 GLY B CA 1
ATOM 5412 C C . GLY B 1 204 ? 5.613 26.125 9.961 1 98.69 204 GLY B C 1
ATOM 5413 O O . GLY B 1 204 ? 6.734 26.562 9.703 1 98.69 204 GLY B O 1
ATOM 5414 N N . ILE B 1 205 ? 4.758 25.75 9.023 1 98.62 205 ILE B N 1
ATOM 5415 C CA . ILE B 1 205 ? 5.055 25.891 7.605 1 98.62 205 ILE B CA 1
ATOM 5416 C C . ILE B 1 205 ? 5.332 27.359 7.285 1 98.62 205 ILE B C 1
ATOM 5418 O O . ILE B 1 205 ? 6.273 27.672 6.551 1 98.62 205 ILE B O 1
ATOM 5422 N N . PHE B 1 206 ? 4.504 28.234 7.824 1 98.44 206 PHE B N 1
ATOM 5423 C CA . PHE B 1 206 ? 4.691 29.672 7.629 1 98.44 206 PHE B CA 1
ATOM 5424 C C . PHE B 1 206 ? 6.043 30.109 8.18 1 98.44 206 PHE B C 1
ATOM 5426 O O . PHE B 1 206 ? 6.777 30.844 7.508 1 98.44 206 PHE B O 1
ATOM 5433 N N . LEU B 1 207 ? 6.352 29.688 9.352 1 98.38 207 LEU B N 1
ATOM 5434 C CA . LEU B 1 207 ? 7.625 30.047 9.977 1 98.38 207 LEU B CA 1
ATOM 5435 C C . LEU B 1 207 ? 8.797 29.562 9.125 1 98.38 207 LEU B C 1
ATOM 5437 O O . LEU B 1 207 ? 9.773 30.297 8.93 1 98.38 207 LEU B O 1
ATOM 5441 N N . VAL B 1 208 ? 8.711 28.312 8.695 1 98.44 208 VAL B N 1
ATOM 5442 C CA . VAL B 1 208 ? 9.758 27.75 7.844 1 98.44 208 VAL B CA 1
ATOM 5443 C C . VAL B 1 208 ? 9.938 28.609 6.602 1 98.44 208 VAL B C 1
ATOM 5445 O O . VAL B 1 208 ? 11.07 28.906 6.207 1 98.44 208 VAL B O 1
ATOM 5448 N N . SER B 1 209 ? 8.852 29.062 5.965 1 97.38 209 SER B N 1
ATOM 5449 C CA . SER B 1 209 ? 8.906 29.859 4.75 1 97.38 209 SER B CA 1
ATOM 5450 C C . SER B 1 209 ? 9.594 31.203 5.004 1 97.38 209 SER B C 1
ATOM 5452 O O . SER B 1 209 ? 10.156 31.797 4.082 1 97.38 209 SER B O 1
ATOM 5454 N N . LYS B 1 210 ? 9.594 31.641 6.258 1 96.69 210 LYS B N 1
ATOM 5455 C CA . LYS B 1 210 ? 10.172 32.938 6.586 1 96.69 210 LYS B CA 1
ATOM 5456 C C . LYS B 1 210 ? 11.648 32.812 6.969 1 96.69 210 LYS B C 1
ATOM 5458 O O . LYS B 1 210 ? 12.438 33.719 6.746 1 96.69 210 LYS B O 1
ATOM 5463 N N . ILE B 1 211 ? 12.078 31.656 7.449 1 97.75 211 ILE B N 1
ATOM 5464 C CA . ILE B 1 211 ? 13.398 31.625 8.07 1 97.75 211 ILE B CA 1
ATOM 5465 C C . ILE B 1 211 ? 14.336 30.75 7.25 1 97.75 211 ILE B C 1
ATOM 5467 O O . ILE B 1 211 ? 15.562 30.812 7.414 1 97.75 211 ILE B O 1
ATOM 5471 N N . ALA B 1 212 ? 13.812 29.906 6.441 1 97.44 212 ALA B N 1
ATOM 5472 C CA . ALA B 1 212 ? 14.633 28.922 5.75 1 97.44 212 ALA B CA 1
ATOM 5473 C C . ALA B 1 212 ? 15.742 29.578 4.949 1 97.44 212 ALA B C 1
ATOM 5475 O O . ALA B 1 212 ? 16.891 29.125 4.969 1 97.44 212 ALA B O 1
ATOM 5476 N N . LYS B 1 213 ? 15.445 30.672 4.215 1 95.06 213 LYS B N 1
ATOM 5477 C CA . LYS B 1 213 ? 16.406 31.359 3.359 1 95.06 213 LYS B CA 1
ATOM 5478 C C . LYS B 1 213 ? 17.547 31.969 4.184 1 95.06 213 LYS B C 1
ATOM 5480 O O . LYS B 1 213 ? 18.672 32.094 3.701 1 95.06 213 LYS B O 1
ATOM 5485 N N . LYS B 1 214 ? 17.25 32.281 5.383 1 96.81 214 LYS B N 1
ATOM 5486 C CA . LYS B 1 214 ? 18.266 32.875 6.266 1 96.81 214 LYS B CA 1
ATOM 5487 C C . LYS B 1 214 ? 19.203 31.797 6.809 1 96.81 214 LYS B C 1
ATOM 5489 O O . LYS B 1 214 ? 20.312 32.125 7.258 1 96.81 214 LYS B O 1
ATOM 5494 N N . ILE B 1 215 ? 18.797 30.641 6.758 1 96.62 215 ILE B N 1
ATOM 5495 C CA . ILE B 1 215 ? 19.547 29.531 7.359 1 96.62 215 ILE B CA 1
ATOM 5496 C C . ILE B 1 215 ? 20.453 28.891 6.316 1 96.62 215 ILE B C 1
ATOM 5498 O O . ILE B 1 215 ? 21.547 28.422 6.637 1 96.62 215 ILE B O 1
ATOM 5502 N N . GLY B 1 216 ? 19.953 28.875 5.074 1 95.06 216 GLY B N 1
ATOM 5503 C CA . GLY B 1 216 ? 20.719 28.203 4.039 1 95.06 216 GLY B CA 1
ATOM 5504 C C . GLY B 1 216 ? 20.609 28.875 2.682 1 95.06 216 GLY B C 1
ATOM 5505 O O . GLY B 1 216 ? 20.359 30.078 2.594 1 95.06 216 GLY B O 1
ATOM 5506 N N . ASN B 1 217 ? 21.016 28.016 1.643 1 94.62 217 ASN B N 1
ATOM 5507 C CA . ASN B 1 217 ? 21.047 28.484 0.259 1 94.62 217 ASN B CA 1
ATOM 5508 C C . ASN B 1 217 ? 20.312 27.516 -0.671 1 94.62 217 ASN B C 1
ATOM 5510 O O . ASN B 1 217 ? 20.719 26.359 -0.831 1 94.62 217 ASN B O 1
ATOM 5514 N N . PRO B 1 218 ? 19.25 28.062 -1.265 1 92.31 218 PRO B N 1
ATOM 5515 C CA . PRO B 1 218 ? 18.469 27.188 -2.139 1 92.31 218 PRO B CA 1
ATOM 5516 C C . PRO B 1 218 ? 19.281 26.609 -3.289 1 92.31 218 PRO B C 1
ATOM 5518 O O . PRO B 1 218 ? 18.906 25.594 -3.869 1 92.31 218 PRO B O 1
ATOM 5521 N N . LYS B 1 219 ? 20.438 27.156 -3.742 1 90.88 219 LYS B N 1
ATOM 5522 C CA . LYS B 1 219 ? 21.297 26.656 -4.805 1 90.88 219 LYS B CA 1
ATOM 5523 C C . LYS B 1 219 ? 21.938 25.328 -4.402 1 90.88 219 LYS B C 1
ATOM 5525 O O . LYS B 1 219 ? 22.359 24.547 -5.262 1 90.88 219 LYS B O 1
ATOM 5530 N N . ASN B 1 220 ? 21.984 25.188 -3.053 1 93.56 220 ASN B N 1
ATOM 5531 C CA . ASN B 1 220 ? 22.531 23.938 -2.52 1 93.56 220 ASN B CA 1
ATOM 5532 C C . ASN B 1 220 ? 21.422 23.016 -2.021 1 93.56 220 ASN B C 1
ATOM 5534 O O . ASN B 1 220 ? 21.438 22.594 -0.866 1 93.56 220 ASN B O 1
ATOM 5538 N N . SER B 1 221 ? 20.594 22.688 -2.9 1 93.19 221 SER B N 1
ATOM 5539 C CA . SER B 1 221 ? 19.422 21.859 -2.559 1 93.19 221 SER B CA 1
ATOM 5540 C C . SER B 1 221 ? 19.688 20.391 -2.855 1 93.19 221 SER B C 1
ATOM 5542 O O . SER B 1 221 ? 20.688 20.047 -3.482 1 93.19 221 SER B O 1
ATOM 5544 N N . LEU B 1 222 ? 18.812 19.547 -2.385 1 91.75 222 LEU B N 1
ATOM 5545 C CA . LEU B 1 222 ? 18.906 18.109 -2.629 1 91.75 222 LEU B CA 1
ATOM 5546 C C . LEU B 1 222 ? 18.828 17.797 -4.121 1 91.75 222 LEU B C 1
ATOM 5548 O O . LEU B 1 222 ? 19.391 16.812 -4.59 1 91.75 222 LEU B O 1
ATOM 5552 N N . GLU B 1 223 ? 18.156 18.609 -4.898 1 87.69 223 GLU B N 1
ATOM 5553 C CA . GLU B 1 223 ? 18.031 18.453 -6.344 1 87.69 223 GLU B CA 1
ATOM 5554 C C . GLU B 1 223 ? 19.391 18.609 -7.027 1 87.69 223 GLU B C 1
ATOM 5556 O O . GLU B 1 223 ? 19.656 17.953 -8.039 1 87.69 223 GLU B O 1
ATOM 5561 N N . ASN B 1 224 ? 20.172 19.406 -6.457 1 86.75 224 ASN B N 1
ATOM 5562 C CA . ASN B 1 224 ? 21.438 19.75 -7.105 1 86.75 224 ASN B CA 1
ATOM 5563 C C . ASN B 1 224 ? 22.594 18.938 -6.547 1 86.75 224 ASN B C 1
ATOM 5565 O O . ASN B 1 224 ? 23.719 19.062 -7.023 1 86.75 224 ASN B O 1
ATOM 5569 N N . LEU B 1 225 ? 22.266 18.203 -5.621 1 82.56 225 LEU B N 1
ATOM 5570 C CA . LEU B 1 225 ? 23.312 17.406 -4.988 1 82.56 225 LEU B CA 1
ATOM 5571 C C . LEU B 1 225 ? 23.672 16.203 -5.852 1 82.56 225 LEU B C 1
ATOM 5573 O O . LEU B 1 225 ? 22.828 15.336 -6.105 1 82.56 225 LEU B O 1
ATOM 5577 N N . LYS B 1 226 ? 24.797 16.234 -6.664 1 78.94 226 LYS B N 1
ATOM 5578 C CA . LYS B 1 226 ? 25.328 15.078 -7.398 1 78.94 226 LYS B CA 1
ATOM 5579 C C . LYS B 1 226 ? 26.453 14.398 -6.625 1 78.94 226 LYS B C 1
ATOM 5581 O O . LYS B 1 226 ? 27.562 14.914 -6.562 1 78.94 226 LYS B O 1
ATOM 5586 N N . LEU B 1 227 ? 26.078 13.281 -5.934 1 82.19 227 LEU B N 1
ATOM 5587 C CA . LEU B 1 227 ? 27.047 12.586 -5.102 1 82.19 227 LEU B CA 1
ATOM 5588 C C . LEU B 1 227 ? 27.875 11.617 -5.934 1 82.19 227 LEU B C 1
ATOM 5590 O O . LEU B 1 227 ? 27.344 10.906 -6.785 1 82.19 227 LEU B O 1
ATOM 5594 N N . PRO B 1 228 ? 29.203 11.602 -5.707 1 84.69 228 PRO B N 1
ATOM 5595 C CA . PRO B 1 228 ? 30.078 10.766 -6.527 1 84.69 228 PRO B CA 1
ATOM 5596 C C . PRO B 1 228 ? 30.297 9.375 -5.934 1 84.69 228 PRO B C 1
ATOM 5598 O O . PRO 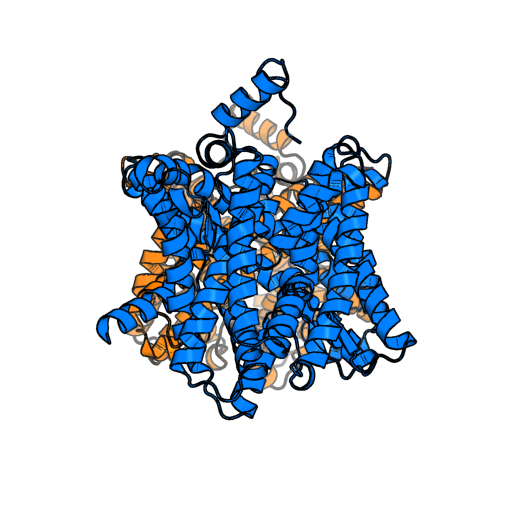B 1 228 ? 30 9.148 -4.758 1 84.69 228 PRO B O 1
ATOM 5601 N N . GLY B 1 229 ? 30.781 8.453 -6.801 1 87.69 229 GLY B N 1
ATOM 5602 C CA . GLY B 1 229 ? 31.188 7.129 -6.359 1 87.69 229 GLY B CA 1
ATOM 5603 C C . GLY B 1 229 ? 30.062 6.328 -5.738 1 87.69 229 GLY B C 1
ATOM 5604 O O . GLY B 1 229 ? 28.969 6.223 -6.316 1 87.69 229 GLY B O 1
ATOM 5605 N N . PHE B 1 230 ? 30.344 5.824 -4.535 1 87.56 230 PHE B N 1
ATOM 5606 C CA . PHE B 1 230 ? 29.375 4.965 -3.863 1 87.56 230 PHE B CA 1
ATOM 5607 C C . PHE B 1 230 ? 28.234 5.789 -3.297 1 87.56 230 PHE B C 1
ATOM 5609 O O . PHE B 1 230 ? 27.109 5.281 -3.135 1 87.56 230 PHE B O 1
ATOM 5616 N N . LEU B 1 231 ? 28.453 7.047 -3.109 1 84.75 231 LEU B N 1
ATOM 5617 C CA . LEU B 1 231 ? 27.422 7.914 -2.572 1 84.75 231 LEU B CA 1
ATOM 5618 C C . LEU B 1 231 ? 26.344 8.195 -3.621 1 84.75 231 LEU B C 1
ATOM 5620 O O . LEU B 1 231 ? 25.25 8.672 -3.293 1 84.75 231 LEU B O 1
ATOM 5624 N N . SER B 1 232 ? 26.594 7.805 -4.793 1 86.94 232 SER B N 1
ATOM 5625 C CA . SER B 1 232 ? 25.656 8.039 -5.887 1 86.94 232 SER B CA 1
ATOM 5626 C C . SER B 1 232 ? 24.359 7.25 -5.688 1 86.94 232 SER B C 1
ATOM 5628 O O . SER B 1 232 ? 23.328 7.566 -6.289 1 86.94 232 SER B O 1
ATOM 5630 N N . ILE B 1 233 ? 24.422 6.273 -4.852 1 86.38 233 ILE B N 1
ATOM 5631 C CA . ILE B 1 233 ? 23.234 5.465 -4.582 1 86.38 233 ILE B CA 1
ATOM 5632 C C . ILE B 1 233 ? 22.156 6.332 -3.938 1 86.38 233 ILE B C 1
ATOM 5634 O O . ILE B 1 233 ? 20.969 6.016 -4.02 1 86.38 233 ILE B O 1
ATOM 5638 N N . PHE B 1 234 ? 22.531 7.41 -3.418 1 86.31 234 PHE B N 1
ATOM 5639 C CA . PHE B 1 234 ? 21.594 8.273 -2.707 1 86.31 234 PHE B CA 1
ATOM 5640 C C . PHE B 1 234 ? 20.859 9.18 -3.678 1 86.31 234 PHE B C 1
ATOM 5642 O O . PHE B 1 234 ? 19.922 9.883 -3.285 1 86.31 234 PHE B O 1
ATOM 5649 N N . ASN B 1 235 ? 21.25 9.055 -4.895 1 86.5 235 ASN B N 1
ATOM 5650 C CA . ASN B 1 235 ? 20.531 9.797 -5.922 1 86.5 235 ASN B CA 1
ATOM 5651 C C . ASN B 1 235 ? 19.203 9.133 -6.262 1 86.5 235 ASN B C 1
ATOM 5653 O O . ASN B 1 235 ? 18.312 9.773 -6.82 1 86.5 235 ASN B O 1
ATOM 5657 N N . GLU B 1 236 ? 19.156 7.852 -5.871 1 89.12 236 GLU B N 1
ATOM 5658 C CA . GLU B 1 236 ? 17.891 7.133 -6.043 1 89.12 236 GLU B CA 1
ATOM 5659 C C . GLU B 1 236 ? 17.078 7.117 -4.75 1 89.12 236 GLU B C 1
ATOM 5661 O O . GLU B 1 236 ? 17.484 6.504 -3.764 1 89.12 236 GLU B O 1
ATOM 5666 N N . ASN B 1 237 ? 15.945 7.668 -4.785 1 90.44 237 ASN B N 1
ATOM 5667 C CA . ASN B 1 237 ? 15.172 7.957 -3.584 1 90.44 237 ASN B CA 1
ATOM 5668 C C . ASN B 1 237 ? 14.859 6.684 -2.803 1 90.44 237 ASN B C 1
ATOM 5670 O O . ASN B 1 237 ? 15.023 6.645 -1.582 1 90.44 237 ASN B O 1
ATOM 5674 N N . MET B 1 238 ? 14.398 5.664 -3.504 1 94.81 238 MET B N 1
ATOM 5675 C CA . MET B 1 238 ? 14.023 4.418 -2.846 1 94.81 238 MET B CA 1
ATOM 5676 C C . MET B 1 238 ? 15.227 3.795 -2.141 1 94.81 238 MET B C 1
ATOM 5678 O O . MET B 1 238 ? 15.109 3.322 -1.008 1 94.81 238 MET B O 1
ATOM 5682 N N . VAL B 1 239 ? 16.375 3.801 -2.771 1 95.62 239 VAL B N 1
ATOM 5683 C CA . VAL B 1 239 ? 17.609 3.221 -2.244 1 95.62 239 VAL B CA 1
ATOM 5684 C C . VAL B 1 239 ? 18.109 4.059 -1.071 1 95.62 239 VAL B C 1
ATOM 5686 O O . VAL B 1 239 ? 18.484 3.516 -0.032 1 95.62 239 VAL B O 1
ATOM 5689 N N . ALA B 1 240 ? 18.078 5.363 -1.274 1 93.5 240 ALA B N 1
ATOM 5690 C CA . ALA B 1 240 ? 18.5 6.273 -0.213 1 93.5 240 ALA B CA 1
ATOM 5691 C C . ALA B 1 240 ? 17.688 6.047 1.06 1 93.5 240 ALA B C 1
ATOM 5693 O O . ALA B 1 240 ? 18.25 5.926 2.15 1 93.5 240 ALA B O 1
ATOM 5694 N N . THR B 1 241 ? 16.391 6.008 0.917 1 94.25 241 THR B N 1
ATOM 5695 C CA . THR B 1 241 ? 15.5 5.785 2.057 1 94.25 241 THR B CA 1
ATOM 5696 C C . THR B 1 241 ? 15.789 4.434 2.709 1 94.25 241 THR B C 1
ATOM 5698 O O . THR B 1 241 ? 15.875 4.336 3.936 1 94.25 241 THR B O 1
ATOM 5701 N N . GLY B 1 242 ? 15.953 3.404 1.891 1 95.69 242 GLY B N 1
ATOM 5702 C CA . GLY B 1 242 ? 16.25 2.08 2.414 1 95.69 242 GLY B CA 1
ATOM 5703 C C . GLY B 1 242 ? 17.516 2.039 3.242 1 95.69 242 GLY B C 1
ATOM 5704 O O . GLY B 1 242 ? 17.531 1.491 4.348 1 95.69 242 GLY B O 1
ATOM 5705 N N . VAL B 1 243 ? 18.562 2.586 2.758 1 95.5 243 VAL B N 1
ATOM 5706 C CA . VAL B 1 243 ? 19.844 2.562 3.432 1 95.5 243 VAL B CA 1
ATOM 5707 C C . VAL B 1 243 ? 19.781 3.396 4.707 1 95.5 243 VAL B C 1
ATOM 5709 O O . VAL B 1 243 ? 20.219 2.945 5.773 1 95.5 243 VAL B O 1
ATOM 5712 N N . LEU B 1 244 ? 19.25 4.617 4.578 1 92.69 244 LEU B N 1
ATOM 5713 C CA . LEU B 1 244 ? 19.172 5.512 5.727 1 92.69 244 LEU B CA 1
ATOM 5714 C C . LEU B 1 244 ? 18.328 4.895 6.844 1 92.69 244 LEU B C 1
ATOM 5716 O O . LEU B 1 244 ? 18.703 4.969 8.016 1 92.69 244 LEU B O 1
ATOM 5720 N N . MET B 1 245 ? 17.219 4.297 6.473 1 93.75 245 MET B N 1
ATOM 5721 C CA . MET B 1 245 ? 16.344 3.734 7.496 1 93.75 245 MET B CA 1
ATOM 5722 C C . MET B 1 245 ? 16.922 2.451 8.07 1 93.75 245 MET B C 1
ATOM 5724 O O . MET B 1 245 ? 16.672 2.115 9.234 1 93.75 245 MET B O 1
ATOM 5728 N N . THR B 1 246 ? 17.688 1.719 7.277 1 96 246 THR B N 1
ATOM 5729 C CA . THR B 1 246 ? 18.391 0.554 7.82 1 96 246 THR B CA 1
ATOM 5730 C C . THR B 1 246 ? 19.375 0.968 8.898 1 96 246 THR B C 1
ATOM 5732 O O . THR B 1 246 ? 19.484 0.318 9.945 1 96 246 THR B O 1
ATOM 5735 N N . ILE B 1 247 ? 20.109 2.018 8.672 1 94.38 247 ILE B N 1
ATOM 5736 C CA . ILE B 1 247 ? 21.062 2.512 9.664 1 94.38 247 ILE B CA 1
ATOM 5737 C C . ILE B 1 247 ? 20.312 3.031 10.883 1 94.38 247 ILE B C 1
ATOM 5739 O O . ILE B 1 247 ? 20.656 2.686 12.023 1 94.38 247 ILE B O 1
ATOM 5743 N N . PHE B 1 248 ? 19.281 3.793 10.672 1 91 248 PHE B N 1
ATOM 5744 C CA . PHE B 1 248 ? 18.547 4.445 11.742 1 91 248 PHE B CA 1
ATOM 5745 C C . PHE B 1 248 ? 17.797 3.418 12.586 1 91 248 PHE B C 1
ATOM 5747 O O . PHE B 1 248 ? 18.062 3.293 13.789 1 91 248 PHE B O 1
ATOM 5754 N N . PHE B 1 249 ? 16.891 2.658 11.945 1 90.81 249 PHE B N 1
ATOM 5755 C CA . PHE B 1 249 ? 16.109 1.644 12.656 1 90.81 249 PHE B CA 1
ATOM 5756 C C . PHE B 1 249 ? 17.016 0.505 13.117 1 90.81 249 PHE B C 1
ATOM 5758 O O . PHE B 1 249 ? 16.781 -0.087 14.172 1 90.81 249 PHE B O 1
ATOM 5765 N N . GLY B 1 250 ? 17.953 0.145 12.273 1 93.5 250 GLY B N 1
ATOM 5766 C CA . GLY B 1 250 ? 18.891 -0.885 12.672 1 93.5 250 GLY B CA 1
ATOM 5767 C C . GLY B 1 250 ? 19.578 -0.584 13.992 1 93.5 250 GLY B C 1
ATOM 5768 O O . GLY B 1 250 ? 19.672 -1.457 14.859 1 93.5 250 GLY B O 1
ATOM 5769 N N . THR B 1 251 ? 19.984 0.614 14.148 1 93.94 251 THR B N 1
ATOM 5770 C CA . THR B 1 251 ? 20.656 1.019 15.383 1 93.94 251 THR B CA 1
ATOM 5771 C C . THR B 1 251 ? 19.703 0.951 16.562 1 93.94 251 THR B C 1
ATOM 5773 O O . THR B 1 251 ? 20.031 0.36 17.594 1 93.94 251 THR B O 1
ATOM 5776 N N . ILE B 1 252 ? 18.531 1.466 16.422 1 91.25 252 ILE B N 1
ATOM 5777 C CA . ILE B 1 252 ? 17.562 1.542 17.516 1 91.25 252 ILE B CA 1
ATOM 5778 C C . ILE B 1 252 ? 17.125 0.136 17.922 1 91.25 252 ILE B C 1
ATOM 5780 O O . ILE B 1 252 ? 17.109 -0.2 19.109 1 91.25 252 ILE B O 1
ATOM 5784 N N . ILE B 1 253 ? 16.812 -0.719 16.953 1 95 253 ILE B N 1
ATOM 5785 C CA . ILE B 1 253 ? 16.281 -2.051 17.219 1 95 253 ILE B CA 1
ATOM 5786 C C . ILE B 1 253 ? 17.375 -2.93 17.812 1 95 253 ILE B C 1
ATOM 5788 O O . ILE B 1 253 ? 17.109 -3.758 18.688 1 95 253 ILE B O 1
ATOM 5792 N N . THR B 1 254 ? 18.609 -2.705 17.422 1 95.44 254 THR B N 1
ATOM 5793 C CA . THR B 1 254 ? 19.734 -3.439 18 1 95.44 254 THR B CA 1
ATOM 5794 C C . THR B 1 254 ? 19.875 -3.096 19.484 1 95.44 254 THR B C 1
ATOM 5796 O O . THR B 1 254 ? 20.156 -3.973 20.312 1 95.44 254 THR B O 1
ATOM 5799 N N . ILE B 1 255 ? 19.688 -1.864 19.766 1 91.12 255 ILE B N 1
ATOM 5800 C CA . ILE B 1 255 ? 19.766 -1.43 21.156 1 91.12 255 ILE B CA 1
ATOM 5801 C C . ILE B 1 255 ? 18.625 -2.068 21.969 1 91.12 255 ILE B C 1
ATOM 5803 O O . ILE B 1 255 ? 18.828 -2.492 23.109 1 91.12 255 ILE B O 1
ATOM 5807 N N . LEU B 1 256 ? 17.453 -2.156 21.438 1 92 256 LEU B N 1
ATOM 5808 C CA . LEU B 1 256 ? 16.297 -2.744 22.109 1 92 256 LEU B CA 1
ATOM 5809 C C . LEU B 1 256 ? 16.5 -4.242 22.312 1 92 256 LEU B C 1
ATOM 5811 O O . LEU B 1 256 ? 16.172 -4.777 23.375 1 92 256 LEU B O 1
ATOM 5815 N N . GLY B 1 257 ? 17.047 -4.926 21.234 1 94.69 257 GLY B N 1
ATOM 5816 C CA . GLY B 1 257 ? 17.391 -6.332 21.344 1 94.69 257 GLY B CA 1
ATOM 5817 C C . GLY B 1 257 ? 16.281 -7.262 20.891 1 94.69 257 GLY B C 1
ATOM 5818 O O . GLY B 1 257 ? 15.117 -6.871 20.859 1 94.69 257 GLY B O 1
ATOM 5819 N N . PRO B 1 258 ? 16.594 -8.484 20.516 1 95.19 258 PRO B N 1
ATOM 5820 C CA . PRO B 1 258 ? 15.641 -9.445 19.953 1 95.19 258 PRO B CA 1
ATOM 5821 C C . PRO B 1 258 ? 14.602 -9.906 20.969 1 95.19 258 PRO B C 1
ATOM 5823 O O . PRO B 1 258 ? 13.438 -10.109 20.609 1 95.19 258 PRO B O 1
ATOM 5826 N N . ASP B 1 259 ? 14.953 -10.07 22.203 1 94.88 259 ASP B N 1
ATOM 5827 C CA . ASP B 1 259 ? 14.031 -10.57 23.219 1 94.88 259 ASP B CA 1
ATOM 5828 C C . ASP B 1 259 ? 12.859 -9.617 23.422 1 94.88 259 ASP B C 1
ATOM 5830 O O . ASP B 1 259 ? 11.703 -10.039 23.422 1 94.88 259 ASP B O 1
ATOM 5834 N N . LEU B 1 260 ? 13.195 -8.422 23.562 1 93.06 260 LEU B N 1
ATOM 5835 C CA . LEU B 1 260 ? 12.148 -7.422 23.75 1 93.06 260 LEU B CA 1
ATOM 5836 C C . LEU B 1 260 ? 11.281 -7.301 22.516 1 93.06 260 LEU B C 1
ATOM 5838 O O . LEU B 1 260 ? 10.055 -7.211 22.609 1 93.06 260 LEU B O 1
ATOM 5842 N N . MET B 1 261 ? 11.883 -7.277 21.359 1 93.81 261 MET B N 1
ATOM 5843 C CA . MET B 1 261 ? 11.141 -7.094 20.125 1 93.81 261 MET B CA 1
ATOM 5844 C C . MET B 1 261 ? 10.188 -8.266 19.875 1 93.81 261 MET B C 1
ATOM 5846 O O . MET B 1 261 ? 9.086 -8.07 19.375 1 93.81 261 MET B O 1
ATOM 5850 N N . HIS B 1 262 ? 10.562 -9.469 20.25 1 94.25 262 HIS B N 1
ATOM 5851 C CA . HIS B 1 262 ? 9.672 -10.617 20.125 1 94.25 262 HIS B CA 1
ATOM 5852 C C . HIS B 1 262 ? 8.43 -10.461 20.984 1 94.25 262 HIS B C 1
ATOM 5854 O O . HIS B 1 262 ? 7.352 -10.93 20.625 1 94.25 262 HIS B O 1
ATOM 5860 N N . GLN B 1 263 ? 8.578 -9.789 22.047 1 90.81 263 GLN B N 1
ATOM 5861 C CA . GLN B 1 263 ? 7.484 -9.617 23 1 90.81 263 GLN B CA 1
ATOM 5862 C C . GLN B 1 263 ? 6.496 -8.555 22.516 1 90.81 263 GLN B C 1
ATOM 5864 O O . GLN B 1 263 ? 5.285 -8.695 22.703 1 90.81 263 GLN B O 1
ATOM 5869 N N . ILE B 1 264 ? 6.953 -7.598 21.859 1 90.06 264 ILE B N 1
ATOM 5870 C CA . ILE B 1 264 ? 6.121 -6.422 21.641 1 90.06 264 ILE B CA 1
ATOM 5871 C C . ILE B 1 264 ? 5.637 -6.395 20.188 1 90.06 264 ILE B C 1
ATOM 5873 O O . ILE B 1 264 ? 4.668 -5.699 19.875 1 90.06 264 ILE B O 1
ATOM 5877 N N . ASP B 1 265 ? 6.379 -7.023 19.297 1 92.5 265 ASP B N 1
ATOM 5878 C CA . ASP B 1 265 ? 6.004 -7.016 17.875 1 92.5 265 ASP B CA 1
ATOM 5879 C C . ASP B 1 265 ? 5.605 -8.414 17.406 1 92.5 265 ASP B C 1
ATOM 5881 O O . ASP B 1 265 ? 6.469 -9.242 17.109 1 92.5 265 ASP B O 1
ATOM 5885 N N . LYS B 1 266 ? 4.41 -8.641 17.172 1 87.56 266 LYS B N 1
ATOM 5886 C CA . LYS B 1 266 ? 3.898 -9.93 16.719 1 87.56 266 LYS B CA 1
ATOM 5887 C C . LYS B 1 266 ? 4.352 -10.234 15.297 1 87.56 266 LYS B C 1
ATOM 5889 O O . LYS B 1 266 ? 4.281 -11.375 14.844 1 87.56 266 LYS B O 1
ATOM 5894 N N . GLY B 1 267 ? 4.758 -9.242 14.641 1 87.25 267 GLY B N 1
ATOM 5895 C CA . GLY B 1 267 ? 5.234 -9.43 13.281 1 87.25 267 GLY B CA 1
ATOM 5896 C C . GLY B 1 267 ? 6.621 -10.047 13.211 1 87.25 267 GLY B C 1
ATOM 5897 O O . GLY B 1 267 ? 7.047 -10.508 12.156 1 87.25 267 GLY B O 1
ATOM 5898 N N . PHE B 1 268 ? 7.32 -9.977 14.312 1 93.25 268 PHE B N 1
ATOM 5899 C CA . PHE B 1 268 ? 8.617 -10.641 14.383 1 93.25 268 PHE B CA 1
ATOM 5900 C C . PHE B 1 268 ? 8.438 -12.148 14.547 1 93.25 268 PHE B C 1
ATOM 5902 O O . PHE B 1 268 ? 8.188 -12.625 15.656 1 93.25 268 PHE B O 1
ATOM 5909 N N . GLY B 1 269 ? 8.648 -12.922 13.492 1 89.25 269 GLY B N 1
ATOM 5910 C CA . GLY B 1 269 ? 8.445 -14.359 13.508 1 89.25 269 GLY B CA 1
ATOM 5911 C C . GLY B 1 269 ? 9.344 -15.078 14.5 1 89.25 269 GLY B C 1
ATOM 5912 O O . GLY B 1 269 ? 10.5 -14.703 14.68 1 89.25 269 GLY B O 1
ATOM 5913 N N . ALA B 1 270 ? 8.828 -16.125 15.078 1 87.31 270 ALA B N 1
ATOM 5914 C CA . ALA B 1 270 ? 9.555 -16.891 16.094 1 87.31 270 ALA B CA 1
ATOM 5915 C C . ALA B 1 270 ? 10.852 -17.469 15.523 1 87.31 270 ALA B C 1
ATOM 5917 O O . ALA B 1 270 ? 11.852 -17.578 16.234 1 87.31 270 ALA B O 1
ATOM 5918 N N . LYS B 1 271 ? 10.898 -17.781 14.273 1 89.25 271 LYS B N 1
ATOM 5919 C CA . LYS B 1 271 ? 12.062 -18.438 13.688 1 89.25 271 LYS B CA 1
ATOM 5920 C C . LYS B 1 271 ? 12.812 -17.5 12.758 1 89.25 271 LYS B C 1
ATOM 5922 O O . LYS B 1 271 ? 13.789 -17.891 12.109 1 89.25 271 LYS B O 1
ATOM 5927 N N . GLN B 1 272 ? 12.328 -16.281 12.695 1 93.81 272 GLN B N 1
ATOM 5928 C CA . GLN B 1 272 ? 12.992 -15.297 11.844 1 93.81 272 GLN B CA 1
ATOM 5929 C C . GLN B 1 272 ? 14.273 -14.781 12.5 1 93.81 272 GLN B C 1
ATOM 5931 O O . GLN B 1 272 ? 14.297 -14.516 13.703 1 93.81 272 GLN B O 1
ATOM 5936 N N . ASN B 1 273 ? 15.344 -14.656 11.711 1 96.44 273 ASN B N 1
ATOM 5937 C CA . ASN B 1 273 ? 16.609 -14.102 12.195 1 96.44 273 ASN B CA 1
ATOM 5938 C C . ASN B 1 273 ? 16.484 -12.625 12.531 1 96.44 273 ASN B C 1
ATOM 5940 O O . ASN B 1 273 ? 15.82 -11.875 11.805 1 96.44 273 ASN B O 1
ATOM 5944 N N . PHE B 1 274 ? 17.156 -12.203 13.602 1 96.81 274 PHE B N 1
ATOM 5945 C CA . PHE B 1 274 ? 17.078 -10.836 14.102 1 96.81 274 PHE B CA 1
ATOM 5946 C C . PHE B 1 274 ? 17.547 -9.844 13.055 1 96.81 274 PHE B C 1
ATOM 5948 O O . PHE B 1 274 ? 16.953 -8.773 12.883 1 96.81 274 PHE B O 1
ATOM 5955 N N . GLY B 1 275 ? 18.609 -10.133 12.367 1 96.44 275 GLY B N 1
ATOM 5956 C CA . GLY B 1 275 ? 19.125 -9.258 11.32 1 96.44 275 GLY B CA 1
ATOM 5957 C C . GLY B 1 275 ? 18.156 -9.07 10.172 1 96.44 275 GLY B C 1
ATOM 5958 O O . GLY B 1 275 ? 18 -7.953 9.672 1 96.44 275 GLY B O 1
ATOM 5959 N N . PHE B 1 276 ? 17.5 -10.133 9.758 1 97 276 PHE B N 1
ATOM 5960 C CA . PHE B 1 276 ? 16.531 -10.062 8.68 1 97 276 PHE B CA 1
ATOM 5961 C C . PHE B 1 276 ? 15.281 -9.305 9.125 1 97 276 PHE B C 1
ATOM 5963 O O . PHE B 1 276 ? 14.648 -8.609 8.32 1 97 276 PHE B O 1
ATOM 5970 N N . TYR B 1 277 ? 14.906 -9.508 10.391 1 96.44 277 TYR B N 1
ATOM 5971 C CA . TYR B 1 277 ? 13.805 -8.734 10.953 1 96.44 277 TYR B CA 1
ATOM 5972 C C . TYR B 1 277 ? 14.086 -7.242 10.875 1 96.44 277 TYR B C 1
ATOM 5974 O O . TYR B 1 277 ? 13.227 -6.461 10.461 1 96.44 277 TYR B O 1
ATOM 5982 N N . ILE B 1 278 ? 15.289 -6.836 11.273 1 96.56 278 ILE B N 1
ATOM 5983 C CA . ILE B 1 278 ? 15.703 -5.441 11.227 1 96.56 278 ILE B CA 1
ATOM 5984 C C . ILE B 1 278 ? 15.625 -4.922 9.789 1 96.56 278 ILE B C 1
ATOM 5986 O O . ILE B 1 278 ? 15.094 -3.836 9.547 1 96.56 278 ILE B O 1
ATOM 5990 N N . LEU B 1 279 ? 16.141 -5.695 8.922 1 97.12 279 LEU B N 1
ATOM 5991 C CA . LEU B 1 279 ? 16.156 -5.297 7.52 1 97.12 279 LEU B CA 1
ATOM 5992 C C . LEU B 1 279 ? 14.734 -5.125 6.984 1 97.12 279 LEU B C 1
ATOM 5994 O O . LEU B 1 279 ? 14.445 -4.164 6.27 1 97.12 279 LEU B O 1
ATOM 5998 N N . GLU B 1 280 ? 13.914 -6.027 7.312 1 96.69 280 GLU B N 1
ATOM 5999 C CA . GLU B 1 280 ? 12.523 -5.977 6.867 1 96.69 280 GLU B CA 1
ATOM 6000 C C . GLU B 1 280 ? 11.812 -4.742 7.418 1 96.69 280 GLU B C 1
ATOM 6002 O O . GLU B 1 280 ? 11.125 -4.035 6.68 1 96.69 280 GLU B O 1
ATOM 6007 N N . LYS B 1 281 ? 11.945 -4.477 8.688 1 95.5 281 LYS B N 1
ATOM 6008 C CA . LYS B 1 281 ? 11.344 -3.312 9.328 1 95.5 281 LYS B CA 1
ATOM 6009 C C . LYS B 1 281 ? 11.836 -2.018 8.695 1 95.5 281 LYS B C 1
ATOM 6011 O O . LYS B 1 281 ? 11.062 -1.078 8.5 1 95.5 281 LYS B O 1
ATOM 6016 N N . SER B 1 282 ? 13.094 -2.008 8.406 1 96.06 282 SER B N 1
ATOM 6017 C CA . SER B 1 282 ? 13.711 -0.814 7.836 1 96.06 282 SER B CA 1
ATOM 6018 C C . SER B 1 282 ? 13.25 -0.58 6.402 1 96.06 282 SER B C 1
ATOM 6020 O O . SER B 1 282 ? 12.891 0.542 6.039 1 96.06 282 SER B O 1
ATOM 6022 N N . LEU B 1 283 ? 13.203 -1.627 5.629 1 97.56 283 LEU B N 1
ATOM 6023 C CA . LEU B 1 283 ? 12.844 -1.494 4.223 1 97.56 283 LEU B CA 1
ATOM 6024 C C . LEU B 1 283 ? 11.352 -1.198 4.066 1 97.56 283 LEU B C 1
ATOM 6026 O O . LEU B 1 283 ? 10.93 -0.659 3.041 1 97.56 283 LEU B O 1
ATOM 6030 N N . ASN B 1 284 ? 10.578 -1.542 5.066 1 97.19 284 ASN B N 1
ATOM 6031 C CA . ASN B 1 284 ? 9.156 -1.212 5.031 1 97.19 284 ASN B CA 1
ATOM 6032 C C . ASN B 1 284 ? 8.93 0.297 4.973 1 97.19 284 ASN B C 1
ATOM 6034 O O . ASN B 1 284 ? 7.926 0.759 4.434 1 97.19 284 ASN B O 1
ATOM 6038 N N . PHE B 1 285 ? 9.844 1.032 5.484 1 93.44 285 PHE B N 1
ATOM 6039 C CA . PHE B 1 285 ? 9.734 2.482 5.379 1 93.44 285 PHE B CA 1
ATOM 6040 C C . PHE B 1 285 ? 9.805 2.928 3.922 1 93.44 285 PHE B C 1
ATOM 6042 O O . PHE B 1 285 ? 9.047 3.801 3.498 1 93.44 285 PHE B O 1
ATOM 6049 N N . ALA B 1 286 ? 10.773 2.391 3.238 1 96 286 ALA B N 1
ATOM 6050 C CA . ALA B 1 286 ? 10.883 2.697 1.814 1 96 286 ALA B CA 1
ATOM 6051 C C . ALA B 1 286 ? 9.641 2.244 1.056 1 96 286 ALA B C 1
ATOM 6053 O O . ALA B 1 286 ? 9.188 2.922 0.128 1 96 286 ALA B O 1
ATOM 6054 N N . VAL B 1 287 ? 9.078 1.106 1.443 1 98 287 VAL B N 1
ATOM 6055 C CA . VAL B 1 287 ? 7.879 0.551 0.834 1 98 287 VAL B CA 1
ATOM 6056 C C . VAL B 1 287 ? 6.73 1.554 0.949 1 98 287 VAL B C 1
ATOM 6058 O O . VAL B 1 287 ? 6.172 1.984 -0.062 1 98 287 VAL B O 1
ATOM 6061 N N . TYR B 1 288 ? 6.453 2 2.076 1 96.62 288 TYR B N 1
ATOM 6062 C CA . TYR B 1 288 ? 5.27 2.814 2.318 1 96.62 288 TYR B CA 1
ATOM 6063 C C . TYR B 1 288 ? 5.48 4.246 1.839 1 96.62 288 TYR B C 1
ATOM 6065 O O . TYR B 1 288 ? 4.539 4.906 1.398 1 96.62 288 TYR B O 1
ATOM 6073 N N . LEU B 1 289 ? 6.723 4.703 1.862 1 94.19 289 LEU B N 1
ATOM 6074 C CA . LEU B 1 289 ? 6.977 6.023 1.293 1 94.19 289 LEU B CA 1
ATOM 6075 C C . LEU B 1 289 ? 6.75 6.016 -0.215 1 94.19 289 LEU B C 1
ATOM 6077 O O . LEU B 1 289 ? 6.27 7.004 -0.779 1 94.19 289 LEU B O 1
ATOM 6081 N N . THR B 1 290 ? 7.18 4.949 -0.841 1 96.38 290 THR B N 1
ATOM 6082 C CA . THR B 1 290 ? 6.953 4.832 -2.277 1 96.38 290 THR B CA 1
ATOM 6083 C C . THR B 1 290 ? 5.461 4.793 -2.59 1 96.38 290 THR B C 1
ATOM 6085 O O . THR B 1 290 ? 5 5.441 -3.529 1 96.38 290 THR B O 1
ATOM 6088 N N . ILE B 1 291 ? 4.699 4.062 -1.839 1 97.31 291 ILE B N 1
ATOM 6089 C CA . ILE B 1 291 ? 3.252 3.988 -2.012 1 97.31 291 ILE B CA 1
ATOM 6090 C C . ILE B 1 291 ? 2.629 5.355 -1.738 1 97.31 291 ILE B C 1
ATOM 6092 O O . ILE B 1 291 ? 1.701 5.773 -2.438 1 97.31 291 ILE B O 1
ATOM 6096 N N . LEU B 1 292 ? 3.158 6.031 -0.72 1 95.25 292 LEU B N 1
ATOM 6097 C CA . LEU B 1 292 ? 2.654 7.355 -0.362 1 95.25 292 LEU B CA 1
ATOM 6098 C C . LEU B 1 292 ? 2.793 8.32 -1.531 1 95.25 292 LEU B C 1
ATOM 6100 O O . LEU B 1 292 ? 1.854 9.055 -1.851 1 95.25 292 LEU B O 1
ATOM 6104 N N . GLN B 1 293 ? 3.906 8.328 -2.188 1 94 293 GLN B N 1
ATOM 6105 C CA . GLN B 1 293 ? 4.152 9.227 -3.312 1 94 293 GLN B CA 1
ATOM 6106 C C . GLN B 1 293 ? 3.201 8.93 -4.469 1 94 293 GLN B C 1
ATOM 6108 O O . GLN B 1 293 ? 2.746 9.852 -5.156 1 94 293 GLN B O 1
ATOM 6113 N N . LEU B 1 294 ? 2.926 7.66 -4.629 1 95.56 294 LEU B N 1
ATOM 6114 C CA . LEU B 1 294 ? 1.96 7.273 -5.652 1 95.56 294 LEU B CA 1
ATOM 6115 C C . LEU B 1 294 ? 0.593 7.887 -5.371 1 95.56 294 LEU B C 1
ATOM 6117 O O . LEU B 1 294 ? -0.036 8.453 -6.27 1 95.56 294 LEU B O 1
ATOM 6121 N N . GLY B 1 295 ? 0.131 7.766 -4.176 1 95.69 295 GLY B N 1
ATOM 6122 C CA . GLY B 1 295 ? -1.151 8.328 -3.789 1 95.69 295 GLY B CA 1
ATOM 6123 C C . GLY B 1 295 ? -1.203 9.844 -3.928 1 95.69 295 GLY B C 1
ATOM 6124 O O . GLY B 1 295 ? -2.156 10.383 -4.488 1 95.69 295 GLY B O 1
ATOM 6125 N N . VAL B 1 296 ? -0.159 10.477 -3.508 1 92.5 296 VAL B N 1
ATOM 6126 C CA . VAL B 1 296 ? -0.068 11.93 -3.541 1 92.5 296 VAL B CA 1
ATOM 6127 C C . VAL B 1 296 ? -0.136 12.422 -4.988 1 92.5 296 VAL B C 1
ATOM 6129 O O . VAL B 1 296 ? -0.914 13.32 -5.309 1 92.5 296 VAL B O 1
ATOM 6132 N N . ARG B 1 297 ? 0.615 11.836 -5.805 1 93.19 297 ARG B N 1
ATOM 6133 C CA . ARG B 1 297 ? 0.635 12.25 -7.203 1 93.19 297 ARG B CA 1
ATOM 6134 C C . ARG B 1 297 ? -0.734 12.055 -7.848 1 93.19 297 ARG B C 1
ATOM 6136 O O . ARG B 1 297 ? -1.194 12.914 -8.602 1 93.19 297 ARG B O 1
ATOM 6143 N N . THR B 1 298 ? -1.346 11.008 -7.551 1 92.81 298 THR B N 1
ATOM 6144 C CA . THR B 1 298 ? -2.611 10.656 -8.18 1 92.81 298 THR B CA 1
ATOM 6145 C C . THR B 1 298 ? -3.709 11.641 -7.781 1 92.81 298 THR B C 1
ATOM 6147 O O . THR B 1 298 ? -4.406 12.18 -8.641 1 92.81 298 THR B O 1
ATOM 6150 N N . PHE B 1 299 ? -3.869 11.875 -6.52 1 92.56 299 PHE B N 1
ATOM 6151 C CA . PHE B 1 299 ? -5.012 12.711 -6.164 1 92.56 299 PHE B CA 1
ATOM 6152 C C . PHE B 1 299 ? -4.684 14.188 -6.355 1 92.56 299 PHE B C 1
ATOM 6154 O O . PHE B 1 299 ? -5.57 14.984 -6.672 1 92.56 299 PHE B O 1
ATOM 6161 N N . VAL B 1 300 ? -3.436 14.609 -6.223 1 90.06 300 VAL B N 1
ATOM 6162 C CA . VAL B 1 300 ? -3.07 16.016 -6.363 1 90.06 300 VAL B CA 1
ATOM 6163 C C . VAL B 1 300 ? -3.271 16.453 -7.812 1 90.06 300 VAL B C 1
ATOM 6165 O O . VAL B 1 300 ? -3.676 17.594 -8.07 1 90.06 300 VAL B O 1
ATOM 6168 N N . SER B 1 301 ? -2.955 15.562 -8.711 1 90.94 301 SER B N 1
ATOM 6169 C CA . SER B 1 301 ? -3.174 15.875 -10.117 1 90.94 301 SER B CA 1
ATOM 6170 C C . SER B 1 301 ? -4.641 16.188 -10.391 1 90.94 301 SER B C 1
ATOM 6172 O O . SER B 1 301 ? -4.965 17.172 -11.039 1 90.94 301 SER B O 1
ATOM 6174 N N . GLU B 1 302 ? -5.52 15.445 -9.859 1 92.56 302 GLU B N 1
ATOM 6175 C CA . GLU B 1 302 ? -6.953 15.648 -10.055 1 92.56 302 GLU B CA 1
ATOM 6176 C C . GLU B 1 302 ? -7.434 16.906 -9.32 1 92.56 302 GLU B C 1
ATOM 6178 O O . GLU B 1 302 ? -8.281 17.641 -9.828 1 92.56 302 GLU B O 1
ATOM 6183 N N . LEU B 1 303 ? -6.891 17.094 -8.172 1 89.12 303 LEU B N 1
ATOM 6184 C CA . LEU B 1 303 ? -7.273 18.25 -7.371 1 89.12 303 LEU B CA 1
ATOM 6185 C C . LEU B 1 303 ? -6.871 19.547 -8.062 1 89.12 303 LEU B C 1
ATOM 6187 O O . LEU B 1 303 ? -7.676 20.469 -8.172 1 89.12 303 LEU B O 1
ATOM 6191 N N . THR B 1 304 ? -5.715 19.594 -8.562 1 86.12 304 THR B N 1
ATOM 6192 C CA . THR B 1 304 ? -5.191 20.781 -9.211 1 86.12 304 THR B CA 1
ATOM 6193 C C . THR B 1 304 ? -5.969 21.094 -10.484 1 86.12 304 THR B C 1
ATOM 6195 O O . THR B 1 304 ? -6.328 22.234 -10.742 1 86.12 304 THR B O 1
ATOM 6198 N N . ASN B 1 305 ? -6.285 20.062 -11.203 1 88.25 305 ASN B N 1
ATOM 6199 C CA . ASN B 1 305 ? -7 20.25 -12.461 1 88.25 305 ASN B CA 1
ATOM 6200 C C . ASN B 1 305 ? -8.445 20.703 -12.227 1 88.25 305 ASN B C 1
ATOM 6202 O O . ASN B 1 305 ? -8.977 21.516 -12.977 1 88.25 305 ASN B O 1
ATOM 6206 N N . SER B 1 306 ? -9.039 20.172 -11.25 1 88.5 306 SER B N 1
ATOM 6207 C CA . SER B 1 306 ? -10.453 20.438 -11.008 1 88.5 306 SER B CA 1
ATOM 6208 C C . SER B 1 306 ? -10.648 21.781 -10.32 1 88.5 306 SER B C 1
ATOM 6210 O O . SER B 1 306 ? -11.695 22.422 -10.461 1 88.5 306 SER B O 1
ATOM 6212 N N . PHE B 1 307 ? -9.789 22.203 -9.586 1 79.38 307 PHE B N 1
ATOM 6213 C CA . PHE B 1 307 ? -9.977 23.375 -8.758 1 79.38 307 PHE B CA 1
ATOM 6214 C C . PHE B 1 307 ? -10.047 24.641 -9.617 1 79.38 307 PHE B C 1
ATOM 6216 O O . PHE B 1 307 ? -10.57 25.672 -9.18 1 79.38 307 PHE B O 1
ATOM 6223 N N . GLN B 1 308 ? -9.484 24.594 -10.766 1 79.06 308 GLN B N 1
ATOM 6224 C CA . GLN B 1 308 ? -9.664 25.703 -11.695 1 79.06 308 GLN B CA 1
ATOM 6225 C C . GLN B 1 308 ? -11.148 26.031 -11.875 1 79.06 308 GLN B C 1
ATOM 6227 O O . GLN B 1 308 ? -11.516 27.188 -12.023 1 79.06 308 GLN B O 1
ATOM 6232 N N . GLY B 1 309 ? -11.945 24.984 -11.844 1 80.25 309 GLY B N 1
ATOM 6233 C CA . GLY B 1 309 ? -13.383 25.188 -11.961 1 80.25 309 GLY B CA 1
ATOM 6234 C C . GLY B 1 309 ? -13.984 25.875 -10.75 1 80.25 309 GLY B C 1
ATOM 6235 O O . GLY B 1 309 ? -14.82 26.781 -10.891 1 80.25 309 GLY B O 1
ATOM 6236 N N . ILE B 1 310 ? -13.57 25.516 -9.68 1 77.38 310 ILE B N 1
ATOM 6237 C CA . ILE B 1 310 ? -14.086 26.094 -8.445 1 77.38 310 ILE B CA 1
ATOM 6238 C C . ILE B 1 310 ? -13.609 27.531 -8.305 1 77.38 310 ILE B C 1
ATOM 6240 O O . ILE B 1 310 ? -14.406 28.422 -8 1 77.38 310 ILE B O 1
ATOM 6244 N N . SER B 1 311 ? -12.375 27.75 -8.453 1 73 311 SER B N 1
ATOM 6245 C CA . SER B 1 311 ? -11.797 29.094 -8.32 1 73 311 SER B CA 1
ATOM 6246 C C . SER B 1 311 ? -12.406 30.062 -9.328 1 73 311 SER B C 1
ATOM 6248 O O . SER B 1 311 ? -12.586 31.234 -9.031 1 73 311 SER B O 1
ATOM 6250 N N . GLU B 1 312 ? -12.828 29.562 -10.422 1 75.19 312 GLU B N 1
ATOM 6251 C CA . GLU B 1 312 ? -13.352 30.422 -11.477 1 75.19 312 GLU B CA 1
ATOM 6252 C C . GLU B 1 312 ? -14.844 30.688 -11.281 1 75.19 312 GLU B C 1
ATOM 6254 O O . GLU B 1 312 ? -15.32 31.781 -11.594 1 75.19 312 GLU B O 1
ATOM 6259 N N . LYS B 1 313 ? -15.547 29.719 -10.703 1 78.69 313 LYS B N 1
ATOM 6260 C CA . LYS B 1 313 ? -17 29.844 -10.797 1 78.69 313 LYS B CA 1
ATOM 6261 C C . LYS B 1 313 ? -17.625 30 -9.414 1 78.69 313 LYS B C 1
ATOM 6263 O O . LYS B 1 313 ? -18.703 30.578 -9.281 1 78.69 313 LYS B O 1
ATOM 6268 N N . LEU B 1 314 ? -17.125 29.375 -8.469 1 72.75 314 LEU B N 1
ATOM 6269 C CA . LEU B 1 314 ? -17.828 29.312 -7.191 1 72.75 314 LEU B CA 1
ATOM 6270 C C . LEU B 1 314 ? -17.188 30.25 -6.172 1 72.75 314 LEU B C 1
ATOM 6272 O O . LEU B 1 314 ? -17.891 31.031 -5.52 1 72.75 314 LEU B O 1
ATOM 6276 N N . LEU B 1 315 ? -15.961 30.078 -5.867 1 68.75 315 LEU B N 1
ATOM 6277 C CA . LEU B 1 315 ? -15.297 30.859 -4.824 1 68.75 315 LEU B CA 1
ATOM 6278 C C . LEU B 1 315 ? -13.992 31.453 -5.34 1 68.75 315 LEU B C 1
ATOM 6280 O O . LEU B 1 315 ? -12.914 30.953 -5.027 1 68.75 315 LEU B O 1
ATOM 6284 N N . PRO B 1 316 ? -14.266 32.562 -6.062 1 71.19 316 PRO B N 1
ATOM 6285 C CA . PRO B 1 316 ? -13.039 33.156 -6.598 1 71.19 316 PRO B CA 1
ATOM 6286 C C . PRO B 1 316 ? -11.992 33.438 -5.52 1 71.19 316 PRO B C 1
ATOM 6288 O O . PRO B 1 316 ? -12.297 34.094 -4.512 1 71.19 316 PRO B O 1
ATOM 6291 N N . GLY B 1 317 ? -10.969 32.938 -5.57 1 71.75 317 GLY B N 1
ATOM 6292 C CA . GLY B 1 317 ? -9.836 33.188 -4.691 1 71.75 317 GLY B CA 1
ATOM 6293 C C . GLY B 1 317 ? -9.75 32.219 -3.531 1 71.75 317 GLY B C 1
ATOM 6294 O O . GLY B 1 317 ? -8.82 32.281 -2.729 1 71.75 317 GLY B O 1
ATOM 6295 N N . SER B 1 318 ? -10.758 31.375 -3.326 1 82.38 318 SER B N 1
ATOM 6296 C CA . SER B 1 318 ? -10.703 30.422 -2.232 1 82.38 318 SER B CA 1
ATOM 6297 C C . SER B 1 318 ? -9.875 29.203 -2.613 1 82.38 318 SER B C 1
ATOM 6299 O O . SER B 1 318 ? -9.781 28.844 -3.791 1 82.38 318 SER B O 1
ATOM 6301 N N . VAL B 1 319 ? -9.164 28.625 -1.616 1 90 319 VAL B N 1
ATOM 6302 C CA . VAL B 1 319 ? -8.32 27.469 -1.829 1 90 319 VAL B CA 1
ATOM 6303 C C . VAL B 1 319 ? -8.633 26.391 -0.784 1 90 319 VAL B C 1
ATOM 6305 O O . VAL B 1 319 ? -8.844 26.703 0.39 1 90 319 VAL B O 1
ATOM 6308 N N . PRO B 1 320 ? -8.797 25.125 -1.22 1 91.19 320 PRO B N 1
ATOM 6309 C CA . PRO B 1 320 ? -8.953 24.062 -0.217 1 91.19 320 PRO B CA 1
ATOM 6310 C C . PRO B 1 320 ? -7.664 23.781 0.547 1 91.19 320 PRO B C 1
ATOM 6312 O O . PRO B 1 320 ? -6.578 23.781 -0.044 1 91.19 320 PRO B O 1
ATOM 6315 N N . ALA B 1 321 ? -7.762 23.703 1.795 1 95.5 321 ALA B N 1
ATOM 6316 C CA . ALA B 1 321 ? -6.629 23.297 2.623 1 95.5 321 ALA B CA 1
ATOM 6317 C C . ALA B 1 321 ? -6.676 21.797 2.928 1 95.5 321 ALA B C 1
ATOM 6319 O O . ALA B 1 321 ? -7.559 21.328 3.654 1 95.5 321 ALA B O 1
ATOM 6320 N N . VAL B 1 322 ? -5.684 21.094 2.381 1 94.5 322 VAL B N 1
ATOM 6321 C CA . VAL B 1 322 ? -5.734 19.625 2.41 1 94.5 322 VAL B CA 1
ATOM 6322 C C . VAL B 1 322 ? -4.566 19.094 3.23 1 94.5 322 VAL B C 1
ATOM 6324 O O . VAL B 1 322 ? -3.803 19.859 3.818 1 94.5 322 VAL B O 1
ATOM 6327 N N . ASP B 1 323 ? -4.48 17.828 3.293 1 95.62 323 ASP B N 1
ATOM 6328 C CA . ASP B 1 323 ? -3.469 17.109 4.055 1 95.62 323 ASP B CA 1
ATOM 6329 C C . ASP B 1 323 ? -2.061 17.547 3.658 1 95.62 323 ASP B C 1
ATOM 6331 O O . ASP B 1 323 ? -1.79 17.797 2.48 1 95.62 323 ASP B O 1
ATOM 6335 N N . CYS B 1 324 ? -1.148 17.578 4.637 1 97.12 324 CYS B N 1
ATOM 6336 C CA . CYS B 1 324 ? 0.202 18.078 4.402 1 97.12 324 CYS B CA 1
ATOM 6337 C C . CYS B 1 324 ? 0.941 17.188 3.4 1 97.12 324 CYS B C 1
ATOM 6339 O O . CYS B 1 324 ? 1.829 17.672 2.689 1 97.12 324 CYS B O 1
ATOM 6341 N N . ALA B 1 325 ? 0.557 15.961 3.316 1 95 325 ALA B N 1
ATOM 6342 C CA . ALA B 1 325 ? 1.248 15.023 2.441 1 95 325 ALA B CA 1
ATOM 6343 C C . ALA B 1 325 ? 1.096 15.422 0.977 1 95 325 ALA B C 1
ATOM 6345 O O . ALA B 1 325 ? 1.9 15.016 0.132 1 95 325 ALA B O 1
ATOM 6346 N N . ALA B 1 326 ? 0.107 16.234 0.636 1 94.81 326 ALA B N 1
ATOM 6347 C CA . ALA B 1 326 ? -0.077 16.734 -0.726 1 94.81 326 ALA B CA 1
ATOM 6348 C C . ALA B 1 326 ? 1.167 17.469 -1.216 1 94.81 326 ALA B C 1
ATOM 6350 O O . ALA B 1 326 ? 1.478 17.438 -2.408 1 94.81 326 ALA B O 1
ATOM 6351 N N . THR B 1 327 ? 1.913 18.031 -0.302 1 96.69 327 THR B N 1
ATOM 6352 C CA . THR B 1 327 ? 3.076 18.828 -0.669 1 96.69 327 THR B CA 1
ATOM 6353 C C . THR B 1 327 ? 4.258 17.938 -1.03 1 96.69 327 THR B C 1
ATOM 6355 O O . THR B 1 327 ? 5.227 18.391 -1.64 1 96.69 327 THR B O 1
ATOM 6358 N N . TYR B 1 328 ? 4.188 16.656 -0.668 1 95.31 328 TYR B N 1
ATOM 6359 C CA . TYR B 1 328 ? 5.305 15.75 -0.884 1 95.31 328 TYR B CA 1
ATOM 6360 C C . TYR B 1 328 ? 5.492 15.461 -2.369 1 95.31 328 TYR B C 1
ATOM 6362 O O . TYR B 1 328 ? 6.547 14.977 -2.783 1 95.31 328 TYR B O 1
ATOM 6370 N N . GLY B 1 329 ? 4.516 15.812 -3.143 1 91.38 329 GLY B N 1
ATOM 6371 C CA . GLY B 1 329 ? 4.59 15.594 -4.578 1 91.38 329 GLY B CA 1
ATOM 6372 C C . GLY B 1 329 ? 5.328 16.703 -5.316 1 91.38 329 GLY B C 1
ATOM 6373 O O . GLY B 1 329 ? 5.629 16.562 -6.504 1 91.38 329 GLY B O 1
ATOM 6374 N N . PHE B 1 330 ? 5.699 17.734 -4.66 1 92.81 330 PHE B N 1
ATOM 6375 C CA . PHE B 1 330 ? 6.25 18.906 -5.332 1 92.81 330 PHE B CA 1
ATOM 6376 C C . PHE B 1 330 ? 7.676 19.188 -4.871 1 92.81 330 PHE B C 1
ATOM 6378 O O . PHE B 1 330 ? 8.352 20.062 -5.406 1 92.81 330 PHE B O 1
ATOM 6385 N N . GLY B 1 331 ? 8.188 18.484 -3.99 1 90.06 331 GLY B N 1
ATOM 6386 C CA . GLY B 1 331 ? 9.57 18.594 -3.549 1 90.06 331 GLY B CA 1
ATOM 6387 C C . GLY B 1 331 ? 10.391 17.359 -3.863 1 90.06 331 GLY B C 1
ATOM 6388 O O . GLY B 1 331 ? 9.875 16.375 -4.398 1 90.06 331 GLY B O 1
ATOM 6389 N N . HIS B 1 332 ? 11.688 17.578 -3.625 1 91.38 332 HIS B N 1
ATOM 6390 C CA . HIS B 1 332 ? 12.539 16.406 -3.795 1 91.38 332 HIS B CA 1
ATOM 6391 C C . HIS B 1 332 ? 12.086 15.258 -2.889 1 91.38 332 HIS B C 1
ATOM 6393 O O . HIS B 1 332 ? 11.867 15.461 -1.691 1 91.38 332 HIS B O 1
ATOM 6399 N N . PRO B 1 333 ? 12.016 14.086 -3.371 1 89.06 333 PRO B N 1
ATOM 6400 C CA . PRO B 1 333 ? 11.508 12.977 -2.568 1 89.06 333 PRO B CA 1
ATOM 6401 C C . PRO B 1 333 ? 12.383 12.68 -1.353 1 89.06 333 PRO B C 1
ATOM 6403 O O . PRO B 1 333 ? 11.867 12.273 -0.304 1 89.06 333 PRO B O 1
ATOM 6406 N N . ASN B 1 334 ? 13.625 12.891 -1.421 1 92.38 334 ASN B N 1
ATOM 6407 C CA . ASN B 1 334 ? 14.523 12.609 -0.309 1 92.38 334 ASN B CA 1
ATOM 6408 C C . ASN B 1 334 ? 14.352 13.617 0.824 1 92.38 334 ASN B C 1
ATOM 6410 O O . ASN B 1 334 ? 14.82 13.383 1.941 1 92.38 334 ASN B O 1
ATOM 6414 N N . ALA B 1 335 ? 13.719 14.719 0.498 1 95.62 335 ALA B N 1
ATOM 6415 C CA . ALA B 1 335 ? 13.484 15.711 1.546 1 95.62 335 ALA B CA 1
ATOM 6416 C C . ALA B 1 335 ? 12.594 15.141 2.648 1 95.62 335 ALA B C 1
ATOM 6418 O O . ALA B 1 335 ? 12.773 15.461 3.824 1 95.62 335 ALA B O 1
ATOM 6419 N N . VAL B 1 336 ? 11.688 14.32 2.307 1 95.38 336 VAL B N 1
ATOM 6420 C CA . VAL B 1 336 ? 10.766 13.695 3.248 1 95.38 336 VAL B CA 1
ATOM 6421 C C . VAL B 1 336 ? 11.539 12.844 4.246 1 95.38 336 VAL B C 1
ATOM 6423 O O . VAL B 1 336 ? 11.383 13 5.461 1 95.38 336 VAL B O 1
ATOM 6426 N N . THR B 1 337 ? 12.438 12 3.754 1 93.62 337 THR B N 1
ATOM 6427 C CA . THR B 1 337 ? 13.242 11.125 4.598 1 93.62 337 THR B CA 1
ATOM 6428 C C . THR B 1 337 ? 14.219 11.93 5.445 1 93.62 337 THR B C 1
ATOM 6430 O O . THR B 1 337 ? 14.43 11.625 6.617 1 93.62 337 THR B O 1
ATOM 6433 N N . PHE B 1 338 ? 14.781 12.953 4.84 1 94.25 338 PHE B N 1
ATOM 6434 C CA . PHE B 1 338 ? 15.711 13.828 5.535 1 94.25 338 PHE B CA 1
ATOM 6435 C C . PHE B 1 338 ? 15.039 14.516 6.715 1 94.25 338 PHE B C 1
ATOM 6437 O O . PHE B 1 338 ? 15.602 14.586 7.809 1 94.25 338 PHE B O 1
ATOM 6444 N N . GLY B 1 339 ? 13.875 15.016 6.453 1 97 339 GLY B N 1
ATOM 6445 C CA . GLY B 1 339 ? 13.117 15.672 7.508 1 97 339 GLY B CA 1
ATOM 6446 C C . GLY B 1 339 ? 12.805 14.75 8.672 1 97 339 GLY B C 1
ATOM 6447 O O . GLY B 1 339 ? 12.945 15.133 9.836 1 97 339 GLY B O 1
ATOM 6448 N N . PHE B 1 340 ? 12.406 13.539 8.336 1 95.75 340 PHE B N 1
ATOM 6449 C CA . PHE B 1 340 ? 12.117 12.539 9.359 1 95.75 340 PHE B CA 1
ATOM 6450 C C . PHE B 1 340 ? 13.352 12.258 10.211 1 95.75 340 PHE B C 1
ATOM 6452 O O . PHE B 1 340 ? 13.273 12.258 11.438 1 95.75 340 PHE B O 1
ATOM 6459 N N . LEU B 1 341 ? 14.438 12.023 9.586 1 95.38 341 LEU B N 1
ATOM 6460 C CA . LEU B 1 341 ? 15.672 11.656 10.258 1 95.38 341 LEU B CA 1
ATOM 6461 C C . LEU B 1 341 ? 16.125 12.758 11.211 1 95.38 341 LEU B C 1
ATOM 6463 O O . LEU B 1 341 ? 16.406 12.5 12.383 1 95.38 341 LEU B O 1
ATOM 6467 N N . PHE B 1 342 ? 16.188 13.961 10.742 1 97.56 342 PHE B N 1
ATOM 6468 C CA . PHE B 1 342 ? 16.703 15.055 11.555 1 97.56 342 PHE B CA 1
ATOM 6469 C C . PHE B 1 342 ? 15.688 15.453 12.625 1 97.56 342 PHE B C 1
ATOM 6471 O O . PHE B 1 342 ? 16.062 15.852 13.727 1 97.56 342 PHE B O 1
ATOM 6478 N N . GLY B 1 343 ? 14.383 15.391 12.25 1 98.12 343 GLY B N 1
ATOM 6479 C CA . GLY B 1 343 ? 13.383 15.547 13.297 1 98.12 343 GLY B CA 1
ATOM 6480 C C . GLY B 1 343 ? 13.539 14.547 14.422 1 98.12 343 GLY B C 1
ATOM 6481 O O . GLY B 1 343 ? 13.406 14.898 15.594 1 98.12 343 GLY B O 1
ATOM 6482 N N . ALA B 1 344 ? 13.812 13.297 14.07 1 95.62 344 ALA B N 1
ATOM 6483 C CA . ALA B 1 344 ? 14.023 12.25 15.055 1 95.62 344 ALA B CA 1
ATOM 6484 C C . ALA B 1 344 ? 15.234 12.555 15.938 1 95.62 344 ALA B C 1
ATOM 6486 O O . ALA B 1 344 ? 15.18 12.391 17.156 1 95.62 344 ALA B O 1
ATOM 6487 N N . PHE B 1 345 ? 16.312 12.977 15.312 1 97.44 345 PHE B N 1
ATOM 6488 C CA . PHE B 1 345 ? 17.5 13.336 16.094 1 97.44 345 PHE B CA 1
ATOM 6489 C C . PHE B 1 345 ? 17.188 14.445 17.094 1 97.44 345 PHE B C 1
ATOM 6491 O O . PHE B 1 345 ? 17.625 14.391 18.234 1 97.44 345 PHE B O 1
ATOM 6498 N N . GLY B 1 346 ? 16.422 15.43 16.609 1 98.44 346 GLY B N 1
ATOM 6499 C CA . GLY B 1 346 ? 16.016 16.5 17.5 1 98.44 346 GLY B CA 1
ATOM 6500 C C . GLY B 1 346 ? 15.172 16.031 18.656 1 98.44 346 GLY B C 1
ATOM 6501 O O . GLY B 1 346 ? 15.414 16.406 19.812 1 98.44 346 GLY B O 1
ATOM 6502 N N . GLN B 1 347 ? 14.156 15.25 18.344 1 96.75 347 GLN B N 1
ATOM 6503 C CA . GLN B 1 347 ? 13.289 14.742 19.391 1 96.75 347 GLN B CA 1
ATOM 6504 C C . GLN B 1 347 ? 14.062 13.875 20.391 1 96.75 347 GLN B C 1
ATOM 6506 O O . GLN B 1 347 ? 13.875 13.992 21.594 1 96.75 347 GLN B O 1
ATOM 6511 N N . PHE B 1 348 ? 14.938 12.984 19.906 1 94.38 348 PHE B N 1
ATOM 6512 C CA . PHE B 1 348 ? 15.695 12.102 20.781 1 94.38 348 PHE B CA 1
ATOM 6513 C C . PHE B 1 348 ? 16.625 12.906 21.688 1 94.38 348 PHE B C 1
ATOM 6515 O O . PHE B 1 348 ? 16.781 12.578 22.859 1 94.38 348 PHE B O 1
ATOM 6522 N N . LEU B 1 349 ? 17.234 13.898 21.125 1 97.25 349 LEU B N 1
ATOM 6523 C CA . LEU B 1 349 ? 18.094 14.766 21.938 1 97.25 349 LEU B CA 1
ATOM 6524 C C . LEU B 1 349 ? 17.281 15.414 23.062 1 97.25 349 LEU B C 1
ATOM 6526 O O . LEU B 1 349 ? 17.734 15.461 24.203 1 97.25 349 LEU B O 1
ATOM 6530 N N . ALA B 1 350 ? 16.188 15.961 22.703 1 97.44 350 ALA B N 1
ATOM 6531 C CA . ALA B 1 350 ? 15.344 16.609 23.703 1 97.44 350 ALA B CA 1
ATOM 6532 C C . ALA B 1 350 ? 14.883 15.625 24.766 1 97.44 350 ALA B C 1
ATOM 6534 O O . ALA B 1 350 ? 14.781 15.977 25.938 1 97.44 350 ALA B O 1
ATOM 6535 N N . ILE B 1 351 ? 14.539 14.453 24.406 1 93.88 351 ILE B N 1
ATOM 6536 C CA . ILE B 1 351 ? 14.102 13.43 25.359 1 93.88 351 ILE B CA 1
ATOM 6537 C C . ILE B 1 351 ? 15.242 13.086 26.312 1 93.88 351 ILE B C 1
ATOM 6539 O O . ILE B 1 351 ? 15.023 12.969 27.516 1 93.88 351 ILE B O 1
ATOM 6543 N N . MET B 1 352 ? 16.406 12.883 25.734 1 93.75 352 MET B N 1
ATOM 6544 C CA . MET B 1 352 ? 17.562 12.656 26.594 1 93.75 352 MET B CA 1
ATOM 6545 C C . MET B 1 352 ? 17.75 13.805 27.578 1 93.75 352 MET B C 1
ATOM 6547 O O . MET B 1 352 ? 18.109 13.578 28.734 1 93.75 352 MET B O 1
ATOM 6551 N N . GLY B 1 353 ? 17.531 14.992 27.094 1 95.31 353 GLY B N 1
ATOM 6552 C CA . GLY B 1 353 ? 17.594 16.141 27.969 1 95.31 353 GLY B CA 1
ATOM 6553 C C . GLY B 1 353 ? 16.594 16.078 29.109 1 95.31 353 GLY B C 1
ATOM 6554 O O . GLY B 1 353 ? 16.922 16.422 30.25 1 95.31 353 GLY B O 1
ATOM 6555 N N . LEU B 1 354 ? 15.391 15.688 28.766 1 94.06 354 LEU B N 1
ATOM 6556 C CA . LEU B 1 354 ? 14.375 15.562 29.812 1 94.06 354 LEU B CA 1
ATOM 6557 C C . LEU B 1 354 ? 14.797 14.555 30.875 1 94.06 354 LEU B C 1
ATOM 6559 O O . LEU B 1 354 ? 14.555 14.758 32.062 1 94.06 354 LEU B O 1
ATOM 6563 N N . ILE B 1 355 ? 15.398 13.492 30.469 1 89.62 355 ILE B N 1
ATOM 6564 C CA . ILE B 1 355 ? 15.852 12.453 31.375 1 89.62 355 ILE B CA 1
ATOM 6565 C C . ILE B 1 355 ? 17 12.992 32.25 1 89.62 355 ILE B C 1
ATOM 6567 O O . ILE B 1 355 ? 16.969 12.867 33.469 1 89.62 355 ILE B O 1
ATOM 6571 N N . VAL B 1 356 ? 17.984 13.594 31.641 1 93.31 356 VAL B N 1
ATOM 6572 C CA . VAL B 1 356 ? 19.188 14.07 32.312 1 93.31 356 VAL B CA 1
ATOM 6573 C C . VAL B 1 356 ? 18.828 15.148 33.312 1 93.31 356 VAL B C 1
ATOM 6575 O O . VAL B 1 356 ? 19.406 15.203 34.406 1 93.31 356 VAL B O 1
ATOM 6578 N N . PHE B 1 357 ? 17.844 15.969 32.969 1 95.06 357 PHE B N 1
ATOM 6579 C CA . PHE B 1 357 ? 17.5 17.094 33.844 1 95.06 357 PHE B CA 1
ATOM 6580 C C . PHE B 1 357 ? 16.359 16.734 34.781 1 95.06 357 PHE B C 1
ATOM 6582 O O . PHE B 1 357 ? 15.766 17.609 35.406 1 95.06 357 PHE B O 1
ATOM 6589 N N . ASN B 1 358 ? 15.992 15.531 34.844 1 91.56 358 ASN B N 1
ATOM 6590 C CA . ASN B 1 358 ? 14.977 14.992 35.75 1 91.56 358 ASN B CA 1
ATOM 6591 C C . ASN B 1 358 ? 13.656 15.75 35.625 1 91.56 358 ASN B C 1
ATOM 6593 O O . ASN B 1 358 ? 13.125 16.234 36.625 1 91.56 358 ASN B O 1
ATOM 6597 N N . SER B 1 359 ? 13.281 15.812 34.375 1 91.88 359 SER B N 1
ATOM 6598 C CA . SER B 1 359 ? 12 16.469 34.094 1 91.88 359 SER B CA 1
ATOM 6599 C C . SER B 1 359 ? 10.859 15.75 34.812 1 91.88 359 SER B C 1
ATOM 6601 O O . SER B 1 359 ? 10.875 14.523 34.938 1 91.88 359 SER B O 1
ATOM 6603 N N . PRO B 1 360 ? 9.875 16.484 35.312 1 90.56 360 PRO B N 1
ATOM 6604 C CA . PRO B 1 360 ? 8.758 15.867 36 1 90.56 360 PRO B CA 1
ATOM 6605 C C . PRO B 1 360 ? 7.902 14.992 35.094 1 90.56 360 PRO B C 1
ATOM 6607 O O . PRO B 1 360 ? 7.102 14.188 35.594 1 90.56 360 PRO B O 1
ATOM 6610 N N . ILE B 1 361 ? 8.008 15.195 33.812 1 90.88 361 ILE B N 1
ATOM 6611 C CA . ILE B 1 361 ? 7.297 14.367 32.844 1 90.88 361 ILE B CA 1
ATOM 6612 C C . ILE B 1 361 ? 8.266 13.852 31.781 1 90.88 361 ILE B C 1
ATOM 6614 O O . ILE B 1 361 ? 9.172 14.57 31.359 1 90.88 361 ILE B O 1
ATOM 6618 N N . LEU B 1 362 ? 8.117 12.594 31.516 1 89.94 362 LEU B N 1
ATOM 6619 C CA . LEU B 1 362 ? 8.898 12.016 30.422 1 89.94 362 LEU B CA 1
ATOM 6620 C C . LEU B 1 362 ? 8.039 11.844 29.172 1 89.94 362 LEU B C 1
ATOM 6622 O O . LEU B 1 362 ? 6.836 11.586 29.281 1 89.94 362 LEU B O 1
ATOM 6626 N N . ILE B 1 363 ? 8.672 12.047 28.062 1 93.12 363 ILE B N 1
ATOM 6627 C CA . ILE B 1 363 ? 7.949 12.062 26.797 1 93.12 363 ILE B CA 1
ATOM 6628 C C . ILE B 1 363 ? 8.461 10.938 25.891 1 93.12 363 ILE B C 1
ATOM 6630 O O . ILE B 1 363 ? 9.672 10.672 25.844 1 93.12 363 ILE B O 1
ATOM 6634 N N . ILE B 1 364 ? 7.512 10.258 25.281 1 90.5 364 ILE B N 1
ATOM 6635 C CA . ILE B 1 364 ? 7.824 9.32 24.203 1 90.5 364 ILE B CA 1
ATOM 6636 C C . ILE B 1 364 ? 7.348 9.891 22.859 1 90.5 364 ILE B C 1
ATOM 6638 O O . ILE B 1 364 ? 6.238 10.43 22.781 1 90.5 364 ILE B O 1
ATOM 6642 N N . SER B 1 365 ? 8.203 9.758 21.875 1 91.56 365 SER B N 1
ATOM 6643 C CA . SER B 1 365 ? 7.879 10.273 20.547 1 91.56 365 SER B CA 1
ATOM 6644 C C . SER B 1 365 ? 6.766 9.461 19.891 1 91.56 365 SER B C 1
ATOM 6646 O O . SER B 1 365 ? 6.754 8.234 19.969 1 91.56 365 SER B O 1
ATOM 6648 N N . GLY B 1 366 ? 5.785 10.234 19.359 1 90.88 366 GLY B N 1
ATOM 6649 C CA . GLY B 1 366 ? 4.824 9.625 18.453 1 90.88 366 GLY B CA 1
ATOM 6650 C C . GLY B 1 366 ? 5.188 9.789 17 1 90.88 366 GLY B C 1
ATOM 6651 O O . GLY B 1 366 ? 5.848 10.758 16.625 1 90.88 366 GLY B O 1
ATOM 6652 N N . PHE B 1 367 ? 4.738 8.906 16.188 1 89.94 367 PHE B N 1
ATOM 6653 C CA . PHE B 1 367 ? 5.207 8.836 14.812 1 89.94 367 PHE B CA 1
ATOM 6654 C C . PHE B 1 367 ? 4.645 9.992 13.992 1 89.94 367 PHE B C 1
ATOM 6656 O O . PHE B 1 367 ? 5.336 10.539 13.125 1 89.94 367 PHE B O 1
ATOM 6663 N N . VAL B 1 368 ? 3.395 10.344 14.188 1 91.75 368 VAL B N 1
ATOM 6664 C CA . VAL B 1 368 ? 2.715 11.297 13.312 1 91.75 368 VAL B CA 1
ATOM 6665 C C . VAL B 1 368 ? 3.459 12.633 13.328 1 91.75 368 VAL B C 1
ATOM 6667 O O . VAL B 1 368 ? 3.875 13.125 12.281 1 91.75 368 VAL B O 1
ATOM 6670 N N . PRO B 1 369 ? 3.672 13.211 14.492 1 95.62 369 PRO B N 1
ATOM 6671 C CA . PRO B 1 369 ? 4.43 14.469 14.469 1 95.62 369 PRO B CA 1
ATOM 6672 C C . PRO B 1 369 ? 5.879 14.273 14.023 1 95.62 369 PRO B C 1
ATOM 6674 O O . PRO B 1 369 ? 6.438 15.125 13.336 1 95.62 369 PRO B O 1
ATOM 6677 N N . LEU B 1 370 ? 6.469 13.203 14.445 1 95.25 370 LEU B N 1
ATOM 6678 C CA . LEU B 1 370 ? 7.863 12.93 14.109 1 95.25 370 LEU B CA 1
ATOM 6679 C C . LEU B 1 370 ? 8.055 12.875 12.594 1 95.25 370 LEU B C 1
ATOM 6681 O O . LEU B 1 370 ? 9.023 13.438 12.07 1 95.25 370 LEU B O 1
ATOM 6685 N N . PHE B 1 371 ? 7.176 12.234 11.969 1 95.56 371 PHE B N 1
ATOM 6686 C CA . PHE B 1 371 ? 7.332 12.039 10.531 1 95.56 371 PHE B CA 1
ATOM 6687 C C . PHE B 1 371 ? 6.668 13.18 9.758 1 95.56 371 PHE B C 1
ATOM 6689 O O . PHE B 1 371 ? 7.34 13.906 9.023 1 95.56 371 PHE B O 1
ATOM 6696 N N . PHE B 1 372 ? 5.41 13.445 9.883 1 96.69 372 PHE B N 1
ATOM 6697 C CA . PHE B 1 372 ? 4.641 14.281 8.969 1 96.69 372 PHE B CA 1
ATOM 6698 C C . PHE B 1 372 ? 4.98 15.758 9.172 1 96.69 372 PHE B C 1
ATOM 6700 O O . PHE B 1 372 ? 5.008 16.531 8.211 1 96.69 372 PHE B O 1
ATOM 6707 N N . ASP B 1 373 ? 5.172 16.188 10.414 1 98.31 373 ASP B N 1
ATOM 6708 C CA . ASP B 1 373 ? 5.582 17.578 10.602 1 98.31 373 ASP B CA 1
ATOM 6709 C C . ASP B 1 373 ? 6.953 17.844 9.984 1 98.31 373 ASP B C 1
ATOM 6711 O O . ASP B 1 373 ? 7.113 18.75 9.172 1 98.31 373 ASP B O 1
ATOM 6715 N N . ASN B 1 374 ? 7.852 17.031 10.367 1 98.5 374 ASN B N 1
ATOM 6716 C CA . ASN B 1 374 ? 9.25 17.281 10.023 1 98.5 374 ASN B CA 1
ATOM 6717 C C . ASN B 1 374 ? 9.531 17 8.547 1 98.5 374 ASN B C 1
ATOM 6719 O O . ASN B 1 374 ? 10.352 17.656 7.93 1 98.5 374 ASN B O 1
ATOM 6723 N N . ALA B 1 375 ? 8.883 15.969 8.031 1 97.56 375 ALA B N 1
ATOM 6724 C CA . ALA B 1 375 ? 8.961 15.75 6.586 1 97.56 375 ALA B CA 1
ATOM 6725 C C . ALA B 1 375 ? 8.461 16.969 5.824 1 97.56 375 ALA B C 1
ATOM 6727 O O . ALA B 1 375 ? 9.094 17.422 4.863 1 97.56 375 ALA B O 1
ATOM 6728 N N . THR B 1 376 ? 7.336 17.5 6.227 1 98.44 376 THR B N 1
ATOM 6729 C CA . THR B 1 376 ? 6.746 18.672 5.582 1 98.44 376 THR B CA 1
ATOM 6730 C C . THR B 1 376 ? 7.684 19.875 5.676 1 98.44 376 THR B C 1
ATOM 6732 O O . THR B 1 376 ? 7.906 20.562 4.688 1 98.44 376 THR B O 1
ATOM 6735 N N . PHE B 1 377 ? 8.234 20.109 6.844 1 98.75 377 PHE B N 1
ATOM 6736 C CA . PHE B 1 377 ? 9.148 21.234 7.035 1 98.75 377 PHE B CA 1
ATOM 6737 C C . PHE B 1 377 ? 10.359 21.109 6.121 1 98.75 377 PHE B C 1
ATOM 6739 O O . PHE B 1 377 ? 10.805 22.094 5.531 1 98.75 377 PHE B O 1
ATOM 6746 N N . ALA B 1 378 ? 10.875 19.906 5.996 1 98.44 378 ALA B N 1
ATOM 6747 C CA . ALA B 1 378 ? 12.062 19.672 5.172 1 98.44 378 ALA B CA 1
ATOM 6748 C C . ALA B 1 378 ? 11.766 19.953 3.699 1 98.44 378 ALA B C 1
ATOM 6750 O O . ALA B 1 378 ? 12.633 20.438 2.967 1 98.44 378 ALA B O 1
ATOM 6751 N N . VAL B 1 379 ? 10.594 19.625 3.223 1 97.81 379 VAL B N 1
ATOM 6752 C CA . VAL B 1 379 ? 10.211 19.859 1.834 1 97.81 379 VAL B CA 1
ATOM 6753 C C . VAL B 1 379 ? 10.258 21.359 1.523 1 97.81 379 VAL B C 1
ATOM 6755 O O . VAL B 1 379 ? 10.875 21.766 0.54 1 97.81 379 VAL B O 1
ATOM 6758 N N . PHE B 1 380 ? 9.664 22.172 2.363 1 98.19 380 PHE B N 1
ATOM 6759 C CA . PHE B 1 380 ? 9.68 23.625 2.18 1 98.19 380 PHE B CA 1
ATOM 6760 C C . PHE B 1 380 ? 11.086 24.172 2.389 1 98.19 380 PHE B C 1
ATOM 6762 O O . PHE B 1 380 ? 11.539 25.031 1.623 1 98.19 380 PHE B O 1
ATOM 6769 N N . ALA B 1 381 ? 11.781 23.688 3.4 1 98.31 381 ALA B N 1
ATOM 6770 C CA . ALA B 1 381 ? 13.102 24.203 3.758 1 98.31 381 ALA B CA 1
ATOM 6771 C C . ALA B 1 381 ? 14.109 23.922 2.648 1 98.31 381 ALA B C 1
ATOM 6773 O O . ALA B 1 381 ? 14.977 24.75 2.363 1 98.31 381 ALA B O 1
ATOM 6774 N N . ASN B 1 382 ? 14 22.75 2.094 1 97.5 382 ASN B N 1
ATOM 6775 C CA . ASN B 1 382 ? 14.914 22.406 1.002 1 97.5 382 ASN B CA 1
ATOM 6776 C C . ASN B 1 382 ? 14.719 23.344 -0.19 1 97.5 382 ASN B C 1
ATOM 6778 O O . ASN B 1 382 ? 15.695 23.797 -0.796 1 97.5 382 ASN B O 1
ATOM 6782 N N . ARG B 1 383 ? 13.531 23.641 -0.504 1 95.69 383 ARG B N 1
ATOM 6783 C CA . ARG B 1 383 ? 13.211 24.5 -1.632 1 95.69 383 ARG B CA 1
ATOM 6784 C C . ARG B 1 383 ? 13.703 25.922 -1.385 1 95.69 383 ARG B C 1
ATOM 6786 O O . ARG B 1 383 ? 14.141 26.609 -2.314 1 95.69 383 ARG B O 1
ATOM 6793 N N . LEU B 1 384 ? 13.656 26.391 -0.123 1 96.25 384 LEU B N 1
ATOM 6794 C CA . LEU B 1 384 ? 13.883 27.797 0.179 1 96.25 384 LEU B CA 1
ATOM 6795 C C . LEU B 1 384 ? 15.297 28.031 0.711 1 96.25 384 LEU B C 1
ATOM 6797 O O . LEU B 1 384 ? 15.859 29.109 0.547 1 96.25 384 LEU B O 1
ATOM 6801 N N . GLY B 1 385 ? 15.812 27.031 1.352 1 96.5 385 GLY B N 1
ATOM 6802 C CA . GLY B 1 385 ? 17.094 27.234 2.02 1 96.5 385 GLY B CA 1
ATOM 6803 C C . GLY B 1 385 ? 18.078 26.109 1.77 1 96.5 385 GLY B C 1
ATOM 6804 O O . GLY B 1 385 ? 19.172 26.109 2.328 1 96.5 385 GLY B O 1
ATOM 6805 N N . GLY B 1 386 ? 17.688 25.125 1.034 1 96.5 386 GLY B N 1
ATOM 6806 C CA . GLY B 1 386 ? 18.594 24.047 0.673 1 96.5 386 GLY B CA 1
ATOM 6807 C C . GLY B 1 386 ? 18.75 23.016 1.761 1 96.5 386 GLY B C 1
ATOM 6808 O O . GLY B 1 386 ? 17.953 22.953 2.689 1 96.5 386 GLY B O 1
ATOM 6809 N N . ILE B 1 387 ? 19.797 22.203 1.608 1 96.06 387 ILE B N 1
ATOM 6810 C CA . ILE B 1 387 ? 20 21.016 2.434 1 96.06 387 ILE B CA 1
ATOM 6811 C C . ILE B 1 387 ? 20.266 21.422 3.879 1 96.06 387 ILE B C 1
ATOM 6813 O O . ILE B 1 387 ? 19.844 20.734 4.812 1 96.06 387 ILE B O 1
ATOM 6817 N N . ARG B 1 388 ? 21 22.453 4.023 1 97.44 388 ARG B N 1
ATOM 6818 C CA . ARG B 1 388 ? 21.297 22.938 5.371 1 97.44 388 ARG B CA 1
ATOM 6819 C C . ARG B 1 388 ? 20.031 23.281 6.133 1 97.44 388 ARG B C 1
ATOM 6821 O O . ARG B 1 388 ? 19.844 22.859 7.281 1 97.44 388 ARG B O 1
ATOM 6828 N N . ALA B 1 389 ? 19.172 24.031 5.52 1 98.19 389 ALA B N 1
ATOM 6829 C CA . ALA B 1 389 ? 17.891 24.375 6.133 1 98.19 389 ALA B CA 1
ATOM 6830 C C . ALA B 1 389 ? 17.031 23.141 6.352 1 98.19 389 ALA B C 1
ATOM 6832 O O . ALA B 1 389 ? 16.344 23.016 7.371 1 98.19 389 ALA B O 1
ATOM 6833 N N . ALA B 1 390 ? 17.125 22.219 5.426 1 97.88 390 ALA B N 1
ATOM 6834 C CA . ALA B 1 390 ? 16.328 21 5.48 1 97.88 390 ALA B CA 1
ATOM 6835 C C . ALA B 1 390 ? 16.812 20.094 6.613 1 97.88 390 ALA B C 1
ATOM 6837 O O . ALA B 1 390 ? 16.078 19.188 7.047 1 97.88 390 ALA B O 1
ATOM 6838 N N . ALA B 1 391 ? 17.953 20.281 7.09 1 97.5 391 ALA B N 1
ATOM 6839 C CA . ALA B 1 391 ? 18.469 19.531 8.227 1 97.5 391 ALA B CA 1
ATOM 6840 C C . ALA B 1 391 ? 18.203 20.25 9.539 1 97.5 391 ALA B C 1
ATOM 6842 O O . ALA B 1 391 ? 17.625 19.688 10.469 1 97.5 391 ALA B O 1
ATOM 6843 N N . ILE B 1 392 ? 18.484 21.516 9.609 1 98.69 392 ILE B N 1
ATOM 6844 C CA . ILE B 1 392 ? 18.5 22.281 10.852 1 98.69 392 ILE B CA 1
ATOM 6845 C C . ILE B 1 392 ? 17.062 22.516 11.312 1 98.69 392 ILE B C 1
ATOM 6847 O O . ILE B 1 392 ? 16.75 22.391 12.5 1 98.69 392 ILE B O 1
ATOM 6851 N N . ILE B 1 393 ? 16.219 22.859 10.422 1 98.69 393 ILE B N 1
ATOM 6852 C CA . ILE B 1 393 ? 14.859 23.266 10.781 1 98.69 393 ILE B CA 1
ATOM 6853 C C . ILE B 1 393 ? 14.094 22.078 11.359 1 98.69 393 ILE B C 1
ATOM 6855 O O . ILE B 1 393 ? 13.523 22.156 12.445 1 98.69 393 ILE B O 1
ATOM 6859 N N . PRO B 1 394 ? 14.102 20.906 10.68 1 98.69 394 PRO B N 1
ATOM 6860 C CA . PRO B 1 394 ? 13.445 19.75 11.297 1 98.69 394 PRO B CA 1
ATOM 6861 C C . PRO B 1 394 ? 14.086 19.344 12.625 1 98.69 394 PRO B C 1
ATOM 6863 O O . PRO B 1 394 ? 13.383 18.938 13.555 1 98.69 394 PRO B O 1
ATOM 6866 N N . PHE B 1 395 ? 15.359 19.438 12.727 1 98.75 395 PHE B N 1
ATOM 6867 C CA . PHE B 1 395 ? 16.047 19.141 13.977 1 98.75 395 PHE B CA 1
ATOM 6868 C C . PHE B 1 395 ? 15.516 20.016 15.102 1 98.75 395 PHE B C 1
ATOM 6870 O O . PHE B 1 395 ? 15.164 19.516 16.172 1 98.75 395 PHE B O 1
ATOM 6877 N N . CYS B 1 396 ? 15.438 21.312 14.875 1 98.75 396 CYS B N 1
ATOM 6878 C CA . CYS B 1 396 ? 14.93 22.266 15.867 1 98.75 396 CYS B CA 1
ATOM 6879 C C . CYS B 1 396 ? 13.461 22.016 16.156 1 98.75 396 CYS B C 1
ATOM 6881 O O . CYS B 1 396 ? 13.023 22.125 17.297 1 98.75 396 CYS B O 1
ATOM 6883 N N . SER B 1 397 ? 12.742 21.734 15.07 1 98.62 397 SER B N 1
ATOM 6884 C CA . SER B 1 397 ? 11.336 21.406 15.242 1 98.62 397 SER B CA 1
ATOM 6885 C C . SER B 1 397 ? 11.148 20.219 16.172 1 98.62 397 SER B C 1
ATOM 6887 O O . SER B 1 397 ? 10.258 20.219 17.031 1 98.62 397 SER B O 1
ATOM 6889 N N . GLY B 1 398 ? 11.977 19.172 16 1 98.62 398 GLY B N 1
ATOM 6890 C CA . GLY B 1 398 ? 11.93 18.016 16.891 1 98.62 398 GLY B CA 1
ATOM 6891 C C . GLY B 1 398 ? 12.117 18.375 18.344 1 98.62 398 GLY B C 1
ATOM 6892 O O . GLY B 1 398 ? 11.391 17.891 19.219 1 98.62 398 GLY B O 1
ATOM 6893 N N . ILE B 1 399 ? 13 19.234 18.578 1 98.56 399 ILE B N 1
ATOM 6894 C CA . ILE B 1 399 ? 13.281 19.688 19.938 1 98.56 399 ILE B CA 1
ATOM 6895 C C . ILE B 1 399 ? 12.078 20.438 20.484 1 98.56 399 ILE B C 1
ATOM 6897 O O . ILE B 1 399 ? 11.633 20.172 21.609 1 98.56 399 ILE B O 1
ATOM 6901 N N . ILE B 1 400 ? 11.547 21.312 19.719 1 98.5 400 ILE B N 1
ATOM 6902 C CA . ILE B 1 400 ? 10.414 22.125 20.125 1 98.5 400 ILE B CA 1
ATOM 6903 C C . ILE B 1 400 ? 9.203 21.234 20.406 1 98.5 400 ILE B C 1
ATOM 6905 O O . ILE B 1 400 ? 8.453 21.469 21.344 1 98.5 400 ILE B O 1
ATOM 6909 N N . GLN B 1 401 ? 9.031 20.219 19.609 1 98.44 401 GLN B N 1
ATOM 6910 C CA . GLN B 1 401 ? 7.895 19.312 19.766 1 98.44 401 GLN B CA 1
ATOM 6911 C C . GLN B 1 401 ? 7.957 18.594 21.109 1 98.44 401 GLN B C 1
ATOM 6913 O O . GLN B 1 401 ? 6.957 18.516 21.828 1 98.44 401 GLN B O 1
ATOM 6918 N N . VAL B 1 402 ? 9.148 18.109 21.438 1 97.62 402 VAL B N 1
ATOM 6919 C CA . VAL B 1 402 ? 9.297 17.344 22.672 1 97.62 402 VAL B CA 1
ATOM 6920 C C . VAL B 1 402 ? 9.188 18.281 23.875 1 97.62 402 VAL B C 1
ATOM 6922 O O . VAL B 1 402 ? 8.461 17.984 24.828 1 97.62 402 VAL B O 1
ATOM 6925 N N . LEU B 1 403 ? 9.844 19.422 23.828 1 97.94 403 LEU B N 1
ATOM 6926 C CA . LEU B 1 403 ? 9.82 20.344 24.969 1 97.94 403 LEU B CA 1
ATOM 6927 C C . LEU B 1 403 ? 8.445 20.984 25.125 1 97.94 403 LEU B C 1
ATOM 6929 O O . LEU B 1 403 ? 7.914 21.078 26.234 1 97.94 403 LEU B O 1
ATOM 6933 N N . GLY B 1 404 ? 7.91 21.453 24.047 1 97.94 404 GLY B N 1
ATOM 6934 C CA . GLY B 1 404 ? 6.578 22.031 24.078 1 97.94 404 GLY B CA 1
ATOM 6935 C C . GLY B 1 404 ? 5.5 21.031 24.453 1 97.94 404 GLY B C 1
ATOM 6936 O O . GLY B 1 404 ? 4.582 21.344 25.203 1 97.94 404 GLY B O 1
ATOM 6937 N N . GLY B 1 405 ? 5.602 19.828 23.859 1 97.5 405 GLY B N 1
ATOM 6938 C CA . GLY B 1 405 ? 4.664 18.766 24.188 1 97.5 405 GLY B CA 1
ATOM 6939 C C . GLY B 1 405 ? 4.754 18.328 25.641 1 97.5 405 GLY B C 1
ATOM 6940 O O . GLY B 1 405 ? 3.736 18.047 26.266 1 97.5 405 GLY B O 1
ATOM 6941 N N . GLY B 1 406 ? 6.027 18.203 26.109 1 96.31 406 GLY B N 1
ATOM 6942 C CA . GLY B 1 406 ? 6.215 17.891 27.516 1 96.31 406 GLY B CA 1
ATOM 6943 C C . GLY B 1 406 ? 5.586 18.922 28.438 1 96.31 406 GLY B C 1
ATOM 6944 O O . GLY B 1 406 ? 4.906 18.562 29.406 1 96.31 406 GLY B O 1
ATOM 6945 N N . PHE B 1 407 ? 5.82 20.156 28.141 1 97.38 407 PHE B N 1
ATOM 6946 C CA . PHE B 1 407 ? 5.203 21.219 28.922 1 97.38 407 PHE B CA 1
ATOM 6947 C C . PHE B 1 407 ? 3.686 21.094 28.906 1 97.38 407 PHE B C 1
ATOM 6949 O O . PHE B 1 407 ? 3.039 21.156 29.953 1 97.38 407 PHE B O 1
ATOM 6956 N N . ALA B 1 408 ? 3.107 20.938 27.75 1 98 408 ALA B N 1
ATOM 6957 C CA . ALA B 1 408 ? 1.655 20.906 27.609 1 98 408 ALA B CA 1
ATOM 6958 C C . ALA B 1 408 ? 1.054 19.703 28.328 1 98 408 ALA B C 1
ATOM 6960 O O . ALA B 1 408 ? 0.061 19.844 29.047 1 98 408 ALA B O 1
ATOM 6961 N N . ALA B 1 409 ? 1.681 18.578 28.125 1 97.12 409 ALA B N 1
ATOM 6962 C CA . ALA B 1 409 ? 1.194 17.359 28.766 1 97.12 409 ALA B CA 1
ATOM 6963 C C . ALA B 1 409 ? 1.201 17.5 30.281 1 97.12 409 ALA B C 1
ATOM 6965 O O . ALA B 1 409 ? 0.29 17.016 30.969 1 97.12 409 ALA B O 1
ATOM 6966 N N . TYR B 1 410 ? 2.23 18.109 30.75 1 96.5 410 TYR B N 1
ATOM 6967 C CA . TYR B 1 410 ? 2.375 18.297 32.188 1 96.5 410 TYR B CA 1
ATOM 6968 C C . TYR B 1 410 ? 1.428 19.375 32.688 1 96.5 410 TYR B C 1
ATOM 6970 O O . TYR B 1 410 ? 0.663 19.156 33.625 1 96.5 410 TYR B O 1
ATOM 6978 N N . HIS B 1 411 ? 1.443 20.5 32.125 1 97.25 411 HIS B N 1
ATOM 6979 C CA . HIS B 1 411 ? 0.706 21.656 32.594 1 97.25 411 HIS B CA 1
ATOM 6980 C C . HIS B 1 411 ? -0.8 21.422 32.531 1 97.25 411 HIS B C 1
ATOM 6982 O O . HIS B 1 411 ? -1.534 21.781 33.438 1 97.25 411 HIS B O 1
ATOM 6988 N N . PHE B 1 412 ? -1.244 20.844 31.438 1 97.75 412 PHE B N 1
ATOM 6989 C CA . PHE B 1 412 ? -2.678 20.672 31.25 1 97.75 412 PHE B CA 1
ATOM 6990 C C . PHE B 1 412 ? -3.125 19.297 31.703 1 97.75 412 PHE B C 1
ATOM 6992 O O . PHE B 1 412 ? -4.254 18.875 31.422 1 97.75 412 PHE B O 1
ATOM 6999 N N . THR B 1 413 ? -2.252 18.516 32.188 1 95.88 413 THR B N 1
ATOM 7000 C CA . THR B 1 413 ? -2.484 17.312 33 1 95.88 413 THR B CA 1
ATOM 7001 C C . THR B 1 413 ? -2.92 16.156 32.094 1 95.88 413 THR B C 1
ATOM 7003 O O . THR B 1 413 ? -3.367 15.117 32.594 1 95.88 413 THR B O 1
ATOM 7006 N N . THR B 1 414 ? -2.824 16.344 30.781 1 96.19 414 THR B N 1
ATOM 7007 C CA . THR B 1 414 ? -3.201 15.242 29.891 1 96.19 414 THR B CA 1
ATOM 7008 C C . THR B 1 414 ? -2.189 14.109 29.969 1 96.19 414 THR B C 1
ATOM 7010 O O . THR B 1 414 ? -2.51 12.961 29.641 1 96.19 414 THR B O 1
ATOM 7013 N N . GLY B 1 415 ? -1 14.406 30.328 1 94.19 415 GLY B N 1
ATOM 7014 C CA . GLY B 1 415 ? 0.014 13.375 30.531 1 94.19 415 GLY B CA 1
ATOM 7015 C C . GLY B 1 415 ? -0.408 12.297 31.5 1 94.19 415 GLY B C 1
ATOM 7016 O O . GLY B 1 415 ? 0.018 11.148 31.375 1 94.19 415 GLY B O 1
ATOM 7017 N N . ASN B 1 416 ? -1.26 12.664 32.5 1 93.12 416 ASN B N 1
ATOM 7018 C CA . ASN B 1 416 ? -1.766 11.703 33.469 1 93.12 416 ASN B CA 1
ATOM 7019 C C . ASN B 1 416 ? -2.605 10.617 32.812 1 93.12 416 ASN B C 1
ATOM 7021 O O . ASN B 1 416 ? -2.818 9.547 33.375 1 93.12 416 ASN B O 1
ATOM 7025 N N . PHE B 1 417 ? -3.049 11.016 31.656 1 93.69 417 PHE B N 1
ATOM 7026 C CA . PHE B 1 417 ? -3.898 10.07 30.938 1 93.69 417 PHE B CA 1
ATOM 7027 C C . PHE B 1 417 ? -3.178 9.516 29.703 1 93.69 417 PHE B C 1
ATOM 7029 O O . PHE B 1 417 ? -3.809 8.945 28.812 1 93.69 417 PHE B O 1
ATOM 7036 N N . GLY B 1 418 ? -1.906 9.812 29.578 1 90.75 418 GLY B N 1
ATOM 7037 C CA . GLY B 1 418 ? -1.084 9.008 28.688 1 90.75 418 GLY B CA 1
ATOM 7038 C C . GLY B 1 418 ? -0.602 9.773 27.469 1 90.75 418 GLY B C 1
ATOM 7039 O O . GLY B 1 418 ? 0.207 9.266 26.688 1 90.75 418 GLY B O 1
ATOM 7040 N N . GLY B 1 419 ? -1.118 11.102 27.328 1 94.75 419 GLY B N 1
ATOM 7041 C CA . GLY B 1 419 ? -0.594 11.633 26.078 1 94.75 419 GLY B CA 1
ATOM 7042 C C . GLY B 1 419 ? -0.943 13.094 25.859 1 94.75 419 GLY B C 1
ATOM 7043 O O . GLY B 1 419 ? -1.641 13.703 26.672 1 94.75 419 GLY B O 1
ATOM 7044 N N . TRP B 1 420 ? -0.392 13.648 24.766 1 97.5 420 TRP B N 1
ATOM 7045 C CA . TRP B 1 420 ? -0.642 14.977 24.203 1 97.5 420 TRP B CA 1
ATOM 7046 C C . TRP B 1 420 ? -0.607 14.953 22.688 1 97.5 420 TRP B C 1
ATOM 7048 O O . TRP B 1 420 ? -0.128 13.984 22.094 1 97.5 420 TRP B O 1
ATOM 7058 N N . HIS B 1 421 ? -1.139 15.898 22.062 1 97.38 421 HIS B N 1
ATOM 7059 C CA . HIS B 1 421 ? -1.34 15.977 20.625 1 97.38 421 HIS B CA 1
ATOM 7060 C C . HIS B 1 421 ? -0.019 15.836 19.875 1 97.38 421 HIS B C 1
ATOM 7062 O O . HIS B 1 421 ? 0.069 15.07 18.906 1 97.38 421 HIS B O 1
ATOM 7068 N N . GLY B 1 422 ? 0.968 16.641 20.203 1 97.38 422 GLY B N 1
ATOM 7069 C CA . GLY B 1 422 ? 2.342 16.375 19.812 1 97.38 422 GLY B CA 1
ATOM 7070 C C . GLY B 1 422 ? 2.748 17.078 18.531 1 97.38 422 GLY B C 1
ATOM 7071 O O . GLY B 1 422 ? 3.936 17.312 18.297 1 97.38 422 GLY B O 1
ATOM 7072 N N . ASN B 1 423 ? 1.887 17.453 17.547 1 98.5 423 ASN B N 1
ATOM 7073 C CA . ASN B 1 423 ? 2.268 18.172 16.328 1 98.5 423 ASN B CA 1
ATOM 7074 C C . ASN B 1 423 ? 2.727 19.594 16.625 1 98.5 423 ASN B C 1
ATOM 7076 O O . ASN B 1 423 ? 2.373 20.156 17.672 1 98.5 423 ASN B O 1
ATOM 7080 N N . PHE B 1 424 ? 3.42 20.172 15.75 1 98.62 424 PHE B N 1
ATOM 7081 C CA . PHE B 1 424 ? 4.195 21.391 15.992 1 98.62 424 PHE B CA 1
ATOM 7082 C C . PHE B 1 424 ? 3.301 22.5 16.516 1 98.62 424 PHE B C 1
ATOM 7084 O O . PHE B 1 424 ? 3.617 23.125 17.531 1 98.62 424 PHE B O 1
ATOM 7091 N N . ASP B 1 425 ? 2.16 22.812 15.867 1 98.62 425 ASP B N 1
ATOM 7092 C CA . ASP B 1 425 ? 1.279 23.891 16.312 1 98.62 425 ASP B CA 1
ATOM 7093 C C . ASP B 1 425 ? 0.707 23.594 17.688 1 98.62 425 ASP B C 1
ATOM 7095 O O . ASP B 1 425 ? 0.423 24.516 18.453 1 98.62 425 ASP B O 1
ATOM 7099 N N . TRP B 1 426 ? 0.553 22.344 18.016 1 98.5 426 TRP B N 1
ATOM 7100 C CA . TRP B 1 426 ? -0.071 21.953 19.281 1 98.5 426 TRP B CA 1
ATOM 7101 C C . TRP B 1 426 ? 0.973 21.781 20.375 1 98.5 426 TRP B C 1
ATOM 7103 O O . TRP B 1 426 ? 0.629 21.578 21.547 1 98.5 426 TRP B O 1
ATOM 7113 N N . ASP B 1 427 ? 2.221 21.906 19.984 1 98.44 427 ASP B N 1
ATOM 7114 C CA . ASP B 1 427 ? 3.314 21.906 20.953 1 98.44 427 ASP B CA 1
ATOM 7115 C C . ASP B 1 427 ? 3.885 23.312 21.141 1 98.44 427 ASP B C 1
ATOM 7117 O O . ASP B 1 427 ? 4.617 23.562 22.109 1 98.44 427 ASP B O 1
ATOM 7121 N N . ALA B 1 428 ? 3.553 24.203 20.203 1 97.88 428 ALA B N 1
ATOM 7122 C CA . ALA B 1 428 ? 4.105 25.547 20.281 1 97.88 428 ALA B CA 1
ATOM 7123 C C . ALA B 1 428 ? 2.994 26.594 20.391 1 97.88 428 ALA B C 1
ATOM 7125 O O . ALA B 1 428 ? 2.852 27.234 21.438 1 97.88 428 ALA B O 1
ATOM 7126 N N . VAL B 1 429 ? 2.02 26.594 19.516 1 98 429 VAL B N 1
ATOM 7127 C CA . VAL B 1 429 ? 1.015 27.641 19.406 1 98 429 VAL B CA 1
ATOM 7128 C C . VAL B 1 429 ? -0.099 27.406 20.422 1 98 429 VAL B C 1
ATOM 7130 O O . VAL B 1 429 ? -0.444 28.297 21.188 1 98 429 VAL B O 1
ATOM 7133 N N . TRP B 1 430 ? -0.646 26.234 20.484 1 98.38 430 TRP B N 1
ATOM 7134 C CA . TRP B 1 430 ? -1.846 25.984 21.281 1 98.38 430 TRP B CA 1
ATOM 7135 C C . TRP B 1 430 ? -1.524 25.969 22.766 1 98.38 430 TRP B C 1
ATOM 7137 O O . TRP B 1 430 ? -2.363 26.328 23.594 1 98.38 430 TRP B O 1
ATOM 7147 N N . PRO B 1 431 ? -0.271 25.484 23.188 1 98.06 431 PRO B N 1
ATOM 7148 C CA . PRO B 1 431 ? 0.079 25.672 24.609 1 98.06 431 PRO B CA 1
ATOM 7149 C C . PRO B 1 431 ? 0.08 27.141 25.016 1 98.06 431 PRO B C 1
ATOM 7151 O O . PRO B 1 431 ? -0.341 27.484 26.125 1 98.06 431 PRO B O 1
ATOM 7154 N N . PHE B 1 432 ? 0.528 27.969 24.141 1 97.56 432 PHE B N 1
ATOM 7155 C CA . PHE B 1 432 ? 0.487 29.406 24.406 1 97.56 432 PHE B CA 1
ATOM 7156 C C . PHE B 1 432 ? -0.952 29.891 24.516 1 97.56 432 PHE B C 1
ATOM 7158 O O . PHE B 1 432 ? -1.283 30.656 25.422 1 97.56 432 PHE B O 1
ATOM 7165 N N . ILE B 1 433 ? -1.817 29.469 23.656 1 97.94 433 ILE B N 1
ATOM 7166 C CA . ILE B 1 433 ? -3.234 29.828 23.688 1 97.94 433 ILE B CA 1
ATOM 7167 C C . ILE B 1 433 ? -3.855 29.344 25 1 97.94 433 ILE B C 1
ATOM 7169 O O . ILE B 1 433 ? -4.605 30.062 25.641 1 97.94 433 ILE B O 1
ATOM 7173 N N . GLY B 1 434 ? -3.527 28.094 25.359 1 97.94 434 GLY B N 1
ATOM 7174 C CA . GLY B 1 434 ? -4.035 27.531 26.609 1 97.94 434 GLY B CA 1
ATOM 7175 C C . GLY B 1 434 ? -3.648 28.344 27.828 1 97.94 434 GLY B C 1
ATOM 7176 O O . GLY B 1 434 ? -4.484 28.609 28.703 1 97.94 434 GLY B O 1
ATOM 7177 N N . VAL B 1 435 ? -2.402 28.781 27.906 1 98.06 435 VAL B N 1
ATOM 7178 C CA . VAL B 1 435 ? -1.91 29.547 29.047 1 98.06 435 VAL B CA 1
ATOM 7179 C C . VAL B 1 435 ? -2.6 30.922 29.078 1 98.06 435 VAL B C 1
ATOM 7181 O O . VAL B 1 435 ? -2.961 31.406 30.156 1 98.06 435 VAL B O 1
ATOM 7184 N N . ILE B 1 436 ? -2.787 31.531 27.953 1 98.06 436 ILE B N 1
ATOM 7185 C CA . ILE B 1 436 ? -3.471 32.812 27.875 1 98.06 436 ILE B CA 1
ATOM 7186 C C . ILE B 1 436 ? -4.91 32.656 28.359 1 98.06 436 ILE B C 1
ATOM 7188 O O . ILE B 1 436 ? -5.398 33.5 29.141 1 98.06 436 ILE B O 1
ATOM 7192 N N . MET B 1 437 ? -5.586 31.641 27.891 1 97.56 437 MET B N 1
ATOM 7193 C CA . MET B 1 437 ? -6.965 31.391 28.297 1 97.56 437 MET B CA 1
ATOM 7194 C C . MET B 1 437 ? -7.039 31.125 29.797 1 97.56 437 MET B C 1
ATOM 7196 O O . MET B 1 437 ? -7.949 31.625 30.469 1 97.56 437 MET B O 1
ATOM 7200 N N . GLU B 1 438 ? -6.113 30.375 30.281 1 97.5 438 GLU B N 1
ATOM 7201 C CA . GLU B 1 438 ? -6.094 30 31.703 1 97.5 438 GLU B CA 1
ATOM 7202 C C . GLU B 1 438 ? -5.926 31.234 32.594 1 97.5 438 GLU B C 1
ATOM 7204 O O . GLU B 1 438 ? -6.57 31.344 33.625 1 97.5 438 GLU B O 1
ATOM 7209 N N . ASN B 1 439 ? -5.113 32.156 32.188 1 97.88 439 ASN B N 1
ATOM 7210 C CA . ASN B 1 439 ? -4.742 33.281 33.031 1 97.88 439 ASN B CA 1
ATOM 7211 C C . ASN B 1 439 ? -5.66 34.469 32.844 1 97.88 439 ASN B C 1
ATOM 7213 O O . ASN B 1 439 ? -5.891 35.25 33.75 1 97.88 439 ASN B O 1
ATOM 7217 N N . PHE B 1 440 ? -6.203 34.656 31.609 1 97.75 440 PHE B N 1
ATOM 7218 C CA . PHE B 1 440 ? -6.949 35.875 31.312 1 97.75 440 PHE B CA 1
ATOM 7219 C C . PHE B 1 440 ? -8.406 35.562 30.984 1 97.75 440 PHE B C 1
ATOM 7221 O O . PHE B 1 440 ? -9.188 36.438 30.688 1 97.75 440 PHE B O 1
ATOM 7228 N N . GLN B 1 441 ? -8.734 34.344 30.938 1 96.31 441 GLN B N 1
ATOM 7229 C CA . GLN B 1 441 ? -10.102 33.844 30.828 1 96.31 441 GLN B CA 1
ATOM 7230 C C . GLN B 1 441 ? -10.789 34.406 29.594 1 96.31 441 GLN B C 1
ATOM 7232 O O . GLN B 1 441 ? -10.25 34.312 28.484 1 96.31 441 GLN B O 1
ATOM 7237 N N . TYR B 1 442 ? -11.945 34.969 29.734 1 96.19 442 TYR B N 1
ATOM 7238 C CA . TYR B 1 442 ? -12.727 35.406 28.594 1 96.19 442 TYR B CA 1
ATOM 7239 C C . TYR B 1 442 ? -11.977 36.5 27.812 1 96.19 442 TYR B C 1
ATOM 7241 O O . TYR B 1 442 ? -12.062 36.562 26.594 1 96.19 442 TYR B O 1
ATOM 7249 N N . ILE B 1 443 ? -11.328 37.281 28.547 1 97.38 443 ILE B N 1
ATOM 7250 C CA . ILE B 1 443 ? -10.539 38.312 27.891 1 97.38 443 ILE B CA 1
ATOM 7251 C C . ILE B 1 443 ? -9.422 37.688 27.062 1 97.38 443 ILE B C 1
ATOM 7253 O O . ILE B 1 443 ? -9.086 38.156 25.984 1 97.38 443 ILE B O 1
ATOM 7257 N N . GLY B 1 444 ? -8.859 36.625 27.672 1 97.44 444 GLY B N 1
ATOM 7258 C CA . GLY B 1 444 ? -7.836 35.875 26.938 1 97.44 444 GLY B CA 1
ATOM 7259 C C . GLY B 1 444 ? -8.336 35.281 25.656 1 97.44 444 GLY B C 1
ATOM 7260 O O . GLY B 1 444 ? -7.66 35.344 24.625 1 97.44 444 GLY B O 1
ATOM 7261 N N . VAL B 1 445 ? -9.516 34.656 25.719 1 97.75 445 VAL B N 1
ATOM 7262 C CA . VAL B 1 445 ? -10.109 34.031 24.531 1 97.75 445 VAL B CA 1
ATOM 7263 C C . VAL B 1 445 ? -10.336 35.094 23.453 1 97.75 445 VAL B C 1
ATOM 7265 O O . VAL B 1 445 ? -9.984 34.875 22.297 1 97.75 445 VAL B O 1
ATOM 7268 N N . ALA B 1 446 ? -10.93 36.188 23.844 1 97.81 446 ALA B N 1
ATOM 7269 C CA . ALA B 1 446 ? -11.188 37.281 22.906 1 97.81 446 ALA B CA 1
ATOM 7270 C C . ALA B 1 446 ? -9.891 37.812 22.297 1 97.81 446 ALA B C 1
ATOM 7272 O O . ALA B 1 446 ? -9.828 38.094 21.094 1 97.81 446 ALA B O 1
ATOM 7273 N N . ALA B 1 447 ? -8.898 38 23.141 1 98 447 ALA B N 1
ATOM 7274 C CA . ALA B 1 447 ? -7.602 38.469 22.688 1 98 447 ALA B CA 1
ATOM 7275 C C . ALA B 1 447 ? -6.996 37.531 21.641 1 98 447 ALA B C 1
ATOM 7277 O O . ALA B 1 447 ? -6.441 38 20.641 1 98 447 ALA B O 1
ATOM 7278 N N . VAL B 1 448 ? -7.09 36.25 21.906 1 98.31 448 VAL B N 1
ATOM 7279 C CA . VAL B 1 448 ? -6.523 35.25 21 1 98.31 448 VAL B CA 1
ATOM 7280 C C . VAL B 1 448 ? -7.254 35.312 19.656 1 98.31 448 VAL B C 1
ATOM 7282 O O . VAL B 1 448 ? -6.621 35.312 18.594 1 98.31 448 VAL B O 1
ATOM 7285 N N . VAL B 1 449 ? -8.578 35.344 19.641 1 98.38 449 VAL B N 1
ATOM 7286 C CA . VAL B 1 449 ? -9.375 35.406 18.422 1 98.38 449 VAL B CA 1
ATOM 7287 C C . VAL B 1 449 ? -9.023 36.656 17.625 1 98.38 449 VAL B C 1
ATOM 7289 O O . VAL B 1 449 ? -8.828 36.594 16.406 1 98.38 449 VAL B O 1
ATOM 7292 N N . ILE B 1 450 ? -8.891 37.781 18.281 1 98.25 450 ILE B N 1
ATOM 7293 C CA . ILE B 1 450 ? -8.578 39.062 17.641 1 98.25 450 ILE B CA 1
ATOM 7294 C C . ILE B 1 450 ? -7.168 39 17.062 1 98.25 450 ILE B C 1
ATOM 7296 O O . ILE B 1 450 ? -6.938 39.469 15.938 1 98.25 450 ILE B O 1
ATOM 7300 N N . LEU B 1 451 ? -6.246 38.469 17.844 1 98.19 451 LEU B N 1
ATOM 7301 C CA . LEU B 1 451 ? -4.871 38.344 17.375 1 98.19 451 LEU B CA 1
ATOM 7302 C C . LEU B 1 451 ? -4.809 37.469 16.125 1 98.19 451 LEU B C 1
ATOM 7304 O O . LEU B 1 451 ? -4.109 37.812 15.156 1 98.19 451 LEU B O 1
ATOM 7308 N N . LEU B 1 452 ? -5.5 36.344 16.156 1 98.56 452 LEU B N 1
ATOM 7309 C CA . LEU B 1 452 ? -5.523 35.438 15 1 98.56 452 LEU B CA 1
ATOM 7310 C C . LEU B 1 452 ? -6.102 36.156 13.781 1 98.56 452 LEU B C 1
ATOM 7312 O O . LEU B 1 452 ? -5.516 36.125 12.695 1 98.56 452 LEU B O 1
ATOM 7316 N N . LEU B 1 453 ? -7.191 36.812 13.938 1 98.38 453 LEU B N 1
ATOM 7317 C CA . LEU B 1 453 ? -7.867 37.469 12.82 1 98.38 453 LEU B CA 1
ATOM 7318 C C . LEU B 1 453 ? -7.055 38.656 12.305 1 98.38 453 LEU B C 1
ATOM 7320 O O . LEU B 1 453 ? -7.246 39.094 11.164 1 98.38 453 LEU B O 1
ATOM 7324 N N . SER B 1 454 ? -6.18 39.188 13.102 1 98.44 454 SER B N 1
ATOM 7325 C CA . SER B 1 454 ? -5.344 40.312 12.695 1 98.44 454 SER B CA 1
ATOM 7326 C C . SER B 1 454 ? -4.23 39.844 11.75 1 98.44 454 SER B C 1
ATOM 7328 O O . SER B 1 454 ? -3.727 40.625 10.953 1 98.44 454 SER B O 1
ATOM 7330 N N . ILE B 1 455 ? -3.877 38.594 11.797 1 98.31 455 ILE B N 1
ATOM 7331 C CA . ILE B 1 455 ? -2.734 38.094 11.055 1 98.31 455 ILE B CA 1
ATOM 7332 C C . ILE B 1 455 ? -2.98 38.25 9.555 1 98.31 455 ILE B C 1
ATOM 7334 O O . ILE B 1 455 ? -2.168 38.844 8.844 1 98.31 455 ILE B O 1
ATOM 7338 N N . PRO B 1 456 ? -4.117 37.75 9.016 1 97.81 456 PRO B N 1
ATOM 7339 C CA . PRO B 1 456 ? -4.344 37.906 7.582 1 97.81 456 PRO B CA 1
ATOM 7340 C C . PRO B 1 456 ? -4.418 39.375 7.172 1 97.81 456 PRO B C 1
ATOM 7342 O O . PRO B 1 456 ? -4.02 39.75 6.059 1 97.81 456 PRO B O 1
ATOM 7345 N N . GLN B 1 457 ? -4.906 40.25 8.078 1 98 457 GLN B N 1
ATOM 7346 C CA . GLN B 1 457 ? -4.98 41.688 7.793 1 98 457 GLN B CA 1
ATOM 7347 C C . GLN B 1 457 ? -3.588 42.281 7.621 1 98 457 GLN B C 1
ATOM 7349 O O . GLN B 1 457 ? -3.352 43.062 6.703 1 98 457 GLN B O 1
ATOM 7354 N N . ILE B 1 458 ? -2.74 41.906 8.492 1 97.88 458 ILE B N 1
ATOM 7355 C CA . ILE B 1 458 ? -1.375 42.438 8.469 1 97.88 458 ILE B CA 1
ATOM 7356 C C . ILE B 1 458 ? -0.662 41.938 7.211 1 97.88 458 ILE B C 1
ATOM 7358 O O . ILE B 1 458 ? 0.018 42.719 6.539 1 97.88 458 ILE B O 1
ATOM 7362 N N . ILE B 1 459 ? -0.792 40.656 6.879 1 96.75 459 ILE B N 1
ATOM 7363 C CA . ILE B 1 459 ? -0.129 40.094 5.711 1 96.75 459 ILE B CA 1
ATOM 7364 C C . ILE B 1 459 ? -0.699 40.719 4.441 1 96.75 459 ILE B C 1
ATOM 7366 O O . ILE B 1 459 ? 0.045 41.031 3.506 1 96.75 459 ILE B O 1
ATOM 7370 N N . TYR B 1 460 ? -2.029 40.906 4.387 1 96.69 460 TYR B N 1
ATOM 7371 C CA . TYR B 1 460 ? -2.672 41.562 3.246 1 96.69 460 TYR B CA 1
ATOM 7372 C C . TYR B 1 460 ? -2.154 42.969 3.059 1 96.69 460 TYR B C 1
ATOM 7374 O O . TYR B 1 460 ? -1.877 43.406 1.935 1 96.69 460 TYR B O 1
ATOM 7382 N N . ALA B 1 461 ? -2.051 43.688 4.109 1 97.25 461 ALA B N 1
ATOM 7383 C CA . ALA B 1 461 ? -1.607 45.094 4.051 1 97.25 461 ALA B CA 1
ATOM 7384 C C . ALA B 1 461 ? -0.203 45.188 3.463 1 97.25 461 ALA B C 1
ATOM 7386 O O . ALA B 1 461 ? 0.12 46.156 2.779 1 97.25 461 ALA B O 1
ATOM 7387 N N . LYS B 1 462 ? 0.585 44.188 3.662 1 95 462 LYS B N 1
ATOM 7388 C CA . LYS B 1 462 ? 1.967 44.188 3.189 1 95 462 LYS B CA 1
ATOM 7389 C C . LYS B 1 462 ? 2.053 43.75 1.731 1 95 462 LYS B C 1
ATOM 7391 O O . LYS B 1 462 ? 3.031 44.031 1.044 1 95 462 LYS B O 1
ATOM 7396 N N . ASN B 1 463 ? 1.114 43 1.266 1 93.06 463 ASN B N 1
ATOM 7397 C CA . ASN B 1 463 ? 1.139 42.438 -0.079 1 93.06 463 ASN B CA 1
ATOM 7398 C C . ASN B 1 463 ? -0.219 42.562 -0.763 1 93.06 463 ASN B C 1
ATOM 7400 O O . ASN B 1 463 ? -0.76 41.594 -1.26 1 93.06 463 ASN B O 1
ATOM 7404 N N . LYS B 1 464 ? -0.786 43.75 -0.873 1 94.25 464 LYS B N 1
ATOM 7405 C CA . LYS B 1 464 ? -2.154 43.969 -1.33 1 94.25 464 LYS B CA 1
ATOM 7406 C C . LYS B 1 464 ? -2.322 43.531 -2.787 1 94.25 464 LYS B C 1
ATOM 7408 O O . LYS B 1 464 ? -3.359 43 -3.166 1 94.25 464 LYS B O 1
ATOM 7413 N N . ASP B 1 465 ? -1.35 43.75 -3.582 1 92.88 465 ASP B N 1
ATOM 7414 C CA . ASP B 1 465 ? -1.464 43.531 -5.023 1 92.88 465 ASP B CA 1
ATOM 7415 C C . ASP B 1 465 ? -1.349 42.062 -5.391 1 92.88 465 ASP B C 1
ATOM 7417 O O . ASP B 1 465 ? -1.816 41.656 -6.449 1 92.88 465 ASP B O 1
ATOM 7421 N N . THR B 1 466 ? -0.764 41.219 -4.473 1 93.25 466 THR B N 1
ATOM 7422 C CA . THR B 1 466 ? -0.512 39.844 -4.848 1 93.25 466 THR B CA 1
ATOM 7423 C C . THR B 1 466 ? -1.283 38.875 -3.943 1 93.25 466 THR B C 1
ATOM 7425 O O . THR B 1 466 ? -1.426 37.688 -4.258 1 93.25 466 THR B O 1
ATOM 7428 N N . TYR B 1 467 ? -1.813 39.344 -2.912 1 93.81 467 TYR B N 1
ATOM 7429 C CA . TYR B 1 467 ? -2.371 38.5 -1.844 1 93.81 467 TYR B CA 1
ATOM 7430 C C . TYR B 1 467 ? -3.461 37.594 -2.379 1 93.81 467 TYR B C 1
ATOM 7432 O O . TYR B 1 467 ? -3.408 36.375 -2.176 1 93.81 467 TYR B O 1
ATOM 7440 N N . PHE B 1 468 ? -4.41 38.062 -3.086 1 90.75 468 PHE B N 1
ATOM 7441 C CA . PHE B 1 468 ? -5.496 37.25 -3.619 1 90.75 468 PHE B CA 1
ATOM 7442 C C . PHE B 1 468 ? -5.098 36.594 -4.941 1 90.75 468 PHE B C 1
ATOM 7444 O O . PHE B 1 468 ? -5.531 35.5 -5.258 1 90.75 468 PHE B O 1
ATOM 7451 N N . VAL B 1 469 ? -4.211 37.188 -5.711 1 89.38 469 VAL B N 1
ATOM 7452 C CA . VAL B 1 469 ? -3.848 36.812 -7.066 1 89.38 469 VAL B CA 1
ATOM 7453 C C . VAL B 1 469 ? -3.055 35.5 -7.031 1 89.38 469 VAL B C 1
ATOM 7455 O O . VAL B 1 469 ? -3.201 34.656 -7.914 1 89.38 469 VAL B O 1
ATOM 7458 N N . ILE B 1 470 ? -2.285 35.312 -6.043 1 89.94 470 ILE B N 1
ATOM 7459 C CA . ILE B 1 470 ? -1.423 34.125 -5.973 1 89.94 470 ILE B CA 1
ATOM 7460 C C . ILE B 1 470 ? -2.277 32.875 -5.863 1 89.94 470 ILE B C 1
ATOM 7462 O O . ILE B 1 470 ? -1.893 31.812 -6.359 1 89.94 470 ILE B O 1
ATOM 7466 N N . ALA B 1 471 ? -3.402 33.031 -5.246 1 86.69 471 ALA B N 1
ATOM 7467 C CA . ALA B 1 471 ? -4.316 31.891 -5.086 1 86.69 471 ALA B CA 1
ATOM 7468 C C . ALA B 1 471 ? -5.238 31.75 -6.293 1 86.69 471 ALA B C 1
ATOM 7470 O O . ALA B 1 471 ? -5.629 30.641 -6.66 1 86.69 471 ALA B O 1
ATOM 7471 N N . GLU B 1 472 ? -5.523 32.875 -6.953 1 83.75 472 GLU B N 1
ATOM 7472 C CA . GLU B 1 472 ? -6.531 32.938 -8.016 1 83.75 472 GLU B CA 1
ATOM 7473 C C . GLU B 1 472 ? -5.902 32.656 -9.383 1 83.75 472 GLU B C 1
ATOM 7475 O O . GLU B 1 472 ? -6.477 31.969 -10.211 1 83.75 472 GLU B O 1
ATOM 7480 N N . ASP B 1 473 ? -4.773 33.25 -9.625 1 87.06 473 ASP B N 1
ATOM 7481 C CA . ASP B 1 473 ? -4.094 33.25 -10.914 1 87.06 473 ASP B CA 1
ATOM 7482 C C . ASP B 1 473 ? -2.58 33.344 -10.742 1 87.06 473 ASP B C 1
ATOM 7484 O O . ASP B 1 473 ? -2.016 34.438 -10.75 1 87.06 473 ASP B O 1
ATOM 7488 N N . PHE B 1 474 ? -1.991 32.219 -10.734 1 89.75 474 PHE B N 1
ATOM 7489 C CA . PHE B 1 474 ? -0.562 32.156 -10.453 1 89.75 474 PHE B CA 1
ATOM 7490 C C . PHE B 1 474 ? 0.235 32.781 -11.586 1 89.75 474 PHE B C 1
ATOM 7492 O O . PHE B 1 474 ? 1.291 33.406 -11.359 1 89.75 474 PHE B O 1
ATOM 7499 N N . ASP B 1 475 ? -0.228 32.688 -12.828 1 90.44 475 ASP B N 1
ATOM 7500 C CA . ASP B 1 475 ? 0.453 33.344 -13.953 1 90.44 475 ASP B CA 1
ATOM 7501 C C . ASP B 1 475 ? 0.443 34.844 -13.82 1 90.44 475 ASP B C 1
ATOM 7503 O O . ASP B 1 475 ? 1.451 35.5 -14.086 1 90.44 475 ASP B O 1
ATOM 7507 N N . LYS B 1 476 ? -0.691 35.344 -13.453 1 92.44 476 LYS B N 1
ATOM 7508 C CA . LYS B 1 476 ? -0.78 36.781 -13.219 1 92.44 476 LYS B CA 1
ATOM 7509 C C . LYS B 1 476 ? 0.114 37.219 -12.055 1 92.44 476 LYS B C 1
ATOM 7511 O O . LYS B 1 476 ? 0.705 38.312 -12.086 1 92.44 476 LYS B O 1
ATOM 7516 N N . TYR B 1 477 ? 0.142 36.375 -11 1 93.31 477 TYR B N 1
ATOM 7517 C CA . TYR B 1 477 ? 1.054 36.625 -9.891 1 93.31 477 TYR B CA 1
ATOM 7518 C C . TYR B 1 477 ? 2.49 36.75 -10.383 1 93.31 477 TYR B C 1
ATOM 7520 O O . TYR B 1 477 ? 3.209 37.656 -9.992 1 93.31 477 TYR B O 1
ATOM 7528 N N . LYS B 1 478 ? 2.934 35.938 -11.281 1 93.81 478 LYS B N 1
ATOM 7529 C CA . LYS B 1 478 ? 4.273 35.938 -11.852 1 93.81 478 LYS B CA 1
ATOM 7530 C C . LYS B 1 478 ? 4.516 37.25 -12.633 1 93.81 478 LYS B C 1
ATOM 7532 O O . LYS B 1 478 ? 5.609 37.812 -12.578 1 93.81 478 LYS B O 1
ATOM 7537 N N . GLU B 1 479 ? 3.48 37.625 -13.273 1 95.38 479 GLU B N 1
ATOM 7538 C CA . GLU B 1 479 ? 3.586 38.844 -14.055 1 95.38 479 GLU B CA 1
ATOM 7539 C C . GLU B 1 479 ? 3.809 40.062 -13.156 1 95.38 479 GLU B C 1
ATOM 7541 O O . GLU B 1 479 ? 4.625 40.938 -13.469 1 95.38 479 GLU B O 1
ATOM 7546 N N . ILE B 1 480 ? 3.107 40.125 -12.133 1 95.75 480 ILE B N 1
ATOM 7547 C CA . ILE B 1 480 ? 3.232 41.219 -11.188 1 95.75 480 ILE B CA 1
ATOM 7548 C C . ILE B 1 480 ? 4.625 41.219 -10.562 1 95.75 480 ILE B C 1
ATOM 7550 O O . ILE B 1 480 ? 5.262 42.25 -10.43 1 95.75 480 ILE B O 1
ATOM 7554 N N . LEU B 1 481 ? 5.039 40.031 -10.172 1 94.38 481 LEU B N 1
ATOM 7555 C CA . LEU B 1 481 ? 6.359 39.906 -9.555 1 94.38 481 LEU B CA 1
ATOM 7556 C C . LEU B 1 481 ? 7.457 40.312 -10.539 1 94.38 481 LEU B C 1
ATOM 7558 O O . LEU B 1 481 ? 8.453 40.906 -10.156 1 94.38 481 LEU B O 1
ATOM 7562 N N . ALA B 1 482 ? 7.285 39.906 -11.75 1 94.81 482 ALA B N 1
ATOM 7563 C CA . ALA B 1 482 ? 8.242 40.25 -12.797 1 94.81 482 ALA B CA 1
ATOM 7564 C C . ALA B 1 482 ? 8.359 41.75 -12.953 1 94.81 482 ALA B C 1
ATOM 7566 O O . ALA B 1 482 ? 9.461 42.281 -13.094 1 94.81 482 ALA B O 1
ATOM 7567 N N . LYS B 1 483 ? 7.277 42.406 -13.008 1 95.31 483 LYS B N 1
ATOM 7568 C CA . LYS B 1 483 ? 7.25 43.875 -13.102 1 95.31 483 LYS B CA 1
ATOM 7569 C C . LYS B 1 483 ? 7.945 44.531 -11.914 1 95.31 483 LYS B C 1
ATOM 7571 O O . LYS B 1 483 ? 8.695 45.469 -12.07 1 95.31 483 LYS B O 1
ATOM 7576 N N . LYS B 1 484 ? 7.676 44 -10.805 1 94.06 484 LYS B N 1
ATOM 7577 C CA . LYS B 1 484 ? 8.297 44.531 -9.586 1 94.06 484 LYS B CA 1
ATOM 7578 C C . LYS B 1 484 ? 9.805 44.344 -9.609 1 94.06 484 LYS B C 1
ATOM 7580 O O . LYS B 1 484 ? 10.555 45.156 -9.055 1 94.06 484 LYS B O 1
ATOM 7585 N N . GLN B 1 485 ? 10.18 43.188 -10.125 1 94.06 485 GLN B N 1
ATOM 7586 C CA . GLN B 1 485 ? 11.602 42.875 -10.18 1 94.06 485 GLN B CA 1
ATOM 7587 C C . GLN B 1 485 ? 12.273 43.5 -11.391 1 94.06 485 GLN B C 1
ATOM 7589 O O . GLN B 1 485 ? 13.5 43.531 -11.492 1 94.06 485 GLN B O 1
ATOM 7594 N N . GLY B 1 486 ? 11.555 44 -12.336 1 94.62 486 GLY B N 1
ATOM 7595 C CA . GLY B 1 486 ? 12.086 44.594 -13.547 1 94.62 486 GLY B CA 1
ATOM 7596 C C . GLY B 1 486 ? 12.672 43.594 -14.523 1 94.62 486 GLY B C 1
ATOM 7597 O O . GLY B 1 486 ? 13.695 43.875 -15.148 1 94.62 486 GLY B O 1
ATOM 7598 N N . VAL B 1 487 ? 12.102 42.406 -14.547 1 95 487 VAL B N 1
ATOM 7599 C CA . VAL B 1 487 ? 12.586 41.344 -15.43 1 95 487 VAL B CA 1
ATOM 7600 C C . VAL B 1 487 ? 11.43 40.781 -16.234 1 95 487 VAL B C 1
ATOM 7602 O O . VAL B 1 487 ? 10.258 40.969 -15.898 1 95 487 VAL B O 1
ATOM 7605 N N . PRO B 1 488 ? 11.758 40.062 -17.406 1 93 488 PRO B N 1
ATOM 7606 C CA . PRO B 1 488 ? 10.695 39.375 -18.109 1 93 488 PRO B CA 1
ATOM 7607 C C . PRO B 1 488 ? 10.086 38.219 -17.297 1 93 488 PRO B C 1
ATOM 7609 O O . PRO B 1 488 ? 10.742 37.688 -16.391 1 93 488 PRO B O 1
ATOM 7612 N N . VAL B 1 489 ? 8.875 37.875 -17.531 1 92.38 489 VAL B N 1
ATOM 7613 C CA . VAL B 1 489 ? 8.102 36.875 -16.781 1 92.38 489 VAL B CA 1
ATOM 7614 C C . VAL B 1 489 ? 8.852 35.562 -16.734 1 92.38 489 VAL B C 1
ATOM 7616 O O . VAL B 1 489 ? 8.789 34.844 -15.734 1 92.38 489 VAL B O 1
ATOM 7619 N N . GLU B 1 490 ? 9.609 35.281 -17.75 1 90.62 490 GLU B N 1
ATOM 7620 C CA . GLU B 1 490 ? 10.32 34.031 -17.859 1 90.62 490 GLU B CA 1
ATOM 7621 C C . GLU B 1 490 ? 11.5 33.969 -16.891 1 90.62 490 GLU B C 1
ATOM 7623 O O . GLU B 1 490 ? 12 32.906 -16.562 1 90.62 490 GLU B O 1
ATOM 7628 N N . GLN B 1 491 ? 11.875 35.125 -16.328 1 89.88 491 GLN B N 1
ATOM 7629 C CA . GLN B 1 491 ? 13.062 35.219 -15.477 1 89.88 491 GLN B CA 1
ATOM 7630 C C . GLN B 1 491 ? 12.695 35.594 -14.047 1 89.88 491 GLN B C 1
ATOM 7632 O O . GLN B 1 491 ? 13.578 35.875 -13.227 1 89.88 491 GLN B O 1
ATOM 7637 N N . VAL B 1 492 ? 11.469 35.531 -13.797 1 91.06 492 VAL B N 1
ATOM 7638 C CA . VAL B 1 492 ? 11.016 35.906 -12.469 1 91.06 492 VAL B CA 1
ATOM 7639 C C . VAL B 1 492 ? 11.531 34.906 -11.43 1 91.06 492 VAL B C 1
ATOM 7641 O O . VAL B 1 492 ? 11.547 33.719 -11.672 1 91.06 492 VAL B O 1
ATOM 7644 N N . VAL B 1 493 ? 12.062 35.438 -10.391 1 85.25 493 VAL B N 1
ATOM 7645 C CA . VAL B 1 493 ? 12.516 34.594 -9.281 1 85.25 493 VAL B CA 1
ATOM 7646 C C . VAL B 1 493 ? 11.453 34.594 -8.18 1 85.25 493 VAL B C 1
ATOM 7648 O O . VAL B 1 493 ? 11.078 35.625 -7.652 1 85.25 493 VAL B O 1
ATOM 7651 N N . ILE B 1 494 ? 10.977 33.438 -7.852 1 85.81 494 ILE B N 1
ATOM 7652 C CA . ILE B 1 494 ? 9.945 33.281 -6.832 1 85.81 494 ILE B CA 1
ATOM 7653 C C . ILE B 1 494 ? 10.578 32.75 -5.547 1 85.81 494 ILE B C 1
ATOM 7655 O O . ILE B 1 494 ? 10.984 31.594 -5.473 1 85.81 494 ILE B O 1
ATOM 7659 N N . ASP B 1 495 ? 10.75 33.625 -4.582 1 79.62 495 ASP B N 1
ATOM 7660 C CA . ASP B 1 495 ? 11.367 33.281 -3.299 1 79.62 495 ASP B CA 1
ATOM 7661 C C . ASP B 1 495 ? 10.305 33.031 -2.229 1 79.62 495 ASP B C 1
ATOM 7663 O O . ASP B 1 495 ? 9.211 33.594 -2.287 1 79.62 495 ASP B O 1
#

Nearest PDB structures (foldseek):
  4rp9-assembly1_A  TM=9.373E-01  e=3.206E-27  Escherichia coli K-12
  4rp8-assembly1_C  TM=9.115E-01  e=6.660E-26  Escherichia coli K-12
  5zov-assembly1_B  TM=6.491E-01  e=1.934E-19  Pasteurella multocida
  4rp9-assembly1_A  TM=9.371E-01  e=1.597E-27  Escherichia coli K-12
  4rp8-assembly1_C  TM=9.114E-01  e=4.448E-26  Escherichia coli K-12